Protein AF-A0A016VTT9-F1 (afdb_monomer_lite)

Radius of gyration: 101.7 Å; chains: 1; bounding box: 247×121×369 Å

pLDDT: mean 75.6, std 20.81, range [26.64, 97.19]

Foldseek 3Di:
DVVVVVVVVVVVVVVVVVVVVVPPPDDDVVVVVVVVVVVVVVVVVVVVVVVVVVVVVVVVVVVVVVVVVVVVVVVVVVVVVVVVVVVVVVVVVVVVVVVVVVVVVPPDDDDDDDPPVVVVVVVVVVVVVVVVVVVVVVVCPPDHVVNVVVVVVVVVVVVVVVVVVVVVVVVVVVVVVVVVVVVVVCVVCVVVVCVVVVVVVVVVVVVVVVVVVVVVVVVVVVVVVVVVDDDDDDDDDDDDDDDDDDDDDDDDDDPPCVVVVVVVVVVVVVVVVVVVVVVVVVVVVVVVVVVVVVVVVVVVVVVVVVVVVVVVVVCCCVPPPVVVVVVVVVVVVVVVVVVVVVVVVVVVVVVVVVVVVVVVVVVVVVVVVVVVVVVVVVVVVVVVVVVVVVVVVVVVVVVVVVVVVVVVVVVVVVVVVVVVVVVVVVVVVVVVVVVVVVVVVVVVVVVVVVVVVVVVVVVVVVDDDDDDDDDDDPVVVVVVVVVVVVVVVVVVVVVVVVVVVVVVVVVVVVVVVVVVVVVVVVVVVVVVVVVVVVVVVVVVVVVVVVVVVVVVVVVVVVVVPDDDDDVPVVVVVVVVVVVVVVVVVVVVVVVVVVVVVVVVVVVVVVVVVVVVVVVVVVVVVVVVVVVVVVVVVVVVVVVVVVVVVVVVVVVVVVVVVPDDDDDDDDDDDDDDDDDDDDDDDDDDDDDDDDDDDDDDDDDDDDDDDDDDDDDDDDDDDDDDDDDDDDDPPPVVVVVVVVVVVVVVVVVVVVVVVVVVVVVVVVVVVVVVVVVVVVVVVVVVVVVVVVVVVVVVVVVVVVVVVVVVVVVVVVVVVVVVVVVVVVVVVVVVVVVVVVVVVVVVVVVVVVVVVVVVVVVVVVVVVVVVVVVVVVVVVVVVVVVVVVVVVVVVVVVVVVVVVVVVVVVVVVVVVVVVVVVVVVVVVVVVVVVVVVVVVVVVVVVVVVVVVVVVVVVVVVVVVVVVVVVVVVVVVVVVVVVVVVVVVVVVVVVVVDDDDDDDDDDDPVVVVVLVVCLVPPDPVCVLVSQLVNCVVVVPDPVVSVVSCVVSVDDDDDDDDDDDDDDPVVVVVVVVVVVPPPPPDDDDDDDDDDDDDDDDDDDDDDDDDDDDDDDDDDDDDD

Structure (mmCIF, N/CA/C/O backbone):
data_AF-A0A016VTT9-F1
#
_entry.id   AF-A0A016VTT9-F1
#
loop_
_atom_site.group_PDB
_atom_site.id
_atom_site.type_symbol
_atom_site.label_atom_id
_atom_site.label_alt_id
_atom_site.label_comp_id
_atom_site.label_asym_id
_atom_site.label_entity_id
_atom_site.label_seq_id
_atom_site.pdbx_PDB_ins_code
_atom_site.Cartn_x
_atom_site.Cartn_y
_atom_site.Cartn_z
_atom_site.occupancy
_atom_site.B_iso_or_equiv
_atom_site.auth_seq_id
_atom_site.auth_comp_id
_atom_site.auth_asym_id
_atom_site.auth_atom_id
_atom_site.pdbx_PDB_model_num
ATOM 1 N N . MET A 1 1 ? 33.826 8.700 24.418 1.00 52.19 1 MET A N 1
ATOM 2 C CA . MET A 1 1 ? 33.205 9.802 25.191 1.00 52.19 1 MET A CA 1
ATOM 3 C C . MET A 1 1 ? 31.836 10.207 24.657 1.00 52.19 1 MET A C 1
ATOM 5 O O . MET A 1 1 ? 30.882 9.966 25.376 1.00 52.19 1 MET A O 1
ATOM 9 N N . SER A 1 2 ? 31.697 10.748 23.434 1.00 50.22 2 SER A N 1
ATOM 10 C CA . SER A 1 2 ? 30.377 11.165 22.898 1.00 50.22 2 SER A CA 1
ATOM 11 C C . SER A 1 2 ? 29.318 10.044 22.927 1.00 50.22 2 SER A C 1
ATOM 13 O O . SER A 1 2 ? 28.259 10.218 23.519 1.00 50.22 2 SER A O 1
ATOM 15 N N . TRP A 1 3 ? 29.655 8.851 22.418 1.00 58.84 3 TRP A N 1
ATOM 16 C CA . TRP A 1 3 ? 28.749 7.692 22.393 1.00 58.84 3 TRP A CA 1
ATOM 17 C C . TRP A 1 3 ? 28.215 7.279 23.778 1.00 58.84 3 TRP A C 1
ATOM 19 O O . TRP A 1 3 ? 27.025 7.032 23.919 1.00 58.84 3 TRP A O 1
ATOM 29 N N . LEU A 1 4 ? 29.061 7.297 24.817 1.00 65.69 4 LEU A N 1
ATOM 30 C CA . LEU A 1 4 ? 28.646 6.986 26.193 1.00 65.69 4 LEU A CA 1
ATOM 31 C C . LEU A 1 4 ? 27.699 8.041 26.780 1.00 65.69 4 LEU A C 1
ATOM 33 O O . LEU A 1 4 ? 26.787 7.674 27.508 1.00 65.69 4 LEU A O 1
ATOM 37 N N . ARG A 1 5 ? 27.865 9.330 26.442 1.00 72.00 5 ARG A N 1
ATOM 38 C CA . ARG A 1 5 ? 26.885 10.362 26.827 1.00 72.00 5 ARG A CA 1
ATOM 39 C C . ARG A 1 5 ? 25.552 10.191 26.108 1.00 72.00 5 ARG A C 1
ATOM 41 O O . ARG A 1 5 ? 24.528 10.447 26.722 1.00 72.00 5 ARG A O 1
ATOM 48 N N . ASN A 1 6 ? 25.566 9.758 24.847 1.00 69.38 6 ASN A N 1
ATOM 49 C CA . ASN A 1 6 ? 24.335 9.493 24.105 1.00 69.38 6 ASN A CA 1
ATOM 50 C C . ASN A 1 6 ? 23.563 8.321 24.730 1.00 69.38 6 ASN A C 1
ATOM 52 O O . ASN A 1 6 ? 22.396 8.463 25.068 1.00 69.38 6 ASN A O 1
ATOM 56 N N . LEU A 1 7 ? 24.253 7.207 25.002 1.00 74.44 7 LEU A N 1
ATOM 57 C CA . LEU A 1 7 ? 23.666 6.041 25.669 1.00 74.44 7 LEU A CA 1
ATOM 58 C C . LEU A 1 7 ? 23.179 6.360 27.091 1.00 74.44 7 LEU A C 1
ATOM 60 O O . LEU A 1 7 ? 22.128 5.882 27.497 1.00 74.44 7 LEU A O 1
ATOM 64 N N . GLN A 1 8 ? 23.909 7.195 27.837 1.00 79.62 8 GLN A N 1
ATOM 65 C CA . GLN A 1 8 ? 23.474 7.669 29.152 1.00 79.62 8 GLN A CA 1
ATOM 66 C C . GLN A 1 8 ? 22.239 8.580 29.060 1.00 79.62 8 GLN A C 1
ATOM 68 O O . GLN A 1 8 ? 21.357 8.462 29.899 1.00 79.62 8 GLN A O 1
ATOM 73 N N . GLY A 1 9 ? 22.153 9.446 28.043 1.00 86.44 9 GLY A N 1
ATOM 74 C CA . GLY A 1 9 ? 20.964 10.260 27.771 1.00 86.44 9 GLY A CA 1
ATOM 75 C C . GLY A 1 9 ? 19.742 9.396 27.470 1.00 86.44 9 GLY A C 1
ATOM 76 O O . GLY A 1 9 ? 18.743 9.507 28.168 1.00 86.44 9 GLY A O 1
ATOM 77 N N . GLN A 1 10 ? 19.873 8.456 26.531 1.00 80.56 10 GLN A N 1
ATOM 78 C CA . GLN A 1 10 ? 18.806 7.521 26.151 1.00 80.56 10 GLN A CA 1
ATOM 79 C C . GLN A 1 10 ? 18.351 6.630 27.319 1.00 80.56 10 GLN A C 1
ATOM 81 O O . GLN A 1 10 ? 17.160 6.392 27.485 1.00 80.56 10 GLN A O 1
ATOM 86 N N . LEU A 1 11 ? 19.279 6.166 28.166 1.00 78.25 11 LEU A N 1
ATOM 87 C CA . LEU A 1 11 ? 18.938 5.414 29.379 1.00 78.25 11 LEU A CA 1
ATOM 88 C C . LEU A 1 11 ? 18.275 6.290 30.453 1.00 78.25 11 LEU A C 1
ATOM 90 O O . LEU A 1 11 ? 17.446 5.785 31.201 1.00 78.25 11 LEU A O 1
ATOM 94 N N . SER A 1 12 ? 18.616 7.580 30.546 1.00 83.00 12 SER A N 1
ATOM 95 C CA . SER A 1 12 ? 17.939 8.518 31.451 1.00 83.00 12 SER A CA 1
ATOM 96 C C . SER A 1 12 ? 16.550 8.922 30.957 1.00 83.00 12 SER A C 1
ATOM 98 O O . SER A 1 12 ? 15.652 9.021 31.786 1.00 83.00 12 SER A O 1
ATOM 100 N N . GLU A 1 13 ? 16.351 9.101 29.648 1.00 81.81 13 GLU A N 1
ATOM 101 C CA . GLU A 1 13 ? 15.023 9.309 29.052 1.00 81.81 13 GLU A CA 1
ATOM 102 C C . GLU A 1 13 ? 14.137 8.082 29.301 1.00 81.81 13 GLU A C 1
ATOM 104 O O . GLU A 1 13 ? 13.111 8.216 29.964 1.00 81.81 13 GLU A O 1
ATOM 109 N N . LEU A 1 14 ? 14.598 6.881 28.929 1.00 77.69 14 LEU A N 1
ATOM 110 C CA . LEU A 1 14 ? 13.867 5.626 29.153 1.00 77.69 14 LEU A CA 1
ATOM 111 C C . LEU A 1 14 ? 13.549 5.381 30.639 1.00 77.69 14 LEU A C 1
ATOM 113 O O . LEU A 1 14 ? 12.446 4.965 30.980 1.00 77.69 14 LEU A O 1
ATOM 117 N N . ALA A 1 15 ? 14.495 5.655 31.544 1.00 76.94 15 ALA A N 1
ATOM 118 C CA . ALA A 1 15 ? 14.248 5.530 32.979 1.00 76.94 15 ALA A CA 1
ATOM 119 C C . ALA A 1 15 ? 13.241 6.571 33.494 1.00 76.94 15 ALA A C 1
ATOM 121 O O . ALA A 1 15 ? 12.483 6.261 34.408 1.00 76.94 15 ALA A O 1
ATOM 122 N N . SER A 1 16 ? 13.214 7.784 32.931 1.00 77.06 16 SER A N 1
ATOM 123 C CA . SER A 1 16 ? 12.208 8.790 33.291 1.00 77.06 16 SER A CA 1
ATOM 124 C C . SER A 1 16 ? 10.815 8.427 32.774 1.00 77.06 16 SER A C 1
ATOM 126 O O . SER A 1 16 ? 9.855 8.576 33.520 1.00 77.06 16 SER A O 1
ATOM 128 N N . GLU A 1 17 ? 10.728 7.875 31.562 1.00 78.38 17 GLU A N 1
ATOM 129 C CA . GLU A 1 17 ? 9.490 7.453 30.902 1.00 78.38 17 GLU A CA 1
ATOM 130 C C . GLU A 1 17 ? 8.827 6.293 31.666 1.00 78.38 17 GLU A C 1
ATOM 132 O O . GLU A 1 17 ? 7.680 6.413 32.101 1.00 78.38 17 GLU A O 1
ATOM 137 N N . VAL A 1 18 ? 9.597 5.242 31.978 1.00 74.75 18 VAL A N 1
ATOM 138 C CA . VAL A 1 18 ? 9.137 4.096 32.788 1.00 74.75 18 VAL A CA 1
ATOM 139 C C . VAL A 1 18 ? 8.775 4.504 34.221 1.00 74.75 18 VAL A C 1
ATOM 141 O O . VAL A 1 18 ? 7.844 3.948 34.799 1.00 74.75 18 VAL A O 1
ATOM 144 N N . LEU A 1 19 ? 9.479 5.475 34.818 1.00 64.00 19 LEU A N 1
ATOM 145 C CA . LEU A 1 19 ? 9.123 5.974 36.150 1.00 64.00 19 LEU A CA 1
ATOM 146 C C . LEU A 1 19 ? 7.852 6.827 36.132 1.00 64.00 19 LEU A C 1
ATOM 148 O O . LEU A 1 19 ? 7.080 6.711 37.076 1.00 64.00 19 LEU A O 1
ATOM 152 N N . SER A 1 20 ? 7.599 7.625 35.087 1.00 64.06 20 SER A N 1
ATOM 153 C CA . SER A 1 20 ? 6.312 8.318 34.942 1.00 64.06 20 SER A CA 1
ATOM 154 C C . SER A 1 20 ? 5.159 7.333 34.743 1.00 64.06 20 SER A C 1
ATOM 156 O O . SER A 1 20 ? 4.171 7.421 35.467 1.00 64.06 20 SER A O 1
ATOM 158 N N . GLU A 1 21 ? 5.320 6.343 33.859 1.00 65.12 21 GLU A N 1
ATOM 159 C CA . GLU A 1 21 ? 4.295 5.334 33.554 1.00 65.12 21 GLU A CA 1
ATOM 160 C C . GLU A 1 21 ? 3.957 4.444 34.767 1.00 65.12 21 GLU A C 1
ATOM 162 O O . GLU A 1 21 ? 2.817 4.021 34.932 1.00 65.12 21 GLU A O 1
ATOM 167 N N . ALA A 1 22 ? 4.917 4.215 35.669 1.00 51.69 22 ALA A N 1
ATOM 168 C CA . ALA A 1 22 ? 4.714 3.468 36.912 1.00 51.69 22 ALA A CA 1
ATOM 169 C C . ALA A 1 22 ? 4.197 4.313 38.101 1.00 51.69 22 ALA A C 1
ATOM 171 O O . ALA A 1 22 ? 3.998 3.756 39.182 1.00 51.69 22 ALA A O 1
ATOM 172 N N . THR A 1 23 ? 4.012 5.633 37.941 1.00 49.00 23 THR A N 1
ATOM 173 C CA . THR A 1 23 ? 3.507 6.535 39.006 1.00 49.00 23 THR A CA 1
ATOM 174 C C . THR A 1 23 ? 2.147 7.170 38.730 1.00 49.00 23 THR A C 1
ATOM 176 O O . THR A 1 23 ? 1.629 7.853 39.613 1.00 49.00 23 THR A O 1
ATOM 179 N N . ASP A 1 24 ? 1.528 6.898 37.578 1.00 47.53 24 ASP A N 1
ATOM 180 C CA . ASP A 1 24 ? 0.091 7.130 37.393 1.00 47.53 24 ASP A CA 1
ATOM 181 C C . ASP A 1 24 ? -0.692 6.083 38.212 1.00 47.53 24 ASP A C 1
ATOM 183 O O . ASP A 1 24 ? -1.092 5.021 37.732 1.00 47.53 24 ASP A O 1
ATOM 187 N N . GLU A 1 25 ? -0.846 6.376 39.507 1.00 50.72 25 GLU A N 1
ATOM 188 C CA . GLU A 1 25 ? -1.664 5.601 40.439 1.00 50.72 25 GLU A CA 1
ATOM 189 C C . GLU A 1 25 ? -3.124 5.535 39.959 1.00 50.72 25 GLU A C 1
ATOM 191 O O . GLU A 1 25 ? -3.662 6.504 39.423 1.00 50.72 25 GLU A O 1
ATOM 196 N N . VAL A 1 26 ? -3.755 4.375 40.187 1.00 47.62 26 VAL A N 1
ATOM 197 C CA . VAL A 1 26 ? -5.139 4.045 39.803 1.00 47.62 26 VAL A CA 1
ATOM 198 C C . VAL A 1 26 ? -6.077 5.226 40.047 1.00 47.62 26 VAL A C 1
ATOM 200 O O . VAL A 1 26 ? -6.325 5.615 41.193 1.00 47.62 26 VAL A O 1
ATOM 203 N N . ALA A 1 27 ? -6.613 5.782 38.960 1.00 52.69 27 ALA A N 1
ATOM 204 C CA . ALA A 1 27 ? -7.611 6.830 39.050 1.00 52.69 27 ALA A CA 1
ATOM 205 C C . ALA A 1 27 ? -8.879 6.274 39.713 1.00 52.69 27 ALA A C 1
ATOM 207 O O . ALA A 1 27 ? -9.217 5.102 39.554 1.00 52.69 27 ALA A O 1
ATOM 208 N N . ASP A 1 28 ? -9.598 7.136 40.435 1.00 61.41 28 ASP A N 1
ATOM 209 C CA . ASP A 1 28 ? -10.930 6.847 40.975 1.00 61.41 28 ASP A CA 1
ATOM 210 C C . ASP A 1 28 ? -11.769 6.037 39.956 1.00 61.41 28 ASP A C 1
ATOM 212 O O . ASP A 1 28 ? -11.897 6.482 38.810 1.00 61.41 28 ASP A O 1
ATOM 216 N N . PRO A 1 29 ? -12.332 4.864 40.314 1.00 65.44 29 PRO A N 1
ATOM 217 C CA . PRO A 1 29 ? -13.075 4.028 39.372 1.00 65.44 29 PRO A CA 1
ATOM 218 C C . PRO A 1 29 ? -14.268 4.747 38.719 1.00 65.44 29 PRO A C 1
ATOM 220 O O . PRO A 1 29 ? -14.667 4.373 37.615 1.00 65.44 29 PRO A O 1
ATOM 223 N N . GLU A 1 30 ? -14.814 5.806 39.330 1.00 66.00 30 GLU A N 1
ATOM 224 C CA . GLU A 1 30 ? -15.817 6.673 38.690 1.00 66.00 30 GLU A CA 1
ATOM 225 C C . GLU A 1 30 ? -15.200 7.502 37.539 1.00 66.00 30 GLU A C 1
ATOM 227 O O . GLU A 1 30 ? -15.805 7.649 36.473 1.00 66.00 30 GLU A O 1
ATOM 232 N N . SER A 1 31 ? -13.956 7.969 37.705 1.00 73.19 31 SER A N 1
ATOM 233 C CA . SER A 1 31 ? -13.154 8.650 36.677 1.00 73.19 31 SER A CA 1
ATOM 234 C C . SER A 1 31 ? -12.737 7.697 35.553 1.00 73.19 31 SER A C 1
ATOM 236 O O . SER A 1 31 ? -12.919 8.022 34.377 1.00 73.19 31 SER A O 1
ATOM 238 N N . GLU A 1 32 ? -12.272 6.482 35.872 1.00 75.31 32 GLU A N 1
ATOM 239 C CA . GLU A 1 32 ? -11.992 5.455 34.855 1.00 75.31 32 GLU A CA 1
ATOM 240 C C . GLU A 1 32 ? -13.254 5.100 34.059 1.00 75.31 32 GLU A C 1
ATOM 242 O O . GLU A 1 32 ? -13.220 5.041 32.827 1.00 75.31 32 GLU A O 1
ATOM 247 N N . LEU A 1 33 ? -14.400 4.959 34.734 1.00 77.44 33 LEU A N 1
ATOM 248 C CA . LEU A 1 33 ? -15.696 4.742 34.096 1.00 77.44 33 LEU A CA 1
ATOM 249 C C . LEU A 1 33 ? -16.123 5.942 33.231 1.00 77.44 33 LEU A C 1
ATOM 251 O O . LEU A 1 33 ? -16.706 5.747 32.161 1.00 77.44 33 LEU A O 1
ATOM 255 N N . GLN A 1 34 ? -15.833 7.179 33.642 1.00 78.69 34 GLN A N 1
ATOM 256 C CA . GLN A 1 34 ? -16.104 8.382 32.850 1.00 78.69 34 GLN A CA 1
ATOM 257 C C . GLN A 1 34 ? -15.206 8.458 31.604 1.00 78.69 34 GLN A C 1
ATOM 259 O O . GLN A 1 34 ? -15.699 8.755 30.511 1.00 78.69 34 GLN A O 1
ATOM 264 N N . VAL A 1 35 ? -13.919 8.125 31.729 1.00 79.81 35 VAL A N 1
ATOM 265 C CA . VAL A 1 35 ? -12.976 8.013 30.606 1.00 79.81 35 VAL A CA 1
ATOM 266 C C . VAL A 1 35 ? -13.390 6.883 29.663 1.00 79.81 35 VAL A C 1
ATOM 268 O O . VAL A 1 35 ? -13.390 7.085 28.449 1.00 79.81 35 VAL A O 1
ATOM 271 N N . ALA A 1 36 ? -13.819 5.730 30.183 1.00 79.12 36 ALA A N 1
ATOM 272 C CA . ALA A 1 36 ? -14.334 4.617 29.387 1.00 79.12 36 ALA A CA 1
ATOM 273 C C . ALA A 1 36 ? -15.619 4.998 28.632 1.00 79.12 36 ALA A C 1
ATOM 275 O O . ALA A 1 36 ? -15.701 4.772 27.426 1.00 79.12 36 ALA A O 1
ATOM 276 N N . LYS A 1 37 ? -16.584 5.660 29.289 1.00 83.69 37 LYS A N 1
ATOM 277 C CA . LYS A 1 37 ? -17.798 6.205 28.645 1.00 83.69 37 LYS A CA 1
ATOM 278 C C . LYS A 1 37 ? -17.458 7.228 27.554 1.00 83.69 37 LYS A C 1
ATOM 280 O O . LYS A 1 37 ? -18.068 7.201 26.488 1.00 83.69 37 LYS A O 1
ATOM 285 N N . LYS A 1 38 ? -16.470 8.102 27.783 1.00 89.38 38 LYS A N 1
ATOM 286 C CA . LYS A 1 38 ? -16.003 9.082 26.788 1.00 89.38 38 LYS A CA 1
ATOM 287 C C . LYS A 1 38 ? -15.330 8.400 25.590 1.00 89.38 38 LYS A C 1
ATOM 289 O O . LYS A 1 38 ? -15.684 8.713 24.458 1.00 89.38 38 LYS A O 1
ATOM 294 N N . LYS A 1 39 ? -14.425 7.444 25.832 1.00 87.50 39 LYS A N 1
ATOM 295 C CA . LYS A 1 39 ? -13.775 6.628 24.788 1.00 87.50 39 LYS A CA 1
ATOM 296 C C . LYS A 1 39 ? -14.797 5.813 23.989 1.00 87.50 39 LYS A C 1
ATOM 298 O O . LYS A 1 39 ? -14.660 5.712 22.777 1.00 87.50 39 LYS A O 1
ATOM 303 N N . LEU A 1 40 ? -15.839 5.289 24.638 1.00 87.56 40 LEU A N 1
ATOM 304 C CA . LEU A 1 40 ? -16.939 4.584 23.977 1.00 87.56 40 LEU A CA 1
ATOM 305 C C . LEU A 1 40 ? -17.749 5.524 23.072 1.00 87.56 40 LEU A C 1
ATOM 307 O O . LEU A 1 40 ? -17.915 5.216 21.899 1.00 87.56 40 LEU A O 1
ATOM 311 N N . ALA A 1 41 ? -18.155 6.702 23.556 1.00 88.81 41 ALA A N 1
ATOM 312 C CA . ALA A 1 41 ? -18.860 7.694 22.735 1.00 88.81 41 ALA A CA 1
ATOM 313 C C . ALA A 1 41 ? -18.004 8.228 21.561 1.00 88.81 41 ALA A C 1
ATOM 315 O O . ALA A 1 41 ? -18.520 8.535 20.484 1.00 88.81 41 ALA A O 1
ATOM 316 N N . GLU A 1 42 ? -16.686 8.330 21.745 1.00 89.06 42 GLU A N 1
ATOM 317 C CA . GLU A 1 42 ? -15.740 8.689 20.685 1.00 89.06 42 GLU A CA 1
ATOM 318 C C . GLU A 1 42 ? -15.580 7.560 19.653 1.00 89.06 42 GLU A C 1
ATOM 320 O O . GLU A 1 42 ? -15.632 7.822 18.450 1.00 89.06 42 GLU A O 1
ATOM 325 N N . ALA A 1 43 ? -15.494 6.304 20.099 1.00 88.25 43 ALA A N 1
ATOM 326 C CA . ALA A 1 43 ? -15.483 5.130 19.229 1.00 88.25 43 ALA A CA 1
ATOM 327 C C . ALA A 1 43 ? -16.801 4.968 18.449 1.00 88.25 43 ALA A C 1
ATOM 329 O O . ALA A 1 43 ? -16.761 4.691 17.254 1.00 88.25 43 ALA A O 1
ATOM 330 N N . GLU A 1 44 ? -17.959 5.209 19.071 1.00 90.94 44 GLU A N 1
ATOM 331 C CA . GLU A 1 44 ? -19.268 5.244 18.401 1.00 90.94 44 GLU A CA 1
ATOM 332 C C . GLU A 1 44 ? -19.324 6.344 17.332 1.00 90.94 44 GLU A C 1
ATOM 334 O O . GLU A 1 44 ? -19.765 6.104 16.206 1.00 90.94 44 GLU A O 1
ATOM 339 N N . ARG A 1 45 ? -18.817 7.546 17.636 1.00 93.19 45 ARG A N 1
ATOM 340 C CA . ARG A 1 45 ? -18.724 8.645 16.663 1.00 93.19 45 ARG A CA 1
ATOM 341 C C . ARG A 1 45 ? -17.815 8.286 15.483 1.00 93.19 45 ARG A C 1
ATOM 343 O O . ARG A 1 45 ? -18.179 8.569 14.342 1.00 93.19 45 ARG A O 1
ATOM 350 N N . LEU A 1 46 ? -16.651 7.687 15.736 1.00 91.31 46 LEU A N 1
ATOM 351 C CA . LEU A 1 46 ? -15.734 7.235 14.684 1.00 91.31 46 LEU A CA 1
ATOM 352 C C . LEU A 1 46 ? -16.344 6.100 13.853 1.00 91.31 46 LEU A C 1
ATOM 354 O O . LEU A 1 46 ? -16.231 6.124 12.629 1.00 91.31 46 LEU A O 1
ATOM 358 N N . LEU A 1 47 ? -17.061 5.168 14.487 1.00 89.94 47 LEU A N 1
ATOM 359 C CA . LEU A 1 47 ? -17.793 4.099 13.810 1.00 89.94 47 LEU A CA 1
ATOM 360 C C . LEU A 1 47 ? -18.866 4.660 12.868 1.00 89.94 47 LEU A C 1
ATOM 362 O O . LEU A 1 47 ? -18.954 4.202 11.736 1.00 89.94 47 LEU A O 1
ATOM 366 N N . ILE A 1 48 ? -19.630 5.676 13.283 1.00 94.06 48 ILE A N 1
ATOM 367 C CA . ILE A 1 48 ? -20.622 6.347 12.422 1.00 94.06 48 ILE A CA 1
ATOM 368 C C . ILE A 1 48 ? -19.944 7.037 11.224 1.00 94.06 48 ILE A C 1
ATOM 370 O O . ILE A 1 48 ? -20.447 6.968 10.102 1.00 94.06 48 ILE A O 1
ATOM 374 N N . ILE A 1 49 ? -18.790 7.681 11.437 1.00 91.94 49 ILE A N 1
ATOM 375 C CA . ILE A 1 49 ? -18.028 8.330 10.358 1.00 91.94 49 ILE A CA 1
ATOM 376 C C . ILE A 1 49 ? -17.510 7.286 9.361 1.00 91.94 49 ILE A C 1
ATOM 378 O O . ILE A 1 49 ? -17.748 7.430 8.161 1.00 91.94 49 ILE A O 1
ATOM 382 N N . GLU A 1 50 ? -16.869 6.213 9.828 1.00 88.75 50 GLU A N 1
ATOM 383 C CA . GLU A 1 50 ? -16.381 5.149 8.943 1.00 88.75 50 GLU A CA 1
ATOM 384 C C . GLU A 1 50 ? -17.529 4.378 8.274 1.00 88.75 50 GLU A C 1
ATOM 386 O O . GLU A 1 50 ? -17.423 4.083 7.090 1.00 88.75 50 GLU A O 1
ATOM 391 N N . GLN A 1 51 ? -18.671 4.157 8.937 1.00 93.31 51 GLN A N 1
ATOM 392 C CA . GLN A 1 51 ? -19.881 3.624 8.291 1.00 93.31 51 GLN A CA 1
ATOM 393 C C . GLN A 1 51 ? -20.344 4.521 7.136 1.00 93.31 51 GLN A C 1
ATOM 395 O O . GLN A 1 51 ? -20.569 4.017 6.039 1.00 93.31 51 GLN A O 1
ATOM 400 N N . SER A 1 52 ? -20.409 5.844 7.336 1.00 92.38 52 SER A N 1
ATOM 401 C CA . SER A 1 52 ? -20.800 6.788 6.273 1.00 92.38 52 SER A CA 1
ATOM 402 C C . SER A 1 52 ? -19.819 6.815 5.089 1.00 92.38 52 SER A C 1
ATOM 404 O O . SER A 1 52 ? -20.208 7.026 3.939 1.00 92.38 52 SER A O 1
ATOM 406 N N . LYS A 1 53 ? -18.537 6.555 5.362 1.00 94.75 53 LYS A N 1
ATOM 407 C CA . LYS A 1 53 ? -17.468 6.459 4.364 1.00 94.75 53 LYS A CA 1
ATOM 408 C C . LYS A 1 53 ? -17.493 5.122 3.624 1.00 94.75 53 LYS A C 1
ATOM 410 O O . LYS A 1 53 ? -17.285 5.116 2.415 1.00 94.75 53 LYS A O 1
ATOM 415 N N . VAL A 1 54 ? -17.801 4.018 4.309 1.00 91.44 54 VAL A N 1
ATOM 416 C CA . VAL A 1 54 ? -18.060 2.712 3.685 1.00 91.44 54 VAL A CA 1
ATOM 417 C C . VAL A 1 54 ? -19.258 2.815 2.747 1.00 91.44 54 VAL A C 1
ATOM 419 O O . VAL A 1 54 ? -19.100 2.482 1.579 1.00 91.44 54 VAL A O 1
ATOM 422 N N . THR A 1 55 ? -20.389 3.389 3.174 1.00 94.12 55 THR A N 1
ATOM 423 C CA . THR A 1 55 ? -21.556 3.554 2.285 1.00 94.12 55 THR A CA 1
ATOM 424 C C . THR A 1 55 ? -21.246 4.429 1.067 1.00 94.12 55 THR A C 1
ATOM 426 O O . THR A 1 55 ? -21.639 4.085 -0.042 1.00 94.12 55 THR A O 1
ATOM 429 N N . ALA A 1 56 ? -20.470 5.509 1.221 1.00 92.44 56 ALA A N 1
ATOM 430 C CA . ALA A 1 56 ? -20.055 6.343 0.087 1.00 92.44 56 ALA A CA 1
ATOM 431 C C . ALA A 1 56 ? -19.083 5.622 -0.876 1.00 92.44 56 ALA A C 1
ATOM 433 O O . ALA A 1 56 ? -19.065 5.898 -2.077 1.00 92.44 56 ALA A O 1
ATOM 434 N N . LEU A 1 57 ? -18.263 4.693 -0.370 1.00 91.75 57 LEU A N 1
ATOM 435 C CA . LEU A 1 57 ? -17.415 3.835 -1.200 1.00 91.75 57 LEU A CA 1
ATOM 436 C C . LEU A 1 57 ? -18.231 2.739 -1.898 1.00 91.75 57 LEU A C 1
ATOM 438 O O . LEU A 1 57 ? -17.986 2.482 -3.072 1.00 91.75 57 LEU A O 1
ATOM 442 N N . GLU A 1 58 ? -19.220 2.144 -1.228 1.00 93.75 58 GLU A N 1
ATOM 443 C CA . GLU A 1 58 ? -20.162 1.184 -1.819 1.00 93.75 58 GLU A CA 1
ATOM 444 C C . GLU A 1 58 ? -20.996 1.829 -2.936 1.00 93.75 58 GLU A C 1
ATOM 446 O O . GLU A 1 58 ? -21.123 1.254 -4.016 1.00 93.75 58 GLU A O 1
ATOM 451 N N . GLU A 1 59 ? -21.512 3.046 -2.734 1.00 94.81 59 GLU A N 1
ATOM 452 C CA . GLU A 1 59 ? -22.187 3.829 -3.781 1.00 94.81 59 GLU A CA 1
ATOM 453 C C . GLU A 1 59 ? -21.264 4.051 -4.987 1.00 94.81 59 GLU A C 1
ATOM 455 O O . GLU A 1 59 ? -21.643 3.752 -6.120 1.00 94.81 59 GLU A O 1
ATOM 460 N N . LYS A 1 60 ? -20.015 4.470 -4.754 1.00 94.69 60 LYS A N 1
ATOM 461 C CA . LYS A 1 60 ? -19.031 4.686 -5.824 1.00 94.69 60 LYS A CA 1
ATOM 462 C C . LYS A 1 60 ? -18.637 3.398 -6.561 1.00 94.69 60 LYS A C 1
ATOM 464 O O . LYS A 1 60 ? -18.425 3.440 -7.771 1.00 94.69 60 LYS A O 1
ATOM 469 N N . VAL A 1 61 ? -18.540 2.263 -5.866 1.00 91.31 61 VAL A N 1
ATOM 470 C CA . VAL A 1 61 ? -18.308 0.952 -6.496 1.00 91.31 61 VAL A CA 1
ATOM 471 C C . VAL A 1 61 ? -19.500 0.578 -7.378 1.00 91.31 61 VAL A C 1
ATOM 473 O O . VAL A 1 61 ? -19.296 0.252 -8.544 1.00 91.31 61 VAL A O 1
ATOM 476 N N . ASN A 1 62 ? -20.734 0.735 -6.888 1.00 94.06 62 ASN A N 1
ATOM 477 C CA . ASN A 1 62 ? -21.945 0.503 -7.685 1.00 94.06 62 ASN A CA 1
ATOM 478 C C . ASN A 1 62 ? -22.012 1.410 -8.932 1.00 94.06 62 ASN A C 1
ATOM 480 O O . ASN A 1 62 ? -22.384 0.945 -10.010 1.00 94.06 62 ASN A O 1
ATOM 484 N N . GLU A 1 63 ? -21.633 2.690 -8.826 1.00 95.00 63 GLU A N 1
ATOM 485 C CA . GLU A 1 63 ? -21.532 3.596 -9.982 1.00 95.00 63 GLU A CA 1
ATOM 486 C C . GLU A 1 63 ? -20.492 3.113 -11.007 1.00 95.00 63 GLU A C 1
ATOM 488 O O . GLU A 1 63 ? -20.748 3.141 -12.213 1.00 95.00 63 GLU A O 1
ATOM 493 N N . GLN A 1 64 ? -19.327 2.645 -10.547 1.00 93.31 64 GLN A N 1
ATOM 494 C CA . GLN A 1 64 ? -18.274 2.119 -11.420 1.00 93.31 64 GLN A CA 1
ATOM 495 C C . GLN A 1 64 ? -18.676 0.795 -12.085 1.00 93.31 64 GLN A C 1
ATOM 497 O O . GLN A 1 64 ? -18.422 0.617 -13.276 1.00 93.31 64 GLN A O 1
ATOM 502 N N . GLU A 1 65 ? -19.359 -0.104 -11.375 1.00 93.31 65 GLU A N 1
ATOM 503 C CA . GLU A 1 65 ? -19.911 -1.340 -11.943 1.00 93.31 65 GLU A CA 1
ATOM 504 C C . GLU A 1 65 ? -20.978 -1.053 -13.011 1.00 93.31 65 GLU A C 1
ATOM 506 O O . GLU A 1 65 ? -20.965 -1.668 -14.081 1.00 93.31 65 GLU A O 1
ATOM 511 N N . GLN A 1 66 ? -21.853 -0.067 -12.782 1.00 95.25 66 GLN A N 1
ATOM 512 C CA . GLN A 1 66 ? -22.829 0.381 -13.782 1.00 95.25 66 GLN A CA 1
ATOM 513 C C . GLN A 1 66 ? -22.152 0.980 -15.024 1.00 95.25 66 GLN A C 1
ATOM 515 O O . GLN A 1 66 ? -22.558 0.672 -16.146 1.00 95.25 66 GLN A O 1
ATOM 520 N N . GLN A 1 67 ? -21.094 1.782 -14.852 1.00 95.25 67 GLN A N 1
ATOM 521 C CA . GLN A 1 67 ? -20.312 2.317 -15.974 1.00 95.25 67 GLN A CA 1
ATOM 522 C C . GLN A 1 67 ? -19.615 1.204 -16.768 1.00 95.25 67 GLN A C 1
ATOM 524 O O . GLN A 1 67 ? -19.694 1.193 -17.995 1.00 95.25 67 GLN A O 1
ATOM 529 N N . LEU A 1 68 ? -18.986 0.234 -16.096 1.00 91.12 68 LEU A N 1
ATOM 530 C CA . LEU A 1 68 ? -18.367 -0.923 -16.752 1.00 91.12 68 LEU A CA 1
ATOM 531 C C . LEU A 1 68 ? -19.400 -1.776 -17.503 1.00 91.12 68 LEU A C 1
ATOM 533 O O . LEU A 1 68 ? -19.138 -2.201 -18.627 1.00 91.12 68 LEU A O 1
ATOM 537 N N . SER A 1 69 ? -20.591 -1.975 -16.930 1.00 95.88 69 SER A N 1
ATOM 538 C CA . SER A 1 69 ? -21.692 -2.670 -17.603 1.00 95.88 69 SER A CA 1
ATOM 539 C C . SER A 1 69 ? -22.172 -1.923 -18.852 1.00 95.88 69 SER A C 1
ATOM 541 O O . SER A 1 69 ? -22.382 -2.557 -19.886 1.00 95.88 69 SER A O 1
ATOM 543 N N . ALA A 1 70 ? -22.281 -0.590 -18.801 1.00 94.00 70 ALA A N 1
ATOM 544 C CA . ALA A 1 70 ? -22.630 0.227 -19.963 1.00 94.00 70 ALA A CA 1
ATOM 545 C C . ALA A 1 70 ? -21.564 0.137 -21.072 1.00 94.00 70 ALA A C 1
ATOM 547 O O . ALA A 1 70 ? -21.902 -0.148 -22.221 1.00 94.00 70 ALA A O 1
ATOM 548 N N . TYR A 1 71 ? -20.278 0.276 -20.727 1.00 95.19 71 TYR A N 1
ATOM 549 C CA . TYR A 1 71 ? -19.185 0.131 -21.694 1.00 95.19 71 TYR A CA 1
ATOM 550 C C . TYR A 1 71 ? -19.119 -1.269 -22.318 1.00 95.19 71 TYR A C 1
ATOM 552 O O . TYR A 1 71 ? -18.828 -1.386 -23.507 1.00 95.19 71 TYR A O 1
ATOM 560 N N . GLN A 1 72 ? -19.427 -2.330 -21.563 1.00 95.00 72 GLN A N 1
ATOM 561 C CA . GLN A 1 72 ? -19.499 -3.685 -22.117 1.00 95.00 72 GLN A CA 1
ATOM 562 C C . GLN A 1 72 ? -20.613 -3.809 -23.169 1.00 95.00 72 GLN A C 1
ATOM 564 O O . GLN A 1 72 ? -20.379 -4.371 -24.237 1.00 95.00 72 GLN A O 1
ATOM 569 N N . VAL A 1 73 ? -21.793 -3.230 -22.915 1.00 95.81 73 VAL A N 1
ATOM 570 C CA . VAL A 1 73 ? -22.904 -3.207 -23.885 1.00 95.81 73 VAL A CA 1
ATOM 571 C C . VAL A 1 73 ? -22.528 -2.432 -25.154 1.00 95.81 73 VAL A C 1
ATOM 573 O O . VAL A 1 73 ? -22.844 -2.883 -26.257 1.00 95.81 73 VAL A O 1
ATOM 576 N N . ASP A 1 74 ? -21.810 -1.312 -25.028 1.00 93.19 74 ASP A N 1
ATOM 577 C CA . ASP A 1 74 ? -21.312 -0.553 -26.183 1.00 93.19 74 ASP A CA 1
ATOM 578 C C . ASP A 1 74 ? -20.274 -1.349 -26.997 1.00 93.19 74 ASP A C 1
ATOM 580 O O . ASP A 1 74 ? -20.335 -1.367 -28.231 1.00 93.19 74 ASP A O 1
ATOM 584 N N . ILE A 1 75 ? -19.355 -2.061 -26.333 1.00 94.38 75 ILE A N 1
ATOM 585 C CA . ILE A 1 75 ? -18.374 -2.951 -26.981 1.00 94.38 75 ILE A CA 1
ATOM 586 C C . ILE A 1 75 ? -19.080 -4.088 -27.733 1.00 94.38 75 ILE A C 1
ATOM 588 O O . ILE A 1 75 ? -18.735 -4.367 -28.887 1.00 94.38 75 ILE A O 1
ATOM 592 N N . ASP A 1 76 ? -20.088 -4.715 -27.127 1.00 95.62 76 ASP A N 1
ATOM 593 C CA . ASP A 1 76 ? -20.861 -5.793 -27.752 1.00 95.62 76 ASP A CA 1
ATOM 594 C C . ASP A 1 76 ? -21.662 -5.274 -28.963 1.00 95.62 76 ASP A C 1
ATOM 596 O O . ASP A 1 76 ? -21.667 -5.902 -30.028 1.00 95.62 76 ASP A O 1
ATOM 600 N N . MET A 1 77 ? -22.259 -4.080 -28.856 1.00 95.69 77 MET A N 1
ATOM 601 C CA . MET A 1 77 ? -22.943 -3.409 -29.968 1.00 95.69 77 MET A CA 1
ATOM 602 C C . MET A 1 77 ? -21.986 -3.114 -31.133 1.00 95.69 77 MET A C 1
ATOM 604 O O . MET A 1 77 ? -22.301 -3.434 -32.282 1.00 95.69 77 MET A O 1
ATOM 608 N N . VAL A 1 78 ? -20.816 -2.527 -30.862 1.00 93.44 78 VAL A N 1
ATOM 609 C CA . VAL A 1 78 ? -19.793 -2.240 -31.883 1.00 93.44 78 VAL A CA 1
ATOM 610 C C . VAL A 1 78 ? -19.269 -3.536 -32.513 1.00 93.44 78 VAL A C 1
ATOM 612 O O . VAL A 1 78 ? -19.039 -3.593 -33.723 1.00 93.44 78 VAL A O 1
ATOM 615 N N . THR A 1 79 ? -19.141 -4.609 -31.732 1.00 95.25 79 THR A N 1
ATOM 616 C CA . THR A 1 79 ? -18.719 -5.929 -32.223 1.00 95.25 79 THR A CA 1
ATOM 617 C C . THR A 1 79 ? -19.749 -6.538 -33.180 1.00 95.25 79 THR A C 1
ATOM 619 O O . THR A 1 79 ? -19.379 -6.973 -34.275 1.00 95.25 79 THR A O 1
ATOM 622 N N . GLU A 1 80 ? -21.044 -6.512 -32.847 1.00 96.62 80 GLU A N 1
ATOM 623 C CA . GLU A 1 80 ? -22.100 -6.991 -33.753 1.00 96.62 80 GLU A CA 1
ATOM 624 C C . GLU A 1 80 ? -22.274 -6.092 -34.992 1.00 96.62 80 GLU A C 1
ATOM 626 O O . GLU A 1 80 ? -22.541 -6.605 -36.084 1.00 96.62 80 GLU A O 1
ATOM 631 N N . GLN A 1 81 ? -22.044 -4.776 -34.888 1.00 95.12 81 GLN A N 1
ATOM 632 C CA . GLN A 1 81 ? -21.994 -3.881 -36.056 1.00 95.12 81 GLN A CA 1
ATOM 633 C C . GLN A 1 81 ? -20.843 -4.248 -37.006 1.00 95.12 81 GLN A C 1
ATOM 635 O O . GLN A 1 81 ? -21.076 -4.435 -38.204 1.00 95.12 81 GLN A O 1
ATOM 640 N N . HIS A 1 82 ? -19.619 -4.428 -36.493 1.00 94.19 82 HIS A N 1
ATOM 641 C CA . HIS A 1 82 ? -18.473 -4.855 -37.303 1.00 94.19 82 HIS A CA 1
ATOM 642 C C . HIS A 1 82 ? -18.705 -6.223 -37.955 1.00 94.19 82 HIS A C 1
ATOM 644 O O . HIS A 1 82 ? -18.471 -6.384 -39.152 1.00 94.19 82 HIS A O 1
ATOM 650 N N . LYS A 1 83 ? -19.230 -7.193 -37.204 1.00 96.31 83 LYS A N 1
ATOM 651 C CA . LYS A 1 83 ? -19.594 -8.527 -37.702 1.00 96.31 83 LYS A CA 1
ATOM 652 C C . LYS A 1 83 ? -20.655 -8.463 -38.805 1.00 96.31 83 LYS A C 1
ATOM 654 O O . LYS A 1 83 ? -20.504 -9.123 -39.831 1.00 96.31 83 LYS A O 1
ATOM 659 N N . THR A 1 84 ? -21.677 -7.622 -38.647 1.00 95.00 84 THR A N 1
ATOM 660 C CA . THR A 1 84 ? -22.700 -7.376 -39.680 1.00 95.00 84 THR A CA 1
ATOM 661 C C . THR A 1 84 ? -22.088 -6.752 -40.936 1.00 95.00 84 THR A C 1
ATOM 663 O O . THR A 1 84 ? -22.394 -7.181 -42.049 1.00 95.00 84 THR A O 1
ATOM 666 N N . MET A 1 85 ? -21.174 -5.789 -40.781 1.00 92.69 85 MET A N 1
ATOM 667 C CA . MET A 1 85 ? -20.457 -5.182 -41.903 1.00 92.69 85 MET A CA 1
ATOM 668 C C . MET A 1 85 ? -19.562 -6.196 -42.631 1.00 92.69 85 MET A C 1
ATOM 670 O O . MET A 1 85 ? -19.579 -6.230 -43.859 1.00 92.69 85 MET A O 1
ATOM 674 N N . ILE A 1 86 ? -18.829 -7.050 -41.909 1.00 95.12 86 ILE A N 1
ATOM 675 C CA . ILE A 1 86 ? -18.012 -8.123 -42.499 1.00 95.12 86 ILE A CA 1
ATOM 676 C C . ILE A 1 86 ? -18.898 -9.084 -43.299 1.00 95.12 86 ILE A C 1
ATOM 678 O O . ILE A 1 86 ? -18.614 -9.332 -44.468 1.00 95.12 86 ILE A O 1
ATOM 682 N N . LEU A 1 87 ? -20.020 -9.544 -42.732 1.00 94.56 87 LEU A N 1
ATOM 683 C CA . LEU A 1 87 ? -20.971 -10.414 -43.436 1.00 94.56 87 LEU A CA 1
ATOM 684 C C . LEU A 1 87 ? -21.535 -9.758 -44.708 1.00 94.56 87 LEU A C 1
ATOM 686 O O . LEU A 1 87 ? -21.615 -10.410 -45.750 1.00 94.56 87 LEU A O 1
ATOM 690 N N . ALA A 1 88 ? -21.869 -8.465 -44.659 1.00 94.56 88 ALA A N 1
ATOM 691 C CA . ALA A 1 88 ? -22.332 -7.718 -45.827 1.00 94.56 88 ALA A CA 1
ATOM 692 C C . ALA A 1 88 ? -21.251 -7.605 -46.921 1.00 94.56 88 ALA A C 1
ATOM 694 O O . ALA A 1 88 ? -21.564 -7.736 -48.107 1.00 94.56 88 ALA A O 1
ATOM 695 N N . ARG A 1 89 ? -19.977 -7.419 -46.544 1.00 93.62 89 ARG A N 1
ATOM 696 C CA . ARG A 1 89 ? -18.843 -7.408 -47.486 1.00 93.62 89 ARG A CA 1
ATOM 697 C C . ARG A 1 89 ? -18.542 -8.793 -48.049 1.00 93.62 89 ARG A C 1
ATOM 699 O O . ARG A 1 89 ? -18.307 -8.905 -49.247 1.00 93.62 89 ARG A O 1
ATOM 706 N N . ASP A 1 90 ? -18.641 -9.852 -47.252 1.00 95.44 90 ASP A N 1
ATOM 707 C CA . ASP A 1 90 ? -18.524 -11.233 -47.734 1.00 95.44 90 ASP A CA 1
ATOM 708 C C . ASP A 1 90 ? -19.644 -11.590 -48.723 1.00 95.44 90 ASP A C 1
ATOM 710 O O . ASP A 1 90 ? -19.415 -12.309 -49.699 1.00 95.44 90 ASP A O 1
ATOM 714 N N . GLU A 1 91 ? -20.865 -11.092 -48.510 1.00 96.06 91 GLU A N 1
ATOM 715 C CA . GLU A 1 91 ? -21.948 -11.204 -49.489 1.00 96.06 91 GLU A CA 1
ATOM 716 C C . GLU A 1 91 ? -21.685 -10.403 -50.767 1.00 96.06 91 GLU A C 1
ATOM 718 O O . GLU A 1 91 ? -21.973 -10.899 -51.856 1.00 96.06 91 GLU A O 1
ATOM 723 N N . GLU A 1 92 ? -21.158 -9.183 -50.660 1.00 95.19 92 GLU A N 1
ATOM 724 C CA . GLU A 1 92 ? -20.765 -8.354 -51.806 1.00 95.19 92 GLU A CA 1
ATOM 725 C C . GLU A 1 92 ? -19.663 -9.044 -52.627 1.00 95.19 92 GLU A C 1
ATOM 727 O O . GLU A 1 92 ? -19.810 -9.210 -53.837 1.00 95.19 92 GLU A O 1
ATOM 732 N N . ILE A 1 93 ? -18.627 -9.572 -51.968 1.00 94.25 93 ILE A N 1
ATOM 733 C CA . ILE A 1 93 ? -17.555 -10.362 -52.589 1.00 94.25 93 ILE A CA 1
ATOM 734 C C . ILE A 1 93 ? -18.121 -11.619 -53.262 1.00 94.25 93 ILE A C 1
ATOM 736 O O . ILE A 1 93 ? -17.747 -11.920 -54.396 1.00 94.25 93 ILE A O 1
ATOM 740 N N . LYS A 1 94 ? -19.059 -12.339 -52.628 1.00 95.19 94 LYS A N 1
ATOM 741 C CA . LYS A 1 94 ? -19.751 -13.481 -53.259 1.00 95.19 94 LYS A CA 1
ATOM 742 C C . LYS A 1 94 ? -20.547 -13.051 -54.493 1.00 95.19 94 LYS A C 1
ATOM 744 O O . LYS A 1 94 ? -20.422 -13.698 -55.529 1.00 95.19 94 LYS A O 1
ATOM 749 N N . LYS A 1 95 ? -21.320 -11.960 -54.419 1.00 93.94 95 LYS A N 1
ATOM 750 C CA . LYS A 1 95 ? -22.090 -11.412 -55.554 1.00 93.94 95 LYS A CA 1
ATOM 751 C C . LYS A 1 95 ? -21.155 -11.059 -56.713 1.00 93.94 95 LYS A C 1
ATOM 753 O O . LYS A 1 95 ? -21.333 -11.601 -57.803 1.00 93.94 95 LYS A O 1
ATOM 758 N N . LEU A 1 96 ? -20.110 -10.269 -56.462 1.00 92.12 96 LEU A N 1
ATOM 759 C CA . LEU A 1 96 ? -19.092 -9.903 -57.454 1.00 92.12 96 LEU A CA 1
ATOM 760 C C . LEU A 1 96 ? -18.394 -11.133 -58.046 1.00 92.12 96 LEU A C 1
ATOM 762 O O . LEU A 1 96 ? -18.237 -11.220 -59.260 1.00 92.12 96 LEU A O 1
ATOM 766 N N . LYS A 1 97 ? -18.049 -12.132 -57.226 1.00 91.19 97 LYS A N 1
ATOM 767 C CA . LYS A 1 97 ? -17.462 -13.387 -57.710 1.00 91.19 97 LYS A CA 1
ATOM 768 C C . LYS A 1 97 ? -18.417 -14.143 -58.640 1.00 91.19 97 LYS A C 1
ATOM 770 O O . LYS A 1 97 ? -17.995 -14.546 -59.719 1.00 91.19 97 LYS A O 1
ATOM 775 N N . THR A 1 98 ? -19.703 -14.259 -58.293 1.00 89.81 98 THR A N 1
ATOM 776 C CA . THR A 1 98 ? -20.700 -14.870 -59.194 1.00 89.81 98 THR A CA 1
ATOM 777 C C . THR A 1 98 ? -20.959 -14.044 -60.456 1.00 89.81 98 THR A C 1
ATOM 779 O O . THR A 1 98 ? -21.303 -14.615 -61.485 1.00 89.81 98 THR A O 1
ATOM 782 N N . GLU A 1 99 ? -20.794 -12.719 -60.416 1.00 86.62 99 GLU A N 1
ATOM 783 C CA . GLU A 1 99 ? -20.894 -11.840 -61.590 1.00 86.62 99 GLU A CA 1
ATOM 784 C C . GLU A 1 99 ? -19.710 -12.045 -62.542 1.00 86.62 99 GLU A C 1
ATOM 786 O O . GLU A 1 99 ? -19.895 -12.192 -63.751 1.00 86.62 99 GLU A O 1
ATOM 791 N N . VAL A 1 100 ? -18.497 -12.145 -61.992 1.00 82.06 100 VAL A N 1
ATOM 792 C CA . VAL A 1 100 ? -17.271 -12.456 -62.736 1.00 82.06 100 VAL A CA 1
ATOM 793 C C . VAL A 1 100 ? -17.341 -13.862 -63.336 1.00 82.06 100 VAL A C 1
ATOM 795 O O . VAL A 1 100 ? -17.096 -14.019 -64.529 1.00 82.06 100 VAL A O 1
ATOM 798 N N . GLU A 1 101 ? -17.748 -14.873 -62.566 1.00 84.19 101 GLU A N 1
ATOM 799 C CA . GLU A 1 101 ? -17.937 -16.246 -63.060 1.00 84.19 101 GLU A CA 1
ATOM 800 C C . GLU A 1 101 ? -19.012 -16.311 -64.162 1.00 84.19 101 GLU A C 1
ATOM 802 O O . GLU A 1 101 ? -18.811 -16.962 -65.189 1.00 84.19 101 GLU A O 1
ATOM 807 N N . ARG A 1 102 ? -20.123 -15.572 -64.020 1.00 78.19 102 ARG A N 1
ATOM 808 C CA . ARG A 1 102 ? -21.171 -15.477 -65.053 1.00 78.19 102 ARG A CA 1
ATOM 809 C C . ARG A 1 102 ? -20.691 -14.745 -66.305 1.00 78.19 102 ARG A C 1
ATOM 811 O O . ARG A 1 102 ? -21.022 -15.174 -67.404 1.00 78.19 102 ARG A O 1
ATOM 818 N N . SER A 1 103 ? -19.882 -13.698 -66.155 1.00 73.00 103 SER A N 1
ATOM 819 C CA . SER A 1 103 ? -19.271 -12.961 -67.271 1.00 73.00 103 SER A CA 1
ATOM 820 C C . SER A 1 103 ? -18.221 -13.799 -68.010 1.00 73.00 103 SER A C 1
ATOM 822 O O . SER A 1 103 ? -18.109 -13.710 -69.228 1.00 73.00 103 SER A O 1
ATOM 824 N N . GLN A 1 104 ? -17.495 -14.667 -67.299 1.00 64.19 104 GLN A N 1
ATOM 825 C CA . GLN A 1 104 ? -16.554 -15.626 -67.891 1.00 64.19 104 GLN A CA 1
ATOM 826 C C . GLN A 1 104 ? -17.265 -16.797 -68.594 1.00 64.19 104 GLN A C 1
ATOM 828 O O . GLN A 1 104 ? -16.770 -17.294 -69.605 1.00 64.19 104 GLN A O 1
ATOM 833 N N . LEU A 1 105 ? -18.439 -17.216 -68.108 1.00 56.22 105 LEU A N 1
ATOM 834 C CA . LEU A 1 105 ? -19.299 -18.212 -68.769 1.00 56.22 105 LEU A CA 1
ATOM 835 C C . LEU A 1 105 ? -20.131 -17.616 -69.924 1.00 56.22 105 LEU A C 1
ATOM 837 O O . LEU A 1 105 ? -20.496 -18.332 -70.858 1.00 56.22 105 LEU A O 1
ATOM 841 N N . GLY A 1 106 ? -20.404 -16.310 -69.893 1.00 49.19 106 GLY A N 1
ATOM 842 C CA . GLY A 1 106 ? -21.124 -15.533 -70.905 1.00 49.19 106 GLY A CA 1
ATOM 843 C C . GLY A 1 106 ? -20.286 -15.206 -72.144 1.00 49.19 106 GLY A C 1
ATOM 844 O O . GLY A 1 106 ? -20.134 -14.044 -72.512 1.00 49.19 106 GLY A O 1
ATOM 845 N N . GLY A 1 107 ? -19.733 -16.226 -72.800 1.00 42.16 107 GLY A N 1
ATOM 846 C CA . GLY A 1 107 ? -18.883 -16.049 -73.976 1.00 42.16 107 GLY A CA 1
ATOM 847 C C . GLY A 1 107 ? -19.591 -15.369 -75.158 1.00 42.16 107 GLY A C 1
ATOM 848 O O . GLY A 1 107 ? -20.434 -15.978 -75.810 1.00 42.16 107 GLY A O 1
ATOM 849 N N . TRP A 1 108 ? -19.170 -14.138 -75.472 1.00 51.06 108 TRP A N 1
ATOM 850 C CA . TRP A 1 108 ? -19.224 -13.487 -76.792 1.00 51.06 108 TRP A CA 1
ATOM 851 C C . TRP A 1 108 ? -20.439 -13.820 -77.687 1.00 51.06 108 TRP A C 1
ATOM 853 O O . TRP A 1 108 ? -20.296 -14.524 -78.691 1.00 51.06 108 TRP A O 1
ATOM 863 N N . ARG A 1 109 ? -21.611 -13.220 -77.419 1.00 37.44 109 ARG A N 1
ATOM 864 C CA . ARG A 1 109 ? -22.624 -12.956 -78.466 1.00 37.44 109 ARG A CA 1
ATOM 865 C C . ARG A 1 109 ? -23.621 -11.848 -78.095 1.00 37.44 109 ARG A C 1
ATOM 867 O O . ARG A 1 109 ? -24.463 -12.026 -77.230 1.00 37.44 109 ARG A O 1
ATOM 874 N N . SER A 1 110 ? -23.501 -10.745 -78.836 1.00 40.81 110 SER A N 1
ATOM 875 C CA . SER A 1 110 ? -24.535 -9.795 -79.288 1.00 40.81 110 SER A CA 1
ATOM 876 C C . SER A 1 110 ? -25.983 -9.957 -78.784 1.00 40.81 110 SER A C 1
ATOM 878 O O . SER A 1 110 ? -26.615 -10.979 -79.052 1.00 40.81 110 SER A O 1
ATOM 880 N N . SER A 1 111 ? -26.550 -8.863 -78.258 1.00 37.62 111 SER A N 1
ATOM 881 C CA . SER A 1 111 ? -27.778 -8.263 -78.816 1.00 37.62 111 SER A CA 1
ATOM 882 C C . SER A 1 111 ? -27.945 -6.814 -78.344 1.00 37.62 111 SER A C 1
ATOM 884 O O . SER A 1 111 ? -27.722 -6.522 -77.172 1.00 37.62 111 SER A O 1
ATOM 886 N N . ASP A 1 112 ? -28.399 -5.937 -79.241 1.00 50.88 112 ASP A N 1
ATOM 887 C CA . ASP A 1 112 ? -28.885 -4.591 -78.922 1.00 50.88 112 ASP A CA 1
ATOM 888 C C . ASP A 1 112 ? -30.026 -4.616 -77.893 1.00 50.88 112 ASP A C 1
ATOM 890 O O . ASP A 1 112 ? -30.969 -5.395 -78.060 1.00 50.88 112 ASP A O 1
ATOM 894 N N . VAL A 1 113 ? -29.992 -3.702 -76.910 1.00 45.19 113 VAL A N 1
ATOM 895 C CA . VAL A 1 113 ? -31.185 -3.160 -76.229 1.00 45.19 113 VAL A CA 1
ATOM 896 C C . VAL A 1 113 ? -30.956 -1.681 -75.861 1.00 45.19 113 VAL A C 1
ATOM 898 O O . VAL A 1 113 ? -30.279 -1.366 -74.891 1.00 45.19 113 VAL A O 1
ATOM 901 N N . ASP A 1 114 ? -31.564 -0.800 -76.657 1.00 52.28 114 ASP A N 1
ATOM 902 C CA . ASP A 1 114 ? -32.138 0.508 -76.287 1.00 52.28 114 ASP A CA 1
ATOM 903 C C . ASP A 1 114 ? -31.292 1.508 -75.450 1.00 52.28 114 ASP A C 1
ATOM 905 O O . ASP A 1 114 ? -31.502 1.709 -74.252 1.00 52.28 114 ASP A O 1
ATOM 909 N N . THR A 1 115 ? -30.367 2.223 -76.104 1.00 54.66 115 THR A N 1
ATOM 910 C CA . THR A 1 115 ? -29.541 3.279 -75.476 1.00 54.66 115 THR A CA 1
ATOM 911 C C . THR A 1 115 ? -30.293 4.581 -75.163 1.00 54.66 115 THR A C 1
ATOM 913 O O . THR A 1 115 ? -29.861 5.336 -74.290 1.00 54.66 115 THR A O 1
ATOM 916 N N . GLY A 1 116 ? -31.426 4.850 -75.823 1.00 55.84 116 GLY A N 1
ATOM 917 C CA . GLY A 1 116 ? -32.067 6.173 -75.809 1.00 55.84 116 GLY A CA 1
ATOM 918 C C . GLY A 1 116 ? -32.640 6.603 -74.453 1.00 55.84 116 GLY A C 1
ATOM 919 O O . GLY A 1 116 ? -32.615 7.787 -74.121 1.00 55.84 116 GLY A O 1
ATOM 920 N N . SER A 1 117 ? -33.120 5.659 -73.634 1.00 55.47 117 SER A N 1
ATOM 921 C CA . SER A 1 117 ? -33.615 5.986 -72.286 1.00 55.47 117 SER A CA 1
ATOM 922 C C . SER A 1 117 ? -32.486 6.208 -71.279 1.00 55.47 117 SER A C 1
ATOM 924 O O . SER A 1 117 ? -32.676 6.959 -70.323 1.00 55.47 117 SER A O 1
ATOM 926 N N . LEU A 1 118 ? -31.337 5.551 -71.467 1.00 57.62 118 LEU A N 1
ATOM 927 C CA . LEU A 1 118 ? -30.211 5.648 -70.541 1.00 57.62 118 LEU A CA 1
ATOM 928 C C . LEU A 1 118 ? -29.449 6.960 -70.753 1.00 57.62 118 LEU A C 1
ATOM 930 O O . LEU A 1 118 ? -29.131 7.632 -69.774 1.00 57.62 118 LEU A O 1
ATOM 934 N N . GLU A 1 119 ? -29.235 7.369 -72.009 1.00 61.72 119 GLU A N 1
ATOM 935 C CA . GLU A 1 119 ? -28.597 8.650 -72.344 1.00 61.72 119 GLU A CA 1
ATOM 936 C C . GLU A 1 119 ? -29.350 9.846 -71.747 1.00 61.72 119 GLU A C 1
ATOM 938 O O . GLU A 1 119 ? -28.709 10.722 -71.169 1.00 61.72 119 GLU A O 1
ATOM 943 N N . GLN A 1 120 ? -30.690 9.856 -71.773 1.00 71.25 120 GLN A N 1
ATOM 944 C CA . GLN A 1 120 ? -31.466 10.937 -71.152 1.00 71.25 120 GLN A CA 1
ATOM 945 C C . GLN A 1 120 ? -31.270 10.981 -69.628 1.00 71.25 120 GLN A C 1
ATOM 947 O O . GLN A 1 120 ? -30.945 12.035 -69.089 1.00 71.25 120 GLN A O 1
ATOM 952 N N . THR A 1 121 ? -31.365 9.840 -68.933 1.00 72.69 121 THR A N 1
ATOM 953 C CA . THR A 1 121 ? -31.104 9.796 -67.480 1.00 72.69 121 THR A CA 1
ATOM 954 C C . THR A 1 121 ? -29.659 10.141 -67.120 1.00 72.69 121 THR A C 1
ATOM 956 O O . THR A 1 121 ? -29.416 10.736 -66.074 1.00 72.69 121 THR A O 1
ATOM 959 N N . VAL A 1 122 ? -28.692 9.812 -67.983 1.00 73.81 122 VAL A N 1
ATOM 960 C CA . VAL A 1 122 ? -27.284 10.191 -67.804 1.00 73.81 122 VAL A CA 1
ATOM 961 C C . VAL A 1 122 ? -27.095 11.692 -68.021 1.00 73.81 122 VAL A C 1
ATOM 963 O O . VAL A 1 122 ? -26.368 12.303 -67.245 1.00 73.81 122 VAL A O 1
ATOM 966 N N . MET A 1 123 ? -27.767 12.311 -68.997 1.00 76.38 123 MET A N 1
ATOM 967 C CA . MET A 1 123 ? -27.745 13.767 -69.179 1.00 76.38 123 MET A CA 1
ATOM 968 C C . MET A 1 123 ? -28.388 14.507 -68.002 1.00 76.38 123 MET A C 1
ATOM 970 O O . MET A 1 123 ? -27.806 15.474 -67.512 1.00 76.38 123 MET A O 1
ATOM 974 N N . ASP A 1 124 ? -29.536 14.038 -67.511 1.00 76.81 124 ASP A N 1
ATOM 975 C CA . ASP A 1 124 ? -30.230 14.658 -66.377 1.00 76.81 124 ASP A CA 1
ATOM 976 C C . ASP A 1 124 ? -29.375 14.555 -65.095 1.00 76.81 124 ASP A C 1
ATOM 978 O O . ASP A 1 124 ? -29.131 15.564 -64.427 1.00 76.81 124 ASP A O 1
ATOM 982 N N . LEU A 1 125 ? -28.793 13.378 -64.816 1.00 78.94 125 LEU A N 1
ATOM 983 C CA . LEU A 1 125 ? -27.847 13.181 -63.708 1.00 78.94 125 LEU A CA 1
ATOM 984 C C . LEU A 1 125 ? -26.545 13.979 -63.886 1.00 78.94 125 LEU A C 1
ATOM 986 O O . LEU A 1 125 ? -26.020 14.504 -62.909 1.00 78.94 125 LEU A O 1
ATOM 990 N N . GLN A 1 126 ? -26.016 14.122 -65.105 1.00 76.06 126 GLN A N 1
ATOM 991 C CA . GLN A 1 126 ? -24.853 14.981 -65.371 1.00 76.06 126 GLN A CA 1
ATOM 992 C C . GLN A 1 126 ? -25.169 16.457 -65.119 1.00 76.06 126 GLN A C 1
ATOM 994 O O . GLN A 1 126 ? -24.313 17.183 -64.605 1.00 76.06 126 GLN A O 1
ATOM 999 N N . HIS A 1 127 ? -26.381 16.909 -65.443 1.00 82.56 127 HIS A N 1
ATOM 1000 C CA . HIS A 1 127 ? -26.811 18.283 -65.203 1.00 82.56 127 HIS A CA 1
ATOM 1001 C C . HIS A 1 127 ? -27.028 18.555 -63.706 1.00 82.56 127 HIS A C 1
ATOM 1003 O O . HIS A 1 127 ? -26.673 19.630 -63.216 1.00 82.56 127 HIS A O 1
ATOM 1009 N N . GLU A 1 128 ? -27.541 17.573 -62.964 1.00 78.19 128 GLU A N 1
ATOM 1010 C CA . GLU A 1 128 ? -27.713 17.641 -61.512 1.00 78.19 128 GLU A CA 1
ATOM 1011 C C . GLU A 1 128 ? -26.364 17.565 -60.771 1.00 78.19 128 GLU A C 1
ATOM 1013 O O . GLU A 1 128 ? -26.081 18.413 -59.925 1.00 78.19 128 GLU A O 1
ATOM 1018 N N . VAL A 1 129 ? -25.461 16.656 -61.158 1.00 78.88 129 VAL A N 1
ATOM 1019 C CA . VAL A 1 129 ? -24.074 16.609 -60.652 1.00 78.88 129 VAL A CA 1
ATOM 1020 C C . VAL A 1 129 ? -23.328 17.910 -60.958 1.00 78.88 129 VAL A C 1
ATOM 1022 O O . VAL A 1 129 ? -22.612 18.413 -60.095 1.00 78.88 129 VAL A O 1
ATOM 1025 N N . SER A 1 130 ? -23.520 18.501 -62.141 1.00 78.50 130 SER A N 1
ATOM 1026 C CA . SER A 1 130 ? -22.914 19.795 -62.492 1.00 78.50 130 SER A CA 1
ATOM 1027 C C . SER A 1 130 ? -23.476 20.948 -61.653 1.00 78.50 130 SER A C 1
ATOM 1029 O O . SER A 1 130 ? -22.724 21.839 -61.259 1.00 78.50 130 SER A O 1
ATOM 1031 N N . HIS A 1 131 ? -24.770 20.915 -61.319 1.00 76.38 131 HIS A N 1
ATOM 1032 C CA . HIS A 1 131 ? -25.399 21.875 -60.411 1.00 76.38 131 HIS A CA 1
ATOM 1033 C C . HIS A 1 131 ? -24.848 21.750 -58.979 1.00 76.38 131 HIS A C 1
ATOM 1035 O O . HIS A 1 131 ? -24.394 22.743 -58.412 1.00 76.38 131 HIS A O 1
ATOM 1041 N N . TRP A 1 132 ? -24.796 20.537 -58.417 1.00 73.56 132 TRP A N 1
ATOM 1042 C CA . TRP A 1 132 ? -24.220 20.298 -57.087 1.00 73.56 132 TRP A CA 1
ATOM 1043 C C . TRP A 1 132 ? -22.728 20.638 -57.025 1.00 73.56 132 TRP A C 1
ATOM 1045 O O . TRP A 1 132 ? -22.282 21.270 -56.067 1.00 73.56 132 TRP A O 1
ATOM 1055 N N . LYS A 1 133 ? -21.964 20.311 -58.072 1.00 75.00 133 LYS A N 1
ATOM 1056 C CA . LYS A 1 133 ? -20.550 20.684 -58.190 1.00 75.00 133 LYS A CA 1
ATOM 1057 C C . LYS A 1 133 ? -20.365 22.204 -58.235 1.00 75.00 133 LYS A C 1
ATOM 1059 O O . LYS A 1 133 ? -19.539 22.728 -57.495 1.00 75.00 133 LYS A O 1
ATOM 1064 N N . SER A 1 134 ? -21.187 22.920 -59.006 1.00 71.50 134 SER A N 1
ATOM 1065 C CA . SER A 1 134 ? -21.177 24.389 -59.026 1.00 71.50 134 SER A CA 1
ATOM 1066 C C . SER A 1 134 ? -21.572 25.013 -57.684 1.00 71.50 134 SER A C 1
ATOM 1068 O O . SER A 1 134 ? -21.131 26.125 -57.400 1.00 71.50 134 SER A O 1
ATOM 1070 N N . LEU A 1 135 ? -22.402 24.347 -56.875 1.00 61.94 135 LEU A N 1
ATOM 1071 C CA . LEU A 1 135 ? -22.802 24.830 -55.551 1.00 61.94 135 LEU A CA 1
ATOM 1072 C C . LEU A 1 135 ? -21.652 24.673 -54.538 1.00 61.94 135 LEU A C 1
ATOM 1074 O O . LEU A 1 135 ? -21.316 25.620 -53.831 1.00 61.94 135 LEU A O 1
ATOM 1078 N N . VAL A 1 136 ? -20.969 23.523 -54.554 1.00 60.81 136 VAL A N 1
ATOM 1079 C CA . VAL A 1 136 ? -19.763 23.263 -53.743 1.00 60.81 136 VAL A CA 1
ATOM 1080 C C . VAL A 1 136 ? -18.595 24.181 -54.147 1.00 60.81 136 VAL A C 1
ATOM 1082 O O . VAL A 1 136 ? -17.889 24.705 -53.286 1.00 60.81 136 VAL A O 1
ATOM 1085 N N . GLU A 1 137 ? -18.410 24.447 -55.444 1.00 57.84 137 GLU A N 1
ATOM 1086 C CA . GLU A 1 137 ? -17.408 25.400 -55.957 1.00 57.84 137 GLU A CA 1
ATOM 1087 C C . GLU A 1 137 ? -17.772 26.882 -55.708 1.00 57.84 137 GLU A C 1
ATOM 1089 O O . GLU A 1 137 ? -16.909 27.762 -55.801 1.00 57.84 137 GLU A O 1
ATOM 1094 N N . ALA A 1 138 ? -19.035 27.189 -55.393 1.00 54.84 138 ALA A N 1
ATOM 1095 C CA . ALA A 1 138 ? -19.467 28.538 -55.027 1.00 54.84 138 ALA A CA 1
ATOM 1096 C C . ALA A 1 138 ? -19.202 28.845 -53.543 1.00 54.84 138 ALA A C 1
ATOM 1098 O O . ALA A 1 138 ? -18.678 29.920 -53.239 1.00 54.84 138 ALA A O 1
ATOM 1099 N N . ASP A 1 139 ? -19.497 27.903 -52.640 1.00 46.91 139 ASP A N 1
ATOM 1100 C CA . ASP A 1 139 ? -19.297 28.087 -51.193 1.00 46.91 139 ASP A CA 1
ATOM 1101 C C . ASP A 1 139 ? -17.825 27.974 -50.750 1.00 46.91 139 ASP A C 1
ATOM 1103 O O . ASP A 1 139 ? -17.451 28.524 -49.712 1.00 46.91 139 ASP A O 1
ATOM 1107 N N . SER A 1 140 ? -16.942 27.377 -51.560 1.00 47.91 140 SER A N 1
ATOM 1108 C CA . SER A 1 140 ? -15.493 27.322 -51.287 1.00 47.91 140 SER A CA 1
ATOM 1109 C C . SER A 1 140 ? -14.748 28.659 -51.472 1.00 47.91 140 SER A C 1
ATOM 1111 O O . SER A 1 140 ? -13.546 28.748 -51.218 1.00 47.91 140 SER A O 1
ATOM 1113 N N . LYS A 1 141 ? -15.434 29.748 -51.851 1.00 50.53 141 LYS A N 1
ATOM 1114 C CA . LYS A 1 141 ? -14.836 31.082 -52.090 1.00 50.53 141 LYS A CA 1
ATOM 1115 C C . LYS A 1 141 ? -14.662 31.944 -50.831 1.00 50.53 141 LYS A C 1
ATOM 1117 O O . LYS A 1 141 ? -14.810 33.167 -50.875 1.00 50.53 141 LYS A O 1
ATOM 1122 N N . LYS A 1 142 ? -14.279 31.326 -49.712 1.00 56.66 142 LYS A N 1
ATOM 1123 C CA . LYS A 1 142 ? -13.747 32.015 -48.525 1.00 56.66 142 LYS A CA 1
ATOM 1124 C C . LYS A 1 142 ? -12.395 31.418 -48.149 1.00 56.66 142 LYS A C 1
ATOM 1126 O O . LYS A 1 142 ? -12.322 30.555 -47.287 1.00 56.66 142 LYS A O 1
ATOM 1131 N N . ILE A 1 143 ? -11.352 31.963 -48.784 1.00 58.69 143 ILE A N 1
ATOM 1132 C CA . ILE A 1 143 ? -9.947 31.533 -48.703 1.00 58.69 143 ILE A CA 1
ATOM 1133 C C . ILE A 1 143 ? -9.782 30.119 -49.273 1.00 58.69 143 ILE A C 1
ATOM 1135 O O . ILE A 1 143 ? -10.064 29.124 -48.614 1.00 58.69 143 ILE A O 1
ATOM 1139 N N . SER A 1 144 ? -9.331 30.039 -50.527 1.00 60.41 144 SER A N 1
ATOM 1140 C CA . SER A 1 144 ? -9.096 28.753 -51.188 1.00 60.41 144 SER A CA 1
ATOM 1141 C C . SER A 1 144 ? -8.054 27.944 -50.413 1.00 60.41 144 SER A C 1
ATOM 1143 O O . SER A 1 144 ? -6.999 28.488 -50.076 1.00 60.41 144 SER A O 1
ATOM 1145 N N . CYS A 1 145 ? -8.296 26.645 -50.190 1.00 57.44 145 CYS A N 1
ATOM 1146 C CA . CYS A 1 145 ? -7.285 25.745 -49.621 1.00 57.44 145 CYS A CA 1
ATOM 1147 C C . CYS A 1 145 ? -5.957 25.850 -50.378 1.00 57.44 145 CYS A C 1
ATOM 1149 O O . CYS A 1 145 ? -4.922 25.921 -49.733 1.00 57.44 145 CYS A O 1
ATOM 1151 N N . ALA A 1 146 ? -5.985 26.027 -51.703 1.00 68.88 146 ALA A N 1
ATOM 1152 C CA . ALA A 1 146 ? -4.781 26.204 -52.512 1.00 68.88 146 ALA A CA 1
ATOM 1153 C C . ALA A 1 146 ? -3.974 27.481 -52.179 1.00 68.88 146 ALA A C 1
ATOM 1155 O O . ALA A 1 146 ? -2.764 27.500 -52.374 1.00 68.88 146 ALA A O 1
ATOM 1156 N N . GLU A 1 147 ? -4.593 28.556 -51.671 1.00 70.12 147 GLU A N 1
ATOM 1157 C CA . GLU A 1 147 ? -3.859 29.751 -51.209 1.00 70.12 147 GLU A CA 1
ATOM 1158 C C . GLU A 1 147 ? -3.262 29.561 -49.808 1.00 70.12 147 GLU A C 1
ATOM 1160 O O . GLU A 1 147 ? -2.202 30.115 -49.512 1.00 70.12 147 GLU A O 1
ATOM 1165 N N . LEU A 1 148 ? -3.916 28.766 -48.953 1.00 67.88 148 LEU A N 1
ATOM 1166 C CA . LEU A 1 148 ? -3.374 28.374 -47.650 1.00 67.88 148 LEU A CA 1
ATOM 1167 C C . LEU A 1 148 ? -2.243 27.354 -47.802 1.00 67.88 148 LEU A C 1
ATOM 1169 O O . LEU A 1 148 ? -1.180 27.570 -47.235 1.00 67.88 148 LEU A O 1
ATOM 1173 N N . GLU A 1 149 ? -2.427 26.317 -48.619 1.00 72.56 149 GLU A N 1
ATOM 1174 C CA . GLU A 1 149 ? -1.394 25.347 -49.000 1.00 72.56 149 GLU A CA 1
ATOM 1175 C C . GLU A 1 149 ? -0.205 26.049 -49.651 1.00 72.56 149 GLU A C 1
ATOM 1177 O O . GLU A 1 149 ? 0.923 25.811 -49.242 1.00 72.56 149 GLU A O 1
ATOM 1182 N N . LYS A 1 150 ? -0.430 26.991 -50.580 1.00 83.50 150 LYS A N 1
ATOM 1183 C CA . LYS A 1 150 ? 0.663 27.768 -51.182 1.00 83.50 150 LYS A CA 1
ATOM 1184 C C . LYS A 1 150 ? 1.433 28.596 -50.152 1.00 83.50 150 LYS A C 1
ATOM 1186 O O . LYS A 1 150 ? 2.652 28.638 -50.230 1.00 83.50 150 LYS A O 1
ATOM 1191 N N . ARG A 1 151 ? 0.767 29.223 -49.174 1.00 77.94 151 ARG A N 1
ATOM 1192 C CA . ARG A 1 151 ? 1.458 29.938 -48.081 1.00 77.94 151 ARG A CA 1
ATOM 1193 C C . ARG A 1 151 ? 2.189 29.006 -47.121 1.00 77.94 151 ARG A C 1
ATOM 1195 O O . ARG A 1 151 ? 3.248 29.370 -46.620 1.00 77.94 151 ARG A O 1
ATOM 1202 N N . LEU A 1 152 ? 1.615 27.839 -46.842 1.00 75.94 152 LEU A N 1
ATOM 1203 C CA . LEU A 1 152 ? 2.216 26.837 -45.969 1.00 75.94 152 LEU A CA 1
ATOM 1204 C C . LEU A 1 152 ? 3.453 26.237 -46.647 1.00 75.94 152 LEU A C 1
ATOM 1206 O O . LEU A 1 152 ? 4.485 26.125 -46.001 1.00 75.94 152 LEU A O 1
ATOM 1210 N N . GLU A 1 153 ? 3.396 25.986 -47.956 1.00 84.56 153 GLU A N 1
ATOM 1211 C CA . GLU A 1 153 ? 4.531 25.556 -48.776 1.00 84.56 153 GLU A CA 1
ATOM 1212 C C . GLU A 1 153 ? 5.580 26.667 -48.960 1.00 84.56 153 GLU A C 1
ATOM 1214 O O . GLU A 1 153 ? 6.770 26.386 -48.913 1.00 84.56 153 GLU A O 1
ATOM 1219 N N . GLU A 1 154 ? 5.181 27.939 -49.090 1.00 85.94 154 GLU A N 1
ATOM 1220 C CA . GLU A 1 154 ? 6.110 29.083 -49.108 1.00 85.94 154 GLU A CA 1
ATOM 1221 C C . GLU A 1 154 ? 6.874 29.230 -47.777 1.00 85.94 154 GLU A C 1
ATOM 1223 O O . GLU A 1 154 ? 8.090 29.423 -47.795 1.00 85.94 154 GLU A O 1
ATOM 1228 N N . GLU A 1 155 ? 6.217 29.091 -46.618 1.00 81.38 155 GLU A N 1
ATOM 1229 C CA . GLU A 1 155 ? 6.920 29.059 -45.322 1.00 81.38 155 GLU A CA 1
ATOM 1230 C C . GLU A 1 155 ? 7.692 27.745 -45.104 1.00 81.38 155 GLU A C 1
ATOM 1232 O O . GLU A 1 155 ? 8.775 27.784 -44.519 1.00 81.38 155 GLU A O 1
ATOM 1237 N N . ARG A 1 156 ? 7.215 26.600 -45.620 1.00 86.88 156 ARG A N 1
ATOM 1238 C CA . ARG A 1 156 ? 7.942 25.318 -45.589 1.00 86.88 156 ARG A CA 1
ATOM 1239 C C . ARG A 1 156 ? 9.257 25.432 -46.358 1.00 86.88 156 ARG A C 1
ATOM 1241 O O . ARG A 1 156 ? 10.301 25.165 -45.778 1.00 86.88 156 ARG A O 1
ATOM 1248 N N . LEU A 1 157 ? 9.218 25.907 -47.604 1.00 86.69 157 LEU A N 1
ATOM 1249 C CA . LEU A 1 157 ? 10.393 26.141 -48.450 1.00 86.69 157 LEU A CA 1
ATOM 1250 C C . LEU A 1 157 ? 11.356 27.151 -47.827 1.00 86.69 157 LEU A C 1
ATOM 1252 O O . LEU A 1 157 ? 12.560 26.934 -47.839 1.00 86.69 157 LEU A O 1
ATOM 1256 N N . LYS A 1 158 ? 10.846 28.227 -47.228 1.00 88.06 158 LYS A N 1
ATOM 1257 C CA . LYS A 1 158 ? 11.669 29.231 -46.538 1.00 88.06 158 LYS A CA 1
ATOM 1258 C C . LYS A 1 158 ? 12.345 28.677 -45.278 1.00 88.06 158 LYS A C 1
ATOM 1260 O O . LYS A 1 158 ? 13.483 29.034 -44.990 1.00 88.06 158 LYS A O 1
ATOM 1265 N N . LYS A 1 159 ? 11.676 27.788 -44.534 1.00 84.81 159 LYS A N 1
ATOM 1266 C CA . LYS A 1 159 ? 12.277 27.057 -43.406 1.00 84.81 159 LYS A CA 1
ATOM 1267 C C . LYS A 1 159 ? 13.269 25.997 -43.874 1.00 84.81 159 LYS A C 1
ATOM 1269 O O . LYS A 1 159 ? 14.298 25.813 -43.238 1.00 84.81 159 LYS A O 1
ATOM 1274 N N . GLU A 1 160 ? 12.994 25.347 -44.997 1.00 85.56 160 GLU A N 1
ATOM 1275 C CA . GLU A 1 160 ? 13.886 24.393 -45.655 1.00 85.56 160 GLU A CA 1
ATOM 1276 C C . GLU A 1 160 ? 15.151 25.092 -46.190 1.00 85.56 160 GLU A C 1
ATOM 1278 O O . GLU A 1 160 ? 16.246 24.572 -46.009 1.00 85.56 160 GLU A O 1
ATOM 1283 N N . GLU A 1 161 ? 15.037 26.315 -46.719 1.00 88.06 161 GLU A N 1
ATOM 1284 C CA . GLU A 1 161 ? 16.149 27.189 -47.128 1.00 88.06 161 GLU A CA 1
ATOM 1285 C C . GLU A 1 161 ? 16.943 27.738 -45.926 1.00 88.06 161 GLU A C 1
ATOM 1287 O O . GLU A 1 161 ? 18.172 27.798 -45.973 1.00 88.06 161 GLU A O 1
ATOM 1292 N N . GLU A 1 162 ? 16.277 28.083 -44.817 1.00 86.75 162 GLU A N 1
ATOM 1293 C CA . GLU A 1 162 ? 16.930 28.481 -43.558 1.00 86.75 162 GLU A CA 1
ATOM 1294 C C . GLU A 1 162 ? 17.718 27.310 -42.942 1.00 86.75 162 GLU A C 1
ATOM 1296 O O . GLU A 1 162 ? 18.880 27.478 -42.569 1.00 86.75 162 GLU A O 1
ATOM 1301 N N . ILE A 1 163 ? 17.132 26.107 -42.906 1.00 84.88 163 ILE A N 1
ATOM 1302 C CA . ILE A 1 163 ? 17.804 24.876 -42.464 1.00 84.88 163 ILE A CA 1
ATOM 1303 C C . ILE A 1 163 ? 18.942 24.514 -43.420 1.00 84.88 163 ILE A C 1
ATOM 1305 O O . ILE A 1 163 ? 20.037 24.221 -42.950 1.00 84.88 163 ILE A O 1
ATOM 1309 N N . ALA A 1 164 ? 18.737 24.579 -44.738 1.00 85.75 164 ALA A N 1
ATOM 1310 C CA . ALA A 1 164 ? 19.787 24.326 -45.723 1.00 85.75 164 ALA A CA 1
ATOM 1311 C C . ALA A 1 164 ? 20.948 25.316 -45.567 1.00 85.75 164 ALA A C 1
ATOM 1313 O O . ALA A 1 164 ? 22.097 24.892 -45.557 1.00 85.75 164 ALA A O 1
ATOM 1314 N N . SER A 1 165 ? 20.667 26.602 -45.341 1.00 88.94 165 SER A N 1
ATOM 1315 C CA . SER A 1 165 ? 21.687 27.625 -45.071 1.00 88.94 165 SER A CA 1
ATOM 1316 C C . SER A 1 165 ? 22.446 27.358 -43.767 1.00 88.94 165 SER A C 1
ATOM 1318 O O . SER A 1 165 ? 23.664 27.544 -43.711 1.00 88.94 165 SER A O 1
ATOM 1320 N N . LEU A 1 166 ? 21.752 26.903 -42.716 1.00 87.31 166 LEU A N 1
ATOM 1321 C CA . LEU A 1 166 ? 22.360 26.549 -41.430 1.00 87.31 166 LEU A CA 1
ATOM 1322 C C . LEU A 1 166 ? 23.224 25.283 -41.540 1.00 87.31 166 LEU A C 1
ATOM 1324 O O . LEU A 1 166 ? 24.325 25.242 -40.994 1.00 87.31 166 LEU A O 1
ATOM 1328 N N . VAL A 1 167 ? 22.750 24.278 -42.280 1.00 86.06 167 VAL A N 1
ATOM 1329 C CA . VAL A 1 167 ? 23.485 23.048 -42.592 1.00 86.06 167 VAL A CA 1
ATOM 1330 C C . VAL A 1 167 ? 24.688 23.364 -43.470 1.00 86.06 167 VAL A C 1
ATOM 1332 O O . VAL A 1 167 ? 25.774 22.920 -43.141 1.00 86.06 167 VAL A O 1
ATOM 1335 N N . GLU A 1 168 ? 24.565 24.188 -44.510 1.00 87.94 168 GLU A N 1
ATOM 1336 C CA . GLU A 1 168 ? 25.693 24.568 -45.368 1.00 87.94 168 GLU A CA 1
ATOM 1337 C C . GLU A 1 168 ? 26.727 25.415 -44.606 1.00 87.94 168 GLU A C 1
ATOM 1339 O O . GLU A 1 168 ? 27.928 25.258 -44.817 1.00 87.94 168 GLU A O 1
ATOM 1344 N N . LEU A 1 169 ? 26.296 26.269 -43.668 1.00 90.38 169 LEU A N 1
ATOM 1345 C CA . LEU A 1 169 ? 27.191 26.980 -42.750 1.00 90.38 169 LEU A CA 1
ATOM 1346 C C . LEU A 1 169 ? 27.894 26.024 -41.777 1.00 90.38 169 LEU A C 1
ATOM 1348 O O . LEU A 1 169 ? 29.096 26.159 -41.557 1.00 90.38 169 LEU A O 1
ATOM 1352 N N . HIS A 1 170 ? 27.175 25.049 -41.219 1.00 85.44 170 HIS A N 1
ATOM 1353 C CA . HIS A 1 170 ? 27.756 24.032 -40.344 1.00 85.44 170 HIS A CA 1
ATOM 1354 C C . HIS A 1 170 ? 28.709 23.103 -41.107 1.00 85.44 170 HIS A C 1
ATOM 1356 O O . HIS A 1 170 ? 29.783 22.794 -40.605 1.00 85.44 170 HIS A O 1
ATOM 1362 N N . THR A 1 171 ? 28.368 22.720 -42.338 1.00 89.69 171 THR A N 1
ATOM 1363 C CA . THR A 1 171 ? 29.212 21.943 -43.248 1.00 89.69 171 THR A CA 1
ATOM 1364 C C . THR A 1 171 ? 30.432 22.743 -43.683 1.00 89.69 171 THR A C 1
ATOM 1366 O O . THR A 1 171 ? 31.514 22.174 -43.696 1.00 89.69 171 THR A O 1
ATOM 1369 N N . ARG A 1 172 ? 30.321 24.052 -43.961 1.00 88.69 172 ARG A N 1
ATOM 1370 C CA . ARG A 1 172 ? 31.495 24.912 -44.193 1.00 88.69 172 ARG A CA 1
ATOM 1371 C C . ARG A 1 172 ? 32.390 24.986 -42.963 1.00 88.69 172 ARG A C 1
ATOM 1373 O O . ARG A 1 172 ? 33.565 24.707 -43.099 1.00 88.69 172 ARG A O 1
ATOM 1380 N N . ASN A 1 173 ? 31.851 25.223 -41.769 1.00 88.94 173 ASN A N 1
ATOM 1381 C CA . ASN A 1 173 ? 32.638 25.251 -40.529 1.00 88.94 173 ASN A CA 1
ATOM 1382 C C . ASN A 1 173 ? 33.302 23.887 -40.225 1.00 88.94 173 ASN A C 1
ATOM 1384 O O . ASN A 1 173 ? 34.485 23.820 -39.903 1.00 88.94 173 ASN A O 1
ATOM 1388 N N . MET A 1 174 ? 32.578 22.779 -40.409 1.00 84.38 174 MET A N 1
ATOM 1389 C CA . MET A 1 174 ? 33.134 21.427 -40.281 1.00 84.38 174 MET A CA 1
ATOM 1390 C C . MET A 1 174 ? 34.183 21.126 -41.350 1.00 84.38 174 MET A C 1
ATOM 1392 O O . MET A 1 174 ? 35.178 20.488 -41.029 1.00 84.38 174 MET A O 1
ATOM 1396 N N . ASN A 1 175 ? 34.006 21.604 -42.583 1.00 84.25 175 ASN A N 1
ATOM 1397 C CA . ASN A 1 175 ? 34.998 21.473 -43.647 1.00 84.25 175 ASN A CA 1
ATOM 1398 C C . ASN A 1 175 ? 36.214 22.373 -43.404 1.00 84.25 175 ASN A C 1
ATOM 1400 O O . ASN A 1 175 ? 37.312 21.905 -43.624 1.00 84.25 175 ASN 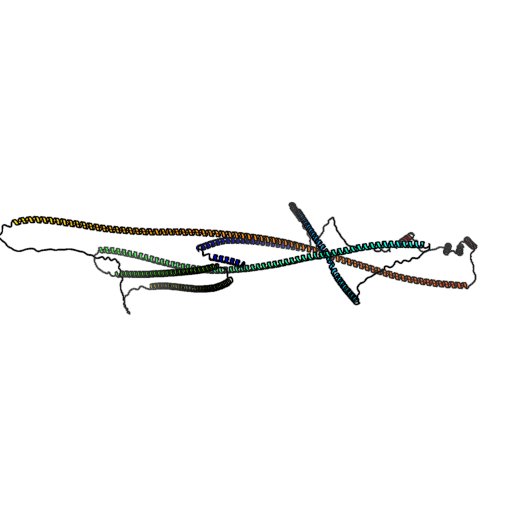A O 1
ATOM 1404 N N . GLU A 1 176 ? 36.060 23.593 -42.887 1.00 87.75 176 GLU A N 1
ATOM 1405 C CA . GLU A 1 176 ? 37.157 24.493 -42.497 1.00 87.75 176 GLU A CA 1
ATOM 1406 C C . GLU A 1 176 ? 37.954 23.914 -41.319 1.00 87.75 176 GLU A C 1
ATOM 1408 O O . GLU A 1 176 ? 39.184 23.917 -41.332 1.00 87.75 176 GLU A O 1
ATOM 1413 N N . MET A 1 177 ? 37.278 23.344 -40.313 1.00 79.06 177 MET A N 1
ATOM 1414 C CA . MET A 1 177 ? 37.949 22.584 -39.256 1.00 79.06 177 MET A CA 1
ATOM 1415 C C . MET A 1 177 ? 38.626 21.335 -39.816 1.00 79.06 177 MET A C 1
ATOM 1417 O O . MET A 1 177 ? 39.765 21.059 -39.454 1.00 79.06 177 MET A O 1
ATOM 1421 N N . LYS A 1 178 ? 37.957 20.585 -40.698 1.00 83.06 178 LYS A N 1
ATOM 1422 C CA . LYS A 1 178 ? 38.521 19.391 -41.330 1.00 83.06 178 LYS A CA 1
ATOM 1423 C C . LYS A 1 178 ? 39.727 19.736 -42.196 1.00 83.06 178 LYS A C 1
ATOM 1425 O O . LYS A 1 178 ? 40.706 19.021 -42.106 1.00 83.06 178 LYS A O 1
ATOM 1430 N N . GLU A 1 179 ? 39.692 20.824 -42.953 1.00 82.06 179 GLU A N 1
ATOM 1431 C CA . GLU A 1 179 ? 40.775 21.316 -43.804 1.00 82.06 179 GLU A CA 1
ATOM 1432 C C . GLU A 1 179 ? 41.923 21.861 -42.947 1.00 82.06 179 GLU A C 1
ATOM 1434 O O . GLU A 1 179 ? 43.065 21.526 -43.219 1.00 82.06 179 GLU A O 1
ATOM 1439 N N . MET A 1 180 ? 41.661 22.536 -41.818 1.00 81.31 180 MET A N 1
ATOM 1440 C CA . MET A 1 180 ? 42.704 22.815 -40.815 1.00 81.31 180 MET A CA 1
ATOM 1441 C C . MET A 1 180 ? 43.302 21.539 -40.208 1.00 81.31 180 MET A C 1
ATOM 1443 O O . MET A 1 180 ? 44.504 21.488 -39.946 1.00 81.31 180 MET A O 1
ATOM 1447 N N . TYR A 1 181 ? 42.493 20.512 -39.930 1.00 80.00 181 TYR A N 1
ATOM 1448 C CA . TYR A 1 181 ? 42.995 19.234 -39.424 1.00 80.00 181 TYR A CA 1
ATOM 1449 C C . TYR A 1 181 ? 43.735 18.447 -40.511 1.00 80.00 181 TYR A C 1
ATOM 1451 O O . TYR A 1 181 ? 44.742 17.835 -40.189 1.00 80.00 181 TYR A O 1
ATOM 1459 N N . GLU A 1 182 ? 43.312 18.500 -41.774 1.00 78.62 182 GLU A N 1
ATOM 1460 C CA . GLU A 1 182 ? 43.958 17.868 -42.930 1.00 78.62 182 GLU A CA 1
ATOM 1461 C C . GLU A 1 182 ? 45.228 18.624 -43.341 1.00 78.62 182 GLU A C 1
ATOM 1463 O O . GLU A 1 182 ? 46.215 17.966 -43.629 1.00 78.62 182 GLU A O 1
ATOM 1468 N N . GLU A 1 183 ? 45.296 19.957 -43.255 1.00 76.06 183 GLU A N 1
ATOM 1469 C CA . GLU A 1 183 ? 46.545 20.730 -43.366 1.00 76.06 183 GLU A CA 1
ATOM 1470 C C . GLU A 1 183 ? 47.493 20.397 -42.215 1.00 76.06 183 GLU A C 1
ATOM 1472 O O . GLU A 1 183 ? 48.686 20.193 -42.430 1.00 76.06 183 GLU A O 1
ATOM 1477 N N . ARG A 1 184 ? 46.985 20.301 -40.980 1.00 72.69 184 ARG A N 1
ATOM 1478 C CA . ARG A 1 184 ? 47.802 19.960 -39.808 1.00 72.69 184 ARG A CA 1
ATOM 1479 C C . ARG A 1 184 ? 48.269 18.505 -39.836 1.00 72.69 184 ARG A C 1
ATOM 1481 O O . ARG A 1 184 ? 49.386 18.236 -39.405 1.00 72.69 184 ARG A O 1
ATOM 1488 N N . ILE A 1 185 ? 47.462 17.590 -40.370 1.00 69.56 185 ILE A N 1
ATOM 1489 C CA . ILE A 1 185 ? 47.841 16.200 -40.639 1.00 69.56 185 ILE A CA 1
ATOM 1490 C C . ILE A 1 185 ? 48.826 16.154 -41.805 1.00 69.56 185 ILE A C 1
ATOM 1492 O O . ILE A 1 185 ? 49.878 15.574 -41.618 1.00 69.56 185 ILE A O 1
ATOM 1496 N N . CYS A 1 186 ? 48.611 16.846 -42.927 1.00 66.75 186 CYS A N 1
ATOM 1497 C CA . CYS A 1 186 ? 49.577 16.930 -44.031 1.00 66.75 186 CYS A CA 1
ATOM 1498 C C . CYS A 1 186 ? 50.908 17.567 -43.598 1.00 66.75 186 CYS A C 1
ATOM 1500 O O . CYS A 1 186 ? 51.965 17.154 -44.065 1.00 66.75 186 CYS A O 1
ATOM 1502 N N . ALA A 1 187 ? 50.896 18.530 -42.674 1.00 62.88 187 ALA A N 1
ATOM 1503 C CA . ALA A 1 187 ? 52.105 19.099 -42.082 1.00 62.88 187 ALA A CA 1
ATOM 1504 C C . ALA A 1 187 ? 52.822 18.109 -41.142 1.00 62.88 187 ALA A C 1
ATOM 1506 O O . ALA A 1 187 ? 54.047 18.133 -41.049 1.00 62.88 187 ALA A O 1
ATOM 1507 N N . LEU A 1 188 ? 52.085 17.216 -40.471 1.00 55.91 188 LEU A N 1
ATOM 1508 C CA . LEU A 1 188 ? 52.645 16.136 -39.648 1.00 55.91 188 LEU A CA 1
ATOM 1509 C C . LEU A 1 188 ? 53.084 14.923 -40.493 1.00 55.91 188 LEU A C 1
ATOM 1511 O O . LEU A 1 188 ? 54.097 14.300 -40.188 1.00 55.91 188 LEU A O 1
ATOM 1515 N N . GLU A 1 189 ? 52.380 14.612 -41.578 1.00 49.88 189 GLU A N 1
ATOM 1516 C CA . GLU A 1 189 ? 52.664 13.532 -42.528 1.00 49.88 189 GLU A CA 1
ATOM 1517 C C . GLU A 1 189 ? 53.780 13.918 -43.499 1.00 49.88 189 GLU A C 1
ATOM 1519 O O . GLU A 1 189 ? 54.626 13.088 -43.796 1.00 49.88 189 GLU A O 1
ATOM 1524 N N . GLY A 1 190 ? 53.918 15.192 -43.874 1.00 50.09 190 GLY A N 1
ATOM 1525 C CA . GLY A 1 190 ? 55.111 15.701 -44.559 1.00 50.09 190 GLY A CA 1
ATOM 1526 C C . GLY A 1 190 ? 56.398 15.503 -43.745 1.00 50.09 190 GLY A C 1
ATOM 1527 O O . GLY A 1 190 ? 57.477 15.369 -44.320 1.00 50.09 190 GLY A O 1
ATOM 1528 N N . VAL A 1 191 ? 56.288 15.409 -42.414 1.00 51.81 191 VAL A N 1
ATOM 1529 C CA . VAL A 1 191 ? 57.389 15.023 -41.516 1.00 51.81 191 VAL A CA 1
ATOM 1530 C C . VAL A 1 191 ? 57.455 13.493 -41.349 1.00 51.81 191 VAL A C 1
ATOM 1532 O O . VAL A 1 191 ? 58.540 12.908 -41.425 1.00 51.81 191 VAL A O 1
ATOM 1535 N N . ALA A 1 192 ? 56.315 12.814 -41.178 1.00 46.38 192 ALA A N 1
ATOM 1536 C CA . ALA A 1 192 ? 56.250 11.377 -40.893 1.00 46.38 192 ALA A CA 1
ATOM 1537 C C . ALA A 1 192 ? 56.452 10.451 -42.113 1.00 46.38 192 ALA A C 1
ATOM 1539 O O . ALA A 1 192 ? 56.926 9.328 -41.936 1.00 46.38 192 ALA A O 1
ATOM 1540 N N . SER A 1 193 ? 56.188 10.890 -43.347 1.00 43.41 193 SER A N 1
ATOM 1541 C CA . SER A 1 193 ? 56.400 10.110 -44.582 1.00 43.41 193 SER A CA 1
ATOM 1542 C C . SER A 1 193 ? 57.879 9.882 -44.923 1.00 43.41 193 SER A C 1
ATOM 1544 O O . SER A 1 193 ? 58.187 9.144 -45.855 1.00 43.41 193 SER A O 1
ATOM 1546 N N . SER A 1 194 ? 58.806 10.432 -44.133 1.00 46.03 194 SER A N 1
ATOM 1547 C CA . SER A 1 194 ? 60.222 10.042 -44.134 1.00 46.03 194 SER A CA 1
ATOM 1548 C C . SER A 1 194 ? 60.505 8.725 -43.382 1.00 46.03 194 SER A C 1
ATOM 1550 O O . SER A 1 194 ? 61.624 8.216 -43.431 1.00 46.03 194 SER A O 1
ATOM 1552 N N . SER A 1 195 ? 59.517 8.130 -42.700 1.00 44.34 195 SER A N 1
ATOM 1553 C CA . SER A 1 195 ? 59.745 7.020 -41.755 1.00 44.34 195 SER A CA 1
ATOM 1554 C C . SER A 1 195 ? 60.137 5.673 -42.381 1.00 44.34 195 SER A C 1
ATOM 1556 O O . SER A 1 195 ? 60.602 4.801 -41.653 1.00 44.34 195 SER A O 1
ATOM 1558 N N . THR A 1 196 ? 60.026 5.498 -43.702 1.00 44.62 196 THR A N 1
ATOM 1559 C CA . THR A 1 196 ? 60.667 4.374 -44.420 1.00 44.62 196 THR A CA 1
ATOM 1560 C C . THR A 1 196 ? 62.134 4.658 -44.754 1.00 44.62 196 THR A C 1
ATOM 1562 O O . THR A 1 196 ? 62.955 3.750 -44.712 1.00 44.62 196 THR A O 1
ATOM 1565 N N . SER A 1 197 ? 62.506 5.924 -44.981 1.00 46.44 197 SER A N 1
ATOM 1566 C CA . SER A 1 197 ? 63.908 6.327 -45.173 1.00 46.44 197 SER A CA 1
ATOM 1567 C C . SER A 1 197 ? 64.733 6.134 -43.899 1.00 46.44 197 SER A C 1
ATOM 1569 O O . SER A 1 197 ? 65.896 5.763 -43.966 1.00 46.44 197 SER A O 1
ATOM 1571 N N . ASN A 1 198 ? 64.138 6.314 -42.714 1.00 50.91 198 ASN A N 1
ATOM 1572 C CA . ASN A 1 198 ? 64.862 6.167 -41.446 1.00 50.91 198 ASN A CA 1
ATOM 1573 C C . ASN A 1 198 ? 65.297 4.724 -41.133 1.00 50.91 198 ASN A C 1
ATOM 1575 O O . ASN A 1 198 ? 66.201 4.544 -40.322 1.00 50.91 198 ASN A O 1
ATOM 1579 N N . THR A 1 199 ? 64.689 3.703 -41.749 1.00 56.44 199 THR A N 1
ATOM 1580 C CA . THR A 1 199 ? 65.141 2.306 -41.606 1.00 56.44 199 THR A CA 1
ATOM 1581 C C . THR A 1 199 ? 66.308 2.016 -42.548 1.00 56.44 199 THR A C 1
ATOM 1583 O O . THR A 1 199 ? 67.356 1.574 -42.082 1.00 56.44 199 THR A O 1
ATOM 1586 N N . ASP A 1 200 ? 66.188 2.383 -43.826 1.00 54.03 200 ASP A N 1
ATOM 1587 C CA . ASP A 1 200 ? 67.271 2.241 -44.810 1.00 54.03 200 ASP A CA 1
ATOM 1588 C C . ASP A 1 200 ? 68.494 3.116 -44.466 1.00 54.03 200 ASP A C 1
ATOM 1590 O O . ASP A 1 200 ? 69.635 2.692 -44.641 1.00 54.03 200 ASP A O 1
ATOM 1594 N N . LEU A 1 201 ? 68.281 4.318 -43.917 1.00 60.22 201 LEU A N 1
ATOM 1595 C CA . LEU A 1 201 ? 69.348 5.199 -43.433 1.00 60.22 201 LEU A CA 1
ATOM 1596 C C . LEU A 1 201 ? 70.009 4.642 -42.167 1.00 60.22 201 LEU A C 1
ATOM 1598 O O . LEU A 1 201 ? 71.213 4.808 -41.998 1.00 60.22 201 LEU A O 1
ATOM 1602 N N . LEU A 1 202 ? 69.262 3.969 -41.283 1.00 67.00 202 LEU A N 1
ATOM 1603 C CA . LEU A 1 202 ? 69.845 3.328 -40.104 1.00 67.00 202 LEU A CA 1
ATOM 1604 C C . LEU A 1 202 ? 70.701 2.119 -40.503 1.00 67.00 202 LEU A C 1
ATOM 1606 O O . LEU A 1 202 ? 71.812 1.997 -39.996 1.00 67.00 202 LEU A O 1
ATOM 1610 N N . ASP A 1 203 ? 70.248 1.288 -41.445 1.00 67.31 203 ASP A N 1
ATOM 1611 C CA . ASP A 1 203 ? 71.052 0.184 -41.989 1.00 67.31 203 ASP A CA 1
ATOM 1612 C C . ASP A 1 203 ? 72.270 0.698 -42.779 1.00 67.31 203 ASP A C 1
ATOM 1614 O O . ASP A 1 203 ? 73.372 0.173 -42.612 1.00 67.31 203 ASP A O 1
ATOM 1618 N N . ALA A 1 204 ? 72.130 1.779 -43.556 1.00 71.19 204 ALA A N 1
ATOM 1619 C CA . ALA A 1 204 ? 73.254 2.428 -44.235 1.00 71.19 204 ALA A CA 1
ATOM 1620 C C . ALA A 1 204 ? 74.279 3.011 -43.244 1.00 71.19 204 ALA A C 1
ATOM 1622 O O . ALA A 1 204 ? 75.476 2.797 -43.411 1.00 71.19 204 ALA A O 1
ATOM 1623 N N . VAL A 1 205 ? 73.832 3.684 -42.177 1.00 71.00 205 VAL A N 1
ATOM 1624 C CA . VAL A 1 205 ? 74.707 4.217 -41.116 1.00 71.00 205 VAL A CA 1
ATOM 1625 C C . VAL A 1 205 ? 75.328 3.095 -40.279 1.00 71.00 205 VAL A C 1
ATOM 1627 O O . VAL A 1 205 ? 76.456 3.242 -39.809 1.00 71.00 205 VAL A O 1
ATOM 1630 N N . LEU A 1 206 ? 74.649 1.961 -40.092 1.00 74.38 206 LEU A N 1
ATOM 1631 C CA . LEU A 1 206 ? 75.225 0.785 -39.434 1.00 74.38 206 LEU A CA 1
ATOM 1632 C C . LEU A 1 206 ? 76.300 0.122 -40.308 1.00 74.38 206 LEU A C 1
ATOM 1634 O O . LEU A 1 206 ? 77.370 -0.187 -39.783 1.00 74.38 206 LEU A O 1
ATOM 1638 N N . LEU A 1 207 ? 76.073 -0.005 -41.619 1.00 78.06 207 LEU A N 1
ATOM 1639 C CA . LEU A 1 207 ? 77.076 -0.470 -42.584 1.00 78.06 207 LEU A CA 1
ATOM 1640 C C . LEU A 1 207 ? 78.274 0.485 -42.673 1.00 78.06 207 LEU A C 1
ATOM 1642 O O . LEU A 1 207 ? 79.412 0.042 -42.549 1.00 78.06 207 LEU A O 1
ATOM 1646 N N . GLU A 1 208 ? 78.046 1.793 -42.799 1.00 73.81 208 GLU A N 1
ATOM 1647 C CA . GLU A 1 208 ? 79.112 2.803 -42.854 1.00 73.81 208 GLU A CA 1
ATOM 1648 C C . GLU A 1 208 ? 79.897 2.863 -41.532 1.00 73.81 208 GLU A C 1
ATOM 1650 O O . GLU A 1 208 ? 81.120 2.999 -41.529 1.00 73.81 208 GLU A O 1
ATOM 1655 N N . LYS A 1 209 ? 79.234 2.656 -40.387 1.00 76.06 209 LYS A N 1
ATOM 1656 C CA . LYS A 1 209 ? 79.887 2.486 -39.080 1.00 76.06 209 LYS A CA 1
ATOM 1657 C C . LYS A 1 209 ? 80.711 1.200 -39.001 1.00 76.06 209 LYS A C 1
ATOM 1659 O O . LYS A 1 209 ? 81.759 1.206 -38.354 1.00 76.06 209 LYS A O 1
ATOM 1664 N N . GLU A 1 210 ? 80.271 0.109 -39.618 1.00 77.19 210 GLU A N 1
ATOM 1665 C CA . GLU A 1 210 ? 81.017 -1.152 -39.654 1.00 77.19 210 GLU A CA 1
ATOM 1666 C C . GLU A 1 210 ? 82.230 -1.056 -40.600 1.00 77.19 210 GLU A C 1
ATOM 1668 O O . GLU A 1 210 ? 83.333 -1.443 -40.209 1.00 77.19 210 GLU A O 1
ATOM 1673 N N . GLU A 1 211 ? 82.101 -0.392 -41.754 1.00 78.88 211 GLU A N 1
ATOM 1674 C CA . GLU A 1 211 ? 83.230 -0.017 -42.621 1.00 78.88 211 GLU A CA 1
ATOM 1675 C C . GLU A 1 211 ? 84.190 0.979 -41.946 1.00 78.88 211 GLU A C 1
ATOM 1677 O O . GLU A 1 211 ? 85.412 0.849 -42.070 1.00 78.88 211 GLU A O 1
ATOM 1682 N N . LEU A 1 212 ? 83.687 1.940 -41.164 1.00 75.31 212 LEU A N 1
ATOM 1683 C CA . LEU A 1 212 ? 84.513 2.844 -40.354 1.00 75.31 212 LEU A CA 1
ATOM 1684 C C . LEU A 1 212 ? 85.227 2.112 -39.213 1.00 75.31 212 LEU A C 1
ATOM 1686 O O . LEU A 1 212 ? 86.363 2.451 -38.886 1.00 75.31 212 LEU A O 1
ATOM 1690 N N . LEU A 1 213 ? 84.622 1.077 -38.626 1.00 79.19 213 LEU A N 1
ATOM 1691 C CA . LEU A 1 213 ? 85.290 0.214 -37.649 1.00 79.19 213 LEU A CA 1
ATOM 1692 C C . LEU A 1 213 ? 86.324 -0.709 -38.308 1.00 79.19 213 LEU A C 1
ATOM 1694 O O . LEU A 1 213 ? 87.369 -0.952 -37.706 1.00 79.19 213 LEU A O 1
ATOM 1698 N N . GLU A 1 214 ? 86.094 -1.176 -39.535 1.00 79.81 214 GLU A N 1
ATOM 1699 C CA . GLU A 1 214 ? 87.054 -1.976 -40.307 1.00 79.81 214 GLU A CA 1
ATOM 1700 C C . GLU A 1 214 ? 88.244 -1.130 -40.793 1.00 79.81 214 GLU A C 1
ATOM 1702 O O . GLU A 1 214 ? 89.401 -1.534 -40.666 1.00 79.81 214 GLU A O 1
ATOM 1707 N N . THR A 1 215 ? 87.992 0.086 -41.284 1.00 75.81 215 THR A N 1
ATOM 1708 C CA . THR A 1 215 ? 89.043 1.043 -41.670 1.00 75.81 215 THR A CA 1
ATOM 1709 C C . THR A 1 215 ? 89.784 1.594 -40.458 1.00 75.81 215 THR A C 1
ATOM 1711 O O . THR A 1 215 ? 91.006 1.711 -40.520 1.00 75.81 215 THR A O 1
ATOM 1714 N N . LYS A 1 216 ? 89.108 1.825 -39.322 1.00 76.38 216 LYS A N 1
ATOM 1715 C CA . LYS A 1 216 ? 89.765 2.092 -38.036 1.00 76.38 216 LYS A CA 1
ATOM 1716 C C . LYS A 1 216 ? 90.639 0.917 -37.608 1.00 76.38 216 LYS A C 1
ATOM 1718 O O . LYS A 1 216 ? 91.776 1.153 -37.225 1.00 76.38 216 LYS A O 1
ATOM 1723 N N . ARG A 1 217 ? 90.172 -0.332 -37.720 1.00 80.75 217 ARG A N 1
ATOM 1724 C CA . ARG A 1 217 ? 90.975 -1.523 -37.389 1.00 80.75 217 ARG A CA 1
ATOM 1725 C C . ARG A 1 217 ? 92.200 -1.641 -38.297 1.00 80.75 217 ARG A C 1
ATOM 1727 O O . ARG A 1 217 ? 93.292 -1.870 -37.792 1.00 80.75 217 ARG A O 1
ATOM 1734 N N . LYS A 1 218 ? 92.055 -1.381 -39.603 1.00 76.38 218 LYS A N 1
ATOM 1735 C CA . LYS A 1 218 ? 93.177 -1.268 -40.556 1.00 76.38 218 LYS A CA 1
ATOM 1736 C C . LYS A 1 218 ? 94.127 -0.118 -40.232 1.00 76.38 218 LYS A C 1
ATOM 1738 O O . LYS A 1 218 ? 95.331 -0.294 -40.368 1.00 76.38 218 LYS A O 1
ATOM 1743 N N . LEU A 1 219 ? 93.628 1.043 -39.812 1.00 72.69 219 LEU A N 1
ATOM 1744 C CA . LEU A 1 219 ? 94.460 2.180 -39.410 1.00 72.69 219 LEU A CA 1
ATOM 1745 C C . LEU A 1 219 ? 95.192 1.901 -38.098 1.00 72.69 219 LEU A C 1
ATOM 1747 O O . LEU A 1 219 ? 96.382 2.172 -38.020 1.00 72.69 219 LEU A O 1
ATOM 1751 N N . GLU A 1 220 ? 94.536 1.301 -37.106 1.00 73.94 220 GLU A N 1
ATOM 1752 C CA . GLU A 1 220 ? 95.170 0.821 -35.876 1.00 73.94 220 GLU A CA 1
ATOM 1753 C C . GLU A 1 220 ? 96.203 -0.271 -36.185 1.00 73.94 220 GLU A C 1
ATOM 1755 O O . GLU A 1 220 ? 97.286 -0.253 -35.614 1.00 73.94 220 GLU A O 1
ATOM 1760 N N . GLU A 1 221 ? 95.945 -1.167 -37.138 1.00 73.12 221 GLU A N 1
ATOM 1761 C CA . GLU A 1 221 ? 96.900 -2.187 -37.582 1.00 73.12 221 GLU A CA 1
ATOM 1762 C C . GLU A 1 221 ? 98.077 -1.587 -38.378 1.00 73.12 221 GLU A C 1
ATOM 1764 O O . GLU A 1 221 ? 99.220 -1.982 -38.160 1.00 73.12 221 GLU A O 1
ATOM 1769 N N . MET A 1 222 ? 97.852 -0.565 -39.211 1.00 67.69 222 MET A N 1
ATOM 1770 C CA . MET A 1 222 ? 98.904 0.197 -39.902 1.00 67.69 222 MET A CA 1
ATOM 1771 C C . MET A 1 222 ? 99.723 1.084 -38.953 1.00 67.69 222 MET A C 1
ATOM 1773 O O . MET A 1 222 ? 100.933 1.225 -39.140 1.00 67.69 222 MET A O 1
ATOM 1777 N N . VAL A 1 223 ? 99.098 1.668 -37.927 1.00 66.94 223 VAL A N 1
ATOM 1778 C CA . VAL A 1 223 ? 99.777 2.406 -36.851 1.00 66.94 223 VAL A CA 1
ATOM 1779 C C . VAL A 1 223 ? 100.612 1.436 -36.022 1.00 66.94 223 VAL A C 1
ATOM 1781 O O . VAL A 1 223 ? 101.799 1.674 -35.850 1.00 66.94 223 VAL A O 1
ATOM 1784 N N . LYS A 1 224 ? 100.067 0.279 -35.644 1.00 64.00 224 LYS A N 1
ATOM 1785 C CA . LYS A 1 224 ? 100.779 -0.779 -34.909 1.00 64.00 224 LYS A CA 1
ATOM 1786 C C . LYS A 1 224 ? 101.915 -1.410 -35.728 1.00 64.00 224 LYS A C 1
ATOM 1788 O O . LYS A 1 224 ? 102.948 -1.769 -35.167 1.00 64.00 224 LYS A O 1
ATOM 1793 N N . GLN A 1 225 ? 101.781 -1.477 -37.056 1.00 57.19 225 GLN A N 1
ATOM 1794 C CA . GLN A 1 225 ? 102.882 -1.813 -37.968 1.00 57.19 225 GLN A CA 1
ATOM 1795 C C . GLN A 1 225 ? 103.943 -0.697 -38.018 1.00 57.19 225 GLN A C 1
ATOM 1797 O O . GLN A 1 225 ? 105.131 -1.007 -37.936 1.00 57.19 225 GLN A O 1
ATOM 1802 N N . ARG A 1 226 ? 103.558 0.589 -38.064 1.00 56.12 226 ARG A N 1
ATOM 1803 C CA . ARG A 1 226 ? 104.501 1.727 -37.982 1.00 56.12 226 ARG A CA 1
ATOM 1804 C C . ARG A 1 226 ? 105.211 1.840 -36.628 1.00 56.12 226 ARG A C 1
ATOM 1806 O O . ARG A 1 226 ? 106.393 2.161 -36.601 1.00 56.12 226 ARG A O 1
ATOM 1813 N N . GLU A 1 227 ? 104.536 1.538 -35.526 1.00 49.97 227 GLU A N 1
ATOM 1814 C CA . GLU A 1 227 ? 105.094 1.561 -34.167 1.00 49.97 227 GLU A CA 1
ATOM 1815 C C . GLU A 1 227 ? 106.035 0.374 -33.895 1.00 49.97 227 GLU A C 1
ATOM 1817 O O . GLU A 1 227 ? 106.874 0.442 -33.000 1.00 49.97 227 GLU A O 1
ATOM 1822 N N . SER A 1 228 ? 105.964 -0.692 -34.704 1.00 48.38 228 SER A N 1
ATOM 1823 C CA . SER A 1 228 ? 106.881 -1.840 -34.620 1.00 48.38 228 SER A CA 1
ATOM 1824 C C . SER A 1 228 ? 108.266 -1.607 -35.255 1.00 48.38 228 SER A C 1
ATOM 1826 O O . SER A 1 228 ? 109.151 -2.454 -35.122 1.00 48.38 228 SER A O 1
ATOM 1828 N N . ALA A 1 229 ? 108.486 -0.450 -35.896 1.00 40.97 229 ALA A N 1
ATOM 1829 C CA . ALA A 1 229 ? 109.759 -0.037 -36.488 1.00 40.97 229 ALA A CA 1
ATOM 1830 C C . ALA A 1 229 ? 110.303 1.248 -35.820 1.00 40.97 229 ALA A C 1
ATOM 1832 O O . ALA A 1 229 ? 110.146 2.360 -36.319 1.00 40.97 229 ALA A O 1
ATOM 1833 N N . CYS A 1 230 ? 110.955 1.068 -34.669 1.00 32.19 230 CYS A N 1
ATOM 1834 C CA . CYS A 1 230 ? 111.697 2.078 -33.895 1.00 32.19 230 CYS A CA 1
ATOM 1835 C C . CYS A 1 230 ? 112.735 2.906 -34.707 1.00 32.19 230 CYS A C 1
ATOM 1837 O O . CYS A 1 230 ? 113.203 2.407 -35.732 1.00 32.19 230 CYS A O 1
ATOM 1839 N N . PRO A 1 231 ? 113.280 4.037 -34.177 1.00 43.91 231 PRO A N 1
ATOM 1840 C CA . PRO A 1 231 ? 112.882 4.806 -32.977 1.00 43.91 231 PRO A CA 1
ATOM 1841 C C . PRO A 1 231 ? 112.863 6.360 -33.116 1.00 43.91 231 PRO A C 1
ATOM 1843 O O . PRO A 1 231 ? 113.548 6.949 -33.940 1.00 43.91 231 PRO A O 1
ATOM 1846 N N . SER A 1 232 ? 112.157 7.011 -32.180 1.00 40.31 232 SER A N 1
ATOM 1847 C CA . SER A 1 232 ? 112.444 8.318 -31.533 1.00 40.31 232 SER A CA 1
ATOM 1848 C C . SER A 1 232 ? 113.464 9.306 -32.154 1.00 40.31 232 SER A C 1
ATOM 1850 O O . SER A 1 232 ? 114.665 9.100 -31.989 1.00 40.31 232 SER A O 1
ATOM 1852 N N . THR A 1 233 ? 112.996 10.509 -32.526 1.00 34.59 233 THR A N 1
ATOM 1853 C CA . THR A 1 233 ? 113.583 11.811 -32.099 1.00 34.59 233 THR A CA 1
ATOM 1854 C C . THR A 1 233 ? 112.551 12.946 -32.170 1.00 34.59 233 THR A C 1
ATOM 1856 O O . THR A 1 233 ? 111.644 12.906 -32.996 1.00 34.59 233 THR A O 1
ATOM 1859 N N . ALA A 1 234 ? 112.707 13.950 -31.301 1.00 31.72 234 ALA A N 1
ATOM 1860 C CA . ALA A 1 234 ? 111.921 15.187 -31.274 1.00 31.72 234 ALA A CA 1
ATOM 1861 C C . ALA A 1 234 ? 112.355 16.202 -32.356 1.00 31.72 234 ALA A C 1
ATOM 1863 O O . ALA A 1 234 ? 113.329 15.961 -33.063 1.00 31.72 234 ALA A O 1
ATOM 1864 N N . ASP A 1 235 ? 111.622 17.322 -32.428 1.00 34.72 235 ASP A N 1
ATOM 1865 C CA . ASP A 1 235 ? 111.997 18.658 -32.928 1.00 34.72 235 ASP A CA 1
ATOM 1866 C C . ASP A 1 235 ? 113.172 18.782 -33.918 1.00 34.72 235 ASP A C 1
ATOM 1868 O O . ASP A 1 235 ? 114.324 18.585 -33.536 1.00 34.72 235 ASP A O 1
ATOM 1872 N N . ALA A 1 236 ? 112.899 19.306 -35.128 1.00 32.84 236 ALA A N 1
ATOM 1873 C CA . ALA A 1 236 ? 113.448 20.601 -35.586 1.00 32.84 236 ALA A CA 1
ATOM 1874 C C . ALA A 1 236 ? 113.296 20.871 -37.110 1.00 32.84 236 ALA A C 1
ATOM 1876 O O . ALA A 1 236 ? 113.926 20.215 -37.930 1.00 32.84 236 ALA A O 1
ATOM 1877 N N . SER A 1 237 ? 112.669 22.014 -37.436 1.00 32.56 237 SER A N 1
ATOM 1878 C CA . SER A 1 237 ? 113.259 23.092 -38.272 1.00 32.56 237 SER A CA 1
ATOM 1879 C C . SER A 1 237 ? 113.435 22.988 -39.812 1.00 32.56 237 SER A C 1
ATOM 1881 O O . SER A 1 237 ? 113.777 21.941 -40.339 1.00 32.56 237 SER A O 1
ATOM 1883 N N . VAL A 1 238 ? 113.420 24.184 -40.451 1.00 34.66 238 VAL A N 1
ATOM 1884 C CA . VAL A 1 238 ? 114.374 24.653 -41.509 1.00 34.66 238 VAL A CA 1
ATOM 1885 C C . VAL A 1 238 ? 114.228 24.051 -42.937 1.00 34.66 238 VAL A C 1
ATOM 1887 O O . VAL A 1 238 ? 113.942 22.875 -43.083 1.00 34.66 238 VAL A O 1
ATOM 1890 N N . SER A 1 239 ? 114.440 24.765 -44.062 1.00 32.06 239 SER A N 1
ATOM 1891 C CA . SER A 1 239 ? 114.571 26.214 -44.371 1.00 32.06 239 SER A CA 1
ATOM 1892 C C . SER A 1 239 ? 114.723 26.467 -45.902 1.00 32.06 239 SER A C 1
ATOM 1894 O O . SER A 1 239 ? 114.806 25.522 -46.679 1.00 32.06 239 SER A O 1
ATOM 1896 N N . ALA A 1 240 ? 114.893 27.751 -46.270 1.00 30.77 240 ALA A N 1
ATOM 1897 C CA . ALA A 1 240 ? 115.946 28.283 -47.171 1.00 30.77 240 ALA A CA 1
ATOM 1898 C C . ALA A 1 240 ? 115.742 28.510 -48.688 1.00 30.77 240 ALA A C 1
ATOM 1900 O O . ALA A 1 240 ? 114.995 27.828 -49.379 1.00 30.77 240 ALA A O 1
ATOM 1901 N N . ALA A 1 241 ? 116.586 29.464 -49.129 1.00 33.44 241 ALA A N 1
ATOM 1902 C CA . ALA A 1 241 ? 117.013 29.887 -50.467 1.00 33.44 241 ALA A CA 1
ATOM 1903 C C . ALA A 1 241 ? 116.010 30.734 -51.281 1.00 33.44 241 ALA A C 1
ATOM 1905 O O . ALA A 1 241 ? 114.927 30.267 -51.608 1.00 33.44 241 ALA A O 1
ATOM 1906 N N . ASP A 1 242 ? 116.263 31.993 -51.669 1.00 34.47 242 ASP A N 1
ATOM 1907 C CA . ASP A 1 242 ? 117.463 32.867 -51.646 1.00 34.47 242 ASP A CA 1
ATOM 1908 C C . ASP A 1 242 ? 118.739 32.312 -52.308 1.00 34.47 242 ASP A C 1
ATOM 1910 O O . ASP A 1 242 ? 119.424 31.475 -51.726 1.00 34.47 242 ASP A O 1
ATOM 1914 N N . ASP A 1 243 ? 119.101 32.839 -53.487 1.00 33.00 243 ASP A N 1
ATOM 1915 C CA . ASP A 1 243 ? 120.517 32.949 -53.864 1.00 33.00 243 ASP A CA 1
ATOM 1916 C C . ASP A 1 243 ? 120.792 34.016 -54.959 1.00 33.00 243 ASP A C 1
ATOM 1918 O O . ASP A 1 243 ? 120.430 33.885 -56.127 1.00 33.00 243 ASP A O 1
ATOM 1922 N N . ARG A 1 244 ? 121.548 35.040 -54.543 1.00 33.12 244 ARG A N 1
ATOM 1923 C CA . ARG A 1 244 ? 122.690 35.673 -55.247 1.00 33.12 244 ARG A CA 1
ATOM 1924 C C . ARG A 1 244 ? 122.516 36.477 -56.543 1.00 33.12 244 ARG A C 1
ATOM 1926 O O . ARG A 1 244 ? 122.726 36.024 -57.665 1.00 33.12 244 ARG A O 1
ATOM 1933 N N . LEU A 1 245 ? 122.497 37.785 -56.299 1.00 38.12 245 LEU A N 1
ATOM 1934 C CA . LEU A 1 245 ? 123.213 38.813 -57.061 1.00 38.12 245 LEU A CA 1
ATOM 1935 C C . LEU A 1 245 ? 124.712 38.454 -57.274 1.00 38.12 245 LEU A C 1
ATOM 1937 O O . LEU A 1 245 ? 125.415 38.168 -56.303 1.00 38.12 245 LEU A O 1
ATOM 1941 N N . VAL A 1 246 ? 125.231 38.548 -58.507 1.00 35.34 246 VAL A N 1
ATOM 1942 C CA . VAL A 1 246 ? 126.678 38.467 -58.822 1.00 35.34 246 VAL A CA 1
ATOM 1943 C C . VAL A 1 246 ? 127.077 39.611 -59.760 1.00 35.34 246 VAL A C 1
ATOM 1945 O O . VAL A 1 246 ? 126.429 39.846 -60.776 1.00 35.34 246 VAL A O 1
ATOM 1948 N N . VAL A 1 247 ? 128.153 40.320 -59.408 1.00 40.22 247 VAL A N 1
ATOM 1949 C CA . VAL A 1 247 ? 128.709 41.475 -60.138 1.00 40.22 247 VAL A CA 1
ATOM 1950 C C . VAL A 1 247 ? 129.904 41.039 -60.988 1.00 40.22 247 VAL A C 1
ATOM 1952 O O . VAL A 1 247 ? 130.788 40.357 -60.471 1.00 40.22 247 VAL A O 1
ATOM 1955 N N . VAL A 1 248 ? 129.976 41.488 -62.248 1.00 34.78 248 VAL A N 1
ATOM 1956 C CA . VAL A 1 248 ? 131.192 41.431 -63.083 1.00 34.78 248 VAL A CA 1
ATOM 1957 C C . VAL A 1 248 ? 131.301 42.703 -63.940 1.00 34.78 248 VAL A C 1
ATOM 1959 O O . VAL A 1 248 ? 130.497 42.913 -64.843 1.00 34.78 248 VAL A O 1
ATOM 1962 N N . ASP A 1 249 ? 132.312 43.531 -63.668 1.00 38.38 249 ASP A N 1
ATOM 1963 C CA . ASP A 1 249 ? 132.818 44.568 -64.586 1.00 38.38 249 ASP A CA 1
ATOM 1964 C C . ASP A 1 249 ? 133.636 43.931 -65.724 1.00 38.38 249 ASP A C 1
ATOM 1966 O O . ASP A 1 249 ? 134.342 42.966 -65.451 1.00 38.38 249 ASP A O 1
ATOM 1970 N N . PHE A 1 250 ? 133.649 44.516 -66.937 1.00 33.19 250 PHE A N 1
ATOM 1971 C CA . PHE A 1 250 ? 134.879 44.720 -67.744 1.00 33.19 250 PHE A CA 1
ATOM 1972 C C . PHE A 1 250 ? 134.645 45.561 -69.035 1.00 33.19 250 PHE A C 1
ATOM 1974 O O . PHE A 1 250 ? 134.161 45.061 -70.041 1.00 33.19 250 PHE A O 1
ATOM 1981 N N . VAL A 1 251 ? 135.076 46.832 -68.990 1.00 37.91 251 VAL A N 1
ATOM 1982 C CA . VAL A 1 251 ? 135.893 47.577 -69.993 1.00 37.91 251 VAL A CA 1
ATOM 1983 C C . VAL A 1 251 ? 135.506 47.623 -71.500 1.00 37.91 251 VAL A C 1
ATOM 1985 O O . VAL A 1 251 ? 135.629 46.651 -72.230 1.00 37.91 251 VAL A O 1
ATOM 1988 N N . GLU A 1 252 ? 135.236 48.857 -71.964 1.00 48.66 252 GLU A N 1
ATOM 1989 C CA . GLU A 1 252 ? 135.437 49.477 -73.305 1.00 48.66 252 GLU A CA 1
ATOM 1990 C C . GLU A 1 252 ? 135.470 48.631 -74.616 1.00 48.66 252 GLU A C 1
ATOM 1992 O O . GLU A 1 252 ? 136.470 47.961 -74.885 1.00 48.66 252 GLU A O 1
ATOM 1997 N N . ARG A 1 253 ? 134.549 48.907 -75.575 1.00 41.44 253 ARG A N 1
ATOM 1998 C CA . ARG A 1 253 ? 134.815 49.569 -76.900 1.00 41.44 253 ARG A CA 1
ATOM 1999 C C . ARG A 1 253 ? 133.688 49.424 -77.950 1.00 41.44 253 ARG A C 1
ATOM 2001 O O . ARG A 1 253 ? 133.162 48.343 -78.132 1.00 41.44 253 ARG A O 1
ATOM 2008 N N . SER A 1 254 ? 133.574 50.457 -78.807 1.00 47.03 254 SER A N 1
ATOM 2009 C CA . SER A 1 254 ? 133.000 50.471 -80.182 1.00 47.03 254 SER A CA 1
ATOM 2010 C C . SER A 1 254 ? 131.520 50.900 -80.356 1.00 47.03 254 SER A C 1
ATOM 2012 O O . SER A 1 254 ? 130.650 50.419 -79.644 1.00 47.03 254 SER A O 1
ATOM 2014 N N . PRO A 1 255 ? 131.186 51.776 -81.335 1.00 52.72 255 PRO A N 1
ATOM 2015 C CA . PRO A 1 255 ? 129.826 52.301 -81.539 1.00 52.72 255 PRO A CA 1
ATOM 2016 C C . PRO A 1 255 ? 128.885 51.373 -82.337 1.00 52.72 255 PRO A C 1
ATOM 2018 O O . PRO A 1 255 ? 127.882 51.842 -82.867 1.00 52.72 255 PRO A O 1
ATOM 2021 N N . ALA A 1 256 ? 129.203 50.080 -82.458 1.00 55.81 256 ALA A N 1
ATOM 2022 C CA . ALA A 1 256 ? 128.346 49.095 -83.131 1.00 55.81 256 ALA A CA 1
ATOM 2023 C C . ALA A 1 256 ? 127.283 48.479 -82.197 1.00 55.81 256 ALA A C 1
ATOM 2025 O O . ALA A 1 256 ? 126.275 47.971 -82.676 1.00 55.81 256 ALA A O 1
ATOM 2026 N N . ASP A 1 257 ? 127.471 48.575 -80.877 1.00 53.53 257 ASP A N 1
ATOM 2027 C CA . ASP A 1 257 ? 126.609 47.902 -79.894 1.00 53.53 257 ASP A CA 1
ATOM 2028 C C . ASP A 1 257 ? 125.326 48.685 -79.555 1.00 53.53 257 ASP A C 1
ATOM 2030 O O . ASP A 1 257 ? 124.437 48.166 -78.882 1.00 53.53 257 ASP A O 1
ATOM 2034 N N . VAL A 1 258 ? 125.192 49.936 -80.016 1.00 60.78 258 VAL A N 1
ATOM 2035 C CA . VAL A 1 258 ? 124.048 50.804 -79.669 1.00 60.78 258 VAL A CA 1
ATOM 2036 C C . VAL A 1 258 ? 122.738 50.292 -80.275 1.00 60.78 258 VAL A C 1
ATOM 2038 O O . VAL A 1 258 ? 121.723 50.287 -79.588 1.00 60.78 258 VAL A O 1
ATOM 2041 N N . THR A 1 259 ? 122.746 49.802 -81.518 1.00 66.56 259 THR A N 1
ATOM 2042 C CA . THR A 1 259 ? 121.537 49.264 -82.170 1.00 66.56 259 THR A CA 1
ATOM 2043 C C . THR A 1 259 ? 121.075 47.949 -81.545 1.00 66.56 259 THR A C 1
ATOM 2045 O O . THR A 1 259 ? 119.881 47.754 -81.335 1.00 66.56 259 THR A O 1
ATOM 2048 N N . ASP A 1 260 ? 122.020 47.086 -81.171 1.00 70.88 260 ASP A N 1
ATOM 2049 C CA . ASP A 1 260 ? 121.756 45.836 -80.451 1.00 70.88 260 ASP A CA 1
ATOM 2050 C C . ASP A 1 260 ? 121.192 46.100 -79.044 1.00 70.88 260 ASP A C 1
ATOM 2052 O O . ASP A 1 260 ? 120.309 45.383 -78.570 1.00 70.88 260 ASP A O 1
ATOM 2056 N N . LEU A 1 261 ? 121.683 47.146 -78.370 1.00 71.94 261 LEU A N 1
ATOM 2057 C CA . LEU A 1 261 ? 121.166 47.595 -77.077 1.00 71.94 261 LEU A CA 1
ATOM 2058 C C . LEU A 1 261 ? 119.784 48.251 -77.198 1.00 71.94 261 LEU A C 1
ATOM 2060 O O . LEU A 1 261 ? 118.956 48.047 -76.316 1.00 71.94 261 LEU A O 1
ATOM 2064 N N . GLU A 1 262 ? 119.494 48.990 -78.272 1.00 74.12 262 GLU A N 1
ATOM 2065 C CA . GLU A 1 262 ? 118.158 49.545 -78.539 1.00 74.12 262 GLU A CA 1
ATOM 2066 C C . GLU A 1 262 ? 117.118 48.456 -78.844 1.00 74.12 262 GLU A C 1
ATOM 2068 O O . GLU A 1 262 ? 115.974 48.557 -78.390 1.00 74.12 262 GLU A O 1
ATOM 2073 N N . GLU A 1 263 ? 117.496 47.399 -79.567 1.00 77.38 263 GLU A N 1
ATOM 2074 C CA . GLU A 1 263 ? 116.623 46.248 -79.820 1.00 77.38 263 GLU A CA 1
ATOM 2075 C C . GLU A 1 263 ? 116.378 45.441 -78.538 1.00 77.38 263 GLU A C 1
ATOM 2077 O O . GLU A 1 263 ? 115.222 45.242 -78.162 1.00 77.38 263 GLU A O 1
ATOM 2082 N N . LYS A 1 264 ? 117.433 45.118 -77.775 1.00 81.12 264 LYS A N 1
ATOM 2083 C CA . LYS A 1 264 ? 117.314 44.473 -76.452 1.00 81.12 264 LYS A CA 1
ATOM 2084 C C . LYS A 1 264 ? 116.531 45.324 -75.449 1.00 81.12 264 LYS A C 1
ATOM 2086 O O . LYS A 1 264 ? 115.795 44.778 -74.631 1.00 81.12 264 LYS A O 1
ATOM 2091 N N . LEU A 1 265 ? 116.624 46.655 -75.515 1.00 79.44 265 LEU A N 1
ATOM 2092 C CA . LEU A 1 265 ? 115.808 47.562 -74.701 1.00 79.44 265 LEU A CA 1
ATOM 2093 C C . LEU A 1 265 ? 114.331 47.519 -75.117 1.00 79.44 265 LEU A C 1
ATOM 2095 O O . LEU A 1 265 ? 113.459 47.565 -74.250 1.00 79.44 265 LEU A O 1
ATOM 2099 N N . ARG A 1 266 ? 114.033 47.398 -76.416 1.00 82.19 266 ARG A N 1
ATOM 2100 C CA . ARG A 1 266 ? 112.662 47.260 -76.934 1.00 82.19 266 ARG A CA 1
ATOM 2101 C C . ARG A 1 266 ? 112.055 45.901 -76.578 1.00 82.19 266 ARG A C 1
ATOM 2103 O O . ARG A 1 266 ? 110.901 45.857 -76.156 1.00 82.19 266 ARG A O 1
ATOM 2110 N N . GLU A 1 267 ? 112.825 44.819 -76.673 1.00 83.69 267 GLU A N 1
ATOM 2111 C CA . GLU A 1 267 ? 112.427 43.496 -76.176 1.00 83.69 267 GLU A CA 1
ATOM 2112 C C . GLU A 1 267 ? 112.197 43.527 -74.662 1.00 83.69 267 GLU A C 1
ATOM 2114 O O . GLU A 1 267 ? 111.133 43.119 -74.203 1.00 83.69 267 GLU A O 1
ATOM 2119 N N . ALA A 1 268 ? 113.113 44.109 -73.880 1.00 81.44 268 ALA A N 1
ATOM 2120 C CA . ALA A 1 268 ? 112.935 44.274 -72.439 1.00 81.44 268 ALA A CA 1
ATOM 2121 C C . ALA A 1 268 ? 111.691 45.115 -72.097 1.00 81.44 268 ALA A C 1
ATOM 2123 O O . ALA A 1 268 ? 110.956 44.772 -71.177 1.00 81.44 268 ALA A O 1
ATOM 2124 N N . GLN A 1 269 ? 111.394 46.180 -72.850 1.00 83.88 269 GLN A N 1
ATOM 2125 C CA . GLN A 1 269 ? 110.162 46.965 -72.692 1.00 83.88 269 GLN A CA 1
ATOM 2126 C C . GLN A 1 269 ? 108.902 46.168 -73.062 1.00 83.88 269 GLN A C 1
ATOM 2128 O O . GLN A 1 269 ? 107.877 46.314 -72.390 1.00 83.88 269 GLN A O 1
ATOM 2133 N N . SER A 1 270 ? 108.968 45.311 -74.084 1.00 86.69 270 SER A N 1
ATOM 2134 C CA . SER A 1 270 ? 107.882 44.398 -74.455 1.00 86.69 270 SER A CA 1
ATOM 2135 C C . SER A 1 270 ? 107.633 43.363 -73.354 1.00 86.69 270 SER A C 1
ATOM 2137 O O . SER A 1 270 ? 106.508 43.257 -72.868 1.00 86.69 270 SER A O 1
ATOM 2139 N N . VAL A 1 271 ? 108.689 42.712 -72.856 1.00 87.88 271 VAL A N 1
ATOM 2140 C CA . VAL A 1 271 ? 108.636 41.762 -71.735 1.00 87.88 271 VAL A CA 1
ATOM 2141 C C . VAL A 1 271 ? 108.140 42.440 -70.456 1.00 87.88 271 VAL A C 1
ATOM 2143 O O . VAL A 1 271 ? 107.270 41.894 -69.791 1.00 87.88 271 VAL A O 1
ATOM 2146 N N . ILE A 1 272 ? 108.589 43.655 -70.127 1.00 84.38 272 ILE A N 1
ATOM 2147 C CA . ILE A 1 272 ? 108.069 44.426 -68.981 1.00 84.38 272 ILE A CA 1
ATOM 2148 C C . ILE A 1 272 ? 106.582 44.759 -69.163 1.00 84.38 272 ILE A C 1
ATOM 2150 O O . ILE A 1 272 ? 105.828 44.731 -68.192 1.00 84.38 272 ILE A O 1
ATOM 2154 N N . SER A 1 273 ? 106.135 45.066 -70.382 1.00 86.12 273 SER A N 1
ATOM 2155 C CA . SER A 1 273 ? 104.720 45.350 -70.661 1.00 86.12 273 SER A CA 1
ATOM 2156 C C . SER A 1 273 ? 103.859 44.090 -70.560 1.00 86.12 273 SER A C 1
ATOM 2158 O O . SER A 1 273 ? 102.779 44.137 -69.977 1.00 86.12 273 SER A O 1
ATOM 2160 N N . GLN A 1 274 ? 104.363 42.954 -71.047 1.00 87.94 274 GLN A N 1
ATOM 2161 C CA . GLN A 1 274 ? 103.715 41.652 -70.922 1.00 87.94 274 GLN A CA 1
ATOM 2162 C C . GLN A 1 274 ? 103.672 41.185 -69.462 1.00 87.94 274 GLN A C 1
ATOM 2164 O O . GLN A 1 274 ? 102.614 40.784 -68.995 1.00 87.94 274 GLN A O 1
ATOM 2169 N N . LEU A 1 275 ? 104.768 41.331 -68.710 1.00 87.25 275 LEU A N 1
ATOM 2170 C CA . LEU A 1 275 ? 104.810 41.054 -67.274 1.00 87.25 275 LEU A CA 1
ATOM 2171 C C . LEU A 1 275 ? 103.833 41.945 -66.504 1.00 87.25 275 LEU A C 1
ATOM 2173 O O . LEU A 1 275 ? 103.102 41.428 -65.676 1.00 87.25 275 LEU A O 1
ATOM 2177 N N . ARG A 1 276 ? 103.740 43.248 -66.808 1.00 89.44 276 ARG A N 1
ATOM 2178 C CA . ARG A 1 276 ? 102.733 44.140 -66.199 1.00 89.44 276 ARG A CA 1
ATOM 2179 C C . ARG A 1 276 ? 101.301 43.707 -66.512 1.00 89.44 276 ARG A C 1
ATOM 2181 O O . ARG A 1 276 ? 100.461 43.754 -65.619 1.00 89.44 276 ARG A O 1
ATOM 2188 N N . ALA A 1 277 ? 101.025 43.274 -67.743 1.00 87.69 277 ALA A N 1
ATOM 2189 C CA . ALA A 1 277 ? 99.719 42.733 -68.111 1.00 87.69 277 ALA A CA 1
ATOM 2190 C C . ALA A 1 277 ? 99.416 41.436 -67.340 1.00 87.69 277 ALA A C 1
ATOM 2192 O O . ALA A 1 277 ? 98.354 41.328 -66.737 1.00 87.69 277 ALA A O 1
ATOM 2193 N N . SER A 1 278 ? 100.370 40.503 -67.270 1.00 89.06 278 SER A N 1
ATOM 2194 C CA . SER A 1 278 ? 100.240 39.268 -66.487 1.00 89.06 278 SER A CA 1
ATOM 2195 C C . SER A 1 278 ? 100.116 39.524 -64.984 1.00 89.06 278 SER A C 1
ATOM 2197 O O . SER A 1 278 ? 99.337 38.842 -64.332 1.00 89.06 278 SER A O 1
ATOM 2199 N N . THR A 1 279 ? 100.823 40.510 -64.420 1.00 87.38 279 THR A N 1
ATOM 2200 C CA . THR A 1 279 ? 100.663 40.929 -63.019 1.00 87.38 279 THR A CA 1
ATOM 2201 C C . THR A 1 279 ? 99.268 41.497 -62.783 1.00 87.38 279 THR A C 1
ATOM 2203 O O . THR A 1 279 ? 98.622 41.079 -61.834 1.00 87.38 279 THR A O 1
ATOM 2206 N N . SER A 1 280 ? 98.762 42.362 -63.668 1.00 90.50 280 SER A N 1
ATOM 2207 C CA . SER A 1 280 ? 97.404 42.911 -63.554 1.00 90.50 280 SER A CA 1
ATOM 2208 C C . SER A 1 280 ? 96.317 41.834 -63.699 1.00 90.50 280 SER A C 1
ATOM 2210 O O . SER A 1 280 ? 95.324 41.858 -62.974 1.00 90.50 280 SER A O 1
ATOM 2212 N N . GLU A 1 281 ? 96.516 40.841 -64.572 1.00 91.75 281 GLU A N 1
ATOM 2213 C CA . GLU A 1 281 ? 95.635 39.669 -64.679 1.00 91.75 281 GLU A CA 1
ATOM 2214 C C . GLU A 1 281 ? 95.702 38.788 -63.417 1.00 91.75 281 GLU A C 1
ATOM 2216 O O . GLU A 1 281 ? 94.678 38.283 -62.954 1.00 91.75 281 GLU A O 1
ATOM 2221 N N . LEU A 1 282 ? 96.891 38.623 -62.826 1.00 88.19 282 LEU A N 1
ATOM 2222 C CA . LEU A 1 282 ? 97.072 37.882 -61.578 1.00 88.19 282 LEU A CA 1
ATOM 2223 C C . LEU A 1 282 ? 96.424 38.614 -60.394 1.00 88.19 282 LEU A C 1
ATOM 2225 O O . LEU A 1 282 ? 95.750 37.979 -59.592 1.00 88.19 282 LEU A O 1
ATOM 2229 N N . GLU A 1 283 ? 96.567 39.938 -60.310 1.00 90.06 283 GLU A N 1
ATOM 2230 C CA . GLU A 1 283 ? 95.903 40.796 -59.321 1.00 90.06 283 GLU A CA 1
ATOM 2231 C C . GLU A 1 283 ? 94.375 40.709 -59.442 1.00 90.06 283 GLU A C 1
ATOM 2233 O O . GLU A 1 283 ? 93.692 40.560 -58.428 1.00 90.06 283 GLU A O 1
ATOM 2238 N N . ALA A 1 284 ? 93.834 40.705 -60.666 1.00 89.12 284 ALA A N 1
ATOM 2239 C CA . ALA A 1 284 ? 92.406 40.500 -60.906 1.00 89.12 284 ALA A CA 1
ATOM 2240 C C . ALA A 1 284 ? 91.930 39.113 -60.430 1.00 89.12 284 ALA A C 1
ATOM 2242 O O . ALA A 1 284 ? 90.922 39.022 -59.730 1.00 89.12 284 ALA A O 1
ATOM 2243 N N . LYS A 1 285 ? 92.683 38.042 -60.724 1.00 91.38 285 LYS A N 1
ATOM 2244 C CA . LYS A 1 285 ? 92.374 36.676 -60.252 1.00 91.38 285 LYS A CA 1
ATOM 2245 C C . LYS A 1 285 ? 92.537 36.510 -58.739 1.00 91.38 285 LYS A C 1
ATOM 2247 O O . LYS A 1 285 ? 91.806 35.735 -58.129 1.00 91.38 285 LYS A O 1
ATOM 2252 N N . VAL A 1 286 ? 93.462 37.236 -58.111 1.00 89.62 286 VAL A N 1
ATOM 2253 C CA . VAL A 1 286 ? 93.590 37.284 -56.646 1.00 89.62 286 VAL A CA 1
ATOM 2254 C C . VAL A 1 286 ? 92.391 38.008 -56.033 1.00 89.62 286 VAL A C 1
ATOM 2256 O O . VAL A 1 286 ? 91.817 37.496 -55.077 1.00 89.62 286 VAL A O 1
ATOM 2259 N N . ALA A 1 287 ? 91.946 39.131 -56.605 1.00 89.62 287 ALA A N 1
ATOM 2260 C CA . ALA A 1 287 ? 90.735 39.821 -56.157 1.00 89.62 287 ALA A CA 1
ATOM 2261 C C . ALA A 1 287 ? 89.469 38.954 -56.323 1.00 89.62 287 ALA A C 1
ATOM 2263 O O . ALA A 1 287 ? 88.629 38.912 -55.425 1.00 89.62 287 ALA A O 1
ATOM 2264 N N . GLU A 1 288 ? 89.357 38.210 -57.426 1.00 92.06 288 GLU A N 1
ATOM 2265 C CA . GLU A 1 288 ? 88.294 37.220 -57.646 1.00 92.06 288 GLU A CA 1
ATOM 2266 C C . GLU A 1 288 ? 88.361 36.074 -56.619 1.00 92.06 288 GLU A C 1
ATOM 2268 O O . GLU A 1 288 ? 87.342 35.705 -56.037 1.00 92.06 288 GLU A O 1
ATOM 2273 N N . SER A 1 289 ? 89.562 35.565 -56.321 1.00 88.19 289 SER A N 1
ATOM 2274 C CA . SER A 1 289 ? 89.787 34.533 -55.300 1.00 88.19 289 SER A CA 1
ATOM 2275 C C . SER A 1 289 ? 89.416 35.003 -53.888 1.00 88.19 289 SER A C 1
ATOM 2277 O O . SER A 1 289 ? 88.791 34.247 -53.146 1.00 88.19 289 SER A O 1
ATOM 2279 N N . GLU A 1 290 ? 89.739 36.243 -53.510 1.00 91.94 290 GLU A N 1
ATOM 2280 C CA . GLU A 1 290 ? 89.304 36.815 -52.228 1.00 91.94 290 GLU A CA 1
ATOM 2281 C C . GLU A 1 290 ? 87.782 37.016 -52.178 1.00 91.94 290 GLU A C 1
ATOM 2283 O O . GLU A 1 290 ? 87.160 36.706 -51.162 1.00 91.94 290 GLU A O 1
ATOM 2288 N N . ASN A 1 291 ? 87.150 37.437 -53.278 1.00 90.69 291 ASN A N 1
ATOM 2289 C CA . ASN A 1 291 ? 85.690 37.545 -53.355 1.00 90.69 291 ASN A CA 1
ATOM 2290 C C . ASN A 1 291 ? 85.007 36.169 -53.193 1.00 90.69 291 ASN A C 1
ATOM 2292 O O . ASN A 1 291 ? 84.070 36.023 -52.411 1.00 90.69 291 ASN A O 1
ATOM 2296 N N . LEU A 1 292 ? 85.540 35.127 -53.843 1.00 92.75 292 LEU A N 1
ATOM 2297 C CA . LEU A 1 292 ? 85.097 33.736 -53.675 1.00 92.75 292 LEU A CA 1
ATOM 2298 C C . LEU A 1 292 ? 85.280 33.223 -52.236 1.00 92.75 292 LEU A C 1
ATOM 2300 O O . LEU A 1 292 ? 84.414 32.511 -51.730 1.00 92.75 292 LEU A O 1
ATOM 2304 N N . LYS A 1 293 ? 86.363 33.599 -51.539 1.00 91.88 293 LYS A N 1
ATOM 2305 C CA . LYS A 1 293 ? 86.549 33.267 -50.111 1.00 91.88 293 LYS A CA 1
ATOM 2306 C C . LYS A 1 293 ? 85.517 33.953 -49.219 1.00 91.88 293 LYS A C 1
ATOM 2308 O O . LYS A 1 293 ? 85.041 33.325 -48.274 1.00 91.88 293 LYS A O 1
ATOM 2313 N N . ILE A 1 294 ? 85.173 35.211 -49.501 1.00 92.88 294 ILE A N 1
ATOM 2314 C CA . ILE A 1 294 ? 84.124 35.942 -48.774 1.00 92.88 294 ILE A CA 1
ATOM 2315 C C . ILE A 1 294 ? 82.780 35.237 -48.976 1.00 92.88 294 ILE A C 1
ATOM 2317 O O . ILE A 1 294 ? 82.166 34.841 -47.989 1.00 92.88 294 ILE A O 1
ATOM 2321 N N . GLN A 1 295 ? 82.399 34.947 -50.223 1.00 92.44 295 GLN A N 1
ATOM 2322 C CA . GLN A 1 295 ? 81.169 34.211 -50.545 1.00 92.44 295 GLN A CA 1
ATOM 2323 C C . GLN A 1 295 ? 81.121 32.821 -49.891 1.00 92.44 295 GLN A C 1
ATOM 2325 O O . GLN A 1 295 ? 80.095 32.433 -49.339 1.00 92.44 295 GLN A O 1
ATOM 2330 N N . HIS A 1 296 ? 82.229 32.073 -49.883 1.00 90.62 296 HIS A N 1
ATOM 2331 C CA . HIS A 1 296 ? 82.290 30.774 -49.206 1.00 90.62 296 HIS A CA 1
ATOM 2332 C C . HIS A 1 296 ? 82.166 30.911 -47.679 1.00 90.62 296 HIS A C 1
ATOM 2334 O O . HIS A 1 296 ? 81.594 30.040 -47.020 1.00 90.62 296 HIS A O 1
ATOM 2340 N N . LYS A 1 297 ? 82.689 31.990 -47.086 1.00 93.06 297 LYS A N 1
ATOM 2341 C CA . LYS A 1 297 ? 82.540 32.264 -45.652 1.00 93.06 297 LYS A CA 1
ATOM 2342 C C . LYS A 1 297 ? 81.102 32.656 -45.302 1.00 93.06 297 LYS A C 1
ATOM 2344 O O . LYS A 1 297 ? 80.589 32.185 -44.293 1.00 93.06 297 LYS A O 1
ATOM 2349 N N . GLU A 1 298 ? 80.458 33.468 -46.134 1.00 92.81 298 GLU A N 1
ATOM 2350 C CA . GLU A 1 298 ? 79.042 33.834 -46.004 1.00 92.81 298 GLU A CA 1
ATOM 2351 C C . GLU A 1 298 ? 78.134 32.608 -46.160 1.00 92.81 298 GLU A C 1
ATOM 2353 O O . GLU A 1 298 ? 77.244 32.405 -45.341 1.00 92.81 298 GLU A O 1
ATOM 2358 N N . LEU A 1 299 ? 78.412 31.731 -47.131 1.00 92.94 299 LEU A N 1
ATOM 2359 C CA . LEU A 1 299 ? 77.680 30.475 -47.317 1.00 92.94 299 LEU A CA 1
ATOM 2360 C C . LEU A 1 299 ? 77.866 29.512 -46.135 1.00 92.94 299 LEU A C 1
ATOM 2362 O O . LEU A 1 299 ? 76.900 28.901 -45.687 1.00 92.94 299 LEU A O 1
ATOM 2366 N N . ALA A 1 300 ? 79.085 29.395 -45.599 1.00 90.75 300 ALA A N 1
ATOM 2367 C CA . ALA A 1 300 ? 79.346 28.590 -44.406 1.00 90.75 300 ALA A CA 1
ATOM 2368 C C . ALA A 1 300 ? 78.650 29.163 -43.158 1.00 90.75 300 ALA A C 1
ATOM 2370 O O . ALA A 1 300 ? 78.155 28.396 -42.336 1.00 90.75 300 ALA A O 1
ATOM 2371 N N . GLN A 1 301 ? 78.574 30.492 -43.027 1.00 92.12 301 GLN A N 1
ATOM 2372 C CA . GLN A 1 301 ? 77.812 31.137 -41.958 1.00 92.12 301 GLN A CA 1
ATOM 2373 C C . GLN A 1 301 ? 76.314 30.856 -42.113 1.00 92.12 301 GLN A C 1
ATOM 2375 O O . GLN A 1 301 ? 75.714 30.334 -41.184 1.00 92.12 301 GLN A O 1
ATOM 2380 N N . ALA A 1 302 ? 75.741 31.081 -43.299 1.00 91.88 302 ALA A N 1
ATOM 2381 C CA . ALA A 1 302 ? 74.331 30.810 -43.576 1.00 91.88 302 ALA A CA 1
ATOM 2382 C C . ALA A 1 302 ? 73.957 29.330 -43.370 1.00 91.88 302 ALA A C 1
ATOM 2384 O O . ALA A 1 302 ? 72.867 29.035 -42.887 1.00 91.88 302 ALA A O 1
ATOM 2385 N N . TYR A 1 303 ? 74.860 28.396 -43.689 1.00 92.75 303 TYR A N 1
ATOM 2386 C CA . TYR A 1 303 ? 74.671 26.973 -43.399 1.00 92.75 303 TYR A CA 1
ATOM 2387 C C . TYR A 1 303 ? 74.651 26.690 -41.889 1.00 92.75 303 TYR A C 1
ATOM 2389 O O . TYR A 1 303 ? 73.794 25.946 -41.418 1.00 92.75 303 TYR A O 1
ATOM 2397 N N . ASN A 1 304 ? 75.565 27.292 -41.121 1.00 93.31 304 ASN A N 1
ATOM 2398 C CA . ASN A 1 304 ? 75.595 27.147 -39.665 1.00 93.31 304 ASN A CA 1
ATOM 2399 C C . ASN A 1 304 ? 74.357 27.772 -39.007 1.00 93.31 304 ASN A C 1
ATOM 2401 O O . ASN A 1 304 ? 73.758 27.136 -38.145 1.00 93.31 304 ASN A O 1
ATOM 2405 N N . ASP A 1 305 ? 73.955 28.968 -39.445 1.00 91.75 305 ASP A N 1
ATOM 2406 C CA . ASP A 1 305 ? 72.766 29.670 -38.955 1.00 91.75 305 ASP A CA 1
ATOM 2407 C C . ASP A 1 305 ? 71.505 28.828 -39.220 1.00 91.75 305 ASP A C 1
ATOM 2409 O O . ASP A 1 305 ? 70.733 28.564 -38.299 1.00 91.75 305 ASP A O 1
ATOM 2413 N N . LEU A 1 306 ? 71.347 28.304 -40.444 1.00 93.62 306 LEU A N 1
ATOM 2414 C CA . LEU A 1 306 ? 70.239 27.416 -40.816 1.00 93.62 306 LEU A CA 1
ATOM 2415 C C . LEU A 1 306 ? 70.250 26.098 -40.024 1.00 93.62 306 LEU A C 1
ATOM 2417 O O . LEU A 1 306 ? 69.194 25.597 -39.642 1.00 93.62 306 LEU A O 1
ATOM 2421 N N . ASN A 1 307 ? 71.427 25.530 -39.750 1.00 92.62 307 ASN A N 1
ATOM 2422 C CA . ASN A 1 307 ? 71.556 24.322 -38.935 1.00 92.62 307 ASN A CA 1
ATOM 2423 C C . ASN A 1 307 ? 71.218 24.591 -37.455 1.00 92.62 307 ASN A C 1
ATOM 2425 O O . ASN A 1 307 ? 70.621 23.741 -36.794 1.00 92.62 307 ASN A O 1
ATOM 2429 N N . GLU A 1 308 ? 71.566 25.767 -36.925 1.00 93.19 308 GLU A N 1
ATOM 2430 C CA . GLU A 1 308 ? 71.188 26.188 -35.572 1.00 93.19 308 GLU A CA 1
ATOM 2431 C C . GLU A 1 308 ? 69.676 26.462 -35.472 1.00 93.19 308 GLU A C 1
ATOM 2433 O O . GLU A 1 308 ? 69.044 26.074 -34.489 1.00 93.19 308 GLU A O 1
ATOM 2438 N N . GLU A 1 309 ? 69.067 27.068 -36.497 1.00 90.56 309 GLU A N 1
ATOM 2439 C CA . GLU A 1 309 ? 67.608 27.203 -36.608 1.00 90.56 309 GLU A CA 1
ATOM 2440 C C . GLU A 1 309 ? 66.906 25.842 -36.718 1.00 90.56 309 GLU A C 1
ATOM 2442 O O . GLU A 1 309 ? 65.883 25.637 -36.064 1.00 90.56 309 GLU A O 1
ATOM 2447 N N . PHE A 1 310 ? 67.468 24.889 -37.468 1.00 90.69 310 PHE A N 1
ATOM 2448 C CA . PHE A 1 310 ? 66.923 23.537 -37.594 1.00 90.69 310 PHE A CA 1
ATOM 2449 C C . PHE A 1 310 ? 66.945 22.769 -36.266 1.00 90.69 310 PHE A C 1
ATOM 2451 O O . PHE A 1 310 ? 65.921 22.209 -35.870 1.00 90.69 310 PHE A O 1
ATOM 2458 N N . GLU A 1 311 ? 68.066 22.767 -35.535 1.00 88.38 311 GLU A N 1
ATOM 2459 C CA . GLU A 1 311 ? 68.128 22.097 -34.228 1.00 88.38 311 GLU A CA 1
ATOM 2460 C C . GLU A 1 311 ? 67.233 22.793 -33.185 1.00 88.38 311 GLU A C 1
ATOM 2462 O O . GLU A 1 311 ? 66.546 22.100 -32.435 1.00 88.38 311 GLU A O 1
ATOM 2467 N N . LYS A 1 312 ? 67.107 24.131 -33.201 1.00 86.56 312 LYS A N 1
ATOM 2468 C CA . LYS A 1 312 ? 66.105 24.846 -32.381 1.00 86.56 312 LYS A CA 1
ATOM 2469 C C . LYS A 1 312 ? 64.673 24.454 -32.748 1.00 86.56 312 LYS A C 1
ATOM 2471 O O . LYS A 1 312 ? 63.859 24.202 -31.862 1.00 86.56 312 LYS A O 1
ATOM 2476 N N . TYR A 1 313 ? 64.345 24.383 -34.039 1.00 83.94 313 TYR A N 1
ATOM 2477 C CA . TYR A 1 313 ? 63.018 23.978 -34.507 1.00 83.94 313 TYR A CA 1
ATOM 2478 C C . TYR A 1 313 ? 62.685 22.542 -34.086 1.00 83.94 313 TYR A C 1
ATOM 2480 O O . TYR A 1 313 ? 61.571 22.262 -33.639 1.00 83.94 313 TYR A O 1
ATOM 2488 N N . LYS A 1 314 ? 63.663 21.640 -34.174 1.00 83.12 314 LYS A N 1
ATOM 2489 C CA . LYS A 1 314 ? 63.576 20.244 -33.737 1.00 83.12 314 LYS A CA 1
ATOM 2490 C C . LYS A 1 314 ? 63.391 20.131 -32.222 1.00 83.12 314 LYS A C 1
ATOM 2492 O O . LYS A 1 314 ? 62.474 19.436 -31.792 1.00 83.12 314 LYS A O 1
ATOM 2497 N N . GLU A 1 315 ? 64.169 20.859 -31.420 1.00 79.75 315 GLU A N 1
ATOM 2498 C CA . GLU A 1 315 ? 64.026 20.904 -29.956 1.00 79.75 315 GLU A CA 1
ATOM 2499 C C . GLU A 1 315 ? 62.643 21.434 -29.536 1.00 79.75 315 GLU A C 1
ATOM 2501 O O . GLU A 1 315 ? 61.977 20.824 -28.696 1.00 79.75 315 GLU A O 1
ATOM 2506 N N . ILE A 1 316 ? 62.158 22.501 -30.182 1.00 76.69 316 ILE A N 1
ATOM 2507 C CA . ILE A 1 316 ? 60.807 23.047 -29.971 1.00 76.69 316 ILE A CA 1
ATOM 2508 C C . ILE A 1 316 ? 59.729 22.035 -30.385 1.00 76.69 316 ILE A C 1
ATOM 2510 O O . ILE A 1 316 ? 58.763 21.836 -29.651 1.00 76.69 316 ILE A O 1
ATOM 2514 N N . THR A 1 317 ? 59.867 21.382 -31.539 1.00 69.81 317 THR A N 1
ATOM 2515 C CA . THR A 1 317 ? 58.835 20.478 -32.074 1.00 69.81 317 THR A CA 1
ATOM 2516 C C . THR A 1 317 ? 58.713 19.197 -31.250 1.00 69.81 317 THR A C 1
ATOM 2518 O O . THR A 1 317 ? 57.594 18.777 -30.946 1.00 69.81 317 THR A O 1
ATOM 2521 N N . VAL A 1 318 ? 59.843 18.619 -30.829 1.00 69.62 318 VAL A N 1
ATOM 2522 C CA . VAL A 1 318 ? 59.876 17.455 -29.930 1.00 69.62 318 VAL A CA 1
ATOM 2523 C C . VAL A 1 318 ? 59.293 17.830 -28.561 1.00 69.62 318 VAL A C 1
ATOM 2525 O O . VAL A 1 318 ? 58.328 17.205 -28.121 1.00 69.62 318 VAL A O 1
ATOM 2528 N N . SER A 1 319 ? 59.791 18.904 -27.936 1.00 66.00 319 SER A N 1
ATOM 2529 C CA . SER A 1 319 ? 59.455 19.234 -26.540 1.00 66.00 319 SER A CA 1
ATOM 2530 C C . SER A 1 319 ? 58.071 19.872 -26.347 1.00 66.00 319 SER A C 1
ATOM 2532 O O . SER A 1 319 ? 57.453 19.672 -25.306 1.00 66.00 319 SER A O 1
ATOM 2534 N N . ASN A 1 320 ? 57.556 20.655 -27.308 1.00 66.69 320 ASN A N 1
ATOM 2535 C CA . ASN A 1 320 ? 56.284 21.378 -27.130 1.00 66.69 320 ASN A CA 1
ATOM 2536 C C . ASN A 1 320 ? 55.067 20.730 -27.796 1.00 66.69 320 ASN A C 1
ATOM 2538 O O . ASN A 1 320 ? 53.958 21.007 -27.344 1.00 66.69 320 ASN A O 1
ATOM 2542 N N . ASN A 1 321 ? 55.209 19.913 -28.845 1.00 65.81 321 ASN A N 1
ATOM 2543 C CA . ASN A 1 321 ? 54.037 19.349 -29.531 1.00 65.81 321 ASN A CA 1
ATOM 2544 C C . ASN A 1 321 ? 53.783 17.887 -29.159 1.00 65.81 321 ASN A C 1
ATOM 2546 O O . ASN A 1 321 ? 52.649 17.547 -28.826 1.00 65.81 321 ASN A O 1
ATOM 2550 N N . GLN A 1 322 ? 54.801 17.020 -29.173 1.00 68.06 322 GLN A N 1
ATOM 2551 C CA . GLN A 1 322 ? 54.595 15.616 -28.801 1.00 68.06 322 GLN A CA 1
ATOM 2552 C C . GLN A 1 322 ? 54.374 15.454 -27.296 1.00 68.06 322 GLN A C 1
ATOM 2554 O O . GLN A 1 322 ? 53.377 14.849 -26.907 1.00 68.06 322 GLN A O 1
ATOM 2559 N N . ASP A 1 323 ? 55.210 16.055 -26.446 1.00 71.88 323 ASP A N 1
ATOM 2560 C CA . ASP A 1 323 ? 55.070 15.887 -24.995 1.00 71.88 323 ASP A CA 1
ATOM 2561 C C . ASP A 1 323 ? 53.794 16.524 -24.430 1.00 71.88 323 ASP A C 1
ATOM 2563 O O . ASP A 1 323 ? 53.137 15.910 -23.591 1.00 71.88 323 ASP A O 1
ATOM 2567 N N . ASN A 1 324 ? 53.369 17.697 -24.915 1.00 76.06 324 ASN A N 1
ATOM 2568 C CA . ASN A 1 324 ? 52.111 18.303 -24.459 1.00 76.06 324 ASN A CA 1
ATOM 2569 C C . ASN A 1 324 ? 50.879 17.506 -24.916 1.00 76.06 324 ASN A C 1
ATOM 2571 O O . ASN A 1 324 ? 49.973 17.293 -24.110 1.00 76.06 324 ASN A O 1
ATOM 2575 N N . ASN A 1 325 ? 50.853 17.007 -26.159 1.00 79.94 325 ASN A N 1
ATOM 2576 C CA . ASN A 1 325 ? 49.749 16.169 -26.639 1.00 79.94 325 ASN A CA 1
ATOM 2577 C C . ASN A 1 325 ? 49.721 14.810 -25.924 1.00 79.94 325 ASN A C 1
ATOM 2579 O O . ASN A 1 325 ? 48.654 14.354 -25.520 1.00 79.94 325 ASN A O 1
ATOM 2583 N N . ASN A 1 326 ? 50.879 14.181 -25.700 1.00 80.00 326 ASN A N 1
ATOM 2584 C CA . ASN A 1 326 ? 50.976 12.933 -24.941 1.00 80.00 326 ASN A CA 1
ATOM 2585 C C . ASN A 1 326 ? 50.565 13.132 -23.474 1.00 80.00 326 ASN A C 1
ATOM 2587 O O . ASN A 1 326 ? 49.878 12.277 -22.914 1.00 80.00 326 ASN A O 1
ATOM 2591 N N . GLN A 1 327 ? 50.917 14.262 -22.852 1.00 85.06 327 GLN A N 1
ATOM 2592 C CA . GLN A 1 327 ? 50.448 14.610 -21.509 1.00 85.06 327 GLN A CA 1
ATOM 2593 C C . GLN A 1 327 ? 48.936 14.860 -21.464 1.00 85.06 327 GLN A C 1
ATOM 2595 O O . GLN A 1 327 ? 48.294 14.396 -20.526 1.00 85.06 327 GLN A O 1
ATOM 2600 N N . ASP A 1 328 ? 48.352 15.552 -22.446 1.00 87.56 328 ASP A N 1
ATOM 2601 C CA . ASP A 1 328 ? 46.901 15.779 -22.496 1.00 87.56 328 ASP A CA 1
ATOM 2602 C C . ASP A 1 328 ? 46.127 14.473 -22.719 1.00 87.56 328 ASP A C 1
ATOM 2604 O O . ASP A 1 328 ? 45.203 14.163 -21.967 1.00 87.56 328 ASP A O 1
ATOM 2608 N N . LEU A 1 329 ? 46.580 13.633 -23.657 1.00 89.12 329 LEU A N 1
ATOM 2609 C CA . LEU A 1 329 ? 46.045 12.286 -23.862 1.00 89.12 329 LEU A CA 1
ATOM 2610 C C . LEU A 1 329 ? 46.166 11.432 -22.595 1.00 89.12 329 LEU A C 1
ATOM 2612 O O . LEU A 1 329 ? 45.201 10.769 -22.226 1.00 89.12 329 LEU A O 1
ATOM 2616 N N . THR A 1 330 ? 47.298 11.487 -21.886 1.00 91.19 330 THR A N 1
ATOM 2617 C CA . THR A 1 330 ? 47.486 10.765 -20.614 1.00 91.19 330 THR A CA 1
ATOM 2618 C C . THR A 1 330 ? 46.506 11.261 -19.549 1.00 91.19 330 THR A C 1
ATOM 2620 O O . THR A 1 330 ? 45.781 10.455 -18.970 1.00 91.19 330 THR A O 1
ATOM 2623 N N . ARG A 1 331 ? 46.384 12.583 -19.352 1.00 93.94 331 ARG A N 1
ATOM 2624 C CA . ARG A 1 331 ? 45.407 13.182 -18.421 1.00 93.94 331 ARG A CA 1
ATOM 2625 C C . ARG A 1 331 ? 43.971 12.804 -18.780 1.00 93.94 331 ARG A C 1
ATOM 2627 O O . ARG A 1 331 ? 43.177 12.526 -17.887 1.00 93.94 331 ARG A O 1
ATOM 2634 N N . ARG A 1 332 ? 43.630 12.767 -20.070 1.00 95.69 332 ARG A N 1
ATOM 2635 C CA . ARG A 1 332 ? 42.293 12.393 -20.549 1.00 95.69 332 ARG A CA 1
ATOM 2636 C C . ARG A 1 332 ? 42.015 10.901 -20.378 1.00 95.69 332 ARG A C 1
ATOM 2638 O O . ARG A 1 332 ? 40.901 10.546 -20.008 1.00 95.69 332 ARG A O 1
ATOM 2645 N N . ILE A 1 333 ? 43.011 10.042 -20.584 1.00 92.81 333 ILE A N 1
ATOM 2646 C CA . ILE A 1 333 ? 42.942 8.608 -20.276 1.00 92.81 333 ILE A CA 1
ATOM 2647 C C . ILE A 1 333 ? 42.735 8.400 -18.771 1.00 92.81 333 ILE A C 1
ATOM 2649 O O . ILE A 1 333 ? 41.874 7.615 -18.385 1.00 92.81 333 ILE A O 1
ATOM 2653 N N . ASP A 1 334 ? 43.467 9.113 -17.918 1.00 94.38 334 ASP A N 1
ATOM 2654 C CA . ASP A 1 334 ? 43.337 8.978 -16.464 1.00 94.38 334 ASP A CA 1
ATOM 2655 C C . ASP A 1 334 ? 42.011 9.553 -15.940 1.00 94.38 334 ASP A C 1
ATOM 2657 O O . ASP A 1 334 ? 41.389 8.944 -15.070 1.00 94.38 334 ASP A O 1
ATOM 2661 N N . LEU A 1 335 ? 41.499 10.637 -16.535 1.00 95.12 335 LEU A N 1
ATOM 2662 C CA . LEU A 1 335 ? 40.149 11.145 -16.268 1.00 95.12 335 LEU A CA 1
ATOM 2663 C C . LEU A 1 335 ? 39.064 10.144 -16.701 1.00 95.12 335 LEU A C 1
ATOM 2665 O O . LEU A 1 335 ? 38.096 9.935 -15.976 1.00 95.12 335 LEU A O 1
ATOM 2669 N N . LEU A 1 336 ? 39.224 9.486 -17.855 1.00 96.06 336 LEU A N 1
ATOM 2670 C CA . LEU A 1 336 ? 38.300 8.441 -18.308 1.00 96.06 336 LEU A CA 1
ATOM 2671 C C . LEU A 1 336 ? 38.334 7.203 -17.399 1.00 96.06 336 LEU A C 1
ATOM 2673 O O . LEU A 1 336 ? 37.276 6.648 -17.117 1.00 96.06 336 LEU A O 1
ATOM 2677 N N . LYS A 1 337 ? 39.509 6.802 -16.893 1.00 94.00 337 LYS A N 1
ATOM 2678 C CA . LYS A 1 337 ? 39.627 5.741 -15.874 1.00 94.00 337 LYS A CA 1
ATOM 2679 C C . LYS A 1 337 ? 38.940 6.138 -14.568 1.00 94.00 337 LYS A C 1
ATOM 2681 O O . LYS A 1 337 ? 38.213 5.324 -14.012 1.00 94.00 337 LYS A O 1
ATOM 2686 N N . ALA A 1 338 ? 39.142 7.369 -14.093 1.00 93.19 338 ALA A N 1
ATOM 2687 C CA . ALA A 1 338 ? 38.496 7.870 -12.880 1.00 93.19 338 ALA A CA 1
ATOM 2688 C C . ALA A 1 338 ? 36.965 7.878 -13.022 1.00 93.19 338 ALA A C 1
ATOM 2690 O O . ALA A 1 338 ? 36.272 7.347 -12.159 1.00 93.19 338 ALA A O 1
ATOM 2691 N N . ASN A 1 339 ? 36.448 8.378 -14.149 1.00 94.75 339 ASN A N 1
ATOM 2692 C CA . ASN A 1 339 ? 35.018 8.342 -14.453 1.00 94.75 339 ASN A CA 1
ATOM 2693 C C . ASN A 1 339 ? 34.485 6.900 -14.528 1.00 94.75 339 ASN A C 1
ATOM 2695 O O . ASN A 1 339 ? 33.394 6.636 -14.036 1.00 94.75 339 ASN A O 1
ATOM 2699 N N . LEU A 1 340 ? 35.229 5.963 -15.132 1.00 96.50 340 LEU A N 1
ATOM 2700 C CA . LEU A 1 340 ? 34.824 4.554 -15.209 1.00 96.50 340 LEU A CA 1
ATOM 2701 C C . LEU A 1 340 ? 34.711 3.922 -13.814 1.00 96.50 340 LEU A C 1
ATOM 2703 O O . LEU A 1 340 ? 33.691 3.305 -13.524 1.00 96.50 340 LEU A O 1
ATOM 2707 N N . ILE A 1 341 ? 35.703 4.144 -12.945 1.00 91.31 341 ILE A N 1
ATOM 2708 C CA . ILE A 1 341 ? 35.672 3.694 -11.544 1.00 91.31 341 ILE A CA 1
ATOM 2709 C C . ILE A 1 341 ? 34.472 4.312 -10.813 1.00 91.31 341 ILE A C 1
ATOM 2711 O O . ILE A 1 341 ? 33.742 3.601 -10.132 1.00 91.31 341 ILE A O 1
ATOM 2715 N N . GLU A 1 342 ? 34.202 5.607 -11.003 1.00 93.69 342 GLU A N 1
ATOM 2716 C CA . GLU A 1 342 ? 33.037 6.262 -10.399 1.00 93.69 342 GLU A CA 1
ATOM 2717 C C . GLU A 1 342 ? 31.707 5.656 -10.894 1.00 93.69 342 GLU A C 1
ATOM 2719 O O . GLU A 1 342 ? 30.780 5.467 -10.105 1.00 93.69 342 GLU A O 1
ATOM 2724 N N . TYR A 1 343 ? 31.594 5.308 -12.181 1.00 96.00 343 TYR A N 1
ATOM 2725 C CA . TYR A 1 343 ? 30.421 4.604 -12.709 1.00 96.00 343 TYR A CA 1
ATOM 2726 C C . TYR A 1 343 ? 30.280 3.186 -12.137 1.00 96.00 343 TYR A C 1
ATOM 2728 O O . TYR A 1 343 ? 29.160 2.785 -11.816 1.00 96.00 343 TYR A O 1
ATOM 2736 N N . GLU A 1 344 ? 31.377 2.446 -11.967 1.00 93.75 344 GLU A N 1
ATOM 2737 C CA . GLU A 1 344 ? 31.382 1.119 -11.333 1.00 93.75 344 GLU A CA 1
ATOM 2738 C C . GLU A 1 344 ? 30.979 1.200 -9.849 1.00 93.75 344 GLU A C 1
ATOM 2740 O O . GLU A 1 344 ? 30.118 0.439 -9.401 1.00 93.75 344 GLU A O 1
ATOM 2745 N N . GLU A 1 345 ? 31.505 2.172 -9.097 1.00 94.31 345 GLU A N 1
ATOM 2746 C CA . GLU A 1 345 ? 31.128 2.423 -7.700 1.00 94.31 345 GLU A CA 1
ATOM 2747 C C . GLU A 1 345 ? 29.655 2.835 -7.567 1.00 94.31 345 GLU A C 1
ATOM 2749 O O . GLU A 1 345 ? 28.943 2.302 -6.713 1.00 94.31 345 GLU A O 1
ATOM 2754 N N . ARG A 1 346 ? 29.160 3.730 -8.435 1.00 92.50 346 ARG A N 1
ATOM 2755 C CA . ARG A 1 346 ? 27.738 4.121 -8.490 1.00 92.50 346 ARG A CA 1
ATOM 2756 C C . ARG A 1 346 ? 26.832 2.943 -8.860 1.00 92.50 346 ARG A C 1
ATOM 2758 O O . ARG A 1 346 ? 25.741 2.821 -8.302 1.00 92.50 346 ARG A O 1
ATOM 2765 N N . TYR A 1 347 ? 27.271 2.063 -9.758 1.00 96.88 347 TYR A N 1
ATOM 2766 C CA . TYR A 1 347 ? 26.535 0.851 -10.116 1.00 96.88 347 TYR A CA 1
ATOM 2767 C C . TYR A 1 347 ? 26.468 -0.137 -8.943 1.00 96.88 347 TYR A C 1
ATOM 2769 O O . TYR A 1 347 ? 25.384 -0.613 -8.609 1.00 96.88 347 TYR A O 1
ATOM 2777 N N . GLU A 1 348 ? 27.583 -0.396 -8.253 1.00 95.94 348 GLU A N 1
ATOM 2778 C CA . GLU A 1 348 ? 27.598 -1.257 -7.062 1.00 95.94 348 GLU A CA 1
ATOM 2779 C C . GLU A 1 348 ? 26.878 -0.624 -5.854 1.00 95.94 348 GLU A C 1
ATOM 2781 O O . GLU A 1 348 ? 26.320 -1.349 -5.029 1.00 95.94 348 GLU A O 1
ATOM 2786 N N . MET A 1 349 ? 26.808 0.710 -5.753 1.00 88.81 349 MET A N 1
ATOM 2787 C CA . MET A 1 349 ? 25.912 1.410 -4.819 1.00 88.81 349 MET A CA 1
ATOM 2788 C C . MET A 1 349 ? 24.444 1.114 -5.138 1.00 88.81 349 MET A C 1
ATOM 2790 O O . MET A 1 349 ? 23.755 0.538 -4.300 1.00 88.81 349 MET A O 1
ATOM 2794 N N . CYS A 1 350 ? 23.996 1.407 -6.362 1.00 94.88 350 CYS A N 1
ATOM 2795 C CA . CYS A 1 350 ? 22.617 1.176 -6.803 1.00 94.88 350 CYS A CA 1
ATOM 2796 C C . CYS A 1 350 ? 22.208 -0.305 -6.676 1.00 94.88 350 CYS A C 1
ATOM 2798 O O . CYS A 1 350 ? 21.102 -0.631 -6.248 1.00 94.88 350 CYS A O 1
ATOM 2800 N N . LYS A 1 351 ? 23.128 -1.228 -6.969 1.00 96.00 351 LYS A N 1
ATOM 2801 C CA . LYS A 1 351 ? 22.944 -2.674 -6.799 1.00 96.00 351 LYS A CA 1
ATOM 2802 C C . LYS A 1 351 ? 22.812 -3.088 -5.329 1.00 96.00 351 LYS A C 1
ATOM 2804 O O . LYS A 1 351 ? 21.998 -3.961 -5.036 1.00 96.00 351 LYS A O 1
ATOM 2809 N N . ARG A 1 352 ? 23.555 -2.470 -4.400 1.00 93.50 352 ARG A N 1
ATOM 2810 C CA . ARG A 1 352 ? 23.368 -2.678 -2.950 1.00 93.50 352 ARG A CA 1
ATOM 2811 C C . ARG A 1 352 ? 22.051 -2.094 -2.449 1.00 93.50 352 ARG A C 1
ATOM 2813 O O . ARG A 1 352 ? 21.356 -2.778 -1.711 1.00 93.50 352 ARG A O 1
ATOM 2820 N N . GLU A 1 353 ? 21.696 -0.886 -2.876 1.00 93.50 353 GLU A N 1
ATOM 2821 C CA . GLU A 1 353 ? 20.415 -0.248 -2.541 1.00 93.50 353 GLU A CA 1
ATOM 2822 C C . GLU A 1 353 ? 19.236 -1.105 -3.025 1.00 93.50 353 GLU A C 1
ATOM 2824 O O . GLU A 1 353 ? 18.314 -1.367 -2.261 1.00 93.50 353 GLU A O 1
ATOM 2829 N N . ASN A 1 354 ? 19.307 -1.645 -4.246 1.00 94.12 354 ASN A N 1
ATOM 2830 C CA . ASN A 1 354 ? 18.284 -2.541 -4.788 1.00 94.12 354 ASN A CA 1
ATOM 2831 C C . ASN A 1 354 ? 18.221 -3.903 -4.060 1.00 94.12 354 ASN A C 1
ATOM 2833 O O . ASN A 1 354 ? 17.149 -4.481 -3.908 1.00 94.12 354 ASN A O 1
ATOM 2837 N N . LEU A 1 355 ? 19.351 -4.428 -3.571 1.00 94.88 355 LEU A N 1
ATOM 2838 C CA . LEU A 1 355 ? 19.344 -5.608 -2.693 1.00 94.88 355 LEU A CA 1
ATOM 2839 C C . LEU A 1 355 ? 18.713 -5.295 -1.328 1.00 94.88 355 LEU A C 1
ATOM 2841 O O . LEU A 1 355 ? 18.016 -6.139 -0.767 1.00 94.88 355 LEU A O 1
ATOM 2845 N N . GLU A 1 356 ? 18.923 -4.088 -0.799 1.00 95.56 356 GLU A N 1
ATOM 2846 C CA . GLU A 1 356 ? 18.317 -3.659 0.458 1.00 95.56 356 GLU A CA 1
ATOM 2847 C C . GLU A 1 356 ? 16.804 -3.438 0.324 1.00 95.56 356 GLU A C 1
ATOM 2849 O O . GLU A 1 356 ? 16.057 -3.906 1.184 1.00 95.56 356 GLU A O 1
ATOM 2854 N N . THR A 1 357 ? 16.325 -2.810 -0.756 1.00 95.12 357 THR A N 1
ATOM 2855 C CA . THR A 1 357 ? 14.881 -2.657 -1.006 1.00 95.12 357 THR A CA 1
ATOM 2856 C C . THR A 1 357 ? 14.199 -4.009 -1.208 1.00 95.12 357 THR A C 1
ATOM 2858 O O . THR A 1 357 ? 13.129 -4.228 -0.643 1.00 95.12 357 THR A O 1
ATOM 2861 N N . VAL A 1 358 ? 14.829 -4.963 -1.906 1.00 95.62 358 VAL A N 1
ATOM 2862 C CA . VAL A 1 358 ? 14.335 -6.351 -1.987 1.00 95.62 358 VAL A CA 1
ATOM 2863 C C . VAL A 1 358 ? 14.258 -6.988 -0.594 1.00 95.62 358 VAL A C 1
ATOM 2865 O O . VAL A 1 358 ? 13.207 -7.505 -0.226 1.00 95.62 358 VAL A O 1
ATOM 2868 N N . ALA A 1 359 ? 15.297 -6.867 0.238 1.00 94.06 359 ALA A N 1
ATOM 2869 C CA . ALA A 1 359 ? 15.287 -7.390 1.610 1.00 94.06 359 ALA A CA 1
ATOM 2870 C C . ALA A 1 359 ? 14.302 -6.659 2.556 1.00 94.06 359 ALA A C 1
ATOM 2872 O O . ALA A 1 359 ? 13.925 -7.189 3.606 1.00 94.06 359 ALA A O 1
ATOM 2873 N N . GLN A 1 360 ? 13.891 -5.428 2.237 1.00 96.12 360 GLN A N 1
ATOM 2874 C CA . GLN A 1 360 ? 12.790 -4.727 2.911 1.00 96.12 360 GLN A CA 1
ATOM 2875 C C . GLN A 1 360 ? 11.428 -5.269 2.444 1.00 96.12 360 GLN A C 1
ATOM 2877 O O . GLN A 1 360 ? 10.580 -5.569 3.282 1.00 96.12 360 GLN A O 1
ATOM 2882 N N . LEU A 1 361 ? 11.237 -5.480 1.137 1.00 93.75 361 LEU A N 1
ATOM 2883 C CA . LEU A 1 361 ? 10.018 -6.068 0.569 1.00 93.75 361 LEU A CA 1
ATOM 2884 C C . LEU A 1 361 ? 9.788 -7.512 1.039 1.00 93.75 361 LEU A C 1
ATOM 2886 O O . LEU A 1 361 ? 8.656 -7.871 1.354 1.00 93.75 361 LEU A O 1
ATOM 2890 N N . GLU A 1 362 ? 10.837 -8.328 1.155 1.00 95.31 362 GLU A N 1
ATOM 2891 C CA . GLU A 1 362 ? 10.751 -9.685 1.717 1.00 95.31 362 GLU A CA 1
ATOM 2892 C C . GLU A 1 362 ? 10.320 -9.670 3.193 1.00 95.31 362 GLU A C 1
ATOM 2894 O O . GLU A 1 362 ? 9.472 -10.470 3.596 1.00 95.31 362 GLU A O 1
ATOM 2899 N N . ARG A 1 363 ? 10.840 -8.727 3.994 1.00 95.56 363 ARG A N 1
ATOM 2900 C CA . ARG A 1 363 ? 10.416 -8.540 5.393 1.00 95.56 363 ARG A CA 1
ATOM 2901 C C . ARG A 1 363 ? 8.954 -8.120 5.494 1.00 95.56 363 ARG A C 1
ATOM 2903 O O . ARG A 1 363 ? 8.207 -8.770 6.222 1.00 95.56 363 ARG A O 1
ATOM 2910 N N . LEU A 1 364 ? 8.540 -7.113 4.721 1.00 95.69 364 LEU A N 1
ATOM 2911 C CA . LEU A 1 364 ? 7.147 -6.664 4.659 1.00 95.69 364 LEU A CA 1
ATOM 2912 C C . LEU A 1 364 ? 6.218 -7.794 4.197 1.00 95.69 364 LEU A C 1
ATOM 2914 O O . LEU A 1 364 ? 5.181 -8.016 4.808 1.00 95.69 364 LEU A O 1
ATOM 2918 N N . SER A 1 365 ? 6.603 -8.571 3.182 1.00 93.56 365 SER A N 1
ATOM 2919 C CA . SER A 1 365 ? 5.845 -9.747 2.728 1.00 93.56 365 SER A CA 1
ATOM 2920 C C . SER A 1 365 ? 5.689 -10.799 3.839 1.00 93.56 365 SER A C 1
ATOM 2922 O O . SER A 1 365 ? 4.595 -11.314 4.071 1.00 93.56 365 SER A O 1
ATOM 2924 N N . GLY A 1 366 ? 6.752 -11.057 4.611 1.00 95.25 366 GLY A N 1
ATOM 2925 C CA . GLY A 1 366 ? 6.701 -11.927 5.789 1.00 95.25 366 GLY A CA 1
ATOM 2926 C C . GLY A 1 366 ? 5.895 -11.355 6.965 1.00 95.25 366 GLY A C 1
ATOM 2927 O O . GLY A 1 366 ? 5.369 -12.111 7.781 1.00 95.25 366 GLY A O 1
ATOM 2928 N N . GLU A 1 367 ? 5.780 -10.034 7.089 1.00 96.38 367 GLU A N 1
ATOM 2929 C CA . GLU A 1 367 ? 4.871 -9.367 8.033 1.00 96.38 367 GLU A CA 1
ATOM 2930 C C . GLU A 1 367 ? 3.414 -9.455 7.565 1.00 96.38 367 GLU A C 1
ATOM 2932 O O . GLU A 1 367 ? 2.554 -9.799 8.373 1.00 96.38 367 GLU A O 1
ATOM 2937 N N . PHE A 1 368 ? 3.136 -9.279 6.269 1.00 94.94 368 PHE A N 1
ATOM 2938 C CA . PHE A 1 368 ? 1.805 -9.472 5.687 1.00 94.94 368 PHE A CA 1
ATOM 2939 C C . PHE A 1 368 ? 1.299 -10.908 5.842 1.00 94.94 368 PHE A C 1
ATOM 2941 O O . PHE A 1 368 ? 0.159 -11.096 6.262 1.00 94.94 368 PHE A O 1
ATOM 2948 N N . GLU A 1 369 ? 2.117 -11.930 5.571 1.00 94.00 369 GLU A N 1
ATOM 2949 C CA . GLU A 1 369 ? 1.700 -13.326 5.775 1.00 94.00 369 GLU A CA 1
ATOM 2950 C C . GLU A 1 369 ? 1.524 -13.671 7.267 1.00 94.00 369 GLU A C 1
ATOM 2952 O O . GLU A 1 369 ? 0.589 -14.392 7.619 1.00 94.00 369 GLU A O 1
ATOM 2957 N N . ARG A 1 370 ? 2.329 -13.094 8.175 1.00 93.19 370 ARG A N 1
ATOM 2958 C CA . ARG A 1 370 ? 2.099 -13.223 9.630 1.00 93.19 370 ARG A CA 1
ATOM 2959 C C . ARG A 1 370 ? 0.808 -12.540 10.075 1.00 93.19 370 ARG A C 1
ATOM 2961 O O . ARG A 1 370 ? 0.043 -13.144 10.817 1.00 93.19 370 ARG A O 1
ATOM 2968 N N . LEU A 1 371 ? 0.528 -11.332 9.590 1.00 94.69 371 LEU A N 1
ATOM 2969 C CA . LEU A 1 371 ? -0.705 -10.600 9.888 1.00 94.69 371 LEU A CA 1
ATOM 2970 C C . LEU A 1 371 ? -1.940 -11.336 9.348 1.00 94.69 371 LEU A C 1
ATOM 2972 O O . LEU A 1 371 ? -2.941 -11.466 10.042 1.00 94.69 371 LEU A O 1
ATOM 2976 N N . LYS A 1 372 ? -1.851 -11.873 8.131 1.00 91.50 372 LYS A N 1
ATOM 2977 C CA . LYS A 1 372 ? -2.879 -12.704 7.491 1.00 91.50 372 LYS A CA 1
ATOM 2978 C C . LYS A 1 372 ? -3.123 -14.015 8.242 1.00 91.50 372 LYS A C 1
ATOM 2980 O O . LYS A 1 372 ? -4.276 -14.418 8.362 1.00 91.50 372 LYS A O 1
ATOM 2985 N N . THR A 1 373 ? -2.070 -14.634 8.780 1.00 89.81 373 THR A N 1
ATOM 2986 C CA . THR A 1 373 ? -2.183 -15.805 9.667 1.00 89.81 373 THR A CA 1
ATOM 2987 C C . THR A 1 373 ? -2.862 -15.414 10.980 1.00 89.81 373 THR A C 1
ATOM 2989 O O . THR A 1 373 ? -3.873 -16.006 11.327 1.00 89.81 373 THR A O 1
ATOM 2992 N N . GLY A 1 374 ? -2.431 -14.327 11.629 1.00 90.94 374 GLY A N 1
ATOM 2993 C CA . GLY A 1 374 ? -3.079 -13.816 12.842 1.00 90.94 374 GLY A CA 1
ATOM 2994 C C . GLY A 1 374 ? -4.551 -13.427 12.642 1.00 90.94 374 GLY A C 1
ATOM 2995 O O . GLY A 1 374 ? -5.372 -13.648 13.525 1.00 90.94 374 GLY A O 1
ATOM 2996 N N . PHE A 1 375 ? -4.932 -12.915 11.466 1.00 86.44 375 PHE A N 1
ATOM 2997 C CA . PHE A 1 375 ? -6.339 -12.689 11.110 1.00 86.44 375 PHE A CA 1
ATOM 2998 C C . PHE A 1 375 ? -7.135 -13.983 10.887 1.00 86.44 375 PHE A C 1
ATOM 3000 O O . PHE A 1 375 ? -8.357 -13.960 11.054 1.00 86.44 375 PHE A O 1
ATOM 3007 N N . ALA A 1 376 ? -6.486 -15.082 10.492 1.00 85.94 376 ALA A N 1
ATOM 3008 C CA . ALA A 1 376 ? -7.108 -16.401 10.460 1.00 85.94 376 ALA A CA 1
ATOM 3009 C C . ALA A 1 376 ? -7.274 -16.939 11.890 1.00 85.94 376 ALA A C 1
ATOM 3011 O O . ALA A 1 376 ? -8.392 -17.259 12.271 1.00 85.94 376 ALA A O 1
ATOM 3012 N N . ASP A 1 377 ? -6.227 -16.891 12.717 1.00 86.38 377 ASP A N 1
ATOM 3013 C CA . ASP A 1 377 ? -6.268 -17.343 14.115 1.00 86.38 377 ASP A CA 1
ATOM 3014 C C . ASP A 1 377 ? -7.336 -16.589 14.936 1.00 86.38 377 ASP A C 1
ATOM 3016 O O . ASP A 1 377 ? -8.129 -17.198 15.651 1.00 86.38 377 ASP A O 1
ATOM 3020 N N . VAL A 1 378 ? -7.431 -15.260 14.788 1.00 87.06 378 VAL A N 1
ATOM 3021 C CA . VAL A 1 378 ? -8.465 -14.433 15.446 1.00 87.06 378 VAL A CA 1
ATOM 3022 C C . VAL A 1 378 ? -9.871 -14.739 14.918 1.00 87.06 378 VAL A C 1
ATOM 3024 O O . VAL A 1 378 ? -10.843 -14.633 15.669 1.00 87.06 378 VAL A O 1
ATOM 3027 N N . ARG A 1 379 ? -10.010 -15.124 13.643 1.00 87.56 379 ARG A N 1
ATOM 3028 C CA . ARG A 1 379 ? -11.296 -15.554 13.078 1.00 87.56 379 ARG A CA 1
ATOM 3029 C C . ARG A 1 379 ? -11.708 -16.907 13.643 1.00 87.56 379 ARG A C 1
ATOM 3031 O O . ARG A 1 379 ? -12.821 -17.013 14.140 1.00 87.56 379 ARG A O 1
ATOM 3038 N N . ASP A 1 380 ? -10.810 -17.884 13.623 1.00 86.19 380 ASP A N 1
ATOM 3039 C CA . ASP A 1 380 ? -11.064 -19.236 14.116 1.00 86.19 380 ASP A CA 1
ATOM 3040 C C . ASP A 1 380 ? -11.360 -19.221 15.627 1.00 86.19 380 ASP A C 1
ATOM 3042 O O . ASP A 1 380 ? -12.292 -19.887 16.082 1.00 86.19 380 ASP A O 1
ATOM 3046 N N . GLN A 1 381 ? -10.660 -18.378 16.399 1.00 86.19 381 GLN A N 1
ATOM 3047 C CA . GLN A 1 381 ? -10.968 -18.130 17.811 1.00 86.19 381 GLN A CA 1
ATOM 3048 C C . GLN A 1 381 ? -12.360 -17.506 17.989 1.00 86.19 381 GLN A C 1
ATOM 3050 O O . GLN A 1 381 ? -13.152 -17.994 18.792 1.00 86.19 381 GLN A O 1
ATOM 3055 N N . LYS A 1 382 ? -12.702 -16.469 17.214 1.00 87.69 382 LYS A N 1
ATOM 3056 C CA . LYS A 1 382 ? -14.021 -15.822 17.284 1.00 87.69 382 LYS A CA 1
ATOM 3057 C C . LYS A 1 382 ? -15.158 -16.768 16.885 1.00 87.69 382 LYS A C 1
ATOM 3059 O O . LYS A 1 382 ? -16.220 -16.725 17.503 1.00 87.69 382 LYS A O 1
ATOM 3064 N N . ASP A 1 383 ? -14.949 -17.608 15.876 1.00 86.31 383 ASP A N 1
ATOM 3065 C CA . ASP A 1 383 ? -15.925 -18.606 15.440 1.00 86.31 383 ASP A CA 1
ATOM 3066 C C . ASP A 1 383 ? -16.075 -19.722 16.492 1.00 86.31 383 ASP A C 1
ATOM 3068 O O . ASP A 1 383 ? -17.197 -20.148 16.768 1.00 86.31 383 ASP A O 1
ATOM 3072 N N . SER A 1 384 ? -14.988 -20.114 17.171 1.00 84.62 384 SER A N 1
ATOM 3073 C CA . SER A 1 384 ? -15.020 -21.005 18.342 1.00 84.62 384 SER A CA 1
ATOM 3074 C C . SER A 1 384 ? -15.802 -20.398 19.515 1.00 84.62 384 SER A C 1
ATOM 3076 O O . SER A 1 384 ? -16.725 -21.030 20.032 1.00 84.62 384 SER A O 1
ATOM 3078 N N . ASP A 1 385 ? -15.496 -19.160 19.911 1.00 86.19 385 ASP A N 1
ATOM 3079 C CA . ASP A 1 385 ? -16.175 -18.466 21.015 1.00 86.19 385 ASP A CA 1
ATOM 3080 C C . ASP A 1 385 ? -17.666 -18.246 20.710 1.00 86.19 385 ASP A C 1
ATOM 3082 O O . ASP A 1 385 ? -18.529 -18.448 21.568 1.00 86.19 385 ASP A O 1
ATOM 3086 N N . MET A 1 386 ? -17.994 -17.922 19.455 1.00 88.06 386 MET A N 1
ATOM 3087 C CA . MET A 1 386 ? -19.373 -17.840 18.974 1.00 88.06 386 MET A CA 1
ATOM 3088 C C . MET A 1 386 ? -20.077 -19.204 19.009 1.00 88.06 386 MET A C 1
ATOM 3090 O O . MET A 1 386 ? -21.247 -19.260 19.385 1.00 88.06 386 MET A O 1
ATOM 3094 N N . CYS A 1 387 ? -19.405 -20.307 18.665 1.00 86.31 387 CYS A N 1
ATOM 3095 C CA . CYS A 1 387 ? -19.965 -21.652 18.817 1.00 86.31 387 CYS A CA 1
ATOM 3096 C C . CYS A 1 387 ? -20.255 -21.992 20.287 1.00 86.31 387 CYS A C 1
ATOM 3098 O O . CYS A 1 387 ? -21.347 -22.483 20.583 1.00 86.31 387 CYS A O 1
ATOM 3100 N N . ILE A 1 388 ? -19.333 -21.678 21.204 1.00 89.06 388 ILE A N 1
ATOM 3101 C CA . ILE A 1 388 ? -19.505 -21.896 22.649 1.00 89.06 388 ILE A CA 1
ATOM 3102 C C . ILE A 1 388 ? -20.709 -21.101 23.177 1.00 89.06 388 ILE A C 1
ATOM 3104 O O . ILE A 1 388 ? -21.552 -21.663 23.880 1.00 89.06 388 ILE A O 1
ATOM 3108 N N . GLU A 1 389 ? -20.843 -19.825 22.808 1.00 90.94 389 GLU A N 1
ATOM 3109 C CA . GLU A 1 389 ? -21.978 -19.002 23.245 1.00 90.94 389 GLU A CA 1
ATOM 3110 C C . GLU A 1 389 ? -23.302 -19.449 22.600 1.00 90.94 389 GLU A C 1
ATOM 3112 O O . GLU A 1 389 ? -24.331 -19.501 23.271 1.00 90.94 389 GLU A O 1
ATOM 3117 N N . VAL A 1 390 ? -23.299 -19.873 21.331 1.00 89.19 390 VAL A N 1
ATOM 3118 C CA . VAL A 1 390 ? -24.487 -20.462 20.685 1.00 89.19 390 VAL A CA 1
ATOM 3119 C C . VAL A 1 390 ? -24.939 -21.738 21.400 1.00 89.19 390 VAL A C 1
ATOM 3121 O O . VAL A 1 390 ? -26.142 -21.921 21.603 1.00 89.19 390 VAL A O 1
ATOM 3124 N N . ASP A 1 391 ? -24.019 -22.607 21.820 1.00 91.75 391 ASP A N 1
ATOM 3125 C CA . ASP A 1 391 ? -24.365 -23.811 22.583 1.00 91.75 391 ASP A CA 1
ATOM 3126 C C . ASP A 1 391 ? -24.813 -23.486 24.018 1.00 91.75 391 ASP A C 1
ATOM 3128 O O . ASP A 1 391 ? -25.798 -24.063 24.492 1.00 91.75 391 ASP A O 1
ATOM 3132 N N . ARG A 1 392 ? -24.215 -22.483 24.674 1.00 93.88 392 ARG A N 1
ATOM 3133 C CA . ARG A 1 392 ? -24.702 -21.944 25.956 1.00 93.88 392 ARG A CA 1
ATOM 3134 C C . ARG A 1 392 ? -26.145 -21.439 25.844 1.00 93.88 392 ARG A C 1
ATOM 3136 O O . ARG A 1 392 ? -26.994 -21.801 26.663 1.00 93.88 392 ARG A O 1
ATOM 3143 N N . LEU A 1 393 ? -26.443 -20.649 24.812 1.00 93.88 393 LEU A N 1
ATOM 3144 C CA . LEU A 1 393 ? -27.781 -20.118 24.541 1.00 93.88 393 LEU A CA 1
ATOM 3145 C C . LEU A 1 393 ? -28.782 -21.225 24.179 1.00 93.88 393 LEU A C 1
ATOM 3147 O O . LEU A 1 393 ? -29.937 -21.153 24.599 1.00 93.88 393 LEU A O 1
ATOM 3151 N N . ARG A 1 394 ? -28.360 -22.281 23.468 1.00 94.19 394 ARG A N 1
ATOM 3152 C CA . ARG A 1 394 ? -29.192 -23.476 23.222 1.00 94.19 394 ARG A CA 1
ATOM 3153 C C . ARG A 1 394 ? -29.557 -24.192 24.521 1.00 94.19 394 ARG A C 1
ATOM 3155 O O . ARG A 1 394 ? -30.729 -24.510 24.707 1.00 94.19 394 ARG A O 1
ATOM 3162 N N . VAL A 1 395 ? -28.597 -24.410 25.424 1.00 94.75 395 VAL A N 1
ATOM 3163 C CA . VAL A 1 395 ? -28.854 -25.041 26.732 1.00 94.75 395 VAL A CA 1
ATOM 3164 C C . VAL A 1 395 ? -29.804 -24.183 27.572 1.00 94.75 395 VAL A C 1
ATOM 3166 O O . VAL A 1 395 ? -30.788 -24.704 28.095 1.00 94.75 395 VAL A O 1
ATOM 3169 N N . ALA A 1 396 ? -29.582 -22.867 27.637 1.00 93.38 396 ALA A N 1
ATOM 3170 C CA . ALA A 1 396 ? -30.469 -21.944 28.350 1.00 93.38 396 ALA A CA 1
ATOM 3171 C C . ALA A 1 396 ? -31.895 -21.918 27.762 1.00 93.38 396 ALA A C 1
ATOM 3173 O O . ALA A 1 396 ? -32.877 -21.918 28.507 1.00 93.38 396 ALA A O 1
ATOM 3174 N N . LEU A 1 397 ? -32.026 -21.954 26.431 1.00 95.12 397 LEU A N 1
ATOM 3175 C CA . LEU A 1 397 ? -33.317 -22.031 25.746 1.00 95.12 397 LEU A CA 1
ATOM 3176 C C . LEU A 1 397 ? -34.047 -23.350 26.039 1.00 95.12 397 LEU A C 1
ATOM 3178 O O . LEU A 1 397 ? -35.265 -23.344 26.218 1.00 95.12 397 LEU A O 1
ATOM 3182 N N . GLU A 1 398 ? -33.333 -24.476 26.089 1.00 95.44 398 GLU A N 1
ATOM 3183 C CA . GLU A 1 398 ? -33.940 -25.775 26.391 1.00 95.44 398 GLU A CA 1
ATOM 3184 C C . GLU A 1 398 ? -34.361 -25.877 27.863 1.00 95.44 398 GLU A C 1
ATOM 3186 O O . GLU A 1 398 ? -35.458 -26.358 28.148 1.00 95.44 398 GLU A O 1
ATOM 3191 N N . GLN A 1 399 ? -33.567 -25.322 28.784 1.00 94.44 399 GLN A N 1
ATOM 3192 C CA . GLN A 1 399 ? -33.944 -25.182 30.192 1.00 94.44 399 GLN A CA 1
ATOM 3193 C C . GLN A 1 399 ? -35.220 -24.336 30.345 1.00 94.44 399 GLN A C 1
ATOM 3195 O O . GLN A 1 399 ? -36.183 -24.772 30.975 1.00 94.44 399 GLN A O 1
ATOM 3200 N N . ALA A 1 400 ? -35.296 -23.183 29.671 1.00 93.31 400 ALA A N 1
ATOM 3201 C CA . ALA A 1 400 ? -36.480 -22.324 29.693 1.00 93.31 400 ALA A CA 1
ATOM 3202 C C . ALA A 1 400 ? -37.740 -23.001 29.111 1.00 93.31 400 ALA A C 1
ATOM 3204 O O . ALA A 1 400 ? -38.852 -22.740 29.577 1.00 93.31 400 ALA A O 1
ATOM 3205 N N . LYS A 1 401 ? -37.600 -23.896 28.118 1.00 95.69 401 LYS A N 1
ATOM 3206 C CA . LYS A 1 401 ? -38.719 -24.734 27.645 1.00 95.69 401 LYS A CA 1
ATOM 3207 C C . LYS A 1 401 ? -39.164 -25.728 28.715 1.00 95.69 401 LYS A C 1
ATOM 3209 O O . LYS A 1 401 ? -40.364 -25.816 28.962 1.00 95.69 401 LYS A O 1
ATOM 3214 N N . GLN A 1 402 ? -38.226 -26.435 29.353 1.00 96.12 402 GLN A N 1
ATOM 3215 C CA . GLN A 1 402 ? -38.541 -27.388 30.422 1.00 96.12 402 GLN A CA 1
ATOM 3216 C C . GLN A 1 402 ? -39.259 -26.704 31.588 1.00 96.12 402 GLN A C 1
ATOM 3218 O O . GLN A 1 402 ? -40.269 -27.216 32.059 1.00 96.12 402 GLN A O 1
ATOM 3223 N N . ASP A 1 403 ? -38.806 -25.523 32.009 1.00 94.31 403 ASP A N 1
ATOM 3224 C CA . ASP A 1 403 ? -39.440 -24.781 33.105 1.00 94.31 403 ASP A CA 1
ATOM 3225 C C . ASP A 1 403 ? -40.823 -24.236 32.723 1.00 94.31 403 ASP A C 1
ATOM 3227 O O . ASP A 1 403 ? -41.756 -24.301 33.525 1.00 94.31 403 ASP A O 1
ATOM 3231 N N . ARG A 1 404 ? -41.015 -23.798 31.472 1.00 95.12 404 ARG A N 1
ATOM 3232 C CA . ARG A 1 404 ? -42.348 -23.458 30.943 1.00 95.12 404 ARG A CA 1
ATOM 3233 C C . ARG A 1 404 ? -43.287 -24.667 30.931 1.00 95.12 404 ARG A C 1
ATOM 3235 O O . ARG A 1 404 ? -44.477 -24.511 31.197 1.00 95.12 404 ARG A O 1
ATOM 3242 N N . ASP A 1 405 ? -42.787 -25.847 30.586 1.00 95.69 405 ASP A N 1
ATOM 3243 C CA . ASP A 1 405 ? -43.614 -27.050 30.503 1.00 95.69 405 ASP A CA 1
ATOM 3244 C C . ASP A 1 405 ? -43.916 -27.620 31.909 1.00 95.69 405 ASP A C 1
ATOM 3246 O O . ASP A 1 405 ? -45.067 -27.956 32.173 1.00 95.69 405 ASP A O 1
ATOM 3250 N N . ARG A 1 406 ? -42.985 -27.525 32.875 1.00 95.56 406 ARG A N 1
ATOM 3251 C CA . ARG A 1 406 ? -43.263 -27.723 34.318 1.00 95.56 406 ARG A CA 1
ATOM 3252 C C . ARG A 1 406 ? -44.350 -26.773 34.838 1.00 95.56 406 ARG A C 1
ATOM 3254 O O . ARG A 1 406 ? -45.283 -27.208 35.505 1.00 95.56 406 ARG A O 1
ATOM 3261 N N . LEU A 1 407 ? -44.266 -25.484 34.492 1.00 96.62 407 LEU A N 1
ATOM 3262 C CA . LEU A 1 407 ? -45.279 -24.484 34.854 1.00 96.62 407 LEU A CA 1
ATOM 3263 C C . LEU A 1 407 ? -46.660 -24.806 34.263 1.00 96.62 407 LEU A C 1
ATOM 3265 O O . LEU A 1 407 ? -47.671 -24.509 34.895 1.00 96.62 407 LEU A O 1
ATOM 3269 N N . ARG A 1 408 ? -46.727 -25.420 33.074 1.00 96.19 408 ARG A N 1
ATOM 3270 C CA . ARG A 1 408 ? -47.993 -25.907 32.499 1.00 96.19 408 ARG A CA 1
ATOM 3271 C C . ARG A 1 408 ? -48.553 -27.079 33.295 1.00 96.19 408 ARG A C 1
ATOM 3273 O O . ARG A 1 408 ? -49.722 -27.020 33.668 1.00 96.19 408 ARG A O 1
ATOM 3280 N N . ASP A 1 409 ? -47.724 -28.070 33.620 1.00 95.94 409 ASP A N 1
ATOM 3281 C CA . ASP A 1 409 ? -48.132 -29.207 34.453 1.00 95.94 409 ASP A CA 1
ATOM 3282 C C . ASP A 1 409 ? -48.659 -28.743 35.821 1.00 95.94 409 ASP A C 1
ATOM 3284 O O . ASP A 1 409 ? -49.652 -29.271 36.318 1.00 95.94 409 ASP A O 1
ATOM 3288 N N . ASP A 1 410 ? -48.028 -27.737 36.434 1.00 96.69 410 ASP A N 1
ATOM 3289 C CA . ASP A 1 410 ? -48.484 -27.163 37.704 1.00 96.69 410 ASP A CA 1
ATOM 3290 C C . ASP A 1 410 ? -49.782 -26.354 37.556 1.00 96.69 410 ASP A C 1
ATOM 3292 O O . ASP A 1 410 ? -50.676 -26.482 38.394 1.00 96.69 410 ASP A O 1
ATOM 3296 N N . VAL A 1 411 ? -49.956 -25.589 36.472 1.00 96.38 411 VAL A N 1
ATOM 3297 C CA . VAL A 1 411 ? -51.231 -24.914 36.159 1.00 96.38 411 VAL A CA 1
ATOM 3298 C C . VAL A 1 411 ? -52.370 -25.920 35.959 1.00 96.38 411 VAL A C 1
ATOM 3300 O O . VAL A 1 411 ? -53.481 -25.674 36.433 1.00 96.38 411 VAL A O 1
ATOM 3303 N N . ASP A 1 412 ? -52.116 -27.062 35.320 1.00 95.19 412 ASP A N 1
ATOM 3304 C CA . ASP A 1 412 ? -53.133 -28.100 35.128 1.00 95.19 412 ASP A CA 1
ATOM 3305 C C . ASP A 1 412 ? -53.416 -28.896 36.417 1.00 95.19 412 ASP A C 1
ATOM 3307 O O . ASP A 1 412 ? -54.575 -29.236 36.679 1.00 95.19 412 ASP A O 1
ATOM 3311 N N . LYS A 1 413 ? -52.425 -29.086 37.304 1.00 96.25 413 LYS A N 1
ATOM 3312 C CA . LYS A 1 413 ? -52.671 -29.550 38.687 1.00 96.25 413 LYS A CA 1
ATOM 3313 C C . LYS A 1 413 ? -53.557 -28.562 39.447 1.00 96.25 413 LYS A C 1
ATOM 3315 O O . LYS A 1 413 ? -54.553 -28.984 40.033 1.00 96.25 413 LYS A O 1
ATOM 3320 N N . PHE A 1 414 ? -53.250 -27.261 39.406 1.00 96.44 414 PHE A N 1
ATOM 3321 C CA . PHE A 1 414 ? -54.066 -26.235 40.064 1.00 96.44 414 PHE A CA 1
ATOM 3322 C C . PHE A 1 414 ? -55.498 -26.216 39.521 1.00 96.44 414 PHE A C 1
ATOM 3324 O O . PHE A 1 414 ? -56.443 -26.219 40.311 1.00 96.44 414 PHE A O 1
ATOM 3331 N N . ARG A 1 415 ? -55.676 -26.296 38.196 1.00 97.19 415 ARG A N 1
ATOM 3332 C CA . ARG A 1 415 ? -56.992 -26.457 37.558 1.00 97.19 415 ARG A CA 1
ATOM 3333 C C . ARG A 1 415 ? -57.745 -27.658 38.131 1.00 97.19 415 ARG A C 1
ATOM 3335 O O . ARG A 1 415 ? -58.868 -27.489 38.591 1.00 97.19 415 ARG A O 1
ATOM 3342 N N . SER A 1 416 ? -57.114 -28.831 38.174 1.00 95.62 416 SER A N 1
ATOM 3343 C CA . SER A 1 416 ? -57.742 -30.047 38.704 1.00 95.62 416 SER A CA 1
ATOM 3344 C C . SER A 1 416 ? -58.092 -29.934 40.197 1.00 95.62 416 SER A C 1
ATOM 3346 O O . SER A 1 416 ? -59.144 -30.415 40.614 1.00 95.62 416 SER A O 1
ATOM 3348 N N . THR A 1 417 ? -57.278 -29.242 41.007 1.00 95.88 417 THR A N 1
ATOM 3349 C CA . THR A 1 417 ? -57.632 -28.969 42.414 1.00 95.88 417 THR A CA 1
ATOM 3350 C C . THR A 1 417 ? -58.807 -28.001 42.559 1.00 95.88 417 THR A C 1
ATOM 3352 O O . THR A 1 417 ? -59.644 -28.212 43.430 1.00 95.88 417 THR A O 1
ATOM 3355 N N . ILE A 1 418 ? -58.919 -26.987 41.693 1.00 96.00 418 ILE A N 1
ATOM 3356 C CA . ILE A 1 418 ? -60.063 -26.061 41.676 1.00 96.00 418 ILE A CA 1
ATOM 3357 C C . ILE A 1 418 ? -61.339 -26.809 41.268 1.00 96.00 418 ILE A C 1
ATOM 3359 O O . ILE A 1 418 ? -62.347 -26.696 41.957 1.00 96.00 418 ILE A O 1
ATOM 3363 N N . GLU A 1 419 ? -61.276 -27.643 40.227 1.00 95.38 419 GLU A N 1
ATOM 3364 C CA . GLU A 1 419 ? -62.388 -28.512 39.812 1.00 95.38 419 GLU A CA 1
ATOM 3365 C C . GLU A 1 419 ? -62.827 -29.461 40.946 1.00 95.38 419 GLU A C 1
ATOM 3367 O O . GLU A 1 419 ? -64.023 -29.666 41.152 1.00 95.38 419 GLU A O 1
ATOM 3372 N N . GLY A 1 420 ? -61.882 -29.991 41.732 1.00 94.56 420 GLY A N 1
ATOM 3373 C CA . GLY A 1 420 ? -62.178 -30.773 42.938 1.00 94.56 420 GLY A CA 1
ATOM 3374 C C . GLY A 1 420 ? -62.902 -29.966 44.023 1.00 94.56 420 GLY A C 1
ATOM 3375 O O . GLY A 1 420 ? -63.914 -30.424 44.554 1.00 94.56 420 GLY A O 1
ATOM 3376 N N . ILE A 1 421 ? -62.434 -28.747 44.309 1.00 94.94 421 ILE A N 1
ATOM 3377 C CA . ILE A 1 421 ? -63.063 -27.832 45.277 1.00 94.94 421 ILE A CA 1
ATOM 3378 C C . ILE A 1 421 ? -64.480 -27.444 44.829 1.00 94.94 421 ILE A C 1
ATOM 3380 O O . ILE A 1 421 ? -65.389 -27.413 45.657 1.00 94.94 421 ILE A O 1
ATOM 3384 N N . ASP A 1 422 ? -64.706 -27.190 43.538 1.00 96.06 422 ASP A N 1
ATOM 3385 C CA . ASP A 1 422 ? -66.040 -26.880 43.011 1.00 96.06 422 ASP A CA 1
ATOM 3386 C C . ASP A 1 422 ? -67.017 -28.057 43.197 1.00 96.06 422 ASP A C 1
ATOM 3388 O O . ASP A 1 422 ? -68.161 -27.847 43.613 1.00 96.06 422 ASP A O 1
ATOM 3392 N N . VAL A 1 423 ? -66.560 -29.300 42.992 1.00 95.69 423 VAL A N 1
ATOM 3393 C CA . VAL A 1 423 ? -67.353 -30.512 43.276 1.00 95.69 423 VAL A CA 1
ATOM 3394 C C . VAL A 1 423 ? -67.671 -30.639 44.772 1.00 95.69 423 VAL A C 1
ATOM 3396 O O . VAL A 1 423 ? -68.815 -30.932 45.129 1.00 95.69 423 VAL A O 1
ATOM 3399 N N . GLU A 1 424 ? -66.710 -30.387 45.664 1.00 96.19 424 GLU A N 1
ATOM 3400 C CA . GLU A 1 424 ? -66.954 -30.380 47.115 1.00 96.19 424 GLU A CA 1
ATOM 3401 C C . GLU A 1 424 ? -67.938 -29.276 47.532 1.00 96.19 424 GLU A C 1
ATOM 3403 O O . GLU A 1 424 ? -68.846 -29.522 48.332 1.00 96.19 424 GLU A O 1
ATOM 3408 N N . LEU A 1 425 ? -67.831 -28.078 46.949 1.00 95.06 425 LEU A N 1
ATOM 3409 C CA . LEU A 1 425 ? -68.769 -26.978 47.178 1.00 95.06 425 LEU A CA 1
ATOM 3410 C C . LEU A 1 425 ? -70.185 -27.326 46.707 1.00 95.06 425 LEU A C 1
ATOM 3412 O O . LEU A 1 425 ? -71.146 -27.004 47.409 1.00 95.06 425 LEU A O 1
ATOM 3416 N N . ASP A 1 426 ? -70.347 -28.008 45.574 1.00 95.56 426 ASP A N 1
ATOM 3417 C CA . ASP A 1 426 ? -71.655 -28.482 45.108 1.00 95.56 426 ASP A CA 1
ATOM 3418 C C . ASP A 1 426 ? -72.233 -29.592 45.996 1.00 95.56 426 ASP A C 1
ATOM 3420 O O . ASP A 1 426 ? -73.428 -29.566 46.314 1.00 95.56 426 ASP A O 1
ATOM 3424 N N . LEU A 1 427 ? -71.400 -30.506 46.503 1.00 95.00 427 LEU A N 1
ATOM 3425 C CA . LEU A 1 427 ? -71.813 -31.490 47.509 1.00 95.00 427 LEU A CA 1
ATOM 3426 C C . LEU A 1 427 ? -72.249 -30.819 48.822 1.00 95.00 427 LEU A C 1
ATOM 3428 O O . LEU A 1 427 ? -73.277 -31.202 49.391 1.00 95.00 427 LEU A O 1
ATOM 3432 N N . LEU A 1 428 ? -71.536 -29.785 49.280 1.00 94.62 428 LEU A N 1
ATOM 3433 C CA . LEU A 1 428 ? -71.900 -28.991 50.459 1.00 94.62 428 LEU A CA 1
ATOM 3434 C C . LEU A 1 428 ? -73.193 -28.191 50.240 1.00 94.62 428 LEU A C 1
ATOM 3436 O O . LEU A 1 428 ? -74.054 -28.178 51.123 1.00 94.62 428 LEU A O 1
ATOM 3440 N N . ARG A 1 429 ? -73.391 -27.587 49.060 1.00 96.38 429 ARG A N 1
ATOM 3441 C CA . ARG A 1 429 ? -74.652 -26.923 48.670 1.00 96.38 429 ARG A CA 1
ATOM 3442 C C . ARG A 1 429 ? -75.820 -27.915 48.686 1.00 96.38 429 ARG A C 1
ATOM 3444 O O . ARG A 1 429 ? -76.853 -27.627 49.291 1.00 96.38 429 ARG A O 1
ATOM 3451 N N . ALA A 1 430 ? -75.648 -29.103 48.104 1.00 94.62 430 ALA A N 1
ATOM 3452 C CA . ALA A 1 430 ? -76.656 -30.166 48.103 1.00 94.62 430 ALA A CA 1
ATOM 3453 C C . ALA A 1 430 ? -76.903 -30.766 49.503 1.00 94.62 430 ALA A C 1
ATOM 3455 O O . ALA A 1 430 ? -78.015 -31.202 49.813 1.00 94.62 430 ALA A O 1
ATOM 3456 N N . SER A 1 431 ? -75.890 -30.797 50.373 1.00 95.81 431 SER A N 1
ATOM 3457 C CA . SER A 1 431 ? -76.035 -31.188 51.781 1.00 95.81 431 SER A CA 1
ATOM 3458 C C . SER A 1 431 ? -76.850 -30.155 52.565 1.00 95.81 431 SER A C 1
ATOM 3460 O O . SER A 1 431 ? -77.860 -30.506 53.172 1.00 95.81 431 SER A O 1
ATOM 3462 N N . ASN A 1 432 ? -76.504 -28.868 52.448 1.00 93.81 432 ASN A N 1
ATOM 3463 C CA . ASN A 1 432 ? -77.258 -27.775 53.064 1.00 93.81 432 ASN A CA 1
ATOM 3464 C C . ASN A 1 432 ? -78.716 -27.740 52.588 1.00 93.81 432 ASN A C 1
ATOM 3466 O O . ASN A 1 432 ? -79.611 -27.624 53.416 1.00 93.81 432 ASN A O 1
ATOM 3470 N N . GLN A 1 433 ? -78.991 -27.935 51.292 1.00 95.00 433 GLN A N 1
ATOM 3471 C CA . GLN A 1 433 ? -80.371 -28.043 50.796 1.00 95.00 433 GLN A CA 1
ATOM 3472 C C . GLN A 1 433 ? -81.142 -29.214 51.428 1.00 95.00 433 GLN A C 1
ATOM 3474 O O . GLN A 1 433 ? -82.320 -29.060 51.755 1.00 95.00 433 GLN A O 1
ATOM 3479 N N . ARG A 1 434 ? -80.502 -30.375 51.633 1.00 94.56 434 ARG A N 1
ATOM 3480 C CA . ARG A 1 434 ? -81.124 -31.516 52.329 1.00 94.56 434 ARG A CA 1
ATOM 3481 C C . ARG A 1 434 ? -81.416 -31.194 53.795 1.00 94.56 434 ARG A C 1
ATOM 3483 O O . ARG A 1 434 ? -82.534 -31.449 54.235 1.00 94.56 434 ARG A O 1
ATOM 3490 N N . LEU A 1 435 ? -80.470 -30.576 54.504 1.00 93.25 435 LEU A N 1
ATOM 3491 C CA . LEU A 1 435 ? -80.649 -30.132 55.891 1.00 93.25 435 LEU A CA 1
ATOM 3492 C C . LEU A 1 435 ? -81.738 -29.057 56.018 1.00 93.25 435 LEU A C 1
ATOM 3494 O O . LEU A 1 435 ? -82.548 -29.128 56.936 1.00 93.25 435 LEU A O 1
ATOM 3498 N N . SER A 1 436 ? -81.836 -28.105 55.084 1.00 93.31 436 SER A N 1
ATOM 3499 C CA . SER A 1 436 ? -82.939 -27.135 55.045 1.00 93.31 436 SER A CA 1
ATOM 3500 C C . SER A 1 436 ? -84.296 -27.825 54.887 1.00 93.31 436 SER A C 1
ATOM 3502 O O . SER A 1 436 ? -85.204 -27.547 55.665 1.00 93.31 436 SER A O 1
ATOM 3504 N N . GLN A 1 437 ? -84.425 -28.783 53.961 1.00 94.12 437 GLN A N 1
ATOM 3505 C CA . GLN A 1 437 ? -85.662 -29.562 53.809 1.00 94.12 437 GLN A CA 1
ATOM 3506 C C . GLN A 1 437 ? -85.978 -30.429 55.038 1.00 94.12 437 GLN A C 1
ATOM 3508 O O . GLN A 1 437 ? -87.144 -30.665 55.349 1.00 94.12 437 GLN A O 1
ATOM 3513 N N . GLU A 1 438 ? -84.968 -30.960 55.725 1.00 93.31 438 GLU A N 1
ATOM 3514 C CA . GLU A 1 438 ? -85.164 -31.721 56.960 1.00 93.31 438 GLU A CA 1
ATOM 3515 C C . GLU A 1 438 ? -85.594 -30.813 58.118 1.00 93.31 438 GLU A C 1
ATOM 3517 O O . GLU A 1 438 ? -86.548 -31.145 58.817 1.00 93.31 438 GLU A O 1
ATOM 3522 N N . ASN A 1 439 ? -85.000 -29.626 58.245 1.00 92.69 439 ASN A N 1
ATOM 3523 C CA . ASN A 1 439 ? -85.426 -28.594 59.189 1.00 92.69 439 ASN A CA 1
ATOM 3524 C C . ASN A 1 439 ? -86.867 -28.130 58.921 1.00 92.69 439 ASN A C 1
ATOM 3526 O O . ASN A 1 439 ? -87.639 -28.009 59.867 1.00 92.69 439 ASN A O 1
ATOM 3530 N N . GLU A 1 440 ? -87.277 -27.951 57.660 1.00 93.25 440 GLU A N 1
ATOM 3531 C CA . GLU A 1 440 ? -88.678 -27.677 57.293 1.00 93.25 440 GLU A CA 1
ATOM 3532 C C . GLU A 1 440 ? -89.616 -28.829 57.694 1.00 93.25 440 GLU A C 1
ATOM 3534 O O . GLU A 1 440 ? -90.682 -28.600 58.272 1.00 93.25 440 GLU A O 1
ATOM 3539 N N . ARG A 1 441 ? -89.218 -30.087 57.448 1.00 92.19 441 ARG A N 1
ATOM 3540 C CA . ARG A 1 441 ? -89.990 -31.269 57.880 1.00 92.19 441 ARG A CA 1
ATOM 3541 C C . ARG A 1 441 ? -90.093 -31.349 59.404 1.00 92.19 441 ARG A C 1
ATOM 3543 O O . ARG A 1 441 ? -91.173 -31.661 59.905 1.00 92.19 441 ARG A O 1
ATOM 3550 N N . MET A 1 442 ? -89.011 -31.065 60.131 1.00 89.81 442 MET A N 1
ATOM 3551 C CA . MET A 1 442 ? -88.988 -31.034 61.595 1.00 89.81 442 MET A CA 1
ATOM 3552 C C . MET A 1 442 ? -89.836 -29.893 62.151 1.00 89.81 442 MET A C 1
ATOM 3554 O O . MET A 1 442 ? -90.625 -30.143 63.056 1.00 89.81 442 MET A O 1
ATOM 3558 N N . ALA A 1 443 ? -89.770 -28.689 61.576 1.00 90.75 443 ALA A N 1
ATOM 3559 C CA . ALA A 1 443 ? -90.656 -27.579 61.926 1.00 90.75 443 ALA A CA 1
ATOM 3560 C C . ALA A 1 443 ? -92.128 -27.988 61.757 1.00 90.75 443 ALA A C 1
ATOM 3562 O O . ALA A 1 443 ? -92.899 -27.911 62.707 1.00 90.75 443 ALA A O 1
ATOM 3563 N N . ALA A 1 444 ? -92.491 -28.599 60.624 1.00 89.81 444 ALA A N 1
ATOM 3564 C CA . ALA A 1 444 ? -93.840 -29.123 60.409 1.00 89.81 444 ALA A CA 1
ATOM 3565 C C . ALA A 1 444 ? -94.221 -30.295 61.346 1.00 89.81 444 ALA A C 1
ATOM 3567 O O . ALA A 1 444 ? -95.406 -30.585 61.524 1.00 89.81 444 ALA A O 1
ATOM 3568 N N . VAL A 1 445 ? -93.265 -31.031 61.927 1.00 89.12 445 VAL A N 1
ATOM 3569 C CA . VAL A 1 445 ? -93.527 -32.003 63.011 1.00 89.12 445 VAL A CA 1
ATOM 3570 C C . VAL A 1 445 ? -93.736 -31.283 64.345 1.00 89.12 445 VAL A C 1
ATOM 3572 O O . VAL A 1 445 ? -94.670 -31.637 65.059 1.00 89.12 445 VAL A O 1
ATOM 3575 N N . ILE A 1 446 ? -92.936 -30.262 64.655 1.00 87.31 446 ILE A N 1
ATOM 3576 C CA . ILE A 1 446 ? -93.061 -29.434 65.862 1.00 87.31 446 ILE A CA 1
ATOM 3577 C C . ILE A 1 446 ? -94.394 -28.679 65.858 1.00 87.31 446 ILE A C 1
ATOM 3579 O O . ILE A 1 446 ? -95.098 -28.725 66.858 1.00 87.31 446 ILE A O 1
ATOM 3583 N N . ASP A 1 447 ? -94.818 -28.093 64.739 1.00 88.81 447 ASP A N 1
ATOM 3584 C CA . ASP A 1 447 ? -96.118 -27.417 64.616 1.00 88.81 447 ASP A CA 1
ATOM 3585 C C . ASP A 1 447 ? -97.291 -28.380 64.834 1.00 88.81 447 ASP A C 1
ATOM 3587 O O . ASP A 1 447 ? -98.272 -28.044 65.503 1.00 88.81 447 ASP A O 1
ATOM 3591 N N . ARG A 1 448 ? -97.180 -29.618 64.328 1.00 87.81 448 ARG A N 1
ATOM 3592 C CA . ARG A 1 448 ? -98.150 -30.686 64.614 1.00 87.81 448 ARG A CA 1
ATOM 3593 C C . ARG A 1 448 ? -98.116 -31.097 66.082 1.00 87.81 448 ARG A C 1
ATOM 3595 O O . ARG A 1 448 ? -99.182 -31.267 66.665 1.00 87.81 448 ARG A O 1
ATOM 3602 N N . TYR A 1 449 ? -96.932 -31.221 66.683 1.00 86.31 449 TYR A N 1
ATOM 3603 C CA . TYR A 1 449 ? -96.787 -31.547 68.100 1.00 86.31 449 TYR A CA 1
ATOM 3604 C C . TYR A 1 449 ? -97.384 -30.449 68.985 1.00 86.31 449 TYR A C 1
ATOM 3606 O O . TYR A 1 449 ? -98.185 -30.765 69.855 1.00 86.31 449 TYR A O 1
ATOM 3614 N N . ASN A 1 450 ? -97.088 -29.178 68.709 1.00 86.19 450 ASN A N 1
ATOM 3615 C CA . ASN A 1 450 ? -97.667 -28.014 69.379 1.00 86.19 450 ASN A CA 1
ATOM 3616 C C . ASN A 1 450 ? -99.192 -28.002 69.218 1.00 86.19 450 ASN A C 1
ATOM 3618 O O . ASN A 1 450 ? -99.898 -27.937 70.213 1.00 86.19 450 ASN A O 1
ATOM 3622 N N . SER A 1 451 ? -99.712 -28.231 68.007 1.00 82.12 451 SER A N 1
ATOM 3623 C CA . SER A 1 451 ? -101.161 -28.363 67.776 1.00 82.12 451 SER A CA 1
ATOM 3624 C C . SER A 1 451 ? -101.789 -29.500 68.599 1.00 82.12 451 SER A C 1
ATOM 3626 O O . SER A 1 451 ? -102.885 -29.348 69.138 1.00 82.12 451 SER A O 1
ATOM 3628 N N . THR A 1 452 ? -101.108 -30.647 68.735 1.00 79.31 452 THR A N 1
ATOM 3629 C CA . THR A 1 452 ? -101.570 -31.736 69.614 1.00 79.31 452 THR A CA 1
ATOM 3630 C C . THR A 1 452 ? -101.379 -31.430 71.097 1.00 79.31 452 THR A C 1
ATOM 3632 O O . THR A 1 452 ? -102.186 -31.878 71.900 1.00 79.31 452 THR A O 1
ATOM 3635 N N . PHE A 1 453 ? -100.361 -30.662 71.476 1.00 77.81 453 PHE A N 1
ATOM 3636 C CA . PHE A 1 453 ? -100.098 -30.243 72.849 1.00 77.81 453 PHE A CA 1
ATOM 3637 C C . PHE A 1 453 ? -101.125 -29.209 73.313 1.00 77.81 453 PHE A C 1
ATOM 3639 O O . PHE A 1 453 ? -101.603 -29.306 74.439 1.00 77.81 453 PHE A O 1
ATOM 3646 N N . ASP A 1 454 ? -101.533 -28.292 72.439 1.00 79.38 454 ASP A N 1
ATOM 3647 C CA . ASP A 1 454 ? -102.623 -27.347 72.670 1.00 79.38 454 ASP A CA 1
ATOM 3648 C C . ASP A 1 454 ? -103.962 -28.089 72.774 1.00 79.38 454 ASP A C 1
ATOM 3650 O O . ASP A 1 454 ? -104.735 -27.839 73.697 1.00 79.38 454 ASP A O 1
ATOM 3654 N N . ALA A 1 455 ? -104.210 -29.084 71.911 1.00 73.38 455 ALA A N 1
ATOM 3655 C CA . ALA A 1 455 ? -105.390 -29.948 72.009 1.00 73.38 455 ALA A CA 1
ATOM 3656 C C . ALA A 1 455 ? -105.406 -30.791 73.302 1.00 73.38 455 ALA A C 1
ATOM 3658 O O . ALA A 1 455 ? -106.437 -30.885 73.968 1.00 73.38 455 ALA A O 1
ATOM 3659 N N . VAL A 1 456 ? -104.263 -31.361 73.699 1.00 64.94 456 VAL A N 1
ATOM 3660 C CA . VAL A 1 456 ? -104.109 -32.115 74.953 1.00 64.94 456 VAL A CA 1
ATOM 3661 C C . VAL A 1 456 ? -104.206 -31.193 76.165 1.00 64.94 456 VAL A C 1
ATOM 3663 O O . VAL A 1 456 ? -104.803 -31.589 77.158 1.00 64.94 456 VAL A O 1
ATOM 3666 N N . SER A 1 457 ? -103.697 -29.962 76.098 1.00 63.50 457 SER A N 1
ATOM 3667 C CA . SER A 1 457 ? -103.827 -28.959 77.164 1.00 63.50 457 SER A CA 1
ATOM 3668 C C . SER A 1 457 ? -105.278 -28.502 77.315 1.00 63.50 457 SER A C 1
ATOM 3670 O O . SER A 1 457 ? -105.785 -28.483 78.434 1.00 63.50 457 SER A O 1
ATOM 3672 N N . ALA A 1 458 ? -105.993 -28.285 76.207 1.00 59.25 458 ALA A N 1
ATOM 3673 C CA . ALA A 1 458 ? -107.437 -28.051 76.205 1.00 59.25 458 ALA A CA 1
ATOM 3674 C C . ALA A 1 458 ? -108.234 -29.258 76.746 1.00 59.25 458 ALA A C 1
ATOM 3676 O O . ALA A 1 458 ? -109.236 -29.076 77.435 1.00 59.25 458 ALA A O 1
ATOM 3677 N N . GLN A 1 459 ? -107.779 -30.498 76.514 1.00 54.28 459 GLN A N 1
ATOM 3678 C CA . GLN A 1 459 ? -108.333 -31.688 77.179 1.00 54.28 459 GLN A CA 1
ATOM 3679 C C . GLN A 1 459 ? -107.938 -31.787 78.663 1.00 54.28 459 GLN A C 1
ATOM 3681 O O . GLN A 1 459 ? -108.704 -32.334 79.453 1.00 54.28 459 GLN A O 1
ATOM 3686 N N . ARG A 1 460 ? -106.789 -31.237 79.074 1.00 49.44 460 ARG A N 1
ATOM 3687 C CA . ARG A 1 460 ? -106.309 -31.228 80.468 1.00 49.44 460 ARG A CA 1
ATOM 3688 C C . ARG A 1 460 ? -107.036 -30.202 81.335 1.00 49.44 460 ARG A C 1
ATOM 3690 O O . ARG A 1 460 ? -107.257 -30.464 82.513 1.00 49.44 460 ARG A O 1
ATOM 3697 N N . GLU A 1 461 ? -107.476 -29.089 80.751 1.00 47.88 461 GLU A N 1
ATOM 3698 C CA . GLU A 1 461 ? -108.442 -28.174 81.379 1.00 47.88 461 GLU A CA 1
ATOM 3699 C C . GLU A 1 461 ? -109.856 -28.787 81.488 1.00 47.88 461 GLU A C 1
ATOM 3701 O O . GLU A 1 461 ? -110.706 -28.259 82.204 1.00 47.88 461 GLU A O 1
ATOM 3706 N N . ALA A 1 462 ? -110.098 -29.939 80.847 1.00 41.47 462 ALA A N 1
ATOM 3707 C CA . ALA A 1 462 ? -111.384 -30.632 80.799 1.00 41.47 462 ALA A CA 1
ATOM 3708 C C . ALA A 1 462 ? -111.329 -32.111 81.263 1.00 41.47 462 ALA A C 1
ATOM 3710 O O . ALA A 1 462 ? -112.081 -32.945 80.754 1.00 41.47 462 ALA A O 1
ATOM 3711 N N . GLY A 1 463 ? -110.490 -32.464 82.249 1.00 33.22 463 GLY A N 1
ATOM 3712 C CA . GLY A 1 463 ? -110.511 -33.819 82.825 1.00 33.22 463 GLY A CA 1
ATOM 3713 C C . GLY A 1 463 ? -109.500 -34.093 83.945 1.00 33.22 463 GLY A C 1
ATOM 3714 O O . GLY A 1 463 ? -108.297 -33.937 83.769 1.00 33.22 463 GLY A O 1
ATOM 3715 N N . VAL A 1 464 ? -109.988 -34.569 85.096 1.00 35.84 464 VAL A N 1
ATOM 3716 C CA . VAL A 1 464 ? -109.172 -34.984 86.254 1.00 35.84 464 VAL A CA 1
ATOM 3717 C C . VAL A 1 464 ? -108.894 -36.493 86.208 1.00 35.84 464 VAL A C 1
ATOM 3719 O O . VAL A 1 464 ? -109.847 -37.263 86.122 1.00 35.84 464 VAL A O 1
ATOM 3722 N N . GLY A 1 465 ? -107.634 -36.917 86.402 1.00 32.50 465 GLY A N 1
ATOM 3723 C CA . GLY A 1 465 ? -107.329 -38.238 86.990 1.00 32.50 465 GLY A CA 1
ATOM 3724 C C . GLY A 1 465 ? -106.222 -39.108 86.361 1.00 32.50 465 GLY A C 1
ATOM 3725 O O . GLY A 1 465 ? -106.491 -39.855 85.434 1.00 32.50 465 GLY A O 1
ATOM 3726 N N . GLN A 1 466 ? -105.059 -39.124 87.033 1.00 33.59 466 GLN A N 1
ATOM 3727 C CA . GLN A 1 466 ? -104.316 -40.331 87.473 1.00 33.59 466 GLN A CA 1
ATOM 3728 C C . GLN A 1 466 ? -103.371 -41.143 86.527 1.00 33.59 466 GLN A C 1
ATOM 3730 O O . GLN A 1 466 ? -103.689 -41.465 85.393 1.00 33.59 466 GLN A O 1
ATOM 3735 N N . GLU A 1 467 ? -102.226 -41.529 87.131 1.00 32.78 467 GLU A N 1
ATOM 3736 C CA . GLU A 1 467 ? -101.277 -42.646 86.856 1.00 32.78 467 GLU A CA 1
ATOM 3737 C C . GLU A 1 467 ? -100.112 -42.581 85.817 1.00 32.78 467 GLU A C 1
ATOM 3739 O O . GLU A 1 467 ? -100.257 -42.839 84.631 1.00 32.78 467 GLU A O 1
ATOM 3744 N N . VAL A 1 468 ? -98.910 -42.281 86.354 1.00 38.19 468 VAL A N 1
ATOM 3745 C CA . VAL A 1 468 ? -97.617 -43.036 86.334 1.00 38.19 468 VAL A CA 1
ATOM 3746 C C . VAL A 1 468 ? -97.208 -43.887 85.104 1.00 38.19 468 VAL A C 1
ATOM 3748 O O . VAL A 1 468 ? -97.824 -44.913 84.849 1.00 38.19 468 VAL A O 1
ATOM 3751 N N . SER A 1 469 ? -96.043 -43.581 84.490 1.00 39.50 469 SER A N 1
ATOM 3752 C CA . SER A 1 469 ? -94.817 -44.435 84.375 1.00 39.50 469 SER A CA 1
ATOM 3753 C C . SER A 1 469 ? -93.844 -43.952 83.263 1.00 39.50 469 SER A C 1
ATOM 3755 O O . SER A 1 469 ? -94.202 -43.122 82.434 1.00 39.50 469 SER A O 1
ATOM 3757 N N . ASP A 1 470 ? -92.625 -44.510 83.251 1.00 34.47 470 ASP A N 1
ATOM 3758 C CA . ASP A 1 470 ? -91.664 -44.612 82.127 1.00 34.47 470 ASP A CA 1
ATOM 3759 C C . ASP A 1 470 ? -90.821 -43.378 81.732 1.00 34.47 470 ASP A C 1
ATOM 3761 O O . ASP A 1 470 ? -90.893 -42.845 80.625 1.00 34.47 470 ASP A O 1
ATOM 3765 N N . ALA A 1 471 ? -89.871 -43.018 82.604 1.00 41.88 471 ALA A N 1
ATOM 3766 C CA . ALA A 1 471 ? -88.755 -42.122 82.284 1.00 41.88 471 ALA A CA 1
ATOM 3767 C C . ALA A 1 471 ? -87.403 -42.869 82.277 1.00 41.88 471 ALA A C 1
ATOM 3769 O O . ALA A 1 471 ? -86.643 -42.773 83.239 1.00 41.88 471 ALA A O 1
ATOM 3770 N N . GLN A 1 472 ? -87.080 -43.616 81.206 1.00 44.31 472 GLN A N 1
ATOM 3771 C CA . GLN A 1 472 ? -85.780 -44.318 81.121 1.00 44.31 472 GLN A CA 1
ATOM 3772 C C . GLN A 1 472 ? -85.050 -44.473 79.753 1.00 44.31 472 GLN A C 1
ATOM 3774 O O . GLN A 1 472 ? -84.008 -45.125 79.750 1.00 44.31 472 GLN A O 1
ATOM 3779 N N . PRO A 1 473 ? -85.450 -43.856 78.611 1.00 48.78 473 PRO A N 1
ATOM 3780 C CA . PRO A 1 473 ? -84.623 -43.886 77.389 1.00 48.78 473 PRO A CA 1
ATOM 3781 C C . PRO A 1 473 ? -83.877 -42.576 77.045 1.00 48.78 473 PRO A C 1
ATOM 3783 O O . PRO A 1 473 ? -83.058 -42.580 76.126 1.00 48.78 473 PRO A O 1
ATOM 3786 N N . LEU A 1 474 ? -84.119 -41.446 77.733 1.00 48.50 474 LEU A N 1
ATOM 3787 C CA . LEU A 1 474 ? -83.477 -40.162 77.372 1.00 48.50 474 LEU A CA 1
ATOM 3788 C C . LEU A 1 474 ? -81.989 -40.068 77.758 1.00 48.50 474 LEU A C 1
ATOM 3790 O O . LEU A 1 474 ? -81.216 -39.444 77.031 1.00 48.50 474 LEU A O 1
ATOM 3794 N N . ALA A 1 475 ? -81.575 -40.707 78.857 1.00 50.97 475 ALA A N 1
ATOM 3795 C CA . ALA A 1 475 ? -80.200 -40.623 79.357 1.00 50.97 475 ALA A CA 1
ATOM 3796 C C . ALA A 1 475 ? -79.170 -41.214 78.374 1.00 50.97 475 ALA A C 1
ATOM 3798 O O . ALA A 1 475 ? -78.107 -40.632 78.175 1.00 50.97 475 ALA A O 1
ATOM 3799 N N . GLY A 1 476 ? -79.503 -42.318 77.692 1.00 54.09 476 GLY A N 1
ATOM 3800 C CA . GLY A 1 476 ? -78.600 -42.955 76.724 1.00 54.09 476 GLY A CA 1
ATOM 3801 C C . GLY A 1 476 ? -78.314 -42.091 75.491 1.00 54.09 476 GLY A C 1
ATOM 3802 O O . GLY A 1 476 ? -77.182 -42.048 75.019 1.00 54.09 476 GLY A O 1
ATOM 3803 N N . LYS A 1 477 ? -79.310 -41.336 75.000 1.00 57.62 477 LYS A N 1
ATOM 3804 C CA . LYS A 1 477 ? -79.121 -40.424 73.856 1.00 57.62 477 LYS A CA 1
ATOM 3805 C C . LYS A 1 477 ? -78.303 -39.186 74.226 1.00 57.62 477 LYS A C 1
ATOM 3807 O O . LYS A 1 477 ? -77.514 -38.728 73.405 1.00 57.62 477 LYS A O 1
ATOM 3812 N N . GLN A 1 478 ? -78.447 -38.674 75.451 1.00 55.03 478 GLN A N 1
ATOM 3813 C CA . GLN A 1 478 ? -77.581 -37.602 75.952 1.00 55.03 478 GLN A CA 1
ATOM 3814 C C . GLN A 1 478 ? -76.146 -38.092 76.205 1.00 55.03 478 GLN A C 1
ATOM 3816 O O . GLN A 1 478 ? -75.220 -37.377 75.838 1.00 55.03 478 GLN A O 1
ATOM 3821 N N . SER A 1 479 ? -75.947 -39.310 76.731 1.00 58.50 479 SER A N 1
ATOM 3822 C CA . SER A 1 479 ? -74.601 -39.897 76.891 1.00 58.50 479 SER A CA 1
ATOM 3823 C C . SER A 1 479 ? -73.894 -40.054 75.545 1.00 58.50 479 SER A C 1
ATOM 3825 O O . SER A 1 479 ? -72.790 -39.554 75.385 1.00 58.50 479 SER A O 1
ATOM 3827 N N . ALA A 1 480 ? -74.559 -40.637 74.540 1.00 63.66 480 ALA A N 1
ATOM 3828 C CA . ALA A 1 480 ? -73.973 -40.825 73.210 1.00 63.66 480 ALA A CA 1
ATOM 3829 C C . ALA A 1 480 ? -73.638 -39.494 72.502 1.00 63.66 480 ALA A C 1
ATOM 3831 O O . ALA A 1 480 ? -72.597 -39.376 71.859 1.00 63.66 480 ALA A O 1
ATOM 3832 N N . ALA A 1 481 ? -74.483 -38.466 72.646 1.00 69.31 481 ALA A N 1
ATOM 3833 C CA . ALA A 1 481 ? -74.184 -37.131 72.125 1.00 69.31 481 ALA A CA 1
ATOM 3834 C C . ALA A 1 481 ? -72.988 -36.482 72.848 1.00 69.31 481 ALA A C 1
ATOM 3836 O O . ALA A 1 481 ? -72.144 -35.856 72.209 1.00 69.31 481 ALA A O 1
ATOM 3837 N N . PHE A 1 482 ? -72.885 -36.664 74.168 1.00 69.12 482 PHE A N 1
ATOM 3838 C CA . PHE A 1 482 ? -71.778 -36.149 74.972 1.00 69.12 482 PHE A CA 1
ATOM 3839 C C . PHE A 1 482 ? -70.463 -36.904 74.713 1.00 69.12 482 PHE A C 1
ATOM 3841 O O . PHE A 1 482 ? -69.398 -36.291 74.706 1.00 69.12 482 PHE A O 1
ATOM 3848 N N . GLU A 1 483 ? -70.519 -38.210 74.448 1.00 70.69 483 GLU A N 1
ATOM 3849 C CA . GLU A 1 483 ? -69.376 -39.034 74.037 1.00 70.69 483 GLU A CA 1
ATOM 3850 C C . GLU A 1 483 ? -68.870 -38.647 72.643 1.00 70.69 483 GLU A C 1
ATOM 3852 O O . GLU A 1 483 ? -67.666 -38.458 72.476 1.00 70.69 483 GLU A O 1
ATOM 3857 N N . ASN A 1 484 ? -69.767 -38.429 71.674 1.00 77.69 484 ASN A N 1
ATOM 3858 C CA . ASN A 1 484 ? -69.394 -37.933 70.345 1.00 77.69 484 ASN A CA 1
ATOM 3859 C C . ASN A 1 484 ? -68.753 -36.539 70.416 1.00 77.69 484 ASN A C 1
ATOM 3861 O O . ASN A 1 484 ? -67.683 -36.344 69.847 1.00 77.69 484 ASN A O 1
ATOM 3865 N N . LEU A 1 485 ? -69.330 -35.606 71.182 1.00 81.25 485 LEU A N 1
ATOM 3866 C CA . LEU A 1 485 ? -68.741 -34.276 71.373 1.00 81.25 485 LEU A CA 1
ATOM 3867 C C . LEU A 1 485 ? -67.372 -34.348 72.077 1.00 81.25 485 LEU A C 1
ATOM 3869 O O . LEU A 1 485 ? -66.454 -33.620 71.718 1.00 81.25 485 LEU A O 1
ATOM 3873 N N . ASN A 1 486 ? -67.194 -35.258 73.044 1.00 76.31 486 ASN A N 1
ATOM 3874 C CA . ASN A 1 486 ? -65.888 -35.502 73.669 1.00 76.31 486 ASN A CA 1
ATOM 3875 C C . ASN A 1 486 ? -64.875 -36.152 72.716 1.00 76.31 486 ASN A C 1
ATOM 3877 O O . ASN A 1 486 ? -63.674 -35.952 72.893 1.00 76.31 486 ASN A O 1
ATOM 3881 N N . LYS A 1 487 ? -65.325 -36.948 71.741 1.00 82.38 487 LYS A N 1
ATOM 3882 C CA . LYS A 1 487 ? -64.469 -37.527 70.698 1.00 82.38 487 LYS A CA 1
ATOM 3883 C C . LYS A 1 487 ? -63.999 -36.442 69.730 1.00 82.38 487 LYS A C 1
ATOM 3885 O O . LYS A 1 487 ? -62.800 -36.328 69.504 1.00 82.38 487 LYS A O 1
ATOM 3890 N N . GLU A 1 488 ? -64.916 -35.598 69.269 1.00 80.62 488 GLU A N 1
ATOM 3891 C CA . GLU A 1 488 ? -64.636 -34.456 68.392 1.00 80.62 488 GLU A CA 1
ATOM 3892 C C . GLU A 1 488 ? -63.695 -33.439 69.068 1.00 80.62 488 GLU A C 1
ATOM 3894 O O . GLU A 1 488 ? -62.676 -33.074 68.487 1.00 80.62 488 GLU A O 1
ATOM 3899 N N . LEU A 1 489 ? -63.918 -33.102 70.350 1.00 83.38 489 LEU A N 1
ATOM 3900 C CA . LEU A 1 489 ? -62.988 -32.259 71.121 1.00 83.38 489 LEU A CA 1
ATOM 3901 C C . LEU A 1 489 ? -61.588 -32.878 71.260 1.00 83.38 489 LEU A C 1
ATOM 3903 O O . LEU A 1 489 ? -60.592 -32.159 71.268 1.00 83.38 489 LEU A O 1
ATOM 3907 N N . ARG A 1 490 ? -61.483 -34.207 71.410 1.00 82.31 490 ARG A N 1
ATOM 3908 C CA . ARG A 1 490 ? -60.180 -34.894 71.481 1.00 82.31 490 ARG A CA 1
ATOM 3909 C C . ARG A 1 490 ? -59.462 -34.848 70.138 1.00 82.31 490 ARG A C 1
ATOM 3911 O O . ARG A 1 490 ? -58.260 -34.605 70.122 1.00 82.31 490 ARG A O 1
ATOM 3918 N N . GLU A 1 491 ? -60.188 -35.047 69.043 1.00 85.31 491 GLU A N 1
ATOM 3919 C CA . GLU A 1 491 ? -59.660 -34.949 67.681 1.00 85.31 491 GLU A CA 1
ATOM 3920 C C . GLU A 1 491 ? -59.176 -33.513 67.391 1.00 85.31 491 GLU A C 1
ATOM 3922 O O . GLU A 1 491 ? -58.034 -33.330 66.961 1.00 85.31 491 GLU A O 1
ATOM 3927 N N . GLU A 1 492 ? -59.949 -32.487 67.762 1.00 84.12 492 GLU A N 1
ATOM 3928 C CA . GLU A 1 492 ? -59.538 -31.077 67.669 1.00 84.12 492 GLU A CA 1
ATOM 3929 C C . GLU A 1 492 ? -58.298 -30.765 68.528 1.00 84.12 492 GLU A C 1
ATOM 3931 O O . GLU A 1 492 ? -57.344 -30.158 68.036 1.00 84.12 492 GLU A O 1
ATOM 3936 N N . ILE A 1 493 ? -58.243 -31.249 69.776 1.00 81.38 493 ILE A N 1
ATOM 3937 C CA . ILE A 1 493 ? -57.056 -31.117 70.638 1.00 81.38 493 ILE A CA 1
ATOM 3938 C C . ILE A 1 493 ? -55.830 -31.776 69.991 1.00 81.38 493 ILE A C 1
ATOM 3940 O O . ILE A 1 493 ? -54.754 -31.176 70.012 1.00 81.38 493 ILE A O 1
ATOM 3944 N N . THR A 1 494 ? -55.962 -32.957 69.375 1.00 84.44 494 THR A N 1
ATOM 3945 C CA . THR A 1 494 ? -54.829 -33.599 68.680 1.00 84.44 494 THR A CA 1
ATOM 3946 C C . THR A 1 494 ? -54.385 -32.832 67.432 1.00 84.44 494 THR A C 1
ATOM 3948 O O . THR A 1 494 ? -53.184 -32.693 67.209 1.00 84.44 494 THR A O 1
ATOM 3951 N N . MET A 1 495 ? -55.311 -32.247 66.663 1.00 84.88 495 MET A N 1
ATOM 3952 C CA . MET A 1 495 ? -54.961 -31.394 65.518 1.00 84.88 495 MET A CA 1
ATOM 3953 C C . MET A 1 495 ? -54.274 -30.092 65.953 1.00 84.88 495 MET A C 1
ATOM 3955 O O . MET A 1 495 ? -53.311 -29.660 65.320 1.00 84.88 495 MET A O 1
ATOM 3959 N N . LEU A 1 496 ? -54.709 -29.483 67.061 1.00 82.38 496 LEU A N 1
ATOM 3960 C CA . LEU A 1 496 ? -54.053 -28.308 67.644 1.00 82.38 496 LEU A CA 1
ATOM 3961 C C . LEU A 1 496 ? -52.668 -28.644 68.220 1.00 82.38 496 LEU A C 1
ATOM 3963 O O . LEU A 1 496 ? -51.742 -27.844 68.084 1.00 82.38 496 LEU A O 1
ATOM 3967 N N . GLN A 1 497 ? -52.497 -29.826 68.818 1.00 83.62 497 GLN A N 1
ATOM 3968 C CA . GLN A 1 497 ? -51.190 -30.322 69.262 1.00 83.62 497 GLN A CA 1
ATOM 3969 C C . GLN A 1 497 ? -50.233 -30.526 68.082 1.00 83.62 497 GLN A C 1
ATOM 3971 O O . GLN A 1 497 ? -49.102 -30.050 68.145 1.00 83.62 497 GLN A O 1
ATOM 3976 N N . GLU A 1 498 ? -50.686 -31.142 66.988 1.00 84.94 498 GLU A N 1
ATOM 3977 C CA . GLU A 1 498 ? -49.856 -31.347 65.794 1.00 84.94 498 GLU A CA 1
ATOM 3978 C C . GLU A 1 498 ? -49.536 -30.024 65.079 1.00 84.94 498 GLU A C 1
ATOM 3980 O O . GLU A 1 498 ? -48.395 -29.793 64.682 1.00 84.94 498 GLU A O 1
ATOM 3985 N N . ARG A 1 499 ? -50.488 -29.081 65.013 1.00 84.88 499 ARG A N 1
ATOM 3986 C CA . ARG A 1 499 ? -50.229 -27.721 64.512 1.00 84.88 499 ARG A CA 1
ATOM 3987 C C . ARG A 1 499 ? -49.180 -26.987 65.353 1.00 84.88 499 ARG A C 1
ATOM 3989 O O . ARG A 1 499 ? -48.299 -26.342 64.791 1.00 84.88 499 ARG A O 1
ATOM 3996 N N . ASN A 1 500 ? -49.243 -27.097 66.680 1.00 83.94 500 ASN A N 1
ATOM 3997 C CA . ASN A 1 500 ? -48.230 -26.522 67.569 1.00 83.94 500 ASN A CA 1
ATOM 3998 C C . ASN A 1 500 ? -46.871 -27.231 67.432 1.00 83.94 500 ASN A C 1
ATOM 4000 O O . ASN A 1 500 ? -45.836 -26.568 67.499 1.00 83.94 500 ASN A O 1
ATOM 4004 N N . ARG A 1 501 ? -46.854 -28.549 67.180 1.00 92.25 501 ARG A N 1
ATOM 4005 C CA . ARG A 1 501 ? -45.631 -29.306 66.869 1.00 92.25 501 ARG A CA 1
ATOM 4006 C C . ARG A 1 501 ? -44.970 -28.777 65.593 1.00 92.25 501 ARG A C 1
ATOM 4008 O O . ARG A 1 501 ? -43.777 -28.490 65.613 1.00 92.25 501 ARG A O 1
ATOM 4015 N N . LEU A 1 502 ? -45.749 -28.585 64.527 1.00 87.62 502 LEU A N 1
ATOM 4016 C CA . LEU A 1 502 ? -45.273 -28.047 63.249 1.00 87.62 502 LEU A CA 1
ATOM 4017 C C . LEU A 1 502 ? -44.787 -26.595 63.370 1.00 87.62 502 LEU A C 1
ATOM 4019 O O . LEU A 1 502 ? -43.701 -26.294 62.891 1.00 87.62 502 LEU A O 1
ATOM 4023 N N . LEU A 1 503 ? -45.508 -25.719 64.080 1.00 84.81 503 LEU A N 1
ATOM 4024 C CA . LEU A 1 503 ? -45.056 -24.342 64.344 1.00 84.81 503 LEU A CA 1
ATOM 4025 C C . LEU A 1 503 ? -43.759 -24.296 65.172 1.00 84.81 503 LEU A C 1
ATOM 4027 O O . LEU A 1 503 ? -42.899 -23.445 64.941 1.00 84.81 503 LEU A O 1
ATOM 4031 N N . SER A 1 504 ? -43.585 -25.221 66.121 1.00 83.69 504 SER A N 1
ATOM 4032 C CA . SER A 1 504 ? -42.330 -25.360 66.870 1.00 83.69 504 SER A CA 1
ATOM 4033 C C . SER A 1 504 ? -41.187 -25.890 66.000 1.00 83.69 504 SER A C 1
ATOM 4035 O O . SER A 1 504 ? -40.031 -25.550 66.247 1.00 83.69 504 SER A O 1
ATOM 4037 N N . GLU A 1 505 ? -41.484 -26.719 65.000 1.00 85.75 505 GLU A N 1
ATOM 4038 C CA . GLU A 1 505 ? -40.508 -27.250 64.049 1.00 85.75 505 GLU A CA 1
ATOM 4039 C C . GLU A 1 505 ? -40.101 -26.198 63.003 1.00 85.75 505 GLU A C 1
ATOM 4041 O O . GLU A 1 505 ? -38.912 -26.026 62.748 1.00 85.75 505 GLU A O 1
ATOM 4046 N N . GLU A 1 506 ? -41.049 -25.403 62.503 1.00 80.94 506 GLU A N 1
ATOM 4047 C CA . GLU A 1 506 ? -40.807 -24.219 61.669 1.00 80.94 506 GLU A CA 1
ATOM 4048 C C . GLU A 1 506 ? -39.960 -23.174 62.413 1.00 80.94 506 GLU A C 1
ATOM 4050 O O . GLU A 1 506 ? -38.944 -22.713 61.895 1.00 80.94 506 GLU A O 1
ATOM 4055 N N . SER A 1 507 ? -40.299 -22.878 63.674 1.00 84.81 507 SER A N 1
ATOM 4056 C CA . SER A 1 507 ? -39.511 -21.979 64.534 1.00 84.81 507 SER A CA 1
ATOM 4057 C C . SER A 1 507 ? -38.084 -22.495 64.768 1.00 84.81 507 SER A C 1
ATOM 4059 O O . SER A 1 507 ? -37.141 -21.704 64.833 1.00 84.81 507 SER A O 1
ATOM 4061 N N . ARG A 1 508 ? -37.903 -23.821 64.870 1.00 91.88 508 ARG A N 1
ATOM 4062 C CA . ARG A 1 508 ? -36.585 -24.465 64.991 1.00 91.88 508 ARG A CA 1
ATOM 4063 C C . ARG A 1 508 ? -35.774 -24.329 63.702 1.00 91.88 508 ARG A C 1
ATOM 4065 O O . ARG A 1 508 ? -34.604 -23.970 63.779 1.00 91.88 508 ARG A O 1
ATOM 4072 N N . LEU A 1 509 ? -36.388 -24.561 62.541 1.00 86.00 509 LEU A N 1
ATOM 4073 C CA . LEU A 1 509 ? -35.736 -24.404 61.237 1.00 86.00 509 LEU A CA 1
ATOM 4074 C C . LEU A 1 509 ? -35.365 -22.939 60.959 1.00 86.00 509 LEU A C 1
ATOM 4076 O O . LEU A 1 509 ? -34.261 -22.674 60.497 1.00 86.00 509 LEU A O 1
ATOM 4080 N N . LEU A 1 510 ? -36.219 -21.976 61.320 1.00 85.81 510 LEU A N 1
ATOM 4081 C CA . LEU A 1 510 ? -35.897 -20.543 61.265 1.00 85.81 510 LEU A CA 1
ATOM 4082 C C . LEU A 1 510 ? -34.710 -20.173 62.168 1.00 85.81 510 LEU A C 1
ATOM 4084 O O . LEU A 1 510 ? -33.841 -19.405 61.758 1.00 85.81 510 LEU A O 1
ATOM 4088 N N . ALA A 1 511 ? -34.633 -20.738 63.377 1.00 85.81 511 ALA A N 1
ATOM 4089 C CA . ALA A 1 511 ? -33.480 -20.550 64.257 1.00 85.81 511 ALA A CA 1
ATOM 4090 C C . ALA A 1 511 ? -32.194 -21.179 63.682 1.00 85.81 511 ALA A C 1
ATOM 4092 O O . ALA A 1 511 ? -31.120 -20.592 63.810 1.00 85.81 511 ALA A O 1
ATOM 4093 N N . GLU A 1 512 ? -32.298 -22.332 63.018 1.00 86.50 512 GLU A N 1
ATOM 4094 C CA . GLU A 1 512 ? -31.181 -23.032 62.372 1.00 86.50 512 GLU A CA 1
ATOM 4095 C C . GLU A 1 512 ? -30.675 -22.291 61.118 1.00 86.50 512 GLU A C 1
ATOM 4097 O O . GLU A 1 512 ? -29.467 -22.111 60.959 1.00 86.50 512 GLU A O 1
ATOM 4102 N N . VAL A 1 513 ? -31.579 -21.747 60.293 1.00 83.31 513 VAL A N 1
ATOM 4103 C CA . VAL A 1 513 ? -31.242 -20.875 59.151 1.00 83.31 513 VAL A CA 1
ATOM 4104 C C . VAL A 1 513 ? -30.597 -19.570 59.621 1.00 83.31 513 VAL A C 1
ATOM 4106 O O . VAL A 1 513 ? -29.549 -19.199 59.098 1.00 83.31 513 VAL A O 1
ATOM 4109 N N . ASN A 1 514 ? -31.139 -18.911 60.651 1.00 83.38 514 ASN A N 1
ATOM 4110 C CA . ASN A 1 514 ? -30.522 -17.709 61.225 1.00 83.38 514 ASN A CA 1
ATOM 4111 C C . ASN A 1 514 ? -29.141 -18.001 61.838 1.00 83.38 514 ASN A C 1
ATOM 4113 O O . ASN A 1 514 ? -28.228 -17.187 61.708 1.00 83.38 514 ASN A O 1
ATOM 4117 N N . ALA A 1 515 ? -28.951 -19.167 62.465 1.00 86.44 515 ALA A N 1
ATOM 4118 C CA . ALA A 1 515 ? -27.640 -19.597 62.949 1.00 86.44 515 ALA A CA 1
ATOM 4119 C C . ALA A 1 515 ? -26.656 -19.862 61.794 1.00 86.44 515 ALA A C 1
ATOM 4121 O O . ALA A 1 515 ? -25.478 -19.523 61.914 1.00 86.44 515 ALA A O 1
ATOM 4122 N N . HIS A 1 516 ? -27.124 -20.413 60.668 1.00 80.75 516 HIS A N 1
ATOM 4123 C CA . HIS A 1 516 ? -26.306 -20.599 59.470 1.00 80.75 516 HIS A CA 1
ATOM 4124 C C . HIS A 1 516 ? -25.921 -19.262 58.823 1.00 80.75 516 HIS A C 1
ATOM 4126 O O . HIS A 1 516 ? -24.746 -19.055 58.532 1.00 80.75 516 HIS A O 1
ATOM 4132 N N . MET A 1 517 ? -26.873 -18.337 58.651 1.00 83.25 517 MET A N 1
ATOM 4133 C CA . MET A 1 517 ? -26.601 -16.991 58.132 1.00 83.25 517 MET A CA 1
ATOM 4134 C C . MET A 1 517 ? -25.600 -16.247 59.013 1.00 83.25 517 MET A C 1
ATOM 4136 O O . MET A 1 517 ? -24.595 -15.764 58.506 1.00 83.25 517 MET A O 1
ATOM 4140 N N . LYS A 1 518 ? -25.793 -16.253 60.337 1.00 88.00 518 LYS A N 1
ATOM 4141 C CA . LYS A 1 518 ? -24.847 -15.628 61.267 1.00 88.00 518 LYS A CA 1
ATOM 4142 C C . LYS A 1 518 ? -23.453 -16.260 61.194 1.00 88.00 518 LYS A C 1
ATOM 4144 O O . LYS A 1 518 ? -22.452 -15.554 61.203 1.00 88.00 518 LYS A O 1
ATOM 4149 N N . LYS A 1 519 ? -23.366 -17.590 61.089 1.00 85.56 519 LYS A N 1
ATOM 4150 C CA . LYS A 1 519 ? -22.083 -18.285 60.906 1.00 85.56 519 LYS A CA 1
ATOM 4151 C C . LYS A 1 519 ? -21.417 -17.906 59.578 1.00 85.56 519 LYS A C 1
ATOM 4153 O O . LYS A 1 519 ? -20.193 -17.835 59.526 1.00 85.56 519 LYS A O 1
ATOM 4158 N N . GLN A 1 520 ? -22.206 -17.657 58.533 1.00 81.31 520 GLN A N 1
ATOM 4159 C CA . GLN A 1 520 ? -21.711 -17.204 57.238 1.00 81.31 520 GLN A CA 1
ATOM 4160 C C . GLN A 1 520 ? -21.201 -15.754 57.300 1.00 81.31 520 GLN A C 1
ATOM 4162 O O . GLN A 1 520 ? -20.072 -15.502 56.886 1.00 81.31 520 GLN A O 1
ATOM 4167 N N . GLU A 1 521 ? -21.944 -14.844 57.939 1.00 84.12 521 GLU A N 1
ATOM 4168 C CA . GLU A 1 521 ? -21.495 -13.477 58.253 1.00 84.12 521 GLU A CA 1
ATOM 4169 C C . GLU A 1 521 ? -20.196 -13.474 59.082 1.00 84.12 521 GLU A C 1
ATOM 4171 O O . GLU A 1 521 ? -19.275 -12.711 58.794 1.00 84.12 521 GLU A O 1
ATOM 4176 N N . GLU A 1 522 ? -20.073 -14.363 60.075 1.00 86.69 522 GLU A N 1
ATOM 4177 C CA . GLU A 1 522 ? -18.846 -14.544 60.863 1.00 86.69 522 GLU A CA 1
ATOM 4178 C C . GLU A 1 522 ? -17.673 -15.065 60.005 1.00 86.69 522 GLU A C 1
ATOM 4180 O O . GLU A 1 522 ? -16.537 -14.615 60.186 1.00 86.69 522 GLU A O 1
ATOM 4185 N N . THR A 1 523 ? -17.907 -15.972 59.044 1.00 81.62 523 THR A N 1
ATOM 4186 C CA . THR A 1 523 ? -16.852 -16.424 58.115 1.00 81.62 523 THR A CA 1
ATOM 4187 C C . THR A 1 523 ? -16.454 -15.363 57.095 1.00 81.62 523 THR A C 1
ATOM 4189 O O . THR A 1 523 ? -15.262 -15.222 56.821 1.00 81.62 523 THR A O 1
ATOM 4192 N N . ASP A 1 524 ? -17.409 -14.592 56.577 1.00 78.38 524 ASP A N 1
ATOM 4193 C CA . ASP A 1 524 ? -17.146 -13.527 55.610 1.00 78.38 524 ASP A CA 1
ATOM 4194 C C . ASP A 1 524 ? -16.433 -12.351 56.291 1.00 78.38 524 ASP A C 1
ATOM 4196 O O . ASP A 1 524 ? -15.404 -11.893 55.801 1.00 78.38 524 ASP A O 1
ATOM 4200 N N . SER A 1 525 ? -16.861 -11.952 57.495 1.00 86.62 525 SER A N 1
ATOM 4201 C CA . SER A 1 525 ? -16.155 -10.956 58.314 1.00 86.62 525 SER A CA 1
ATOM 4202 C C . SER A 1 525 ? -14.717 -11.384 58.635 1.00 86.62 525 SER A C 1
ATOM 4204 O O . SER A 1 525 ? -13.792 -10.577 58.531 1.00 86.62 525 SER A O 1
ATOM 4206 N N . ARG A 1 526 ? -14.490 -12.671 58.936 1.00 84.81 526 ARG A N 1
ATOM 4207 C CA . ARG A 1 526 ? -13.140 -13.215 59.150 1.00 84.81 526 ARG A CA 1
ATOM 4208 C C . ARG A 1 526 ? -12.303 -13.247 57.867 1.00 84.81 526 ARG A C 1
ATOM 4210 O O . ARG A 1 526 ? -11.093 -13.043 57.931 1.00 84.81 526 ARG A O 1
ATOM 4217 N N . ARG A 1 527 ? -12.920 -13.483 56.705 1.00 83.19 527 ARG A N 1
ATOM 4218 C CA . ARG A 1 527 ? -12.251 -13.399 55.398 1.00 83.19 527 ARG A CA 1
ATOM 4219 C C . ARG A 1 527 ? -11.821 -11.964 55.093 1.00 83.19 527 ARG A C 1
ATOM 4221 O O . ARG A 1 527 ? -10.695 -11.775 54.644 1.00 83.19 527 ARG A O 1
ATOM 4228 N N . THR A 1 528 ? -12.665 -10.975 55.385 1.00 82.62 528 THR A N 1
ATOM 4229 C CA . THR A 1 528 ? -12.328 -9.550 55.241 1.00 82.62 528 THR A CA 1
ATOM 4230 C C . THR A 1 528 ? -11.182 -9.151 56.171 1.00 82.62 528 THR A C 1
ATOM 4232 O O . THR A 1 528 ? -10.205 -8.581 55.699 1.00 82.62 528 THR A O 1
ATOM 4235 N N . GLN A 1 529 ? -11.221 -9.551 57.449 1.00 85.62 529 GLN A N 1
ATOM 4236 C CA . GLN A 1 529 ? -10.124 -9.302 58.401 1.00 85.62 529 GLN A CA 1
ATOM 4237 C C . GLN A 1 529 ? -8.780 -9.874 57.919 1.00 85.62 529 GLN A C 1
ATOM 4239 O O . GLN A 1 529 ? -7.769 -9.186 57.985 1.00 85.62 529 GLN A O 1
ATOM 4244 N N . LEU A 1 530 ? -8.765 -11.099 57.379 1.00 83.06 530 LEU A N 1
ATOM 4245 C CA . LEU A 1 530 ? -7.547 -11.713 56.828 1.00 83.06 530 LEU A CA 1
ATOM 4246 C C . LEU A 1 530 ? -7.034 -11.011 55.558 1.00 83.06 530 LEU A C 1
ATOM 4248 O O . LEU A 1 530 ? -5.832 -11.021 55.295 1.00 83.06 530 LEU A O 1
ATOM 4252 N N . LEU A 1 531 ? -7.921 -10.418 54.753 1.00 80.31 531 LEU A N 1
ATOM 4253 C CA . LEU A 1 531 ? -7.523 -9.603 53.602 1.00 80.31 531 LEU A CA 1
ATOM 4254 C C . LEU A 1 531 ? -6.919 -8.267 54.052 1.00 80.31 531 LEU A C 1
ATOM 4256 O O . LEU A 1 531 ? -5.903 -7.854 53.505 1.00 80.31 531 LEU A O 1
ATOM 4260 N N . GLU A 1 532 ? -7.493 -7.631 55.069 1.00 82.38 532 GLU A N 1
ATOM 4261 C CA . GLU A 1 532 ? -7.035 -6.346 55.608 1.00 82.38 532 GLU A CA 1
ATOM 4262 C C . GLU A 1 532 ? -5.717 -6.476 56.400 1.00 82.38 532 GLU A C 1
ATOM 4264 O O . GLU A 1 532 ? -4.815 -5.649 56.252 1.00 82.38 532 GLU A O 1
ATOM 4269 N N . GLU A 1 533 ? -5.530 -7.582 57.129 1.00 84.06 533 GLU A N 1
ATOM 4270 C CA . GLU A 1 533 ? -4.244 -7.978 57.725 1.00 84.06 533 GLU A CA 1
ATOM 4271 C C . GLU A 1 533 ? -3.179 -8.222 56.640 1.00 84.06 533 GLU A C 1
ATOM 4273 O O . GLU A 1 533 ? -2.052 -7.735 56.748 1.00 84.06 533 GLU A O 1
ATOM 4278 N N . LYS A 1 534 ? -3.539 -8.901 55.539 1.00 82.31 534 LYS A N 1
ATOM 4279 C CA . LYS A 1 534 ? -2.631 -9.112 54.399 1.00 82.31 534 LYS A CA 1
ATOM 4280 C C . LYS A 1 534 ? -2.258 -7.802 53.694 1.00 82.31 534 LYS A C 1
ATOM 4282 O O . LYS A 1 534 ? -1.110 -7.660 53.282 1.00 82.31 534 LYS A O 1
ATOM 4287 N N . ILE A 1 535 ? -3.194 -6.862 53.549 1.00 81.81 535 ILE A N 1
ATOM 4288 C CA . ILE A 1 535 ? -2.919 -5.526 52.996 1.00 81.81 535 ILE A CA 1
ATOM 4289 C C . ILE A 1 535 ? -1.955 -4.777 53.921 1.00 81.81 535 ILE A C 1
ATOM 4291 O O . ILE A 1 535 ? -0.916 -4.323 53.453 1.00 81.81 535 ILE A O 1
ATOM 4295 N N . SER A 1 536 ? -2.220 -4.760 55.230 1.00 84.12 536 SER A N 1
ATOM 4296 C CA . SER A 1 536 ? -1.348 -4.112 56.225 1.00 84.12 536 SER A CA 1
ATOM 4297 C C . SER A 1 536 ? 0.091 -4.650 56.189 1.00 84.12 536 SER A C 1
ATOM 4299 O O . SER A 1 536 ? 1.037 -3.867 56.180 1.00 84.12 536 SER A O 1
ATOM 4301 N N . LEU A 1 537 ? 0.276 -5.974 56.087 1.00 81.44 537 LEU A N 1
ATOM 4302 C CA . LEU A 1 537 ? 1.603 -6.602 55.964 1.00 81.44 537 LEU A CA 1
ATOM 4303 C C . LEU A 1 537 ? 2.325 -6.245 54.651 1.00 81.44 537 LEU A C 1
ATOM 4305 O O . LEU A 1 537 ? 3.547 -6.095 54.630 1.00 81.44 537 LEU A O 1
ATOM 4309 N N . LEU A 1 538 ? 1.587 -6.097 53.545 1.00 76.06 538 LEU A N 1
ATOM 4310 C CA . LEU A 1 538 ? 2.153 -5.647 52.269 1.00 76.06 538 LEU A CA 1
ATOM 4311 C C . LEU A 1 538 ? 2.548 -4.163 52.315 1.00 76.06 538 LEU A C 1
ATOM 4313 O O . LEU A 1 538 ? 3.563 -3.780 51.730 1.00 76.06 538 LEU A O 1
ATOM 4317 N N . GLU A 1 539 ? 1.787 -3.330 53.024 1.00 80.81 539 GLU A N 1
ATOM 4318 C CA . GLU A 1 539 ? 2.124 -1.923 53.244 1.00 80.81 539 GLU A CA 1
ATOM 4319 C C . GLU A 1 539 ? 3.321 -1.740 54.183 1.00 80.81 539 GLU A C 1
ATOM 4321 O O . GLU A 1 539 ? 4.171 -0.892 53.907 1.00 80.81 539 GLU A O 1
ATOM 4326 N N . GLU A 1 540 ? 3.440 -2.566 55.226 1.00 82.62 540 GLU A N 1
ATOM 4327 C CA . GLU A 1 540 ? 4.606 -2.606 56.116 1.00 82.62 540 GLU A CA 1
ATOM 4328 C C . GLU A 1 540 ? 5.877 -2.961 55.328 1.00 82.62 540 GLU A C 1
ATOM 4330 O O . GLU A 1 540 ? 6.822 -2.168 55.309 1.00 82.62 540 GLU A O 1
ATOM 4335 N N . HIS A 1 541 ? 5.868 -4.055 54.557 1.00 77.19 541 HIS A N 1
ATOM 4336 C CA . HIS A 1 541 ? 6.994 -4.418 53.686 1.00 77.19 541 HIS A CA 1
ATOM 4337 C C . HIS A 1 541 ? 7.303 -3.362 52.609 1.00 77.19 541 HIS A C 1
ATOM 4339 O O . HIS A 1 541 ? 8.474 -3.116 52.303 1.00 77.19 541 HIS A O 1
ATOM 4345 N N . ARG A 1 542 ? 6.289 -2.689 52.046 1.00 78.94 542 ARG A N 1
ATOM 4346 C CA . ARG A 1 542 ? 6.495 -1.549 51.131 1.00 78.94 542 ARG A CA 1
ATOM 4347 C C . ARG A 1 542 ? 7.206 -0.393 51.844 1.00 78.94 542 ARG A C 1
ATOM 4349 O O . ARG A 1 542 ? 8.114 0.207 51.268 1.00 78.94 542 ARG A O 1
ATOM 4356 N N . GLY A 1 543 ? 6.837 -0.111 53.094 1.00 78.31 543 GLY A N 1
ATOM 4357 C CA . GLY A 1 543 ? 7.488 0.880 53.951 1.00 78.31 543 GLY A CA 1
ATOM 4358 C C . GLY A 1 543 ? 8.947 0.536 54.264 1.00 78.31 543 GLY A C 1
ATOM 4359 O O . GLY A 1 543 ? 9.819 1.388 54.087 1.00 78.31 543 GLY A O 1
ATOM 4360 N N . GLU A 1 544 ? 9.229 -0.711 54.655 1.00 80.88 544 GLU A N 1
ATOM 4361 C CA . GLU A 1 544 ? 10.586 -1.228 54.913 1.00 80.88 544 GLU A CA 1
ATOM 4362 C C . GLU A 1 544 ? 11.492 -1.168 53.675 1.00 80.88 544 GLU A C 1
ATOM 4364 O O . GLU A 1 544 ? 12.676 -0.819 53.759 1.00 80.88 544 GLU A O 1
ATOM 4369 N N . LEU A 1 545 ? 10.941 -1.480 52.498 1.00 76.00 545 LEU A N 1
ATOM 4370 C CA . LEU A 1 545 ? 11.667 -1.382 51.236 1.00 76.00 545 LEU A CA 1
ATOM 4371 C C . LEU A 1 545 ? 11.979 0.084 50.895 1.00 76.00 545 LEU A C 1
ATOM 4373 O O . LEU A 1 545 ? 13.086 0.399 50.456 1.00 76.00 545 LEU A O 1
ATOM 4377 N N . GLN A 1 546 ? 11.037 0.997 51.151 1.00 74.38 546 GLN A N 1
ATOM 4378 C CA . GLN A 1 546 ? 11.201 2.427 50.886 1.00 74.38 546 GLN A CA 1
ATOM 4379 C C . GLN A 1 546 ? 12.189 3.104 51.856 1.00 74.38 546 GLN A C 1
ATOM 4381 O O . GLN A 1 546 ? 12.954 3.976 51.433 1.00 74.38 546 GLN A O 1
ATOM 4386 N N . THR A 1 547 ? 12.238 2.701 53.132 1.00 77.06 547 THR A N 1
ATOM 4387 C CA . THR A 1 547 ? 13.285 3.151 54.071 1.00 77.06 547 THR A CA 1
ATOM 4388 C C . THR A 1 547 ? 14.650 2.579 53.700 1.00 77.06 547 THR A C 1
ATOM 4390 O O . THR A 1 547 ? 15.616 3.341 53.648 1.00 77.06 547 THR A O 1
ATOM 4393 N N . SER A 1 548 ? 14.732 1.298 53.329 1.00 77.50 548 SER A N 1
ATOM 4394 C CA . SER A 1 548 ? 15.974 0.672 52.844 1.00 77.50 548 SER A CA 1
ATOM 4395 C C . SER A 1 548 ? 16.530 1.369 51.594 1.00 77.50 548 SER A C 1
ATOM 4397 O O . SER A 1 548 ? 17.734 1.622 51.497 1.00 77.50 548 SER A O 1
ATOM 4399 N N . LEU A 1 549 ? 15.656 1.748 50.654 1.00 72.81 549 LEU A N 1
ATOM 4400 C CA . LEU A 1 549 ? 16.023 2.506 49.455 1.00 72.81 549 LEU A CA 1
ATOM 4401 C C . LEU A 1 549 ? 16.522 3.921 49.801 1.00 72.81 549 LEU A C 1
ATOM 4403 O O . LEU A 1 549 ? 17.531 4.374 49.254 1.00 72.81 549 LEU A O 1
ATOM 4407 N N . ARG A 1 550 ? 15.859 4.602 50.746 1.00 75.12 550 ARG A N 1
ATOM 4408 C CA . ARG A 1 550 ? 16.255 5.936 51.224 1.00 75.12 550 ARG A CA 1
ATOM 4409 C C . ARG A 1 550 ? 17.615 5.906 51.922 1.00 75.12 550 ARG A C 1
ATOM 4411 O O . ARG A 1 550 ? 18.454 6.754 51.632 1.00 75.12 550 ARG A O 1
ATOM 4418 N N . GLU A 1 551 ? 17.875 4.906 52.764 1.00 74.75 551 GLU A N 1
ATOM 4419 C CA . GLU A 1 551 ? 19.192 4.708 53.381 1.00 74.75 551 GLU A CA 1
ATOM 4420 C C . GLU A 1 551 ? 20.296 4.466 52.343 1.00 74.75 551 GLU A C 1
ATOM 4422 O O . GLU A 1 551 ? 21.419 4.944 52.514 1.00 74.75 551 GLU A O 1
ATOM 4427 N N . LEU A 1 552 ? 20.008 3.728 51.266 1.00 69.44 552 LEU A N 1
ATOM 4428 C CA . LEU A 1 552 ? 20.954 3.522 50.165 1.00 69.44 552 LEU A CA 1
ATOM 4429 C C . LEU A 1 552 ? 21.221 4.821 49.388 1.00 69.44 552 LEU A C 1
ATOM 4431 O O . LEU A 1 552 ? 22.378 5.103 49.072 1.00 69.44 552 LEU A O 1
ATOM 4435 N N . GLN A 1 553 ? 20.201 5.650 49.141 1.00 66.19 553 GLN A N 1
ATOM 4436 C CA . GLN A 1 553 ? 20.373 6.984 48.545 1.00 66.19 553 GLN A CA 1
ATOM 4437 C C . GLN A 1 553 ? 21.168 7.941 49.446 1.00 66.19 553 GLN A C 1
ATOM 4439 O O . GLN A 1 553 ? 22.010 8.695 48.952 1.00 66.19 553 GLN A O 1
ATOM 4444 N N . GLU A 1 554 ? 20.951 7.904 50.760 1.00 66.06 554 GLU A N 1
ATOM 4445 C CA . GLU A 1 554 ? 21.684 8.735 51.720 1.00 66.06 554 GLU A CA 1
ATOM 4446 C C . GLU A 1 554 ? 23.162 8.303 51.798 1.00 66.06 554 GLU A C 1
ATOM 4448 O O . GLU A 1 554 ? 24.060 9.134 51.644 1.00 66.06 554 GLU A O 1
ATOM 4453 N N . LYS A 1 555 ? 23.433 6.989 51.856 1.00 67.00 555 LYS A N 1
ATOM 4454 C CA . LYS A 1 555 ? 24.793 6.413 51.764 1.00 67.00 555 LYS A CA 1
ATOM 4455 C C . LYS A 1 555 ? 25.485 6.742 50.429 1.00 67.00 555 LYS A C 1
ATOM 4457 O O . LYS A 1 555 ? 26.682 7.035 50.423 1.00 67.00 555 LYS A O 1
ATOM 4462 N N . ALA A 1 556 ? 24.756 6.757 49.310 1.00 56.88 556 ALA A N 1
ATOM 4463 C CA . ALA A 1 556 ? 25.285 7.189 48.012 1.00 56.88 556 ALA A CA 1
ATOM 4464 C C . ALA A 1 556 ? 25.617 8.695 47.981 1.00 56.88 556 ALA A C 1
ATOM 4466 O O . ALA A 1 556 ? 26.622 9.096 47.390 1.00 56.88 556 ALA A O 1
ATOM 4467 N N . SER A 1 557 ? 24.818 9.520 48.662 1.00 53.88 557 SER A N 1
ATOM 4468 C CA . SER A 1 557 ? 25.014 10.973 48.757 1.00 53.88 557 SER A CA 1
ATOM 4469 C C . SER A 1 557 ? 26.208 11.340 49.648 1.00 53.88 557 SER A C 1
ATOM 4471 O O . SER A 1 557 ? 26.989 12.231 49.306 1.00 53.88 557 SER A O 1
ATOM 4473 N N . GLN A 1 558 ? 26.417 10.616 50.755 1.00 49.88 558 GLN A N 1
ATOM 4474 C CA . GLN A 1 558 ? 27.536 10.847 51.680 1.00 49.88 558 GLN A CA 1
ATOM 4475 C C . GLN A 1 558 ? 28.914 10.667 51.008 1.00 49.88 558 GLN A C 1
ATOM 4477 O O . GLN A 1 558 ? 29.873 11.360 51.358 1.00 49.88 558 GLN A O 1
ATOM 4482 N N . ASN A 1 559 ? 29.016 9.768 50.022 1.00 49.72 559 ASN A N 1
ATOM 4483 C CA . ASN A 1 559 ? 30.274 9.425 49.350 1.00 49.72 559 ASN A CA 1
ATOM 4484 C C . ASN A 1 559 ? 30.779 10.476 48.340 1.00 49.72 559 ASN A C 1
ATOM 4486 O O . ASN A 1 559 ? 31.924 10.374 47.906 1.00 49.72 559 ASN A O 1
ATOM 4490 N N . GLN A 1 560 ? 29.997 11.505 47.988 1.00 47.97 560 GLN A N 1
ATOM 4491 C CA . GLN A 1 560 ? 30.455 12.571 47.074 1.00 47.97 560 GLN A CA 1
ATOM 4492 C C . GLN A 1 560 ? 31.209 13.727 47.766 1.00 47.97 560 GLN A C 1
ATOM 4494 O O . GLN A 1 560 ? 31.662 14.646 47.088 1.00 47.97 560 GLN A O 1
ATOM 4499 N N . SER A 1 561 ? 31.364 13.704 49.097 1.00 43.97 561 SER A N 1
ATOM 4500 C CA . SER A 1 561 ? 31.879 14.853 49.867 1.00 43.97 561 SER A CA 1
ATOM 4501 C C . SER A 1 561 ? 33.376 14.798 50.235 1.00 43.97 561 SER A C 1
ATOM 4503 O O . SER A 1 561 ? 33.936 15.808 50.659 1.00 43.97 561 SER A O 1
ATOM 4505 N N . ASN A 1 562 ? 34.059 13.653 50.080 1.00 37.41 562 ASN A N 1
ATOM 4506 C CA . ASN A 1 562 ? 35.446 13.500 50.547 1.00 37.41 562 ASN A CA 1
ATOM 4507 C C . ASN A 1 562 ? 36.503 13.573 49.434 1.00 37.41 562 ASN A C 1
ATOM 4509 O O . ASN A 1 562 ? 36.381 12.988 48.362 1.00 37.41 562 ASN A O 1
ATOM 4513 N N . GLN A 1 563 ? 37.554 14.335 49.739 1.00 37.91 563 GLN A N 1
ATOM 4514 C CA . GLN A 1 563 ? 38.582 14.824 48.825 1.00 37.91 563 GLN A CA 1
ATOM 4515 C C . GLN A 1 563 ? 39.438 13.746 48.144 1.00 37.91 563 GLN A C 1
ATOM 4517 O O . GLN A 1 563 ? 39.956 12.834 48.778 1.00 37.91 563 GLN A O 1
ATOM 4522 N N . SER A 1 564 ? 39.705 14.011 46.865 1.00 48.03 564 SER A N 1
ATOM 4523 C CA . SER A 1 564 ? 41.000 13.859 46.187 1.00 48.03 564 SER A CA 1
ATOM 4524 C C . SER A 1 564 ? 42.211 13.448 47.054 1.00 48.03 564 SER A C 1
ATOM 4526 O O . SER A 1 564 ? 42.603 14.239 47.912 1.00 48.03 564 SER A O 1
ATOM 4528 N N . THR A 1 565 ? 42.860 12.319 46.712 1.00 49.66 565 THR A N 1
ATOM 4529 C CA . THR A 1 565 ? 44.319 12.130 46.447 1.00 49.66 565 THR A CA 1
ATOM 4530 C C . THR A 1 565 ? 44.881 10.740 46.846 1.00 49.66 565 THR A C 1
ATOM 4532 O O . THR A 1 565 ? 45.756 10.666 47.707 1.00 49.66 565 THR A O 1
ATOM 4535 N N . SER A 1 566 ? 44.493 9.643 46.179 1.00 43.66 566 SER A N 1
ATOM 4536 C CA . SER A 1 566 ? 45.353 8.450 45.967 1.00 43.66 566 SER A CA 1
ATOM 4537 C C . SER A 1 566 ? 44.873 7.581 44.787 1.00 43.66 566 SER A C 1
ATOM 4539 O O . SER A 1 566 ? 44.177 6.578 44.955 1.00 43.66 566 SER A O 1
ATOM 4541 N N . SER A 1 567 ? 45.291 7.917 43.562 1.00 56.31 567 SER A N 1
ATOM 4542 C CA . SER A 1 567 ? 44.750 7.333 42.319 1.00 56.31 567 SER A CA 1
ATOM 4543 C C . SER A 1 567 ? 45.096 5.857 42.034 1.00 56.31 567 SER A C 1
ATOM 4545 O O . SER A 1 567 ? 44.704 5.338 40.989 1.00 56.31 567 SER A O 1
ATOM 4547 N N . THR A 1 568 ? 45.799 5.157 42.929 1.00 53.34 568 THR A N 1
ATOM 4548 C CA . THR A 1 568 ? 46.036 3.699 42.841 1.00 53.34 568 THR A CA 1
ATOM 4549 C C . THR A 1 568 ? 45.248 2.898 43.873 1.00 53.34 568 THR A C 1
ATOM 4551 O O . THR A 1 568 ? 44.707 1.845 43.530 1.00 53.34 568 THR A O 1
ATOM 4554 N N . ASP A 1 569 ? 45.114 3.399 45.103 1.00 54.53 569 ASP A N 1
ATOM 4555 C CA . ASP A 1 569 ? 44.299 2.735 46.127 1.00 54.53 569 ASP A CA 1
ATOM 4556 C C . ASP A 1 569 ? 42.806 2.921 45.836 1.00 54.53 569 ASP A C 1
ATOM 4558 O O . ASP A 1 569 ? 42.035 1.974 45.977 1.00 54.53 569 ASP A O 1
ATOM 4562 N N . GLU A 1 570 ? 42.414 4.093 45.319 1.00 60.25 570 GLU A N 1
ATOM 4563 C CA . GLU A 1 570 ? 41.061 4.374 44.819 1.00 60.25 570 GLU A CA 1
ATOM 4564 C C . GLU A 1 570 ? 40.645 3.375 43.723 1.00 60.25 570 GLU A C 1
ATOM 4566 O O . GLU A 1 570 ? 39.544 2.834 43.766 1.00 60.25 570 GLU A O 1
ATOM 4571 N N . VAL A 1 571 ? 41.533 3.047 42.774 1.00 64.62 571 VAL A N 1
ATOM 4572 C CA . VAL A 1 571 ? 41.242 2.065 41.709 1.00 64.62 571 VAL A CA 1
ATOM 4573 C C . VAL A 1 571 ? 41.119 0.648 42.273 1.00 64.62 571 VAL A C 1
ATOM 4575 O O . VAL A 1 571 ? 40.240 -0.108 41.852 1.00 64.62 571 VAL A O 1
ATOM 4578 N N . SER A 1 572 ? 41.948 0.280 43.254 1.00 69.88 572 SER A N 1
ATOM 4579 C CA . SER A 1 572 ? 41.836 -1.011 43.947 1.00 69.88 572 SER A CA 1
ATOM 4580 C C . SER A 1 572 ? 40.515 -1.124 44.721 1.00 69.88 572 SER A C 1
ATOM 4582 O O . SER A 1 572 ? 39.808 -2.126 44.588 1.00 69.88 572 SER A O 1
ATOM 4584 N N . ALA A 1 573 ? 40.131 -0.068 45.446 1.00 70.81 573 ALA A N 1
ATOM 4585 C CA . ALA A 1 573 ? 38.883 0.022 46.200 1.00 70.81 573 ALA A CA 1
ATOM 4586 C C . ALA A 1 573 ? 37.645 0.003 45.288 1.00 70.81 573 ALA A C 1
ATOM 4588 O O . ALA A 1 573 ? 36.721 -0.763 45.545 1.00 70.81 573 ALA A O 1
ATOM 4589 N N . LEU A 1 574 ? 37.653 0.745 44.175 1.00 72.94 574 LEU A N 1
ATOM 4590 C CA . LEU A 1 574 ? 36.592 0.699 43.162 1.00 72.94 574 LEU A CA 1
ATOM 4591 C C . LEU A 1 574 ? 36.489 -0.685 42.506 1.00 72.94 574 LEU A C 1
ATOM 4593 O O . LEU A 1 574 ? 35.390 -1.174 42.261 1.00 72.94 574 LEU A O 1
ATOM 4597 N N . THR A 1 575 ? 37.615 -1.367 42.272 1.00 74.50 575 THR A N 1
ATOM 4598 C CA . THR A 1 575 ? 37.604 -2.745 41.750 1.00 74.50 575 THR A CA 1
ATOM 4599 C C . THR A 1 575 ? 37.102 -3.745 42.804 1.00 74.50 575 THR A C 1
ATOM 4601 O O . THR A 1 575 ? 36.496 -4.757 42.453 1.00 74.50 575 THR A O 1
ATOM 4604 N N . ALA A 1 576 ? 37.331 -3.495 44.097 1.00 74.75 576 ALA A N 1
ATOM 4605 C CA . ALA A 1 576 ? 36.755 -4.285 45.185 1.00 74.75 576 ALA A CA 1
ATOM 4606 C C . ALA A 1 576 ? 35.236 -4.066 45.289 1.00 74.75 576 ALA A C 1
ATOM 4608 O O . ALA A 1 576 ? 34.498 -5.045 45.217 1.00 74.75 576 ALA A O 1
ATOM 4609 N N . GLN A 1 577 ? 34.778 -2.810 45.318 1.00 77.19 577 GLN A N 1
ATOM 4610 C CA . GLN A 1 577 ? 33.355 -2.451 45.305 1.00 77.19 577 GLN A CA 1
ATOM 4611 C C . GLN A 1 577 ? 32.626 -2.986 44.070 1.00 77.19 577 GLN A C 1
ATOM 4613 O O . GLN A 1 577 ? 31.503 -3.456 44.190 1.00 77.19 577 GLN A O 1
ATOM 4618 N N . LEU A 1 578 ? 33.256 -2.990 42.889 1.00 75.88 578 LEU A N 1
ATOM 4619 C CA . LEU A 1 578 ? 32.649 -3.575 41.693 1.00 75.88 578 LEU A CA 1
ATOM 4620 C C . LEU A 1 578 ? 32.485 -5.099 41.819 1.00 75.88 578 LEU A C 1
ATOM 4622 O O . LEU A 1 578 ? 31.466 -5.632 41.393 1.00 75.88 578 LEU A O 1
ATOM 4626 N N . ARG A 1 579 ? 33.445 -5.814 42.428 1.00 80.19 579 ARG A N 1
ATOM 4627 C CA . ARG A 1 579 ? 33.285 -7.255 42.711 1.00 80.19 579 ARG A CA 1
ATOM 4628 C C . ARG A 1 579 ? 32.220 -7.520 43.770 1.00 80.19 579 ARG A C 1
ATOM 4630 O O . ARG A 1 579 ? 31.476 -8.479 43.624 1.00 80.19 579 ARG A O 1
ATOM 4637 N N . GLU A 1 580 ? 32.147 -6.689 44.804 1.00 84.38 580 GLU A N 1
ATOM 4638 C CA . GLU A 1 580 ? 31.138 -6.784 45.863 1.00 84.38 580 GLU A CA 1
ATOM 4639 C C . GLU A 1 580 ? 29.732 -6.509 45.315 1.00 84.38 580 GLU A C 1
ATOM 4641 O O . GLU A 1 580 ? 28.825 -7.303 45.539 1.00 84.38 580 GLU A O 1
ATOM 4646 N N . ALA A 1 581 ? 29.570 -5.477 44.482 1.00 75.06 581 ALA A N 1
ATOM 4647 C CA . ALA A 1 581 ? 28.325 -5.191 43.774 1.00 75.06 581 ALA A CA 1
ATOM 4648 C C . ALA A 1 581 ? 27.925 -6.326 42.816 1.00 75.06 581 ALA A C 1
ATOM 4650 O O . ALA A 1 581 ? 26.755 -6.690 42.761 1.00 75.06 581 ALA A O 1
ATOM 4651 N N . LEU A 1 582 ? 28.877 -6.927 42.090 1.00 75.31 582 LEU A N 1
ATOM 4652 C CA . LEU A 1 582 ? 28.605 -8.091 41.236 1.00 75.31 582 LEU A CA 1
ATOM 4653 C C . LEU A 1 582 ? 28.235 -9.344 42.049 1.00 75.31 582 LEU A C 1
ATOM 4655 O O . LEU A 1 582 ? 27.372 -10.100 41.613 1.00 75.31 582 LEU A O 1
ATOM 4659 N N . ALA A 1 583 ? 28.838 -9.553 43.222 1.00 80.62 583 ALA A N 1
ATOM 4660 C CA . ALA A 1 583 ? 28.490 -10.652 44.123 1.00 80.62 583 ALA A CA 1
ATOM 4661 C C . ALA A 1 583 ? 27.098 -10.462 44.749 1.00 80.62 583 ALA A C 1
ATOM 4663 O O . ALA A 1 583 ? 26.293 -11.386 44.723 1.00 80.62 583 ALA A O 1
ATOM 4664 N N . ALA A 1 584 ? 26.781 -9.252 45.219 1.00 81.69 584 ALA A N 1
ATOM 4665 C CA . ALA A 1 584 ? 25.455 -8.904 45.725 1.00 81.69 584 ALA A CA 1
ATOM 4666 C C . ALA A 1 584 ? 24.376 -9.016 44.634 1.00 81.69 584 ALA A C 1
ATOM 4668 O O . ALA A 1 584 ? 23.270 -9.478 44.900 1.00 81.69 584 ALA A O 1
ATOM 4669 N N . ASN A 1 585 ? 24.697 -8.650 43.388 1.00 70.50 585 ASN A N 1
ATOM 4670 C CA . ASN A 1 585 ? 23.778 -8.821 42.264 1.00 70.50 585 ASN A CA 1
ATOM 4671 C C . ASN A 1 585 ? 23.575 -10.310 41.920 1.00 70.50 585 ASN A C 1
ATOM 4673 O O . ASN A 1 585 ? 22.457 -10.712 41.621 1.00 70.50 585 ASN A O 1
ATOM 4677 N N . ALA A 1 586 ? 24.618 -11.145 42.033 1.00 82.50 586 ALA A N 1
ATOM 4678 C CA . ALA A 1 586 ? 24.502 -12.596 41.872 1.00 82.50 586 ALA A CA 1
ATOM 4679 C C . ALA A 1 586 ? 23.619 -13.235 42.967 1.00 82.50 586 ALA A C 1
ATOM 4681 O O . ALA A 1 586 ? 22.726 -14.024 42.656 1.00 82.50 586 ALA A O 1
ATOM 4682 N N . GLU A 1 587 ? 23.804 -12.840 44.230 1.00 84.06 587 GLU A N 1
ATOM 4683 C CA . GLU A 1 587 ? 22.957 -13.269 45.353 1.00 84.06 587 GLU A CA 1
ATOM 4684 C C . GLU A 1 587 ? 21.497 -12.827 45.157 1.00 84.06 587 GLU A C 1
ATOM 4686 O O . GLU A 1 587 ? 20.581 -13.633 45.320 1.00 84.06 587 GLU A O 1
ATOM 4691 N N . LYS A 1 588 ? 21.268 -11.591 44.691 1.00 81.56 588 LYS A N 1
ATOM 4692 C CA . LYS A 1 588 ? 19.927 -11.095 44.346 1.00 81.56 588 LYS A CA 1
ATOM 4693 C C . LYS A 1 588 ? 19.308 -11.822 43.152 1.00 81.56 588 LYS A C 1
ATOM 4695 O O . LYS A 1 588 ? 18.102 -12.053 43.166 1.00 81.56 588 LYS A O 1
ATOM 4700 N N . THR A 1 589 ? 20.084 -12.248 42.152 1.00 78.56 589 THR A N 1
ATOM 4701 C CA . THR A 1 589 ? 19.548 -13.115 41.087 1.00 78.56 589 THR A CA 1
ATOM 4702 C C . THR A 1 589 ? 19.161 -14.502 41.602 1.00 78.56 589 THR A C 1
ATOM 4704 O O . THR A 1 589 ? 18.108 -14.998 41.212 1.00 78.56 589 THR A O 1
ATOM 4707 N N . GLU A 1 590 ? 19.929 -15.092 42.525 1.00 85.81 590 GLU A N 1
ATOM 4708 C CA . GLU A 1 590 ? 19.583 -16.379 43.152 1.00 85.81 590 GLU A CA 1
ATOM 4709 C C . GLU A 1 590 ? 18.335 -16.260 44.053 1.00 85.81 590 GLU A C 1
ATOM 4711 O O . GLU A 1 590 ? 17.499 -17.163 44.098 1.00 85.81 590 GLU A O 1
ATOM 4716 N N . GLU A 1 591 ? 18.165 -15.132 44.747 1.00 87.06 591 GLU A N 1
ATOM 4717 C CA . GLU A 1 591 ? 16.960 -14.819 45.527 1.00 87.06 591 GLU A CA 1
ATOM 4718 C C . GLU A 1 591 ? 15.727 -14.636 44.626 1.00 87.06 591 GLU A C 1
ATOM 4720 O O . GLU A 1 591 ? 14.685 -15.237 44.885 1.00 87.06 591 GLU A O 1
ATOM 4725 N N . CYS A 1 592 ? 15.850 -13.900 43.516 1.00 75.56 592 CYS A N 1
ATOM 4726 C CA . CYS A 1 592 ? 14.791 -13.777 42.510 1.00 75.56 592 CYS A CA 1
ATOM 4727 C C . CYS A 1 592 ? 14.417 -15.128 41.877 1.00 75.56 592 CYS A C 1
ATOM 4729 O O . CYS A 1 592 ? 13.242 -15.376 41.608 1.00 75.56 592 CYS A O 1
ATOM 4731 N N . GLU A 1 593 ? 15.386 -16.017 41.648 1.00 83.94 593 GLU A N 1
ATOM 4732 C CA . GLU A 1 593 ? 15.137 -17.358 41.111 1.00 83.94 593 GLU A CA 1
ATOM 4733 C C . GLU A 1 593 ? 14.433 -18.264 42.140 1.00 83.94 593 GLU A C 1
ATOM 4735 O O . GLU A 1 593 ? 13.488 -18.973 41.790 1.00 83.94 593 GLU A O 1
ATOM 4740 N N . LYS A 1 594 ? 14.774 -18.151 43.432 1.00 87.38 594 LYS A N 1
ATOM 4741 C CA . LYS A 1 594 ? 14.028 -18.799 44.531 1.00 87.38 594 LYS A CA 1
ATOM 4742 C C . LYS A 1 594 ? 12.599 -18.270 44.668 1.00 87.38 594 LYS A C 1
ATOM 4744 O O . LYS A 1 594 ? 11.689 -19.067 44.881 1.00 87.38 594 LYS A O 1
ATOM 4749 N N . LEU A 1 595 ? 12.383 -16.961 44.524 1.00 84.25 595 LEU A N 1
ATOM 4750 C CA . LEU A 1 595 ? 11.044 -16.356 44.563 1.00 84.25 595 LEU A CA 1
ATOM 4751 C C . LEU A 1 595 ? 10.187 -16.776 43.360 1.00 84.25 595 LEU A C 1
ATOM 4753 O O . LEU A 1 595 ? 8.998 -17.051 43.529 1.00 84.25 595 LEU A O 1
ATOM 4757 N N . ARG A 1 596 ? 10.780 -16.912 42.165 1.00 83.31 596 ARG A N 1
ATOM 4758 C CA . ARG A 1 596 ? 10.105 -17.521 41.005 1.00 83.31 596 ARG A CA 1
ATOM 4759 C C . ARG A 1 596 ? 9.713 -18.967 41.288 1.00 83.31 596 ARG A C 1
ATOM 4761 O O . ARG A 1 596 ? 8.540 -19.291 41.179 1.00 83.31 596 ARG A O 1
ATOM 4768 N N . GLN A 1 597 ? 10.643 -19.792 41.771 1.00 88.06 597 GLN A N 1
ATOM 4769 C CA . GLN A 1 597 ? 10.354 -21.184 42.128 1.00 88.06 597 GLN A CA 1
ATOM 4770 C C . GLN A 1 597 ? 9.225 -21.303 43.171 1.00 88.06 597 GLN A C 1
ATOM 4772 O O . GLN A 1 597 ? 8.341 -22.143 43.024 1.00 88.06 597 GLN A O 1
ATOM 4777 N N . GLN A 1 598 ? 9.204 -20.436 44.190 1.00 87.12 598 GLN A N 1
ATOM 4778 C CA . GLN A 1 598 ? 8.104 -20.371 45.163 1.00 87.12 598 GLN A CA 1
ATOM 4779 C C . GLN A 1 598 ? 6.774 -19.928 44.539 1.00 87.12 598 GLN A C 1
ATOM 4781 O O . GLN A 1 598 ? 5.726 -20.429 44.942 1.00 87.12 598 GLN A O 1
ATOM 4786 N N . THR A 1 599 ? 6.801 -19.022 43.560 1.00 86.00 599 THR A N 1
ATOM 4787 C CA . THR A 1 599 ? 5.602 -18.586 42.827 1.00 86.00 599 THR A CA 1
ATOM 4788 C C . THR A 1 599 ? 5.040 -19.732 41.982 1.00 86.00 599 THR A C 1
ATOM 4790 O O . THR A 1 599 ? 3.859 -20.048 42.111 1.00 86.00 599 THR A O 1
ATOM 4793 N N . ASP A 1 600 ? 5.890 -20.426 41.220 1.00 86.38 600 ASP A N 1
ATOM 4794 C CA . ASP A 1 600 ? 5.518 -21.606 40.428 1.00 86.38 600 ASP A CA 1
ATOM 4795 C C . ASP A 1 600 ? 4.947 -22.733 41.310 1.00 86.38 600 ASP A C 1
ATOM 4797 O O . ASP A 1 600 ? 4.030 -23.453 40.911 1.00 86.38 600 ASP A O 1
ATOM 4801 N N . ASP A 1 601 ? 5.497 -22.933 42.511 1.00 87.19 601 ASP A N 1
ATOM 4802 C CA . ASP A 1 601 ? 5.028 -23.963 43.444 1.00 87.19 601 ASP A CA 1
ATOM 4803 C C . ASP A 1 601 ? 3.705 -23.572 44.133 1.00 87.19 601 ASP A C 1
ATOM 4805 O O . ASP A 1 601 ? 2.851 -24.437 44.342 1.00 87.19 601 ASP A O 1
ATOM 4809 N N . LEU A 1 602 ? 3.471 -22.280 44.391 1.00 87.75 602 LEU A N 1
ATOM 4810 C CA . LEU A 1 602 ? 2.165 -21.766 44.827 1.00 87.75 602 LEU A CA 1
ATOM 4811 C C . LEU A 1 602 ? 1.106 -21.857 43.718 1.00 87.75 602 LEU A C 1
ATOM 4813 O O . LEU A 1 602 ? -0.041 -22.190 44.009 1.00 87.75 602 LEU A O 1
ATOM 4817 N N . GLU A 1 603 ? 1.460 -21.624 42.454 1.00 87.12 603 GLU A N 1
ATOM 4818 C CA . GLU A 1 603 ? 0.544 -21.789 41.315 1.00 87.12 603 GLU A CA 1
ATOM 4819 C C . GLU A 1 603 ? 0.145 -23.265 41.117 1.00 87.12 603 GLU A C 1
ATOM 4821 O O . GLU A 1 603 ? -1.034 -23.587 40.920 1.00 87.12 603 GLU A O 1
ATOM 4826 N N . LYS A 1 604 ? 1.095 -24.196 41.288 1.00 89.56 604 LYS A N 1
ATOM 4827 C CA . LYS A 1 604 ? 0.809 -25.643 41.368 1.00 89.56 604 LYS A CA 1
ATOM 4828 C C . LYS A 1 604 ? -0.109 -25.977 42.546 1.00 89.56 604 LYS A C 1
ATOM 4830 O O . LYS A 1 604 ? -1.008 -26.804 42.402 1.00 89.56 604 LYS A O 1
ATOM 4835 N N . GLU A 1 605 ? 0.061 -25.337 43.703 1.00 89.31 605 GLU A N 1
ATOM 4836 C CA . GLU A 1 605 ? -0.852 -25.547 44.832 1.00 89.31 605 GLU A CA 1
ATOM 4837 C C . GLU A 1 605 ? -2.262 -25.003 44.541 1.00 89.31 605 GLU A C 1
ATOM 4839 O O . GLU A 1 605 ? -3.251 -25.684 44.818 1.00 89.31 605 GLU A O 1
ATOM 4844 N N . VAL A 1 606 ? -2.380 -23.814 43.943 1.00 89.31 606 VAL A N 1
ATOM 4845 C CA . VAL A 1 606 ? -3.668 -23.215 43.555 1.00 89.31 606 VAL A CA 1
ATOM 4846 C C . VAL A 1 606 ? -4.395 -24.087 42.532 1.00 89.31 606 VAL A C 1
ATOM 4848 O O . VAL A 1 606 ? -5.581 -24.356 42.712 1.00 89.31 606 VAL A O 1
ATOM 4851 N N . THR A 1 607 ? -3.704 -24.603 41.514 1.00 87.44 607 THR A N 1
ATOM 4852 C CA . THR A 1 607 ? -4.306 -25.505 40.514 1.00 87.44 607 THR A CA 1
ATOM 4853 C C . THR A 1 607 ? -4.740 -26.849 41.112 1.00 87.44 607 THR A C 1
ATOM 4855 O O . THR A 1 607 ? -5.826 -27.336 40.793 1.00 87.44 607 THR A O 1
ATOM 4858 N N . VAL A 1 608 ? -3.977 -27.424 42.052 1.00 88.88 608 VAL A N 1
ATOM 4859 C CA . VAL A 1 608 ? -4.400 -28.625 42.804 1.00 88.88 608 VAL A CA 1
ATOM 4860 C C . VAL A 1 608 ? -5.609 -28.337 43.703 1.00 88.88 608 VAL A C 1
ATOM 4862 O O . VAL A 1 608 ? -6.540 -29.143 43.756 1.00 88.88 608 VAL A O 1
ATOM 4865 N N . ARG A 1 609 ? -5.645 -27.182 44.381 1.00 88.94 609 ARG A N 1
ATOM 4866 C CA . ARG A 1 609 ? -6.802 -26.755 45.188 1.00 88.94 609 ARG A CA 1
ATOM 4867 C C . ARG A 1 609 ? -8.042 -26.517 44.321 1.00 88.94 609 ARG A C 1
ATOM 4869 O O . ARG A 1 609 ? -9.124 -26.925 44.731 1.00 88.94 609 ARG A O 1
ATOM 4876 N N . GLN A 1 610 ? -7.891 -25.933 43.131 1.00 86.56 610 GLN A N 1
ATOM 4877 C CA . GLN A 1 610 ? -8.987 -25.752 42.176 1.00 86.56 610 GLN A CA 1
ATOM 4878 C C . GLN A 1 610 ? -9.544 -27.103 41.714 1.00 86.56 610 GLN A C 1
ATOM 4880 O O . GLN A 1 610 ? -10.740 -27.329 41.839 1.00 86.56 610 GLN A O 1
ATOM 4885 N N . SER A 1 611 ? -8.678 -28.044 41.321 1.00 87.31 611 SER A N 1
ATOM 4886 C CA . SER A 1 611 ? -9.083 -29.411 40.952 1.00 87.31 611 SER A CA 1
ATOM 4887 C C . SER A 1 611 ? -9.853 -30.129 42.075 1.00 87.31 611 SER A C 1
ATOM 4889 O O . SER A 1 611 ? -10.856 -30.794 41.825 1.00 87.31 611 SER A O 1
ATOM 4891 N N . CYS A 1 612 ? -9.450 -29.932 43.337 1.00 89.44 612 CYS A N 1
ATOM 4892 C CA . CYS A 1 612 ? -10.168 -30.457 44.504 1.00 89.44 612 CYS A CA 1
ATOM 4893 C C . CYS A 1 612 ? -11.559 -29.814 44.686 1.00 89.44 612 CYS A C 1
ATOM 4895 O O . CYS A 1 612 ? -12.532 -30.509 44.983 1.00 89.44 612 CYS A O 1
ATOM 4897 N N . ILE A 1 613 ? -11.679 -28.499 44.470 1.00 90.25 613 ILE A N 1
ATOM 4898 C CA . ILE A 1 613 ? -12.965 -27.783 44.493 1.00 90.25 613 ILE A CA 1
ATOM 4899 C C . ILE A 1 613 ? -13.874 -28.277 43.360 1.00 90.25 613 ILE A C 1
ATOM 4901 O O . ILE A 1 613 ? -15.047 -28.555 43.604 1.00 90.25 613 ILE A O 1
ATOM 4905 N N . ASP A 1 614 ? -13.338 -28.452 42.153 1.00 88.06 614 ASP A N 1
ATOM 4906 C CA . ASP A 1 614 ? -14.082 -28.951 40.993 1.00 88.06 614 ASP A CA 1
ATOM 4907 C C . ASP A 1 614 ? -14.570 -30.395 41.219 1.00 88.06 614 ASP A C 1
ATOM 4909 O O . ASP A 1 614 ? -15.719 -30.721 40.908 1.00 88.06 614 ASP A O 1
ATOM 4913 N N . GLU A 1 615 ? -13.753 -31.249 41.850 1.00 91.38 615 GLU A N 1
ATOM 4914 C CA . GLU A 1 615 ? -14.163 -32.595 42.264 1.00 91.38 615 GLU A CA 1
ATOM 4915 C C . GLU A 1 615 ? -15.256 -32.552 43.349 1.00 91.38 615 GLU A C 1
ATOM 4917 O O . GLU A 1 615 ? -16.242 -33.287 43.255 1.00 91.38 615 GLU A O 1
ATOM 4922 N N . MET A 1 616 ? -15.160 -31.656 44.338 1.00 86.62 616 MET A N 1
ATOM 4923 C CA . MET A 1 616 ? -16.220 -31.453 45.336 1.00 86.62 616 MET A CA 1
ATOM 4924 C C . MET A 1 616 ? -17.532 -30.949 44.714 1.00 86.62 616 MET A C 1
ATOM 4926 O O . MET A 1 616 ? -18.611 -31.392 45.121 1.00 86.62 616 MET A O 1
ATOM 4930 N N . ILE A 1 617 ? -17.468 -30.063 43.716 1.00 88.25 617 ILE A N 1
ATOM 4931 C CA . ILE A 1 617 ? -18.639 -29.605 42.951 1.00 88.25 617 ILE A CA 1
ATOM 4932 C C . ILE A 1 617 ? -19.243 -30.781 42.173 1.00 88.25 617 ILE A C 1
ATOM 4934 O O . ILE A 1 617 ? -20.453 -31.001 42.240 1.00 88.25 617 ILE A O 1
ATOM 4938 N N . ALA A 1 618 ? -18.421 -31.597 41.507 1.00 89.06 618 ALA A N 1
ATOM 4939 C CA . ALA A 1 618 ? -18.883 -32.794 40.807 1.00 89.06 618 ALA A CA 1
ATOM 4940 C C . ALA A 1 618 ? -19.556 -33.805 41.758 1.00 89.06 618 ALA A C 1
ATOM 4942 O O . ALA A 1 618 ? -20.649 -34.292 41.462 1.00 89.06 618 ALA A O 1
ATOM 4943 N N . GLN A 1 619 ? -18.965 -34.071 42.928 1.00 89.88 619 GLN A N 1
ATOM 4944 C CA . GLN A 1 619 ? -19.556 -34.935 43.959 1.00 89.88 619 GLN A CA 1
ATOM 4945 C C . GLN A 1 619 ? -20.879 -34.365 44.502 1.00 89.88 619 GLN A C 1
ATOM 4947 O O . GLN A 1 619 ? -21.843 -35.114 44.676 1.00 89.88 619 GLN A O 1
ATOM 4952 N N . THR A 1 620 ? -20.962 -33.047 44.705 1.00 91.62 620 THR A N 1
ATOM 4953 C CA . THR A 1 620 ? -22.189 -32.355 45.142 1.00 91.62 620 THR A CA 1
ATOM 4954 C C . THR A 1 620 ? -23.298 -32.475 44.095 1.00 91.62 620 THR A C 1
ATOM 4956 O O . THR A 1 620 ? -24.423 -32.840 44.434 1.00 91.62 620 THR A O 1
ATOM 4959 N N . ASN A 1 621 ? -22.976 -32.273 42.815 1.00 90.25 621 ASN A N 1
ATOM 4960 C CA . ASN A 1 621 ? -23.918 -32.437 41.706 1.00 90.25 621 ASN A CA 1
ATOM 4961 C C . ASN A 1 621 ? -24.426 -33.887 41.601 1.00 90.25 621 ASN A C 1
ATOM 4963 O O . ASN A 1 621 ? -25.622 -34.112 41.418 1.00 90.25 621 ASN A O 1
ATOM 4967 N N . VAL A 1 622 ? -23.551 -34.886 41.781 1.00 92.38 622 VAL A N 1
ATOM 4968 C CA . VAL A 1 622 ? -23.949 -36.307 41.820 1.00 92.38 622 VAL A CA 1
ATOM 4969 C C . VAL A 1 622 ? -24.882 -36.596 43.001 1.00 92.38 622 VAL A C 1
ATOM 4971 O O . VAL A 1 622 ? -25.897 -37.269 42.817 1.00 92.38 622 VAL A O 1
ATOM 4974 N N . LEU A 1 623 ? -24.593 -36.063 44.192 1.00 91.75 623 LEU A N 1
ATOM 4975 C CA . LEU A 1 623 ? -25.469 -36.171 45.367 1.00 91.75 623 LEU A CA 1
ATOM 4976 C C . LEU A 1 623 ? -26.835 -35.511 45.136 1.00 91.75 623 LEU A C 1
ATOM 4978 O O . LEU A 1 623 ? -27.859 -36.087 45.501 1.00 91.75 623 LEU A O 1
ATOM 4982 N N . GLN A 1 624 ? -26.872 -34.346 44.487 1.00 90.81 624 GLN A N 1
ATOM 4983 C CA . GLN A 1 624 ? -28.113 -33.645 44.158 1.00 90.81 624 GLN A CA 1
ATOM 4984 C C . GLN A 1 624 ? -28.964 -34.431 43.146 1.00 90.81 624 GLN A C 1
ATOM 4986 O O . GLN A 1 624 ? -30.170 -34.577 43.346 1.00 90.81 624 GLN A O 1
ATOM 4991 N N . VAL A 1 625 ? -28.345 -35.024 42.119 1.00 91.69 625 VAL A N 1
ATOM 4992 C CA . VAL A 1 625 ? -29.027 -35.920 41.165 1.00 91.69 625 VAL A CA 1
ATOM 4993 C C . VAL A 1 625 ? -29.543 -37.188 41.856 1.00 91.69 625 VAL A C 1
ATOM 4995 O O . VAL A 1 625 ? -30.676 -37.601 41.605 1.00 91.69 625 VAL A O 1
ATOM 4998 N N . GLN A 1 626 ? -28.772 -37.791 42.769 1.00 87.50 626 GLN A N 1
ATOM 4999 C CA . GLN A 1 626 ? -29.239 -38.936 43.565 1.00 87.50 626 GLN A CA 1
ATOM 5000 C C . GLN A 1 626 ? -30.425 -38.570 44.468 1.00 87.50 626 GLN A C 1
ATOM 5002 O O . GLN A 1 626 ? -31.388 -39.335 44.545 1.00 87.50 626 GLN A O 1
ATOM 5007 N N . LEU A 1 627 ? -30.393 -37.400 45.113 1.00 90.38 627 LEU A N 1
ATOM 5008 C CA . LEU A 1 627 ? -31.496 -36.903 45.935 1.00 90.38 627 LEU A CA 1
ATOM 5009 C C . LEU A 1 627 ? -32.754 -36.646 45.095 1.00 90.38 627 LEU A C 1
ATOM 5011 O O . LEU A 1 627 ? -33.855 -36.987 45.525 1.00 90.38 627 LEU A O 1
ATOM 5015 N N . GLN A 1 628 ? -32.602 -36.108 43.883 1.00 90.38 628 GLN A N 1
ATOM 5016 C CA . GLN A 1 628 ? -33.723 -35.884 42.974 1.00 90.38 628 GLN A CA 1
ATOM 5017 C C . GLN A 1 628 ? -34.332 -37.205 42.473 1.00 90.38 628 GLN A C 1
ATOM 5019 O O . GLN A 1 628 ? -35.548 -37.371 42.544 1.00 90.38 628 GLN A O 1
ATOM 5024 N N . LEU A 1 629 ? -33.516 -38.195 42.098 1.00 91.31 629 LEU A N 1
ATOM 5025 C CA . LEU A 1 629 ? -33.994 -39.549 41.773 1.00 91.31 629 LEU A CA 1
ATOM 5026 C C . LEU A 1 629 ? -34.688 -40.226 42.973 1.00 91.31 629 LEU A C 1
ATOM 5028 O O . LEU A 1 629 ? -35.697 -40.918 42.810 1.00 91.31 629 LEU A O 1
ATOM 5032 N N . ALA A 1 630 ? -34.198 -40.005 44.196 1.00 85.50 630 ALA A N 1
ATOM 5033 C CA . ALA A 1 630 ? -34.850 -40.474 45.420 1.00 85.50 630 ALA A CA 1
ATOM 5034 C C . ALA A 1 630 ? -36.193 -39.759 45.682 1.00 85.50 630 ALA A C 1
ATOM 5036 O O . ALA A 1 630 ? -37.136 -40.377 46.181 1.00 85.50 630 ALA A O 1
ATOM 5037 N N . ALA A 1 631 ? -36.322 -38.479 45.324 1.00 87.81 631 ALA A N 1
ATOM 5038 C CA . ALA A 1 631 ? -37.583 -37.745 45.401 1.00 87.81 631 ALA A CA 1
ATOM 5039 C C . ALA A 1 631 ? -38.592 -38.229 44.341 1.00 87.81 631 ALA A C 1
ATOM 5041 O O . ALA A 1 631 ? -39.750 -38.487 44.673 1.00 87.81 631 ALA A O 1
ATOM 5042 N N . GLU A 1 632 ? -38.151 -38.433 43.098 1.00 91.81 632 GLU A N 1
ATOM 5043 C CA . GLU A 1 632 ? -38.975 -38.940 41.992 1.00 91.81 632 GLU A CA 1
ATOM 5044 C C . GLU A 1 632 ? -39.487 -40.362 42.264 1.00 91.81 632 GLU A C 1
ATOM 5046 O O . GLU A 1 632 ? -40.679 -40.630 42.112 1.00 91.81 632 GLU A O 1
ATOM 5051 N N . THR A 1 633 ? -38.633 -41.264 42.756 1.00 90.81 633 THR A N 1
ATOM 5052 C CA . THR A 1 633 ? -39.049 -42.624 43.149 1.00 90.81 633 THR A CA 1
ATOM 5053 C C . THR A 1 633 ? -40.017 -42.621 44.337 1.00 90.81 633 THR A C 1
ATOM 5055 O O . THR A 1 633 ? -40.998 -43.366 44.324 1.00 90.81 633 THR A O 1
ATOM 5058 N N . ASN A 1 634 ? -39.833 -41.738 45.326 1.00 89.62 634 ASN A N 1
ATOM 5059 C CA . ASN A 1 634 ? -40.821 -41.540 46.394 1.00 89.62 634 ASN A CA 1
ATOM 5060 C C . ASN A 1 634 ? -42.150 -40.969 45.873 1.00 89.62 634 ASN A C 1
ATOM 5062 O O . ASN A 1 634 ? -43.212 -41.353 46.364 1.00 89.62 634 ASN A O 1
ATOM 5066 N N . MET A 1 635 ? -42.124 -40.080 44.876 1.00 92.38 635 MET A N 1
ATOM 5067 C CA . MET A 1 635 ? -43.336 -39.559 44.239 1.00 92.38 635 MET A CA 1
ATOM 5068 C C . MET A 1 635 ? -44.082 -40.667 43.481 1.00 92.38 635 MET A C 1
ATOM 5070 O O . MET A 1 635 ? -45.293 -40.805 43.650 1.00 92.38 635 MET A O 1
ATOM 5074 N N . GLN A 1 636 ? -43.365 -41.514 42.737 1.00 88.69 636 GLN A N 1
ATOM 5075 C CA . GLN A 1 636 ? -43.932 -42.693 42.071 1.00 88.69 636 GLN A CA 1
ATOM 5076 C C . GLN A 1 636 ? -44.531 -43.689 43.076 1.00 88.69 636 GLN A C 1
ATOM 5078 O O . GLN A 1 636 ? -45.636 -44.181 42.858 1.00 88.69 636 GLN A O 1
ATOM 5083 N N . LEU A 1 637 ? -43.859 -43.952 44.204 1.00 89.88 637 LEU A N 1
ATOM 5084 C CA . LEU A 1 637 ? -44.398 -44.801 45.274 1.00 89.88 637 LEU A CA 1
ATOM 5085 C C . LEU A 1 637 ? -45.661 -44.200 45.905 1.00 89.88 637 LEU A C 1
ATOM 5087 O O . LEU A 1 637 ? -46.646 -44.915 46.076 1.00 89.88 637 LEU A O 1
ATOM 5091 N N . LYS A 1 638 ? -45.687 -42.890 46.188 1.00 89.12 638 LYS A N 1
ATOM 5092 C CA . LYS A 1 638 ? -46.899 -42.192 46.659 1.00 89.12 638 LYS A CA 1
ATOM 5093 C C . LYS A 1 638 ? -48.043 -42.292 45.648 1.00 89.12 638 LYS A C 1
ATOM 5095 O O . LYS A 1 638 ? -49.178 -42.541 46.044 1.00 89.12 638 LYS A O 1
ATOM 5100 N N . GLN A 1 639 ? -47.755 -42.150 44.356 1.00 89.50 639 GLN A N 1
ATOM 5101 C CA . GLN A 1 639 ? -48.752 -42.288 43.295 1.00 89.50 639 GLN A CA 1
ATOM 5102 C C . GLN A 1 639 ? -49.296 -43.723 43.205 1.00 89.50 639 GLN A C 1
ATOM 5104 O O . GLN A 1 639 ? -50.511 -43.904 43.143 1.00 89.50 639 GLN A O 1
ATOM 5109 N N . GLN A 1 640 ? -48.434 -44.740 43.310 1.00 88.75 640 GLN A N 1
ATOM 5110 C CA . GLN A 1 640 ? -48.859 -46.142 43.388 1.00 88.75 640 GLN A CA 1
ATOM 5111 C C . GLN A 1 640 ? -49.701 -46.427 44.639 1.00 88.75 640 GLN A C 1
ATOM 5113 O O . GLN A 1 640 ? -50.690 -47.148 44.538 1.00 88.75 640 GLN A O 1
ATOM 5118 N N . ILE A 1 641 ? -49.361 -45.855 45.800 1.00 89.38 641 ILE A N 1
ATOM 5119 C CA . ILE A 1 641 ? -50.178 -45.973 47.020 1.00 89.38 641 ILE A CA 1
ATOM 5120 C C . ILE A 1 641 ? -51.566 -45.364 46.782 1.00 89.38 641 ILE A C 1
ATOM 5122 O O . ILE A 1 641 ? -52.559 -46.052 46.990 1.00 89.38 641 ILE A O 1
ATOM 5126 N N . LEU A 1 642 ? -51.658 -44.150 46.229 1.00 90.06 642 LEU A N 1
ATOM 5127 C CA . LEU A 1 642 ? -52.944 -43.512 45.908 1.00 90.06 642 LEU A CA 1
ATOM 5128 C C . LEU A 1 642 ? -53.775 -44.309 44.885 1.00 90.06 642 LEU A C 1
ATOM 5130 O O . LEU A 1 642 ? -54.999 -44.376 44.997 1.00 90.06 642 LEU A O 1
ATOM 5134 N N . GLU A 1 643 ? -53.145 -44.939 43.892 1.00 89.12 643 GLU A N 1
ATOM 5135 C CA . GLU A 1 643 ? -53.825 -45.848 42.959 1.00 89.12 643 GLU A CA 1
ATOM 5136 C C . GLU A 1 643 ? -54.306 -47.136 43.643 1.00 89.12 643 GLU A C 1
ATOM 5138 O O . GLU A 1 643 ? -55.404 -47.623 43.346 1.00 89.12 643 GLU A O 1
ATOM 5143 N N . LYS A 1 644 ? -53.530 -47.677 44.589 1.00 87.12 644 LYS A N 1
ATOM 5144 C CA . LYS A 1 644 ? -53.927 -48.833 45.405 1.00 87.12 644 LYS A CA 1
ATOM 5145 C C . LYS A 1 644 ? -55.051 -48.488 46.374 1.00 87.12 644 LYS A C 1
ATOM 5147 O O . LYS A 1 644 ? -55.976 -49.286 46.467 1.00 87.12 644 LYS A O 1
ATOM 5152 N N . ASP A 1 645 ? -55.045 -47.311 46.989 1.00 87.44 645 ASP A N 1
ATOM 5153 C CA . ASP A 1 645 ? -56.121 -46.828 47.862 1.00 87.44 645 ASP A CA 1
ATOM 5154 C C . ASP A 1 645 ? -57.409 -46.574 47.071 1.00 87.44 645 ASP A C 1
ATOM 5156 O O . ASP A 1 645 ? -58.485 -46.999 47.486 1.00 87.44 645 ASP A O 1
ATOM 5160 N N . ARG A 1 646 ? -57.321 -45.989 45.867 1.00 89.50 646 ARG A N 1
ATOM 5161 C CA . ARG A 1 646 ? -58.465 -45.896 44.937 1.00 89.50 646 ARG A CA 1
ATOM 5162 C C . ARG A 1 646 ? -58.998 -47.278 44.550 1.00 89.50 646 ARG A C 1
ATOM 5164 O O . ARG A 1 646 ? -60.210 -47.464 44.513 1.00 89.50 646 ARG A O 1
ATOM 5171 N N . SER A 1 647 ? -58.110 -48.243 44.306 1.00 87.56 647 SER A N 1
ATOM 5172 C CA . SER A 1 647 ? -58.477 -49.637 44.006 1.00 87.56 647 SER A CA 1
ATOM 5173 C C . SER A 1 647 ? -59.090 -50.360 45.214 1.00 87.56 647 SER A C 1
ATOM 5175 O O . SER A 1 647 ? -59.972 -51.198 45.050 1.00 87.56 647 SER A O 1
ATOM 5177 N N . LEU A 1 648 ? -58.638 -50.043 46.430 1.00 86.06 648 LEU A N 1
ATOM 5178 C CA . LEU A 1 648 ? -59.188 -50.552 47.686 1.00 86.06 648 LEU A CA 1
ATOM 5179 C C . LEU A 1 648 ? -60.562 -49.952 47.970 1.00 86.06 648 LEU A C 1
ATOM 5181 O O . LEU A 1 648 ? -61.464 -50.687 48.352 1.00 86.06 648 LEU A O 1
ATOM 5185 N N . ASN A 1 649 ? -60.746 -48.655 47.729 1.00 81.88 649 ASN A N 1
ATOM 5186 C CA . ASN A 1 649 ? -62.025 -47.974 47.897 1.00 81.88 649 ASN A CA 1
ATOM 5187 C C . ASN A 1 649 ? -63.075 -48.488 46.906 1.00 81.88 649 ASN A C 1
ATOM 5189 O O . ASN A 1 649 ? -64.200 -48.755 47.319 1.00 81.88 649 ASN A O 1
ATOM 5193 N N . THR A 1 650 ? -62.719 -48.730 45.639 1.00 83.62 650 THR A N 1
ATOM 5194 C CA . THR A 1 650 ? -63.644 -49.365 44.682 1.00 83.62 650 THR A CA 1
ATOM 5195 C C . THR A 1 650 ? -63.955 -50.817 45.056 1.00 83.62 650 THR A C 1
ATOM 5197 O O . THR A 1 650 ? -65.121 -51.207 45.017 1.00 83.62 650 THR A O 1
ATOM 5200 N N . LEU A 1 651 ? -62.975 -51.601 45.523 1.00 79.31 651 LEU A N 1
ATOM 5201 C CA . LEU A 1 651 ? -63.220 -52.936 46.093 1.00 79.31 651 LEU A CA 1
ATOM 5202 C C . LEU A 1 651 ? -64.103 -52.897 47.350 1.00 79.31 651 LEU A C 1
ATOM 5204 O O . LEU A 1 651 ? -64.946 -53.773 47.528 1.00 79.31 651 LEU A O 1
ATOM 5208 N N . ASN A 1 652 ? -63.941 -51.893 48.209 1.00 77.25 652 ASN A N 1
ATOM 5209 C CA . ASN A 1 652 ? -64.728 -51.713 49.425 1.00 77.25 652 ASN A CA 1
ATOM 5210 C C . ASN A 1 652 ? -66.160 -51.247 49.112 1.00 77.25 652 ASN A C 1
ATOM 5212 O O . ASN A 1 652 ? -67.105 -51.703 49.754 1.00 77.25 652 ASN A O 1
ATOM 5216 N N . GLU A 1 653 ? -66.354 -50.417 48.084 1.00 78.81 653 GLU A N 1
ATOM 5217 C CA . GLU A 1 653 ? -67.676 -50.122 47.526 1.00 78.81 653 GLU A CA 1
ATOM 5218 C C . GLU A 1 653 ? -68.328 -51.371 46.919 1.00 78.81 653 GLU A C 1
ATOM 5220 O O . GLU A 1 653 ? -69.511 -51.610 47.152 1.00 78.81 653 GLU A O 1
ATOM 5225 N N . GLU A 1 654 ? -67.587 -52.203 46.180 1.00 78.25 654 GLU A N 1
ATOM 5226 C CA . GLU A 1 654 ? -68.107 -53.475 45.663 1.00 78.25 654 GLU A CA 1
ATOM 5227 C C . GLU A 1 654 ? -68.451 -54.472 46.778 1.00 78.25 654 GLU A C 1
ATOM 5229 O O . GLU A 1 654 ? -69.438 -55.203 46.661 1.00 78.25 654 GLU A O 1
ATOM 5234 N N . LEU A 1 655 ? -67.675 -54.493 47.867 1.00 68.00 655 LEU A N 1
ATOM 5235 C CA . LEU A 1 655 ? -67.949 -55.296 49.059 1.00 68.00 655 LEU A CA 1
ATOM 5236 C C . LEU A 1 655 ? -69.198 -54.781 49.791 1.00 68.00 655 LEU A C 1
ATOM 5238 O O . LEU A 1 655 ? -70.069 -55.571 50.157 1.00 68.00 655 LEU A O 1
ATOM 5242 N N . SER A 1 656 ? -69.332 -53.459 49.919 1.00 62.88 656 SER A N 1
ATOM 5243 C CA . SER A 1 656 ? -70.492 -52.786 50.521 1.00 62.88 656 SER A CA 1
ATOM 5244 C C . SER A 1 656 ? -71.765 -52.983 49.689 1.00 62.88 656 SER A C 1
ATOM 5246 O O . SER A 1 656 ? -72.831 -53.227 50.244 1.00 62.88 656 SER A O 1
ATOM 5248 N N . ARG A 1 657 ? -71.662 -52.997 48.352 1.00 58.38 657 ARG A N 1
ATOM 5249 C CA . ARG A 1 657 ? -72.764 -53.364 47.437 1.00 58.38 657 ARG A CA 1
ATOM 5250 C C . ARG A 1 657 ? -73.107 -54.863 47.454 1.00 58.38 657 ARG A C 1
ATOM 5252 O O . ARG A 1 657 ? -74.081 -55.257 46.815 1.00 58.38 657 ARG A O 1
ATOM 5259 N N . LYS A 1 658 ? -72.328 -55.703 48.149 1.00 48.41 658 LYS A N 1
ATOM 5260 C CA . LYS A 1 658 ? -72.529 -57.162 48.255 1.00 48.41 658 LYS A CA 1
ATOM 5261 C C . LYS A 1 658 ? -72.954 -57.654 49.641 1.00 48.41 658 LYS A C 1
ATOM 5263 O O . LYS A 1 658 ? -73.173 -58.857 49.780 1.00 48.41 658 LYS A O 1
ATOM 5268 N N . GLN A 1 659 ? -73.126 -56.784 50.639 1.00 33.94 659 GLN A N 1
ATOM 5269 C CA . GLN A 1 659 ? -73.742 -57.175 51.913 1.00 33.94 659 GLN A CA 1
ATOM 5270 C C . GLN A 1 659 ? -75.268 -56.972 51.883 1.00 33.94 659 GLN A C 1
ATOM 5272 O O . GLN A 1 659 ? -75.722 -55.840 51.723 1.00 33.94 659 GLN A O 1
ATOM 5277 N N . PRO A 1 660 ? -76.079 -58.036 52.042 1.00 42.47 660 PRO A N 1
ATOM 5278 C CA . PRO A 1 6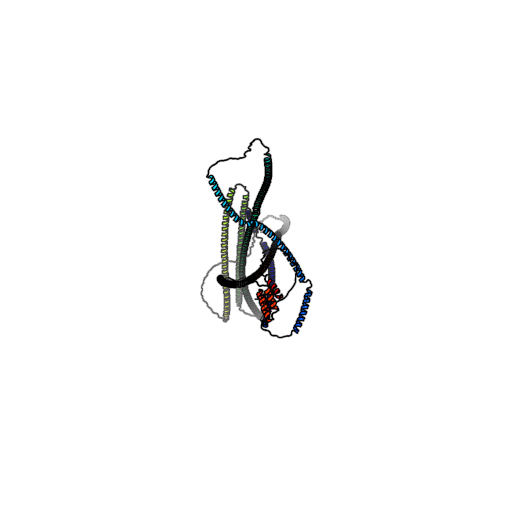60 ? -77.507 -57.905 52.298 1.00 42.47 660 PRO A CA 1
ATOM 5279 C C . PRO A 1 660 ? -77.778 -57.650 53.788 1.00 42.47 660 PRO A C 1
ATOM 5281 O O . PRO A 1 660 ? -77.090 -58.181 54.660 1.00 42.47 660 PRO A O 1
ATOM 5284 N N . GLU A 1 661 ? -78.835 -56.896 54.083 1.00 38.72 661 GLU A N 1
ATOM 5285 C CA . GLU A 1 661 ? -79.355 -56.750 55.444 1.00 38.72 661 GLU A CA 1
ATOM 5286 C C . GLU A 1 661 ? -79.884 -58.093 55.981 1.00 38.72 661 GLU A C 1
ATOM 5288 O O . GLU A 1 661 ? -80.813 -58.676 55.422 1.00 38.72 661 GLU A O 1
ATOM 5293 N N . THR A 1 662 ? -79.369 -58.543 57.127 1.00 32.44 662 THR A N 1
ATOM 5294 C CA . THR A 1 662 ? -80.068 -59.494 58.008 1.00 32.44 662 THR A CA 1
ATOM 5295 C C . THR A 1 662 ? -79.853 -59.103 59.463 1.00 32.44 662 THR A C 1
ATOM 5297 O O . THR A 1 662 ? -78.717 -58.906 59.890 1.00 32.44 662 THR A O 1
ATOM 5300 N N . ALA A 1 663 ? -80.942 -59.012 60.222 1.00 33.34 663 ALA A N 1
ATOM 5301 C CA . ALA A 1 663 ? -80.940 -58.593 61.618 1.00 33.34 663 ALA A CA 1
ATOM 5302 C C . ALA A 1 663 ? -81.203 -59.763 62.589 1.00 33.34 663 ALA A C 1
ATOM 5304 O O . ALA A 1 663 ? -81.807 -60.763 62.210 1.00 33.34 663 ALA A O 1
ATOM 5305 N N . VAL A 1 664 ? -80.853 -59.535 63.864 1.00 33.31 664 VAL A N 1
ATOM 5306 C CA . VAL A 1 664 ? -81.285 -60.265 65.082 1.00 33.31 664 VAL A CA 1
ATOM 5307 C C . VAL A 1 664 ? -80.724 -61.685 65.312 1.00 33.31 664 VAL A C 1
ATOM 5309 O O . VAL A 1 664 ? -81.130 -62.631 64.648 1.00 33.31 664 VAL A O 1
ATOM 5312 N N . SER A 1 665 ? -79.921 -61.856 66.376 1.00 30.41 665 SER A N 1
ATOM 5313 C CA . SER A 1 665 ? -80.170 -62.821 67.484 1.00 30.41 665 SER A CA 1
ATOM 5314 C C . SER A 1 665 ? -79.035 -62.817 68.528 1.00 30.41 665 SER A C 1
ATOM 5316 O O . SER A 1 665 ? -77.864 -62.740 68.169 1.00 30.41 665 SER A O 1
ATOM 5318 N N . ASP A 1 666 ? -79.391 -62.967 69.808 1.00 31.69 666 ASP A N 1
ATOM 5319 C CA . ASP A 1 666 ? -78.498 -63.188 70.962 1.00 31.69 666 ASP A CA 1
ATOM 5320 C C . ASP A 1 666 ? -77.687 -64.500 70.897 1.00 31.69 666 ASP A C 1
ATOM 5322 O O . ASP A 1 666 ? -78.121 -65.462 70.256 1.00 31.69 666 ASP A O 1
ATOM 5326 N N . GLY A 1 667 ? -76.611 -64.597 71.706 1.00 29.19 667 GLY A N 1
ATOM 5327 C CA . GLY A 1 667 ? -76.250 -65.878 72.345 1.00 29.19 667 GLY A CA 1
ATOM 5328 C C . GLY A 1 667 ? -74.771 -66.218 72.621 1.00 29.19 667 GLY A C 1
ATOM 5329 O O . GLY A 1 667 ? -74.219 -67.045 71.915 1.00 29.19 667 GLY A O 1
ATOM 5330 N N . LEU A 1 668 ? -74.231 -65.728 73.750 1.00 32.72 668 LEU A N 1
ATOM 5331 C CA . LEU A 1 668 ? -73.329 -66.425 74.709 1.00 32.72 668 LEU A CA 1
ATOM 5332 C C . LEU A 1 668 ? -71.938 -67.022 74.319 1.00 32.72 668 LEU A C 1
ATOM 5334 O O . LEU A 1 668 ? -71.749 -67.683 73.308 1.00 32.72 668 LEU A O 1
ATOM 5338 N N . ASN A 1 669 ? -71.055 -66.954 75.333 1.00 31.02 669 ASN A N 1
ATOM 5339 C CA . ASN A 1 669 ? -69.854 -67.761 75.654 1.00 31.02 669 ASN A CA 1
ATOM 5340 C C . ASN A 1 669 ? -68.438 -67.370 75.146 1.00 31.02 669 ASN A C 1
ATOM 5342 O O . ASN A 1 669 ? -68.088 -67.490 73.978 1.00 31.02 669 ASN A O 1
ATOM 5346 N N . GLU A 1 670 ? -67.611 -67.028 76.148 1.00 35.78 670 GLU A N 1
ATOM 5347 C CA . GLU A 1 670 ? -66.177 -67.328 76.380 1.00 35.78 670 GLU A CA 1
ATOM 5348 C C . GLU A 1 670 ? -65.579 -68.563 75.650 1.00 35.78 670 GLU A C 1
ATOM 5350 O O . GLU A 1 670 ? -66.333 -69.510 75.398 1.00 35.78 670 GLU A O 1
ATOM 5355 N N . PRO A 1 671 ? -64.232 -68.648 75.411 1.00 42.88 671 PRO A N 1
ATOM 5356 C CA . PRO A 1 671 ? -63.240 -68.596 76.514 1.00 42.88 671 PRO A CA 1
ATOM 5357 C C . PRO A 1 671 ? -61.767 -68.139 76.265 1.00 42.88 671 PRO A C 1
ATOM 5359 O O . PRO A 1 671 ? -61.187 -68.350 75.209 1.00 42.88 671 PRO A O 1
ATOM 5362 N N . SER A 1 672 ? -61.134 -67.715 77.375 1.00 29.20 672 SER A N 1
ATOM 5363 C CA . SER A 1 672 ? -59.773 -68.067 77.870 1.00 29.20 672 SER A CA 1
ATOM 5364 C C . SER A 1 672 ? -58.449 -67.654 77.169 1.00 29.20 672 SER A C 1
ATOM 5366 O O . SER A 1 672 ? -58.224 -67.907 75.992 1.00 29.20 672 SER A O 1
ATOM 5368 N N . ALA A 1 673 ? -57.510 -67.239 78.044 1.00 29.11 673 ALA A N 1
ATOM 5369 C CA . ALA A 1 673 ? -56.033 -67.232 77.965 1.00 29.11 673 ALA A CA 1
ATOM 5370 C C . ALA A 1 673 ? -55.316 -66.199 77.053 1.00 29.11 673 ALA A C 1
ATOM 5372 O O . ALA A 1 673 ? -55.640 -66.050 75.884 1.00 29.11 673 ALA A O 1
ATOM 5373 N N . GLY A 1 674 ? -54.268 -65.499 77.524 1.00 29.33 674 GLY A N 1
ATOM 5374 C CA . GLY A 1 674 ? -53.694 -65.464 78.882 1.00 29.33 674 GLY A CA 1
ATOM 5375 C C . GLY A 1 674 ? -52.467 -64.537 79.018 1.00 29.33 674 GLY A C 1
ATOM 5376 O O . GLY A 1 674 ? -51.919 -64.120 78.010 1.00 29.33 674 GLY A O 1
ATOM 5377 N N . GLU A 1 675 ? -52.099 -64.243 80.277 1.00 31.02 675 GLU A N 1
ATOM 5378 C CA . GLU A 1 675 ? -50.763 -63.906 80.844 1.00 31.02 675 GLU A CA 1
ATOM 5379 C C . GLU A 1 675 ? -49.797 -62.953 80.078 1.00 31.02 675 GLU A C 1
ATOM 5381 O O . GLU A 1 675 ? -49.458 -63.172 78.925 1.00 31.02 675 GLU A O 1
ATOM 5386 N N . GLY A 1 676 ? -49.195 -61.916 80.685 1.00 29.81 676 GLY A N 1
ATOM 5387 C CA . GLY A 1 676 ? -49.260 -61.417 82.069 1.00 29.81 676 GLY A CA 1
ATOM 5388 C C . GLY A 1 676 ? -48.187 -60.339 82.363 1.00 29.81 676 GLY A C 1
ATOM 5389 O O . GLY A 1 676 ? -47.370 -60.049 81.501 1.00 29.81 676 GLY A O 1
ATOM 5390 N N . THR A 1 677 ? -48.192 -59.791 83.593 1.00 30.06 677 THR A N 1
ATOM 5391 C CA . THR A 1 677 ? -47.069 -59.148 84.348 1.00 30.06 677 THR A CA 1
ATOM 5392 C C . THR A 1 677 ? -46.153 -58.095 83.669 1.00 30.06 677 THR A C 1
ATOM 5394 O O . THR A 1 677 ? -45.498 -58.394 82.683 1.00 30.06 677 THR A O 1
ATOM 5397 N N . GLY A 1 678 ? -45.894 -56.900 84.229 1.00 30.45 678 GLY A N 1
ATOM 5398 C CA . GLY A 1 678 ? -46.347 -56.267 85.485 1.00 30.45 678 GLY A CA 1
ATOM 5399 C C . GLY A 1 678 ? -45.419 -55.112 85.948 1.00 30.45 678 GLY A C 1
ATOM 5400 O O . GLY A 1 678 ? -44.376 -54.909 85.338 1.00 30.45 678 GLY A O 1
ATOM 5401 N N . ASN A 1 679 ? -45.775 -54.458 87.070 1.00 31.00 679 ASN A N 1
ATOM 5402 C CA . ASN A 1 679 ? -44.955 -53.581 87.953 1.00 31.00 679 ASN A CA 1
ATOM 5403 C C . ASN A 1 679 ? -44.500 -52.199 87.385 1.00 31.00 679 ASN A C 1
ATOM 5405 O O . ASN A 1 679 ? -43.939 -52.128 86.302 1.00 31.00 679 ASN A O 1
ATOM 5409 N N . ASN A 1 680 ? -44.901 -51.070 88.005 1.00 31.34 680 ASN A N 1
ATOM 5410 C CA . ASN A 1 680 ? -44.205 -50.267 89.059 1.00 31.34 680 ASN A CA 1
ATOM 5411 C C . ASN A 1 680 ? -43.014 -49.432 88.513 1.00 31.34 680 ASN A C 1
ATOM 5413 O O . ASN A 1 680 ? -42.258 -49.948 87.702 1.00 31.34 680 ASN A O 1
ATOM 5417 N N . ASP A 1 681 ? -42.747 -48.165 88.875 1.00 33.78 681 ASP A N 1
ATOM 5418 C CA . ASP A 1 681 ? -43.226 -47.237 89.933 1.00 33.78 681 ASP A CA 1
ATOM 5419 C C . ASP A 1 681 ? -43.558 -45.835 89.323 1.00 33.78 681 ASP A C 1
ATOM 5421 O O . ASP A 1 681 ? -43.201 -45.573 88.179 1.00 33.78 681 ASP A O 1
ATOM 5425 N N . GLY A 1 682 ? -44.377 -44.944 89.916 1.00 30.80 682 GLY A N 1
ATOM 5426 C CA . GLY A 1 682 ? -44.015 -43.948 90.958 1.00 30.80 682 GLY A CA 1
ATOM 5427 C C . GLY A 1 682 ? -43.149 -42.800 90.388 1.00 30.80 682 GLY A C 1
ATOM 5428 O O . GLY A 1 682 ? -42.051 -43.071 89.930 1.00 30.80 682 GLY A O 1
ATOM 5429 N N . GLN A 1 683 ? -43.521 -41.509 90.352 1.00 35.53 683 GLN A N 1
ATOM 5430 C CA . GLN A 1 683 ? -44.048 -40.569 91.373 1.00 35.53 683 GLN A CA 1
ATOM 5431 C C . GLN A 1 683 ? -44.768 -39.387 90.642 1.00 35.53 683 GLN A C 1
ATOM 5433 O O . GLN A 1 683 ? -44.470 -39.136 89.480 1.00 35.53 683 GLN A O 1
ATOM 5438 N N . LEU A 1 684 ? -45.838 -38.734 91.136 1.00 31.08 684 LEU A N 1
ATOM 5439 C CA . LEU A 1 684 ? -45.885 -37.632 92.136 1.00 31.08 684 LEU A CA 1
ATOM 5440 C C . LEU A 1 684 ? -44.837 -36.511 91.860 1.00 31.08 684 LEU A C 1
ATOM 5442 O O . LEU A 1 684 ? -43.676 -36.832 91.662 1.00 31.08 684 LEU A O 1
ATOM 5446 N N . LEU A 1 685 ? -45.120 -35.195 91.868 1.00 28.89 685 LEU A N 1
ATOM 5447 C CA . LEU A 1 685 ? -46.231 -34.418 92.453 1.00 28.89 685 LEU A CA 1
ATOM 5448 C C . LEU A 1 685 ? -46.297 -32.973 91.857 1.00 28.89 685 LEU A C 1
ATOM 5450 O O . LEU A 1 685 ? -45.279 -32.464 91.408 1.00 28.89 685 LEU A O 1
ATOM 5454 N N . PHE A 1 686 ? -47.454 -32.298 91.983 1.00 31.33 686 PHE A N 1
ATOM 5455 C CA . PHE A 1 686 ? -47.729 -30.848 91.780 1.00 31.33 686 PHE A CA 1
ATOM 5456 C C . PHE A 1 686 ? -47.635 -30.189 90.384 1.00 31.33 686 PHE A C 1
ATOM 5458 O O . PHE A 1 686 ? -46.576 -30.086 89.775 1.00 31.33 686 PHE A O 1
ATOM 5465 N N . PRO A 1 687 ? -48.721 -29.482 90.026 1.00 33.91 687 PRO A N 1
ATOM 5466 C CA . PRO A 1 687 ? -48.692 -28.063 89.677 1.00 33.91 687 PRO A CA 1
ATOM 5467 C C . PRO A 1 687 ? -49.384 -27.234 90.776 1.00 33.91 687 PRO A C 1
ATOM 5469 O O . PRO A 1 687 ? -50.411 -27.658 91.313 1.00 33.91 687 PRO A O 1
ATOM 5472 N N . LEU A 1 688 ? -48.873 -26.042 91.111 1.00 29.62 688 LEU A N 1
ATOM 5473 C CA . LEU A 1 688 ? -49.621 -25.111 91.964 1.00 29.62 688 LEU A CA 1
ATOM 5474 C C . LEU A 1 688 ? -49.386 -23.644 91.588 1.00 29.62 688 LEU A C 1
ATOM 5476 O O . LEU A 1 688 ? -48.264 -23.169 91.449 1.00 29.62 688 LEU A O 1
ATOM 5480 N N . GLN A 1 689 ? -50.510 -22.962 91.411 1.00 31.38 689 GLN A N 1
ATOM 5481 C CA . GLN A 1 689 ? -50.690 -21.599 90.932 1.00 31.38 689 GLN A CA 1
ATOM 5482 C C . GLN A 1 689 ? -50.874 -20.634 92.114 1.00 31.38 689 GLN A C 1
ATOM 5484 O O . GLN A 1 689 ? -51.695 -20.912 92.988 1.00 31.38 689 GLN A O 1
ATOM 5489 N N . LYS A 1 690 ? -50.160 -19.501 92.102 1.00 29.70 690 LYS A N 1
ATOM 5490 C CA . LYS A 1 690 ? -50.447 -18.207 92.773 1.00 29.70 690 LYS A CA 1
ATOM 5491 C C . LYS A 1 690 ? -49.367 -17.213 92.306 1.00 29.70 690 LYS A C 1
ATOM 5493 O O . LYS A 1 690 ? -48.228 -17.632 92.153 1.00 29.70 690 LYS A O 1
ATOM 5498 N N . CYS A 1 691 ? -49.637 -15.981 91.871 1.00 26.64 691 CYS A N 1
ATOM 5499 C CA . CYS A 1 691 ? -50.488 -14.899 92.394 1.00 26.64 691 CYS A CA 1
ATOM 5500 C C . CYS A 1 691 ? -49.936 -14.238 93.668 1.00 26.64 691 CYS A C 1
ATOM 5502 O O . CYS A 1 691 ? -49.975 -14.840 94.735 1.00 26.64 691 CYS A O 1
ATOM 5504 N N . GLU A 1 692 ? -49.554 -12.967 93.486 1.00 32.47 692 GLU A N 1
ATOM 5505 C CA . GLU A 1 692 ? -49.472 -11.873 94.468 1.00 32.47 692 GLU A CA 1
ATOM 5506 C C . GLU A 1 692 ? -48.376 -11.946 95.549 1.00 32.47 692 GLU A C 1
ATOM 5508 O O . GLU A 1 692 ? -48.536 -12.556 96.602 1.00 32.47 692 GLU A O 1
ATOM 5513 N N . GLU A 1 693 ? -47.300 -11.184 95.317 1.00 32.31 693 GLU A N 1
ATOM 5514 C CA . GLU A 1 693 ? -46.464 -10.601 96.372 1.00 32.31 693 GLU A CA 1
ATOM 5515 C C . GLU A 1 693 ? -46.916 -9.155 96.632 1.00 32.31 693 GLU A C 1
ATOM 5517 O O . GLU A 1 693 ? -46.998 -8.362 95.692 1.00 32.31 693 GLU A O 1
ATOM 5522 N N . ASN A 1 694 ? -47.202 -8.820 97.895 1.00 33.41 694 ASN A N 1
ATOM 5523 C CA . ASN A 1 694 ? -47.009 -7.493 98.501 1.00 33.41 694 ASN A CA 1
ATOM 5524 C C . ASN A 1 694 ? -47.371 -7.566 99.998 1.00 33.41 694 ASN A C 1
ATOM 5526 O O . ASN A 1 694 ? -48.534 -7.427 100.379 1.00 33.41 694 ASN A O 1
ATOM 5530 N N . ASP A 1 695 ? -46.362 -7.776 100.844 1.00 32.84 695 ASP A N 1
ATOM 5531 C CA . ASP A 1 695 ? -46.477 -7.629 102.300 1.00 32.84 695 ASP A CA 1
ATOM 5532 C C . ASP A 1 695 ? -46.584 -6.150 102.710 1.00 32.84 695 ASP A C 1
ATOM 5534 O O . ASP A 1 695 ? -45.887 -5.290 102.163 1.00 32.84 695 ASP A O 1
ATOM 5538 N N . PRO A 1 696 ? -47.348 -5.859 103.774 1.00 40.75 696 PRO A N 1
ATOM 5539 C CA . PRO A 1 696 ? -47.012 -4.765 104.673 1.00 40.75 696 PRO A CA 1
ATOM 5540 C C . PRO A 1 696 ? -46.940 -5.243 106.132 1.00 40.75 696 PRO A C 1
ATOM 5542 O O . PRO A 1 696 ? -47.937 -5.666 106.718 1.00 40.75 696 PRO A O 1
ATOM 5545 N N . SER A 1 697 ? -45.775 -5.087 106.766 1.00 33.09 697 SER A N 1
ATOM 5546 C CA . SER A 1 697 ? -45.599 -5.326 108.204 1.00 33.09 697 SER A CA 1
ATOM 5547 C C . SER A 1 697 ? -44.980 -4.115 108.905 1.00 33.09 697 SER A C 1
ATOM 5549 O O . SER A 1 697 ? -43.797 -3.828 108.725 1.00 33.09 697 SER A O 1
ATOM 5551 N N . VAL A 1 698 ? -45.758 -3.443 109.758 1.00 33.06 698 VAL A N 1
ATOM 5552 C CA . VAL A 1 698 ? -45.256 -2.514 110.784 1.00 33.06 698 VAL A CA 1
ATOM 5553 C C . VAL A 1 698 ? -45.993 -2.800 112.096 1.00 33.06 698 VAL A C 1
ATOM 5555 O O . VAL A 1 698 ? -47.186 -3.096 112.111 1.00 33.06 698 VAL A O 1
ATOM 5558 N N . SER A 1 699 ? -45.266 -2.778 113.209 1.00 34.91 699 SER A N 1
ATOM 5559 C CA . SER A 1 699 ? -45.740 -3.004 114.584 1.00 34.91 699 SER A CA 1
ATOM 5560 C C . SER A 1 699 ? -44.867 -2.184 115.549 1.00 34.91 699 SER A C 1
ATOM 5562 O O . SER A 1 699 ? -43.820 -1.713 115.113 1.00 34.91 699 SER A O 1
ATOM 5564 N N . THR A 1 700 ? -45.249 -2.085 116.837 1.00 30.75 700 THR A N 1
ATOM 5565 C CA . THR A 1 700 ? -44.609 -1.288 117.936 1.00 30.75 700 THR A CA 1
ATOM 5566 C C . THR A 1 700 ? -44.836 0.237 117.822 1.00 30.75 700 THR A C 1
ATOM 5568 O O . THR A 1 700 ? -44.874 0.747 116.708 1.00 30.75 700 THR A O 1
ATOM 5571 N N . ASP A 1 701 ? -45.103 1.047 118.865 1.00 29.70 701 ASP A N 1
ATOM 5572 C CA . ASP A 1 701 ? -45.123 0.944 120.354 1.00 29.70 701 ASP A CA 1
ATOM 5573 C C . ASP A 1 701 ? -46.305 1.804 120.915 1.00 29.70 701 ASP A C 1
ATOM 5575 O O . ASP A 1 701 ? -46.731 2.732 120.236 1.00 29.70 701 ASP A O 1
ATOM 5579 N N . SER A 1 702 ? -47.036 1.534 122.016 1.00 30.83 702 SER A N 1
ATOM 5580 C CA . SER A 1 702 ? -46.747 1.318 123.463 1.00 30.83 702 SER A CA 1
ATOM 5581 C C . SER A 1 702 ? -46.720 2.578 124.378 1.00 30.83 702 SER A C 1
ATOM 5583 O O . SER A 1 702 ? -45.678 3.212 124.515 1.00 30.83 702 SER A O 1
ATOM 5585 N N . CYS A 1 703 ? -47.847 2.863 125.070 1.00 27.88 703 CYS A N 1
ATOM 5586 C CA . CYS A 1 703 ? -48.047 3.462 126.431 1.00 27.88 703 CYS A CA 1
ATOM 5587 C C . CYS A 1 703 ? -49.564 3.771 126.601 1.00 27.88 703 CYS A C 1
ATOM 5589 O O . CYS A 1 703 ? -50.165 4.243 125.644 1.00 27.88 703 CYS A O 1
ATOM 5591 N N . GLY A 1 704 ? -50.312 3.420 127.663 1.00 28.75 704 GLY A N 1
ATOM 5592 C CA . GLY A 1 704 ? -50.219 3.833 129.083 1.00 28.75 704 GLY A CA 1
ATOM 5593 C C . GLY A 1 704 ? -51.197 5.011 129.354 1.00 28.75 704 GLY A C 1
ATOM 5594 O O . GLY A 1 704 ? -51.198 5.941 128.560 1.00 28.75 704 GLY A O 1
ATOM 5595 N N . ASP A 1 705 ? -52.044 5.099 130.397 1.00 29.33 705 ASP A N 1
ATOM 5596 C CA . ASP A 1 705 ? -52.259 4.292 131.621 1.00 29.33 705 ASP A CA 1
ATOM 5597 C C . ASP A 1 705 ? -53.528 4.814 132.413 1.00 29.33 705 ASP A C 1
ATOM 5599 O O . ASP A 1 705 ? -54.065 5.859 132.044 1.00 29.33 705 ASP A O 1
ATOM 5603 N N . VAL A 1 706 ? -53.927 4.182 133.545 1.00 30.81 706 VAL A N 1
ATOM 5604 C CA . VAL A 1 706 ? -54.771 4.709 134.686 1.00 30.81 706 VAL A CA 1
ATOM 5605 C C . VAL A 1 706 ? -56.322 4.897 134.487 1.00 30.81 706 VAL A C 1
ATOM 5607 O O . VAL A 1 706 ? -56.750 5.270 133.400 1.00 30.81 706 VAL A O 1
ATOM 5610 N N . PRO A 1 707 ? -57.216 4.828 135.524 1.00 42.75 707 PRO A N 1
ATOM 5611 C CA . PRO A 1 707 ? -57.440 3.842 136.611 1.00 42.75 707 PRO A CA 1
ATOM 5612 C C . PRO A 1 707 ? -58.915 3.331 136.728 1.00 42.75 707 PRO A C 1
ATOM 5614 O O . PRO A 1 707 ? -59.813 3.724 135.986 1.00 42.75 707 PRO A O 1
ATOM 5617 N N . SER A 1 708 ? -59.223 2.541 137.771 1.00 34.84 708 SER A N 1
ATOM 5618 C CA . SER A 1 708 ? -60.584 2.403 138.339 1.00 34.84 708 SER A CA 1
ATOM 5619 C C . SER A 1 708 ? -60.546 2.157 139.858 1.00 34.84 708 SER A C 1
ATOM 5621 O O . SER A 1 708 ? -59.773 1.322 140.317 1.00 34.84 708 SER A O 1
ATOM 5623 N N . GLU A 1 709 ? -61.399 2.840 140.633 1.00 31.73 709 GLU A N 1
ATOM 5624 C CA . GLU A 1 709 ? -61.588 2.633 142.084 1.00 31.73 709 GLU A CA 1
ATOM 5625 C C . GLU A 1 709 ? -63.053 2.297 142.424 1.00 31.73 709 GLU A C 1
ATOM 5627 O O . GLU A 1 709 ? -63.978 2.867 141.845 1.00 31.73 709 GLU A O 1
ATOM 5632 N N . GLN A 1 710 ? -63.272 1.433 143.428 1.00 31.41 710 GLN A N 1
ATOM 5633 C CA . GLN A 1 710 ? -64.591 1.181 144.029 1.00 31.41 710 GLN A CA 1
ATOM 5634 C C . GLN A 1 710 ? -64.531 0.985 145.563 1.00 31.41 710 GLN A C 1
ATOM 5636 O O . GLN A 1 710 ? -64.129 -0.054 146.067 1.00 31.41 710 GLN A O 1
ATOM 5641 N N . GLN A 1 711 ? -65.014 2.010 146.273 1.00 31.22 711 GLN A N 1
ATOM 5642 C CA . GLN A 1 711 ? -65.996 1.968 147.376 1.00 31.22 711 GLN A CA 1
ATOM 5643 C C . GLN A 1 711 ? -65.830 1.102 148.666 1.00 31.22 711 GLN A C 1
ATOM 5645 O O . GLN A 1 711 ? -65.989 -0.111 148.677 1.00 31.22 711 GLN A O 1
ATOM 5650 N N . HIS A 1 712 ? -65.848 1.844 149.793 1.00 29.64 712 HIS A N 1
ATOM 5651 C CA . HIS A 1 712 ? -66.781 1.741 150.950 1.00 29.64 712 HIS A CA 1
ATOM 5652 C C . HIS A 1 712 ? -66.470 0.985 152.280 1.00 29.64 712 HIS A C 1
ATOM 5654 O O . HIS A 1 712 ? -66.632 -0.222 152.414 1.00 29.64 712 HIS A O 1
ATOM 5660 N N . SER A 1 713 ? -66.415 1.814 153.345 1.00 31.11 713 SER A N 1
ATOM 5661 C CA . SER A 1 713 ? -67.220 1.759 154.603 1.00 31.11 713 SER A CA 1
ATOM 5662 C C . SER A 1 713 ? -66.730 1.006 155.863 1.00 31.11 713 SER A C 1
ATOM 5664 O O . SER A 1 713 ? -66.446 -0.185 155.821 1.00 31.11 713 SER A O 1
ATOM 5666 N N . ARG A 1 714 ? -66.766 1.692 157.032 1.00 28.12 714 ARG A N 1
ATOM 5667 C CA . ARG A 1 714 ? -67.689 1.457 158.186 1.00 28.12 714 ARG A CA 1
ATOM 5668 C C . ARG A 1 714 ? -67.413 2.435 159.364 1.00 28.12 714 ARG A C 1
ATOM 5670 O O . ARG A 1 714 ? -66.328 2.997 159.443 1.00 28.12 714 ARG A O 1
ATOM 5677 N N . VAL A 1 715 ? -68.406 2.671 160.239 1.00 31.27 715 VAL A N 1
ATOM 5678 C CA . VAL A 1 715 ? -68.500 3.774 161.234 1.00 31.27 715 VAL A CA 1
ATOM 5679 C C . VAL A 1 715 ? -69.117 3.290 162.585 1.00 31.27 715 VAL A C 1
ATOM 5681 O O . VAL A 1 715 ? -69.888 2.333 162.550 1.00 31.27 715 VAL A O 1
ATOM 5684 N N . GLU A 1 716 ? -68.802 3.972 163.716 1.00 33.22 716 GLU A N 1
ATOM 5685 C CA . GLU A 1 716 ? -69.530 4.050 165.035 1.00 33.22 716 GLU A CA 1
ATOM 5686 C C . GLU A 1 716 ? -69.697 2.792 165.951 1.00 33.22 716 GLU A C 1
ATOM 5688 O O . GLU A 1 716 ? -69.643 1.668 165.464 1.00 33.22 716 GLU A O 1
ATOM 5693 N N . CYS A 1 717 ? -69.957 2.849 167.285 1.00 32.72 717 CYS A N 1
ATOM 5694 C CA . CYS A 1 717 ? -69.729 3.818 168.406 1.00 32.72 717 CYS A CA 1
ATOM 5695 C C . CYS A 1 717 ? -70.000 3.128 169.802 1.00 32.72 717 CYS A C 1
ATOM 5697 O O . CYS A 1 717 ? -70.315 1.937 169.803 1.00 32.72 717 CYS A O 1
ATOM 5699 N N . PRO A 1 718 ? -69.869 3.798 170.985 1.00 47.81 718 PRO A N 1
ATOM 5700 C CA . PRO A 1 718 ? -69.951 3.191 172.340 1.00 47.81 718 PRO A CA 1
ATOM 5701 C C . PRO A 1 718 ? -71.270 3.450 173.130 1.00 47.81 718 PRO A C 1
ATOM 5703 O O . PRO A 1 718 ? -72.162 4.146 172.654 1.00 47.81 718 PRO A O 1
ATOM 5706 N N . GLU A 1 719 ? -71.381 2.947 174.377 1.00 28.69 719 GLU A N 1
ATOM 5707 C CA . GLU A 1 719 ? -72.580 3.050 175.249 1.00 28.69 719 GLU A CA 1
ATOM 5708 C C . GLU A 1 719 ? -72.411 3.866 176.565 1.00 28.69 719 GLU A C 1
ATOM 5710 O O . GLU A 1 719 ? -71.443 3.668 177.289 1.00 28.69 719 GLU A O 1
ATOM 5715 N N . MET A 1 720 ? -73.431 4.701 176.880 1.00 31.16 720 MET A N 1
ATOM 5716 C CA . MET A 1 720 ? -74.174 4.886 178.170 1.00 31.16 720 MET A CA 1
ATOM 5717 C C . MET A 1 720 ? -73.394 5.003 179.518 1.00 31.16 720 MET A C 1
ATOM 5719 O O . MET A 1 720 ? -72.550 4.174 179.807 1.00 31.16 720 MET A O 1
ATOM 5723 N N . LYS A 1 721 ? -73.669 5.851 180.534 1.00 40.12 721 LYS A N 1
ATOM 5724 C CA . LYS A 1 721 ? -74.670 6.882 180.964 1.00 40.12 721 LYS A CA 1
ATOM 5725 C C . LYS A 1 721 ? -74.040 7.614 182.199 1.00 40.12 721 LYS A C 1
ATOM 5727 O O . LYS A 1 721 ? -73.020 7.147 182.691 1.00 40.12 721 LYS A O 1
ATOM 5732 N N . GLY A 1 722 ? -74.536 8.687 182.839 1.00 36.84 722 GLY A N 1
ATOM 5733 C CA . GLY A 1 722 ? -75.713 9.567 182.690 1.00 36.84 722 GLY A CA 1
ATOM 5734 C C . GLY A 1 722 ? -76.070 10.238 184.049 1.00 36.84 722 GLY A C 1
ATOM 5735 O O . GLY A 1 722 ? -76.178 9.529 185.046 1.00 36.84 722 GLY A O 1
ATOM 5736 N N . SER A 1 723 ? -76.262 11.570 184.116 1.00 48.19 723 SER A N 1
ATOM 5737 C CA . SER A 1 723 ? -76.455 12.369 185.362 1.00 48.19 723 SER A CA 1
ATOM 5738 C C . SER A 1 723 ? -77.629 13.370 185.266 1.00 48.19 723 SER A C 1
ATOM 5740 O O . SER A 1 723 ? -78.001 13.768 184.166 1.00 48.19 723 SER A O 1
ATOM 5742 N N . ARG A 1 724 ? -78.211 13.779 186.415 1.00 48.62 724 ARG A N 1
ATOM 5743 C CA . ARG A 1 724 ? -79.379 14.699 186.552 1.00 48.62 724 ARG A CA 1
ATOM 5744 C C . ARG A 1 724 ? -79.378 15.862 185.534 1.00 48.62 724 ARG A C 1
ATOM 5746 O O . ARG A 1 724 ? -78.406 16.609 185.482 1.00 48.62 724 ARG A O 1
ATOM 5753 N N . SER A 1 725 ? -80.472 16.027 184.784 1.00 52.34 725 SER A N 1
ATOM 5754 C CA . SER A 1 725 ? -80.608 16.954 183.639 1.00 52.34 725 SER A CA 1
ATOM 5755 C C . SER A 1 725 ? -81.757 17.963 183.802 1.00 52.34 725 SER A C 1
ATOM 5757 O O . SER A 1 725 ? -82.628 17.730 184.636 1.00 52.34 725 SER A O 1
ATOM 5759 N N . ASP A 1 726 ? -81.689 19.068 183.031 1.00 51.62 726 ASP A N 1
ATOM 5760 C CA . ASP A 1 726 ? -82.811 19.743 182.309 1.00 51.62 726 ASP A CA 1
ATOM 5761 C C . ASP A 1 726 ? -82.580 21.241 181.952 1.00 51.62 726 ASP A C 1
ATOM 5763 O O . ASP A 1 726 ? -83.522 21.946 181.602 1.00 51.62 726 ASP A O 1
ATOM 5767 N N . GLN A 1 727 ? -81.339 21.761 181.974 1.00 53.84 727 GLN A N 1
ATOM 5768 C CA . GLN A 1 727 ? -81.066 23.182 181.634 1.00 53.84 727 GLN A CA 1
ATOM 5769 C C . GLN A 1 727 ? -80.032 23.464 180.523 1.00 53.84 727 GLN A C 1
ATOM 5771 O O . GLN A 1 727 ? -79.801 24.626 180.215 1.00 53.84 727 GLN A O 1
ATOM 5776 N N . VAL A 1 728 ? -79.431 22.445 179.890 1.00 60.75 728 VAL A N 1
ATOM 5777 C CA . VAL A 1 728 ? -78.305 22.628 178.934 1.00 60.75 728 VAL A CA 1
ATOM 5778 C C . VAL A 1 728 ? -78.697 22.456 177.453 1.00 60.75 728 VAL A C 1
ATOM 5780 O O . VAL A 1 728 ? -77.959 22.877 176.569 1.00 60.75 728 VAL A O 1
ATOM 5783 N N . LEU A 1 729 ? -79.857 21.862 177.147 1.00 61.91 729 LEU A N 1
ATOM 5784 C CA . LEU A 1 729 ? -80.204 21.467 175.770 1.00 61.91 729 LEU A CA 1
ATOM 5785 C C . LEU A 1 729 ? -80.484 22.641 174.811 1.00 61.91 729 LEU A C 1
ATOM 5787 O O . LEU A 1 729 ? -80.167 22.537 173.631 1.00 61.91 729 LEU A O 1
ATOM 5791 N N . VAL A 1 730 ? -81.036 23.755 175.301 1.00 66.50 730 VAL A N 1
ATOM 5792 C CA . VAL A 1 730 ? -81.577 24.826 174.438 1.00 66.50 730 VAL A CA 1
ATOM 5793 C C . VAL A 1 730 ? -80.485 25.637 173.717 1.00 66.50 730 VAL A C 1
ATOM 5795 O O . VAL A 1 730 ? -80.656 25.982 172.554 1.00 66.50 730 VAL A O 1
ATOM 5798 N N . GLU A 1 731 ? -79.334 25.901 174.349 1.00 61.47 731 GLU A N 1
ATOM 5799 C CA . GLU A 1 731 ? -78.248 26.687 173.721 1.00 61.47 731 GLU A CA 1
ATOM 5800 C C . GLU A 1 731 ? -77.505 25.944 172.594 1.00 61.47 731 GLU A C 1
ATOM 5802 O O . GLU A 1 731 ? -76.795 26.569 171.799 1.00 61.47 731 GLU A O 1
ATOM 5807 N N . LEU A 1 732 ? -77.622 24.613 172.522 1.00 67.62 732 LEU A N 1
ATOM 5808 C CA . LEU A 1 732 ? -76.934 23.811 171.507 1.00 67.62 732 LEU A CA 1
ATOM 5809 C C . LEU A 1 732 ? -77.682 23.783 170.167 1.00 67.62 732 LEU A C 1
ATOM 5811 O O . LEU A 1 732 ? -77.031 23.721 169.125 1.00 67.62 732 LEU A O 1
ATOM 5815 N N . GLU A 1 733 ? -79.015 23.878 170.172 1.00 72.06 733 GLU A N 1
ATOM 5816 C CA . GLU A 1 733 ? -79.829 23.805 168.949 1.00 72.06 733 GLU A CA 1
ATOM 5817 C C . GLU A 1 733 ? -79.685 25.052 168.055 1.00 72.06 733 GLU A C 1
ATOM 5819 O O . GLU A 1 733 ? -79.605 24.921 166.832 1.00 72.06 733 GLU A O 1
ATOM 5824 N N . GLU A 1 734 ? -79.584 26.261 168.626 1.00 72.00 734 GLU A N 1
ATOM 5825 C CA . GLU A 1 734 ? -79.424 27.497 167.832 1.00 72.00 734 GLU A CA 1
ATOM 5826 C C . GLU A 1 734 ? -78.102 27.533 167.053 1.00 72.00 734 GLU A C 1
ATOM 5828 O O . GLU A 1 734 ? -78.086 27.850 165.861 1.00 72.00 734 GLU A O 1
ATOM 5833 N N . LYS A 1 735 ? -76.990 27.149 167.694 1.00 73.25 735 LYS A N 1
ATOM 5834 C CA . LYS A 1 735 ? -75.670 27.108 167.039 1.00 73.25 735 LYS A CA 1
ATOM 5835 C C . LYS A 1 735 ? -75.584 26.053 165.941 1.00 73.25 735 LYS A C 1
ATOM 5837 O O . LYS A 1 735 ? -74.765 26.195 165.035 1.00 73.25 735 LYS A O 1
ATOM 5842 N N . LEU A 1 736 ? -76.403 25.006 166.014 1.00 74.06 736 LEU A N 1
ATOM 5843 C CA . LEU A 1 736 ? -76.438 23.945 165.012 1.00 74.06 736 LEU A CA 1
ATOM 5844 C C . LEU A 1 736 ? -77.062 24.471 163.707 1.00 74.06 736 LEU A C 1
ATOM 5846 O O . LEU A 1 736 ? -76.426 24.380 162.657 1.00 74.06 736 LEU A O 1
ATOM 5850 N N . LYS A 1 737 ? -78.202 25.174 163.795 1.00 76.94 737 LYS A N 1
ATOM 5851 C CA . LYS A 1 737 ? -78.857 25.830 162.645 1.00 76.94 737 LYS A CA 1
ATOM 5852 C C . LYS A 1 737 ? -77.989 26.859 161.925 1.00 76.94 737 LYS A C 1
ATOM 5854 O O . LYS A 1 737 ? -78.002 26.926 160.697 1.00 76.94 737 LYS A O 1
ATOM 5859 N N . GLU A 1 738 ? -77.228 27.669 162.662 1.00 79.06 738 GLU A N 1
ATOM 5860 C CA . GLU A 1 738 ? -76.322 28.646 162.040 1.00 79.06 738 GLU A CA 1
ATOM 5861 C C . GLU A 1 738 ? -75.232 27.944 161.207 1.00 79.06 738 GLU A C 1
ATOM 5863 O O . GLU A 1 738 ? -74.891 28.387 160.108 1.00 79.06 738 GLU A O 1
ATOM 5868 N N . LYS A 1 739 ? -74.713 26.807 161.692 1.00 76.38 739 LYS A N 1
ATOM 5869 C CA . LYS A 1 739 ? -73.717 26.006 160.965 1.00 76.38 739 LYS A CA 1
ATOM 5870 C C . LYS A 1 739 ? -74.306 25.294 159.751 1.00 76.38 739 LYS A C 1
ATOM 5872 O O . LYS A 1 739 ? -73.637 25.263 158.719 1.00 76.38 739 LYS A O 1
ATOM 5877 N N . GLU A 1 740 ? -75.536 24.794 159.834 1.00 77.06 740 GLU A N 1
ATOM 5878 C CA . GLU A 1 740 ? -76.254 24.200 158.696 1.00 77.06 740 GLU A CA 1
ATOM 5879 C C . GLU A 1 740 ? -76.385 25.195 157.530 1.00 77.06 740 GLU A C 1
ATOM 5881 O O . GLU A 1 740 ? -75.994 24.875 156.407 1.00 77.06 740 GLU A O 1
ATOM 5886 N N . GLY A 1 741 ? -76.805 26.439 157.794 1.00 80.44 741 GLY A N 1
ATOM 5887 C CA . GLY A 1 741 ? -76.938 27.468 156.752 1.00 80.44 741 GLY A CA 1
ATOM 5888 C C . GLY A 1 741 ? -75.619 27.828 156.048 1.00 80.44 741 GLY A C 1
ATOM 5889 O O . GLY A 1 741 ? -75.601 28.077 154.838 1.00 80.44 741 GLY A O 1
ATOM 5890 N N . VAL A 1 742 ? -74.493 27.806 156.773 1.00 83.00 742 VAL A N 1
ATOM 5891 C CA . VAL A 1 742 ? -73.152 27.994 156.184 1.00 83.00 742 VAL A CA 1
ATOM 5892 C C . VAL A 1 742 ? -72.755 26.793 155.319 1.00 83.00 742 VAL A C 1
ATOM 5894 O O . VAL A 1 742 ? -72.229 26.983 154.222 1.00 83.00 742 VAL A O 1
ATOM 5897 N N . ILE A 1 743 ? -73.040 25.568 155.770 1.00 79.88 743 ILE A N 1
ATOM 5898 C CA . ILE A 1 743 ? -72.760 24.335 155.017 1.00 79.88 743 ILE A CA 1
ATOM 5899 C C . ILE A 1 743 ? -73.560 24.305 153.707 1.00 79.88 743 ILE A C 1
ATOM 5901 O O . ILE A 1 743 ? -72.980 24.052 152.653 1.00 79.88 743 ILE A O 1
ATOM 5905 N N . GLU A 1 744 ? -74.852 24.642 153.725 1.00 83.00 744 GLU A N 1
ATOM 5906 C CA . GLU A 1 744 ? -75.666 24.727 152.503 1.00 83.00 744 GLU A CA 1
ATOM 5907 C C . GLU A 1 744 ? -75.154 25.781 151.511 1.00 83.00 744 GLU A C 1
ATOM 5909 O O . GLU A 1 744 ? -75.235 25.584 150.295 1.00 83.00 744 GLU A O 1
ATOM 5914 N N . SER A 1 745 ? -74.622 26.903 152.007 1.00 84.31 745 SER A N 1
ATOM 5915 C CA . SER A 1 745 ? -74.010 27.921 151.148 1.00 84.31 745 SER A CA 1
ATOM 5916 C C . SER A 1 745 ? -72.724 27.410 150.499 1.00 84.31 745 SER A C 1
ATOM 5918 O O . SER A 1 745 ? -72.557 27.562 149.290 1.00 84.31 745 SER A O 1
ATOM 5920 N N . LEU A 1 746 ? -71.860 26.744 151.273 1.00 82.94 746 LEU A N 1
ATOM 5921 C CA . LEU A 1 746 ? -70.624 26.138 150.771 1.00 82.94 746 LEU A CA 1
ATOM 5922 C C . LEU A 1 746 ? -70.892 25.008 149.771 1.00 82.94 746 LEU A C 1
ATOM 5924 O O . LEU A 1 746 ? -70.153 24.885 148.799 1.00 82.94 746 LEU A O 1
ATOM 5928 N N . ILE A 1 747 ? -71.949 24.209 149.961 1.00 83.81 747 ILE A N 1
ATOM 5929 C CA . ILE A 1 747 ? -72.367 23.176 148.997 1.00 83.81 747 ILE A CA 1
ATOM 5930 C C . ILE A 1 747 ? -72.781 23.819 147.668 1.00 83.81 747 ILE A C 1
ATOM 5932 O O . ILE A 1 747 ? -72.322 23.382 146.613 1.00 83.81 747 ILE A O 1
ATOM 5936 N N . ARG A 1 748 ? -73.597 24.884 147.703 1.00 85.75 748 ARG A N 1
ATOM 5937 C CA . ARG A 1 748 ? -74.010 25.615 146.491 1.00 85.75 748 ARG A CA 1
ATOM 5938 C C . ARG A 1 748 ? -72.822 26.234 145.750 1.00 85.75 748 ARG A C 1
ATOM 5940 O O . ARG A 1 748 ? -72.779 26.162 144.525 1.00 85.75 748 ARG A O 1
ATOM 5947 N N . GLU A 1 749 ? -71.854 26.791 146.472 1.00 86.94 749 GLU A N 1
ATOM 5948 C CA . GLU A 1 749 ? -70.625 27.344 145.890 1.00 86.94 749 GLU A CA 1
ATOM 5949 C C . GLU A 1 749 ? -69.720 26.249 145.293 1.00 86.94 749 GLU A C 1
ATOM 5951 O O . GLU A 1 749 ? -69.231 26.397 144.174 1.00 86.94 749 GLU A O 1
ATOM 5956 N N . ASN A 1 750 ? -69.560 25.106 145.975 1.00 84.12 750 ASN A N 1
ATOM 5957 C CA . ASN A 1 750 ? -68.803 23.960 145.450 1.00 84.12 750 ASN A CA 1
ATOM 5958 C C . ASN A 1 750 ? -69.404 23.425 144.144 1.00 84.12 750 ASN A C 1
ATOM 5960 O O . ASN A 1 750 ? -68.679 23.116 143.200 1.00 84.12 750 ASN A O 1
ATOM 5964 N N . GLU A 1 751 ? -70.732 23.339 144.075 1.00 87.81 751 GLU A N 1
ATOM 5965 C CA . GLU A 1 751 ? -71.429 22.839 142.892 1.00 87.81 751 GLU A CA 1
ATOM 5966 C C . GLU A 1 751 ? -71.331 23.823 141.712 1.00 87.81 751 GLU A C 1
ATOM 5968 O O . GLU A 1 751 ? -71.121 23.406 140.574 1.00 87.81 751 GLU A O 1
ATOM 5973 N N . GLN A 1 752 ? -71.357 25.136 141.975 1.00 88.25 752 GLN A N 1
ATOM 5974 C CA . GLN A 1 752 ? -71.057 26.157 140.961 1.00 88.25 752 GLN A CA 1
ATOM 5975 C C . GLN A 1 752 ? -69.608 26.064 140.456 1.00 88.25 752 GLN A C 1
ATOM 5977 O O . GLN A 1 752 ? -69.378 26.112 139.247 1.00 88.25 752 GLN A O 1
ATOM 5982 N N . LEU A 1 753 ? -68.631 25.871 141.349 1.00 89.62 753 LEU A N 1
ATOM 5983 C CA . LEU A 1 753 ? -67.227 25.680 140.964 1.00 89.62 753 LEU A CA 1
ATOM 5984 C C . LEU A 1 753 ? -67.027 24.412 140.124 1.00 89.62 753 LEU A C 1
ATOM 5986 O O . LEU A 1 753 ? -66.281 24.448 139.145 1.00 89.62 753 LEU A O 1
ATOM 5990 N N . ARG A 1 754 ? -67.733 23.318 140.440 1.00 87.19 754 ARG A N 1
ATOM 5991 C CA . ARG A 1 754 ? -67.747 22.098 139.615 1.00 87.19 754 ARG A CA 1
ATOM 5992 C C . ARG A 1 754 ? -68.317 22.349 138.227 1.00 87.19 754 ARG A C 1
ATOM 5994 O O . ARG A 1 754 ? -67.681 21.948 137.260 1.00 87.19 754 ARG A O 1
ATOM 6001 N N . GLN A 1 755 ? -69.444 23.054 138.117 1.00 89.00 755 GLN A N 1
ATOM 6002 C CA . GLN A 1 755 ? -70.040 23.400 136.821 1.00 89.00 755 GLN A CA 1
ATOM 6003 C C . GLN A 1 755 ? -69.099 24.264 135.968 1.00 89.00 755 GLN A C 1
ATOM 6005 O O . GLN A 1 755 ? -68.931 23.995 134.778 1.00 89.00 755 GLN A O 1
ATOM 6010 N N . VAL A 1 756 ? -68.420 25.248 136.570 1.00 91.31 756 VAL A N 1
ATOM 6011 C CA . VAL A 1 756 ? -67.403 26.057 135.877 1.00 91.31 756 VAL A CA 1
ATOM 6012 C C . VAL A 1 756 ? -66.197 25.205 135.469 1.00 91.31 756 VAL A C 1
ATOM 6014 O O . VAL A 1 756 ? -65.718 25.347 134.346 1.00 91.31 756 VAL A O 1
ATOM 6017 N N . ALA A 1 757 ? -65.726 24.292 136.323 1.00 87.38 757 ALA A N 1
ATOM 6018 C CA . ALA A 1 757 ? -64.616 23.396 136.000 1.00 87.38 757 ALA A CA 1
ATOM 6019 C C . ALA A 1 757 ? -64.959 22.431 134.850 1.00 87.38 757 ALA A C 1
ATOM 6021 O O . ALA A 1 757 ? -64.162 22.287 133.924 1.00 87.38 757 ALA A O 1
ATOM 6022 N N . THR A 1 758 ? -66.153 21.827 134.849 1.00 88.44 758 THR A N 1
ATOM 6023 C CA . THR A 1 758 ? -66.612 20.959 133.752 1.00 88.44 758 THR A CA 1
ATOM 6024 C C . THR A 1 758 ? -66.823 21.736 132.458 1.00 88.44 758 THR A C 1
ATOM 6026 O O . THR A 1 758 ? -66.402 21.268 131.404 1.00 88.44 758 THR A O 1
ATOM 6029 N N . GLN A 1 759 ? -67.388 22.946 132.527 1.00 91.56 759 GLN A N 1
ATOM 6030 C CA . GLN A 1 759 ? -67.545 23.826 131.365 1.00 91.56 759 GLN A CA 1
ATOM 6031 C C . GLN A 1 759 ? -66.180 24.220 130.778 1.00 91.56 759 GLN A C 1
ATOM 6033 O O . GLN A 1 759 ? -65.985 24.147 129.568 1.00 91.56 759 GLN A O 1
ATOM 6038 N N . LYS A 1 760 ? -65.205 24.582 131.623 1.00 91.69 760 LYS A N 1
ATOM 6039 C CA . LYS A 1 760 ? -63.845 24.926 131.178 1.00 91.69 760 LYS A CA 1
ATOM 6040 C C . LYS A 1 760 ? -63.079 23.725 130.633 1.00 91.69 760 LYS A C 1
ATOM 6042 O O . LYS A 1 760 ? -62.299 23.892 129.700 1.00 91.69 760 LYS A O 1
ATOM 6047 N N . HIS A 1 761 ? -63.319 22.528 131.163 1.00 88.69 761 HIS A N 1
ATOM 6048 C CA . HIS A 1 761 ? -62.758 21.304 130.601 1.00 88.69 761 HIS A CA 1
ATOM 6049 C C . HIS A 1 761 ? -63.347 20.998 129.216 1.00 88.69 761 HIS A C 1
ATOM 6051 O O . HIS A 1 761 ? -62.580 20.774 128.285 1.00 88.69 761 HIS A O 1
ATOM 6057 N N . ALA A 1 762 ? -64.672 21.088 129.048 1.00 90.94 762 ALA A N 1
ATOM 6058 C CA . ALA A 1 762 ?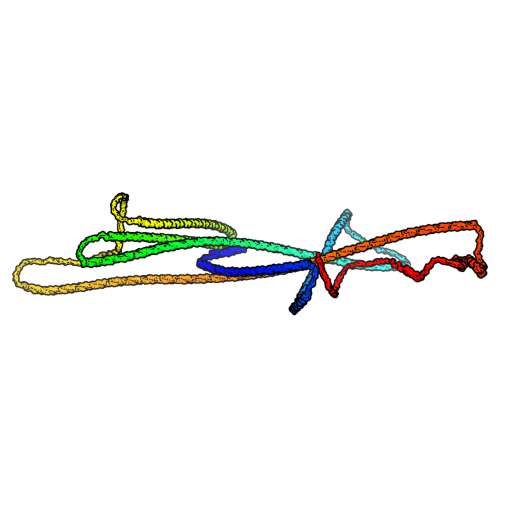 -65.335 20.911 127.754 1.00 90.94 762 ALA A CA 1
ATOM 6059 C C . ALA A 1 762 ? -64.844 21.928 126.707 1.00 90.94 762 ALA A C 1
ATOM 6061 O O . ALA A 1 762 ? -64.438 21.536 125.617 1.00 90.94 762 ALA A O 1
ATOM 6062 N N . GLU A 1 763 ? -64.773 23.215 127.067 1.00 92.50 763 GLU A N 1
ATOM 6063 C CA . GLU A 1 763 ? -64.182 24.252 126.210 1.00 92.50 763 GLU A CA 1
ATOM 6064 C C . GLU A 1 763 ? -62.730 23.918 125.833 1.00 92.50 763 GLU A C 1
ATOM 6066 O O . GLU A 1 763 ? -62.352 24.048 124.671 1.00 92.50 763 GLU A O 1
ATOM 6071 N N . SER A 1 764 ? -61.912 23.456 126.786 1.00 89.06 764 SER A N 1
ATOM 6072 C CA . SER A 1 764 ? -60.522 23.074 126.514 1.00 89.06 764 SER A CA 1
ATOM 6073 C C . SER A 1 764 ? -60.415 21.888 125.554 1.00 89.06 764 SER A C 1
ATOM 6075 O O . SER A 1 764 ? -59.538 21.908 124.694 1.00 89.06 764 SER A O 1
ATOM 6077 N N . VAL A 1 765 ? -61.281 20.878 125.678 1.00 92.12 765 VAL A N 1
ATOM 6078 C CA . VAL A 1 765 ? -61.326 19.725 124.763 1.00 92.12 765 VAL A CA 1
ATOM 6079 C C . VAL A 1 765 ? -61.726 20.179 123.357 1.00 92.12 765 VAL A C 1
ATOM 6081 O O . VAL A 1 765 ? -61.020 19.860 122.403 1.00 92.12 765 VAL A O 1
ATOM 6084 N N . ASP A 1 766 ? -62.758 21.019 123.226 1.00 92.50 766 ASP A N 1
ATOM 6085 C CA . ASP A 1 766 ? -63.157 21.613 121.942 1.00 92.50 766 ASP A CA 1
ATOM 6086 C C . ASP A 1 766 ? -62.019 22.422 121.291 1.00 92.50 766 ASP A C 1
ATOM 6088 O O . ASP A 1 766 ? -61.838 22.377 120.070 1.00 92.50 766 ASP A O 1
ATOM 6092 N N . TYR A 1 767 ? -61.231 23.162 122.082 1.00 93.88 767 TYR A N 1
ATOM 6093 C CA . TYR A 1 767 ? -60.044 23.864 121.585 1.00 93.88 767 TYR A CA 1
ATOM 6094 C C . TYR A 1 767 ? -58.951 22.896 121.110 1.00 93.88 767 TYR A C 1
ATOM 6096 O O . TYR A 1 767 ? -58.381 23.135 120.044 1.00 93.88 767 TYR A O 1
ATOM 6104 N N . PHE A 1 768 ? -58.681 21.804 121.835 1.00 90.31 768 PHE A N 1
ATOM 6105 C CA . PHE A 1 768 ? -57.700 20.797 121.414 1.00 90.31 768 PHE A CA 1
ATOM 6106 C C . PHE A 1 768 ? -58.133 20.057 120.144 1.00 90.31 768 PHE A C 1
ATOM 6108 O O . PHE A 1 768 ? -57.351 20.005 119.200 1.00 90.31 768 PHE A O 1
ATOM 6115 N N . SER A 1 769 ? -59.382 19.595 120.038 1.00 91.44 769 SER A N 1
ATOM 6116 C CA . SER A 1 769 ? -59.868 18.926 118.819 1.00 91.44 769 SER A CA 1
ATOM 6117 C C . SER A 1 769 ? -59.871 19.851 117.593 1.00 91.44 769 SER A C 1
ATOM 6119 O O . SER A 1 769 ? -59.605 19.411 116.473 1.00 91.44 769 SER A O 1
ATOM 6121 N N . ARG A 1 770 ? -60.112 21.159 117.779 1.00 93.94 770 ARG A N 1
ATOM 6122 C CA . ARG A 1 770 ? -59.918 22.155 116.709 1.00 93.94 770 ARG A CA 1
ATOM 6123 C C . ARG A 1 770 ? -58.444 22.310 116.340 1.00 93.94 770 ARG A C 1
ATOM 6125 O O . ARG A 1 770 ? -58.141 22.367 115.151 1.00 93.94 770 ARG A O 1
ATOM 6132 N N . LEU A 1 771 ? -57.543 22.348 117.325 1.00 91.62 771 LEU A N 1
ATOM 6133 C CA . LEU A 1 771 ? -56.100 22.433 117.093 1.00 91.62 771 LEU A CA 1
ATOM 6134 C C . LEU A 1 771 ? -55.597 21.216 116.301 1.00 91.62 771 LEU A C 1
ATOM 6136 O O . LEU A 1 771 ? -54.970 21.394 115.259 1.00 91.62 771 LEU A O 1
ATOM 6140 N N . GLU A 1 772 ? -55.947 20.001 116.724 1.00 92.44 772 GLU A N 1
ATOM 6141 C CA . GLU A 1 772 ? -55.625 18.747 116.029 1.00 92.44 772 GLU A CA 1
ATOM 6142 C C . GLU A 1 772 ? -56.150 18.746 114.588 1.00 92.44 772 GLU A C 1
ATOM 6144 O O . GLU A 1 772 ? -55.404 18.434 113.660 1.00 92.44 772 GLU A O 1
ATOM 6149 N N . SER A 1 773 ? -57.395 19.189 114.368 1.00 91.75 773 SER A N 1
ATOM 6150 C CA . SER A 1 773 ? -57.950 19.332 113.016 1.00 91.75 773 SER A CA 1
ATOM 6151 C C . SER A 1 773 ? -57.170 20.338 112.160 1.00 91.75 773 SER A C 1
ATOM 6153 O O . SER A 1 773 ? -56.938 20.077 110.979 1.00 91.75 773 SER A O 1
ATOM 6155 N N . THR A 1 774 ? -56.714 21.461 112.731 1.00 90.94 774 THR A N 1
ATOM 6156 C CA . THR A 1 774 ? -55.868 22.419 111.996 1.00 90.94 774 THR A CA 1
ATOM 6157 C C . THR A 1 774 ? -54.471 21.873 111.706 1.00 90.94 774 THR A C 1
ATOM 6159 O O . THR A 1 774 ? -53.979 22.070 110.600 1.00 90.94 774 THR A O 1
ATOM 6162 N N . VAL A 1 775 ? -53.858 21.127 112.631 1.00 90.88 775 VAL A N 1
ATOM 6163 C CA . VAL A 1 775 ? -52.552 20.476 112.419 1.00 90.88 775 VAL A CA 1
ATOM 6164 C C . VAL A 1 775 ? -52.648 19.412 111.321 1.00 90.88 775 VAL A C 1
ATOM 6166 O O . VAL A 1 775 ? -51.809 19.386 110.424 1.00 90.88 775 VAL A O 1
ATOM 6169 N N . ALA A 1 776 ? -53.711 18.603 111.312 1.00 91.44 776 ALA A N 1
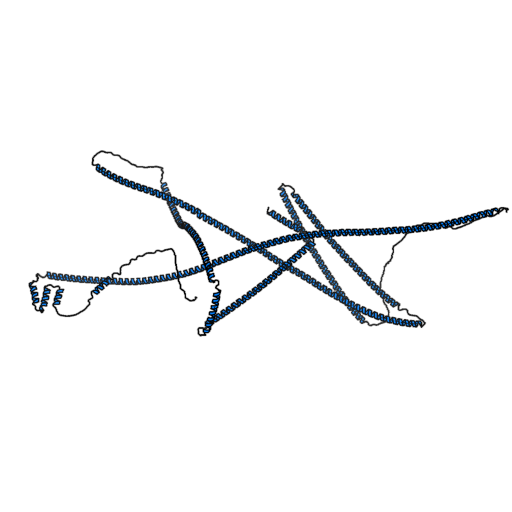ATOM 6170 C CA . ALA A 1 776 ? -53.962 17.634 110.246 1.00 91.44 776 ALA A CA 1
ATOM 6171 C C . ALA A 1 776 ? -54.169 18.308 108.873 1.00 91.44 776 ALA A C 1
ATOM 6173 O O . ALA A 1 776 ? -53.668 17.821 107.861 1.00 91.44 776 ALA A O 1
ATOM 6174 N N . GLN A 1 777 ? -54.866 19.450 108.823 1.00 93.06 777 GLN A N 1
ATOM 6175 C CA . GLN A 1 777 ? -55.020 20.228 107.586 1.00 93.06 777 GLN A CA 1
ATOM 6176 C C . GLN A 1 777 ? -53.695 20.839 107.107 1.00 93.06 777 GLN A C 1
ATOM 6178 O O . GLN A 1 777 ? -53.440 20.833 105.904 1.00 93.06 777 GLN A O 1
ATOM 6183 N N . ILE A 1 778 ? -52.847 21.321 108.022 1.00 91.19 778 ILE A N 1
ATOM 6184 C CA . ILE A 1 778 ? -51.505 21.826 107.701 1.00 91.19 778 ILE A CA 1
ATOM 6185 C C . ILE A 1 778 ? -50.653 20.706 107.094 1.00 91.19 778 ILE A C 1
ATOM 6187 O O . ILE A 1 778 ? -50.162 20.886 105.986 1.00 91.19 778 ILE A O 1
ATOM 6191 N N . ALA A 1 779 ? -50.587 19.527 107.721 1.00 91.44 779 ALA A N 1
ATOM 6192 C CA . ALA A 1 779 ? -49.820 18.391 107.198 1.00 91.44 779 ALA A CA 1
ATOM 6193 C C . ALA A 1 779 ? -50.271 17.956 105.784 1.00 91.44 779 ALA A C 1
ATOM 6195 O O . ALA A 1 779 ? -49.447 17.654 104.922 1.00 91.44 779 ALA A O 1
ATOM 6196 N N . VAL A 1 780 ? -51.581 17.981 105.501 1.00 93.69 780 VAL A N 1
ATOM 6197 C CA . VAL A 1 780 ? -52.118 17.696 104.154 1.00 93.69 780 VAL A CA 1
ATOM 6198 C C . VAL A 1 780 ? -51.754 18.788 103.138 1.00 93.69 780 VAL A C 1
ATOM 6200 O O . VAL A 1 780 ? -51.565 18.486 101.958 1.00 93.69 780 VAL A O 1
ATOM 6203 N N . LEU A 1 781 ? -51.667 20.054 103.554 1.00 91.94 781 LEU A N 1
ATOM 6204 C CA . LEU A 1 781 ? -51.224 21.149 102.686 1.00 91.94 781 LEU A CA 1
ATOM 6205 C C . LEU A 1 781 ? -49.712 21.106 102.441 1.00 91.94 781 LEU A C 1
ATOM 6207 O O . LEU A 1 781 ? -49.298 21.293 101.302 1.00 91.94 781 LEU A O 1
ATOM 6211 N N . GLU A 1 782 ? -48.908 20.799 103.458 1.00 93.06 782 GLU A N 1
ATOM 6212 C CA . GLU A 1 782 ? -47.458 20.600 103.342 1.00 93.06 782 GLU A CA 1
ATOM 6213 C C . GLU A 1 782 ? -47.135 19.455 102.375 1.00 93.06 782 GLU A C 1
ATOM 6215 O O . GLU A 1 782 ? -46.356 19.652 101.443 1.00 93.06 782 GLU A O 1
ATOM 6220 N N . GLN A 1 783 ? -47.814 18.307 102.496 1.00 92.38 783 GLN A N 1
ATOM 6221 C CA . GLN A 1 783 ? -47.654 17.201 101.546 1.00 92.38 783 GLN A CA 1
ATOM 6222 C C . GLN A 1 783 ? -48.021 17.617 100.113 1.00 92.38 783 GLN A C 1
ATOM 6224 O O . GLN A 1 783 ? -47.272 17.337 99.183 1.00 92.38 783 GLN A O 1
ATOM 6229 N N . LYS A 1 784 ? -49.125 18.353 99.919 1.00 93.94 784 LYS A N 1
ATOM 6230 C CA . LYS A 1 784 ? -49.511 18.866 98.590 1.00 93.94 784 LYS A CA 1
ATOM 6231 C C . LYS A 1 784 ? -48.519 19.876 98.018 1.00 93.94 784 LYS A C 1
ATOM 6233 O O . LYS A 1 784 ? -48.368 19.935 96.802 1.00 93.94 784 LYS A O 1
ATOM 6238 N N . ILE A 1 785 ? -47.874 20.685 98.858 1.00 91.62 785 ILE A N 1
ATOM 6239 C CA . ILE A 1 785 ? -46.814 21.603 98.423 1.00 91.62 785 ILE A CA 1
ATOM 6240 C C . ILE A 1 785 ? -45.606 20.790 97.948 1.00 91.62 785 ILE A C 1
ATOM 6242 O O . ILE A 1 785 ? -45.157 21.012 96.828 1.00 91.62 785 ILE A O 1
ATOM 6246 N N . LEU A 1 786 ? -45.162 19.794 98.721 1.00 94.06 786 LEU A N 1
ATOM 6247 C CA . LEU A 1 786 ? -44.058 18.905 98.340 1.00 94.06 786 LEU A CA 1
ATOM 6248 C C . LEU A 1 786 ? -44.349 18.115 97.054 1.00 94.06 786 LEU A C 1
ATOM 6250 O O . LEU A 1 786 ? -43.487 18.029 96.179 1.00 94.06 786 LEU A O 1
ATOM 6254 N N . ASP A 1 787 ? -45.562 17.581 96.898 1.00 91.88 787 ASP A N 1
ATOM 6255 C CA . ASP A 1 787 ? -45.967 16.854 95.689 1.00 91.88 787 ASP A CA 1
ATOM 6256 C C . ASP A 1 787 ? -46.010 17.784 94.460 1.00 91.88 787 ASP A C 1
ATOM 6258 O O . ASP A 1 787 ? -45.551 17.403 93.381 1.00 91.88 787 ASP A O 1
ATOM 6262 N N . ASN A 1 788 ? -46.489 19.025 94.617 1.00 92.25 788 ASN A N 1
ATOM 6263 C CA . ASN A 1 788 ? -46.478 20.036 93.553 1.00 92.25 788 ASN A CA 1
ATOM 6264 C C . ASN A 1 788 ? -45.052 20.488 93.192 1.00 92.25 788 ASN A C 1
ATOM 6266 O O . ASN A 1 788 ? -44.736 20.618 92.011 1.00 92.25 788 ASN A O 1
ATOM 6270 N N . GLU A 1 789 ? -44.180 20.716 94.180 1.00 92.38 789 GLU A N 1
ATOM 6271 C CA . GLU A 1 789 ? -42.766 21.052 93.958 1.00 92.38 789 GLU A CA 1
ATOM 6272 C C . GLU A 1 789 ? -42.038 19.914 93.237 1.00 92.38 789 GLU A C 1
ATOM 6274 O O . GLU A 1 789 ? -41.274 20.153 92.300 1.00 92.38 789 GLU A O 1
ATOM 6279 N N . ARG A 1 790 ? -42.319 18.663 93.613 1.00 92.50 790 ARG A N 1
ATOM 6280 C CA . ARG A 1 790 ? -41.793 17.480 92.932 1.00 92.50 790 ARG A CA 1
ATOM 6281 C C . ARG A 1 790 ? -42.254 17.410 91.476 1.00 92.50 790 ARG A C 1
ATOM 6283 O O . ARG A 1 790 ? -41.407 17.284 90.595 1.00 92.50 790 ARG A O 1
ATOM 6290 N N . GLN A 1 791 ? -43.552 17.560 91.212 1.00 92.69 791 GLN A N 1
ATOM 6291 C CA . GLN A 1 791 ? -44.093 17.572 89.846 1.00 92.69 791 GLN A CA 1
ATOM 6292 C C . GLN A 1 791 ? -43.517 18.718 89.000 1.00 92.69 791 GLN A C 1
ATOM 6294 O O . GLN A 1 791 ? -43.189 18.512 87.832 1.00 92.69 791 GLN A O 1
ATOM 6299 N N . ALA A 1 792 ? -43.335 19.908 89.581 1.00 90.69 792 ALA A N 1
ATOM 6300 C CA . ALA A 1 792 ? -42.717 21.044 88.900 1.00 90.69 792 ALA A CA 1
ATOM 6301 C C . ALA A 1 792 ? -41.238 20.787 88.556 1.00 90.69 792 ALA A C 1
ATOM 6303 O O . ALA A 1 792 ? -40.804 21.091 87.445 1.00 90.69 792 ALA A O 1
ATOM 6304 N N . ASN A 1 793 ? -40.474 20.180 89.470 1.00 91.25 793 ASN A N 1
ATOM 6305 C CA . ASN A 1 793 ? -39.077 19.808 89.234 1.00 91.25 793 ASN A CA 1
ATOM 6306 C C . ASN A 1 793 ? -38.940 18.690 88.185 1.00 91.25 793 ASN A C 1
ATOM 6308 O O . ASN A 1 793 ? -38.073 18.769 87.314 1.00 91.25 793 ASN A O 1
ATOM 6312 N N . GLU A 1 794 ? -39.813 17.679 88.219 1.00 92.62 794 GLU A N 1
ATOM 6313 C CA . GLU A 1 794 ? -39.863 16.610 87.211 1.00 92.62 794 GLU A CA 1
ATOM 6314 C C . GLU A 1 794 ? -40.239 17.173 85.823 1.00 92.62 794 GLU A C 1
ATOM 6316 O O . GLU A 1 794 ? -39.610 16.823 84.822 1.00 92.62 794 GLU A O 1
ATOM 6321 N N . ALA A 1 795 ? -41.183 18.119 85.746 1.00 92.00 795 ALA A N 1
ATOM 6322 C CA . ALA A 1 795 ? -41.515 18.828 84.507 1.00 92.00 795 ALA A CA 1
ATOM 6323 C C . ALA A 1 795 ? -40.338 19.666 83.970 1.00 92.00 795 ALA A C 1
ATOM 6325 O O . ALA A 1 795 ? -40.019 19.574 82.783 1.00 92.00 795 ALA A O 1
ATOM 6326 N N . LEU A 1 796 ? -39.647 20.419 84.835 1.00 92.56 796 LEU A N 1
ATOM 6327 C CA . LEU A 1 796 ? -38.475 21.220 84.462 1.00 92.56 796 LEU A CA 1
ATOM 6328 C C . LEU A 1 796 ? -37.328 20.342 83.931 1.00 92.56 796 LEU A C 1
ATOM 6330 O O . LEU A 1 796 ? -36.700 20.685 82.931 1.00 92.56 796 LEU A O 1
ATOM 6334 N N . ALA A 1 797 ? -37.068 19.192 84.561 1.00 92.12 797 ALA A N 1
ATOM 6335 C CA . ALA A 1 797 ? -36.055 18.239 84.106 1.00 92.12 797 ALA A CA 1
ATOM 6336 C C . ALA A 1 797 ? -36.412 17.619 82.739 1.00 92.12 797 ALA A C 1
ATOM 6338 O O . ALA A 1 797 ? -35.549 17.465 81.866 1.00 92.12 797 ALA A O 1
ATOM 6339 N N . ASN A 1 798 ? -37.692 17.317 82.507 1.00 92.38 798 ASN A N 1
ATOM 6340 C CA . ASN A 1 798 ? -38.179 16.850 81.207 1.00 92.38 798 ASN A CA 1
ATOM 6341 C C . ASN A 1 798 ? -38.045 17.932 80.117 1.00 92.38 798 ASN A C 1
ATOM 6343 O O . ASN A 1 798 ? -37.636 17.629 78.995 1.00 92.38 798 ASN A O 1
ATOM 6347 N N . GLU A 1 799 ? -38.309 19.201 80.439 1.00 91.88 799 GLU A N 1
ATOM 6348 C CA . GLU A 1 799 ? -38.108 20.317 79.506 1.00 91.88 799 GLU A CA 1
ATOM 6349 C C . GLU A 1 799 ? -36.619 20.552 79.203 1.00 91.88 799 GLU A C 1
ATOM 6351 O O . GLU A 1 799 ? -36.244 20.678 78.036 1.00 91.88 799 GLU A O 1
ATOM 6356 N N . GLN A 1 800 ? -35.746 20.522 80.217 1.00 93.31 800 GLN A N 1
ATOM 6357 C CA . GLN A 1 800 ? -34.291 20.629 80.044 1.00 93.31 800 GLN A CA 1
ATOM 6358 C C . GLN A 1 800 ? -33.742 19.510 79.151 1.00 93.31 800 GLN A C 1
ATOM 6360 O O . GLN A 1 800 ? -33.072 19.788 78.157 1.00 93.31 800 GLN A O 1
ATOM 6365 N N . THR A 1 801 ? -34.091 18.250 79.430 1.00 93.56 801 THR A N 1
ATOM 6366 C CA . THR A 1 801 ? -33.640 17.114 78.609 1.00 93.56 801 THR A CA 1
ATOM 6367 C C . THR A 1 801 ? -34.205 17.146 77.186 1.00 93.56 801 THR A C 1
ATOM 6369 O O . THR A 1 801 ? -33.521 16.708 76.258 1.00 93.56 801 THR A O 1
ATOM 6372 N N . SER A 1 802 ? -35.408 17.691 76.976 1.00 92.94 802 SER A N 1
ATOM 6373 C CA . SER A 1 802 ? -35.963 17.964 75.642 1.00 92.94 802 SER A CA 1
ATOM 6374 C C . SER A 1 802 ? -35.165 19.047 74.906 1.00 92.94 802 SER A C 1
ATOM 6376 O O . SER A 1 802 ? -34.724 18.843 73.772 1.00 92.94 802 SER A O 1
ATOM 6378 N N . ARG A 1 803 ? -34.875 20.168 75.579 1.00 94.25 803 ARG A N 1
ATOM 6379 C CA . ARG A 1 803 ? -34.080 21.277 75.032 1.00 94.25 803 ARG A CA 1
ATOM 6380 C C . ARG A 1 803 ? -32.662 20.841 74.662 1.00 94.25 803 ARG A C 1
ATOM 6382 O O . ARG A 1 803 ? -32.151 21.252 73.624 1.00 94.25 803 ARG A O 1
ATOM 6389 N N . ASP A 1 804 ? -32.050 19.970 75.458 1.00 93.88 804 ASP A N 1
ATOM 6390 C CA . ASP A 1 804 ? -30.717 19.431 75.187 1.00 93.88 804 ASP A CA 1
ATOM 6391 C C . ASP A 1 804 ? -30.710 18.425 74.025 1.00 93.88 804 ASP A C 1
ATOM 6393 O O . ASP A 1 804 ? -29.711 18.335 73.309 1.00 93.88 804 ASP A O 1
ATOM 6397 N N . LYS A 1 805 ? -31.810 17.687 73.794 1.00 94.69 805 LYS A N 1
ATOM 6398 C CA . LYS A 1 805 ? -31.982 16.860 72.582 1.00 94.69 805 LYS A CA 1
ATOM 6399 C C . LYS A 1 805 ? -32.067 17.743 71.339 1.00 94.69 805 LYS A C 1
ATOM 6401 O O . LYS A 1 805 ? -31.252 17.572 70.439 1.00 94.69 805 LYS A O 1
ATOM 6406 N N . LEU A 1 806 ? -32.946 18.747 71.351 1.00 94.69 806 LEU A N 1
ATOM 6407 C CA . LEU A 1 806 ? -33.086 19.730 70.268 1.00 94.69 806 LEU A CA 1
ATOM 6408 C C . LEU A 1 806 ? -31.778 20.490 69.992 1.00 94.69 806 LEU A C 1
ATOM 6410 O O . LEU A 1 806 ? -31.434 20.726 68.839 1.00 94.69 806 LEU A O 1
ATOM 6414 N N . SER A 1 807 ? -31.014 20.835 71.032 1.00 94.88 807 SER A N 1
ATOM 6415 C CA . SER A 1 807 ? -29.697 21.471 70.897 1.00 94.88 807 SER A CA 1
ATOM 6416 C C . SER A 1 807 ? -28.685 20.557 70.191 1.00 94.88 807 SER A C 1
ATOM 6418 O O . SER A 1 807 ? -28.010 20.988 69.257 1.00 94.88 807 SER A O 1
ATOM 6420 N N . ARG A 1 808 ? -28.622 19.273 70.577 1.00 94.88 808 ARG A N 1
ATOM 6421 C CA . ARG A 1 808 ? -27.765 18.267 69.920 1.00 94.88 808 ARG A CA 1
ATOM 6422 C C . ARG A 1 808 ? -28.187 17.986 68.477 1.00 94.88 808 ARG A C 1
ATOM 6424 O O . ARG A 1 808 ? -27.324 17.850 67.616 1.00 94.88 808 ARG A O 1
ATOM 6431 N N . GLU A 1 809 ? -29.485 17.945 68.194 1.00 94.56 809 GLU A N 1
ATOM 6432 C CA . GLU A 1 809 ? -30.009 17.789 66.832 1.00 94.56 809 GLU A CA 1
ATOM 6433 C C . GLU A 1 809 ? -29.697 19.009 65.957 1.00 94.56 809 GLU A C 1
ATOM 6435 O O . GLU A 1 809 ? -29.214 18.838 64.840 1.00 94.56 809 GLU A O 1
ATOM 6440 N N . LEU A 1 810 ? -29.869 20.233 66.471 1.00 94.75 810 LEU A N 1
ATOM 6441 C CA . LEU A 1 810 ? -29.474 21.463 65.776 1.00 94.75 810 LEU A CA 1
ATOM 6442 C C . LEU A 1 810 ? -27.967 21.532 65.513 1.00 94.75 810 LEU A C 1
ATOM 6444 O O . LEU A 1 810 ? -27.563 22.019 64.459 1.00 94.75 810 LEU A O 1
ATOM 6448 N N . GLN A 1 811 ? -27.137 21.059 66.445 1.00 95.38 811 GLN A N 1
ATOM 6449 C CA . GLN A 1 811 ? -25.690 21.001 66.251 1.00 95.38 811 GLN A CA 1
ATOM 6450 C C . GLN A 1 811 ? -25.322 19.990 65.156 1.00 95.38 811 GLN A C 1
ATOM 6452 O O . GLN A 1 811 ? -24.646 20.364 64.201 1.00 95.38 811 GLN A O 1
ATOM 6457 N N . ARG A 1 812 ? -25.876 18.770 65.210 1.00 97.12 812 ARG A N 1
ATOM 6458 C CA . ARG A 1 812 ? -25.709 17.751 64.159 1.00 97.12 812 ARG A CA 1
ATOM 6459 C C . ARG A 1 812 ? -26.183 18.245 62.787 1.00 97.12 812 ARG A C 1
ATOM 6461 O O . ARG A 1 812 ? -25.540 17.960 61.785 1.00 97.12 812 ARG A O 1
ATOM 6468 N N . LEU A 1 813 ? -27.299 18.976 62.725 1.00 96.00 813 LEU A N 1
ATOM 6469 C CA . LEU A 1 813 ? -27.824 19.558 61.483 1.00 96.00 813 LEU A CA 1
ATOM 6470 C C . LEU A 1 813 ? -26.896 20.633 60.906 1.00 96.00 813 LEU A C 1
ATOM 6472 O O . LEU A 1 813 ? -26.724 20.680 59.692 1.00 96.00 813 LEU A O 1
ATOM 6476 N N . LYS A 1 814 ? -26.274 21.466 61.751 1.00 96.69 814 LYS A N 1
ATOM 6477 C CA . LYS A 1 814 ? -25.263 22.443 61.314 1.00 96.69 814 LYS A CA 1
ATOM 6478 C C . LYS A 1 814 ? -23.994 21.767 60.811 1.00 96.69 814 LYS A C 1
ATOM 6480 O O . LYS A 1 814 ? -23.501 22.149 59.761 1.00 96.69 814 LYS A O 1
ATOM 6485 N N . GLU A 1 815 ? -23.491 20.775 61.541 1.00 95.94 815 GLU A N 1
ATOM 6486 C CA . GLU A 1 815 ? -22.304 20.001 61.156 1.00 95.94 815 GLU A CA 1
ATOM 6487 C C . GLU A 1 815 ? -22.539 19.253 59.839 1.00 95.94 815 GLU A C 1
ATOM 6489 O O . GLU A 1 815 ? -21.700 19.307 58.950 1.00 95.94 815 GLU A O 1
ATOM 6494 N N . HIS A 1 816 ? -23.713 18.640 59.664 1.00 96.50 816 HIS A N 1
ATOM 6495 C CA . HIS A 1 816 ? -24.094 17.998 58.408 1.00 96.50 816 HIS A CA 1
ATOM 6496 C C . HIS A 1 816 ? -24.249 18.999 57.256 1.00 96.50 816 HIS A C 1
ATOM 6498 O O . HIS A 1 816 ? -23.819 18.708 56.146 1.00 96.50 816 HIS A O 1
ATOM 6504 N N . LEU A 1 817 ? -24.866 20.165 57.481 1.00 95.81 817 LEU A N 1
ATOM 6505 C CA . LEU A 1 817 ? -24.997 21.186 56.436 1.00 95.81 817 LEU A CA 1
ATOM 6506 C C . LEU A 1 817 ? -23.626 21.724 56.011 1.00 95.81 817 LEU A C 1
ATOM 6508 O O . LEU A 1 817 ? -23.369 21.830 54.819 1.00 95.81 817 LEU A O 1
ATOM 6512 N N . LEU A 1 818 ? -22.742 21.990 56.976 1.00 96.06 818 LEU A N 1
ATOM 6513 C CA . LEU A 1 818 ? -21.376 22.440 56.724 1.00 96.06 818 LEU A CA 1
ATOM 6514 C C . LEU A 1 818 ? -20.565 21.372 55.978 1.00 96.06 818 LEU A C 1
ATOM 6516 O O . LEU A 1 818 ? -19.909 21.705 55.002 1.00 96.06 818 LEU A O 1
ATOM 6520 N N . LEU A 1 819 ? -20.689 20.093 56.351 1.00 96.06 819 LEU A N 1
ATOM 6521 C CA . LEU A 1 819 ? -20.069 18.987 55.616 1.00 96.06 819 LEU A CA 1
ATOM 6522 C C . LEU A 1 819 ? -20.590 18.897 54.171 1.00 96.06 819 LEU A C 1
ATOM 6524 O O . LEU A 1 819 ? -19.801 18.699 53.257 1.00 96.06 819 LEU A O 1
ATOM 6528 N N . VAL A 1 820 ? -21.897 19.080 53.948 1.00 95.75 820 VAL A N 1
ATOM 6529 C CA . VAL A 1 820 ? -22.490 19.095 52.598 1.00 95.75 820 VAL A CA 1
ATOM 6530 C C . VAL A 1 820 ? -21.981 20.287 51.777 1.00 95.75 820 VAL A C 1
ATOM 6532 O O . VAL A 1 820 ? -21.631 20.107 50.611 1.00 95.75 820 VAL A O 1
ATOM 6535 N N . GLU A 1 821 ? -21.883 21.480 52.369 1.00 94.94 821 GLU A N 1
ATOM 6536 C CA . GLU A 1 821 ? -21.313 22.671 51.720 1.00 94.94 821 GLU A CA 1
ATOM 6537 C C . GLU A 1 821 ? -19.814 22.494 51.407 1.00 94.94 821 GLU A C 1
ATOM 6539 O O . GLU A 1 821 ? -19.379 22.813 50.299 1.00 94.94 821 GLU A O 1
ATOM 6544 N N . GLU A 1 822 ? -19.030 21.919 52.323 1.00 95.56 822 GLU A N 1
ATOM 6545 C CA . GLU A 1 822 ? -17.621 21.573 52.094 1.00 95.56 822 GLU A CA 1
ATOM 6546 C C . GLU A 1 822 ? -17.483 20.545 50.962 1.00 95.56 822 GLU A C 1
ATOM 6548 O O . GLU A 1 822 ? -16.794 20.826 49.986 1.00 95.56 822 GLU A O 1
ATOM 6553 N N . THR A 1 823 ? -18.207 19.418 51.006 1.00 94.25 823 THR A N 1
ATOM 6554 C CA . THR A 1 823 ? -18.136 18.397 49.940 1.00 94.25 823 THR A CA 1
ATOM 6555 C C . THR A 1 823 ? -18.582 18.927 48.577 1.00 94.25 823 THR A C 1
ATOM 6557 O O . THR A 1 823 ? -17.940 18.645 47.568 1.00 94.25 823 THR A O 1
ATOM 6560 N N . SER A 1 824 ? -19.633 19.755 48.531 1.00 92.12 824 SER A N 1
ATOM 6561 C CA . SER A 1 824 ? -20.124 20.341 47.280 1.00 92.12 824 SER A CA 1
ATOM 6562 C C . SER A 1 824 ? -19.148 21.375 46.708 1.00 92.12 824 SER A C 1
ATOM 6564 O O . SER A 1 824 ? -18.986 21.461 45.490 1.00 92.12 824 SER A O 1
ATOM 6566 N N . THR A 1 825 ? -18.460 22.142 47.561 1.00 93.69 825 THR A N 1
ATOM 6567 C CA . THR A 1 825 ? -17.442 23.100 47.105 1.00 93.69 825 THR A CA 1
ATOM 6568 C C . THR A 1 825 ? -16.143 22.417 46.682 1.00 93.69 825 THR A C 1
ATOM 6570 O O . THR A 1 825 ? -15.553 22.847 45.689 1.00 93.69 825 THR A O 1
ATOM 6573 N N . THR A 1 826 ? -15.719 21.329 47.337 1.00 94.88 826 THR A N 1
ATOM 6574 C CA . THR A 1 826 ? -14.579 20.524 46.861 1.00 94.88 826 THR A CA 1
ATOM 6575 C C . THR A 1 826 ? -14.887 19.848 45.528 1.00 94.88 826 THR A C 1
ATOM 6577 O O . THR A 1 826 ? -14.092 19.972 44.599 1.00 94.88 826 THR A O 1
ATOM 6580 N N . GLU A 1 827 ? -16.064 19.229 45.386 1.00 94.31 827 GLU A N 1
ATOM 6581 C CA . GLU A 1 827 ? -16.493 18.579 44.140 1.00 94.31 827 GLU A CA 1
ATOM 6582 C C . GLU A 1 827 ? -16.549 19.578 42.971 1.00 94.31 827 GLU A C 1
ATOM 6584 O O . GLU A 1 827 ? -16.041 19.292 41.886 1.00 94.31 827 GLU A O 1
ATOM 6589 N N . ALA A 1 828 ? -17.079 20.786 43.200 1.00 92.19 828 ALA A N 1
ATOM 6590 C CA . ALA A 1 828 ? -17.119 21.845 42.192 1.00 92.19 828 ALA A CA 1
ATOM 6591 C C . ALA A 1 828 ? -15.716 22.307 41.749 1.00 92.19 828 ALA A C 1
ATOM 6593 O O . ALA A 1 828 ? -15.477 22.480 40.553 1.00 92.19 828 ALA A O 1
ATOM 6594 N N . VAL A 1 829 ? -14.773 22.469 42.687 1.00 93.50 829 VAL A N 1
ATOM 6595 C CA . VAL A 1 829 ? -13.380 22.849 42.378 1.00 93.50 829 VAL A CA 1
ATOM 6596 C C . VAL A 1 829 ? -12.646 21.735 41.630 1.00 93.50 829 VAL A C 1
ATOM 6598 O O . VAL A 1 829 ? -11.862 22.008 40.721 1.00 93.50 829 VAL A O 1
ATOM 6601 N N . GLU A 1 830 ? -12.884 20.471 41.975 1.00 92.94 830 GLU A N 1
ATOM 6602 C CA . GLU A 1 830 ? -12.320 19.346 41.229 1.00 92.94 830 GLU A CA 1
ATOM 6603 C C . GLU A 1 830 ? -12.934 19.206 39.833 1.00 92.94 830 GLU A C 1
ATOM 6605 O O . GLU A 1 830 ? -12.214 18.923 38.878 1.00 92.94 830 GLU A O 1
ATOM 6610 N N . ALA A 1 831 ? -14.239 19.443 39.680 1.00 90.62 831 ALA A N 1
ATOM 6611 C CA . ALA A 1 831 ? -14.893 19.474 38.375 1.00 90.62 831 ALA A CA 1
ATOM 6612 C C . ALA A 1 831 ? -14.317 20.582 37.475 1.00 90.62 831 ALA A C 1
ATOM 6614 O O . ALA A 1 831 ? -14.044 20.321 36.304 1.00 90.62 831 ALA A O 1
ATOM 6615 N N . GLU A 1 832 ? -14.049 21.776 38.020 1.00 93.06 832 GLU A N 1
ATOM 6616 C CA . GLU A 1 832 ? -13.369 22.858 37.293 1.00 93.06 832 GLU A CA 1
ATOM 6617 C C . GLU A 1 832 ? -11.946 22.449 36.871 1.00 93.06 832 GLU A C 1
ATOM 6619 O O . GLU A 1 832 ? -11.579 22.629 35.708 1.00 93.06 832 GLU A O 1
ATOM 6624 N N . LYS A 1 833 ? -11.161 21.817 37.759 1.00 92.88 833 LYS A N 1
ATOM 6625 C CA . LYS A 1 833 ? -9.828 21.286 37.411 1.00 92.88 833 LYS A CA 1
ATOM 6626 C C . LYS A 1 833 ? -9.903 20.278 36.263 1.00 92.88 833 LYS A C 1
ATOM 6628 O O . LYS A 1 833 ? -9.279 20.517 35.228 1.00 92.88 833 LYS A O 1
ATOM 6633 N N . ARG A 1 834 ? -10.740 19.237 36.397 1.00 92.75 834 ARG A N 1
ATOM 6634 C CA . ARG A 1 834 ? -10.985 18.227 35.348 1.00 92.75 834 ARG A CA 1
ATOM 6635 C C . ARG A 1 834 ? -11.404 18.888 34.028 1.00 92.75 834 ARG A C 1
ATOM 6637 O O . ARG A 1 834 ? -10.927 18.496 32.966 1.00 92.75 834 ARG A O 1
ATOM 6644 N N . GLU A 1 835 ? -12.250 19.921 34.064 1.00 94.25 835 GLU A N 1
ATOM 6645 C CA . GLU A 1 835 ? -12.634 20.663 32.859 1.00 94.25 835 GLU A CA 1
ATOM 6646 C C . GLU A 1 835 ? -11.447 21.416 32.233 1.00 94.25 835 GLU A C 1
ATOM 6648 O O . GLU A 1 835 ? -11.251 21.351 31.016 1.00 94.25 835 GLU A O 1
ATOM 6653 N N . THR A 1 836 ? -10.639 22.121 33.030 1.00 93.00 836 THR A N 1
ATOM 6654 C CA . THR A 1 836 ? -9.472 22.863 32.520 1.00 93.00 836 THR A CA 1
ATOM 6655 C C . THR A 1 836 ? -8.405 21.946 31.920 1.00 93.00 836 THR A C 1
ATOM 6657 O O . THR A 1 836 ? -7.891 22.250 30.842 1.00 93.00 836 THR A O 1
ATOM 6660 N N . GLU A 1 837 ? -8.144 20.792 32.536 1.00 94.44 837 GLU A N 1
ATOM 6661 C CA . GLU A 1 837 ? -7.248 19.755 32.008 1.00 94.44 837 GLU A CA 1
ATOM 6662 C C . GLU A 1 837 ? -7.774 19.176 30.692 1.00 94.44 837 GLU A C 1
ATOM 6664 O O . GLU A 1 837 ? -7.040 19.114 29.705 1.00 94.44 837 GLU A O 1
ATOM 6669 N N . LEU A 1 838 ? -9.067 18.838 30.620 1.00 93.56 838 LEU A N 1
ATOM 6670 C CA . LEU A 1 838 ? -9.696 18.363 29.385 1.00 93.56 838 LEU A CA 1
ATOM 6671 C C . LEU A 1 838 ? -9.666 19.415 28.266 1.00 93.56 838 LEU A C 1
ATOM 6673 O O . LEU A 1 838 ? -9.445 19.065 27.105 1.00 93.56 838 LEU A O 1
ATOM 6677 N N . ARG A 1 839 ? -9.859 20.700 28.588 1.00 92.12 839 ARG A N 1
ATOM 6678 C CA . ARG A 1 839 ? -9.741 21.808 27.624 1.00 92.12 839 ARG A CA 1
ATOM 6679 C C . ARG A 1 839 ? -8.307 21.956 27.105 1.00 92.12 839 ARG A C 1
ATOM 6681 O O . ARG A 1 839 ? -8.128 22.179 25.908 1.00 92.12 839 ARG A O 1
ATOM 6688 N N . GLU A 1 840 ? -7.299 21.789 27.958 1.00 94.50 840 GLU A N 1
ATOM 6689 C CA . GLU A 1 840 ? -5.889 21.852 27.552 1.00 94.50 840 GLU A CA 1
ATOM 6690 C C . GLU A 1 840 ? -5.468 20.618 26.736 1.00 94.50 840 GLU A C 1
ATOM 6692 O O . GLU A 1 840 ? -4.819 20.767 25.701 1.00 94.50 840 GLU A O 1
ATOM 6697 N N . GLN A 1 841 ? -5.925 19.414 27.099 1.00 94.12 841 GLN A N 1
ATOM 6698 C CA . GLN A 1 841 ? -5.753 18.208 26.277 1.00 94.12 841 GLN A CA 1
ATOM 6699 C C . GLN A 1 841 ? -6.384 18.373 24.888 1.00 94.12 841 GLN A C 1
ATOM 6701 O O . GLN A 1 841 ? -5.747 18.059 23.884 1.00 94.12 841 GLN A O 1
ATOM 6706 N N . ILE A 1 842 ? -7.600 18.930 24.800 1.00 92.25 842 ILE A N 1
ATOM 6707 C CA . ILE A 1 842 ? -8.240 19.255 23.514 1.00 92.25 842 ILE A CA 1
ATOM 6708 C C . ILE A 1 842 ? -7.385 20.250 22.718 1.00 92.25 842 ILE A C 1
ATOM 6710 O O . ILE A 1 842 ? -7.217 20.065 21.514 1.00 92.25 842 ILE A O 1
ATOM 6714 N N . ARG A 1 843 ? -6.797 21.266 23.363 1.00 92.94 843 ARG A N 1
ATOM 6715 C CA . ARG A 1 843 ? -5.902 22.235 22.707 1.00 92.94 843 ARG A CA 1
ATOM 6716 C C . ARG A 1 843 ? -4.628 21.573 22.171 1.00 92.94 843 ARG A C 1
ATOM 6718 O O . ARG A 1 843 ? -4.212 21.874 21.054 1.00 92.94 843 ARG A O 1
ATOM 6725 N N . LEU A 1 844 ? -4.021 20.660 22.931 1.00 93.44 844 LEU A N 1
ATOM 6726 C CA . LEU A 1 844 ? -2.843 19.896 22.507 1.00 93.44 844 LEU A CA 1
ATOM 6727 C C . LEU A 1 844 ? -3.164 18.947 21.344 1.00 93.44 844 LEU A C 1
ATOM 6729 O O . LEU A 1 844 ? -2.427 18.932 20.359 1.00 93.44 844 LEU A O 1
ATOM 6733 N N . LEU A 1 845 ? -4.289 18.229 21.407 1.00 90.69 845 LEU A N 1
ATOM 6734 C CA . LEU A 1 845 ? -4.765 17.369 20.319 1.00 90.69 845 LEU A CA 1
ATOM 6735 C C . LEU A 1 845 ? -5.089 18.177 19.057 1.00 90.69 845 LEU A C 1
ATOM 6737 O O . LEU A 1 845 ? -4.678 17.787 17.970 1.00 90.69 845 LEU A O 1
ATOM 6741 N N . GLN A 1 846 ? -5.743 19.336 19.179 1.00 92.94 846 GLN A N 1
ATOM 6742 C CA . GLN A 1 846 ? -5.987 20.240 18.048 1.00 92.94 846 GLN A CA 1
ATOM 6743 C C . GLN A 1 846 ? -4.678 20.719 17.411 1.00 92.94 846 GLN A C 1
ATOM 6745 O O . GLN A 1 846 ? -4.542 20.656 16.191 1.00 92.94 846 GLN A O 1
ATOM 6750 N N . ASN A 1 847 ? -3.691 21.131 18.214 1.00 92.56 847 ASN A N 1
ATOM 6751 C CA . ASN A 1 847 ? -2.374 21.512 17.700 1.00 92.56 847 ASN A CA 1
ATOM 6752 C C . ASN A 1 847 ? -1.694 20.334 16.976 1.00 92.56 847 ASN A C 1
ATOM 6754 O O . ASN A 1 847 ? -1.174 20.518 15.876 1.00 92.56 847 ASN A O 1
ATOM 6758 N N . SER A 1 848 ? -1.745 19.127 17.551 1.00 93.94 848 SER A N 1
ATOM 6759 C CA . SER A 1 848 ? -1.202 17.903 16.946 1.00 93.94 848 SER A CA 1
ATOM 6760 C C . SER A 1 848 ? -1.874 17.568 15.609 1.00 93.94 848 SER A C 1
ATOM 6762 O O . SER A 1 848 ? -1.172 17.343 14.626 1.00 93.94 848 SER A O 1
ATOM 6764 N N . VAL A 1 849 ? -3.208 17.646 15.530 1.00 89.75 849 VAL A N 1
ATOM 6765 C CA . VAL A 1 849 ? -3.965 17.470 14.279 1.00 89.75 849 VAL A CA 1
ATOM 6766 C C . VAL A 1 849 ? -3.568 18.525 13.247 1.00 89.75 849 VAL A C 1
ATOM 6768 O O . VAL A 1 849 ? -3.246 18.161 12.124 1.00 89.75 849 VAL A O 1
ATOM 6771 N N . THR A 1 850 ? -3.476 19.811 13.611 1.00 91.44 850 THR A N 1
ATOM 6772 C CA . THR A 1 850 ? -3.047 20.846 12.646 1.00 91.44 850 THR A CA 1
ATOM 6773 C C . THR A 1 850 ? -1.604 20.669 12.164 1.00 91.44 850 THR A C 1
ATOM 6775 O O . THR A 1 850 ? -1.300 20.994 11.016 1.00 91.44 850 THR A O 1
ATOM 6778 N N . ALA A 1 851 ? -0.714 20.130 13.005 1.00 89.88 851 ALA A N 1
ATOM 6779 C CA . ALA A 1 851 ? 0.645 19.781 12.605 1.00 89.88 851 ALA A CA 1
ATOM 6780 C C . ALA A 1 851 ? 0.642 18.594 11.631 1.00 89.88 851 ALA A C 1
ATOM 6782 O O . ALA A 1 851 ? 1.235 18.700 10.557 1.00 89.88 851 ALA A O 1
ATOM 6783 N N . ALA A 1 852 ? -0.096 17.525 11.949 1.00 88.94 852 ALA A N 1
ATOM 6784 C CA . ALA A 1 852 ? -0.269 16.362 11.085 1.00 88.94 852 ALA A CA 1
ATOM 6785 C C . ALA A 1 852 ? -0.896 16.736 9.730 1.00 88.94 852 ALA A C 1
ATOM 6787 O O . ALA A 1 852 ? -0.358 16.355 8.694 1.00 88.94 852 ALA A O 1
ATOM 6788 N N . ASP A 1 853 ? -1.950 17.558 9.712 1.00 89.44 853 ASP A N 1
ATOM 6789 C CA . ASP A 1 853 ? -2.554 18.094 8.485 1.00 89.44 853 ASP A CA 1
ATOM 6790 C C . ASP A 1 853 ? -1.526 18.881 7.656 1.00 89.44 853 ASP A C 1
ATOM 6792 O O . ASP A 1 853 ? -1.448 18.720 6.437 1.00 89.44 853 ASP A O 1
ATOM 6796 N N . SER A 1 854 ? -0.692 19.705 8.303 1.00 90.50 854 SER A N 1
ATOM 6797 C CA . SER A 1 854 ? 0.357 20.463 7.609 1.00 90.50 854 SER A CA 1
ATOM 6798 C C . SER A 1 854 ? 1.435 19.559 7.001 1.00 90.50 854 SER A C 1
ATOM 6800 O O . SER A 1 854 ? 1.898 19.825 5.889 1.00 90.50 854 SER A O 1
ATOM 6802 N N . ASP A 1 855 ? 1.783 18.455 7.667 1.00 91.75 855 ASP A N 1
ATOM 6803 C CA . ASP A 1 855 ? 2.729 17.463 7.160 1.00 91.75 855 ASP A CA 1
ATOM 6804 C C . ASP A 1 855 ? 2.124 16.575 6.064 1.00 91.75 855 ASP A C 1
ATOM 6806 O O . ASP A 1 855 ? 2.809 16.266 5.085 1.00 91.75 855 ASP A O 1
ATOM 6810 N N . VAL A 1 856 ? 0.834 16.235 6.141 1.00 92.25 856 VAL A N 1
ATOM 6811 C CA . VAL A 1 856 ? 0.095 15.560 5.060 1.00 92.25 856 VAL A CA 1
ATOM 6812 C C . VAL A 1 856 ? 0.008 16.461 3.827 1.00 92.25 856 VAL A C 1
ATOM 6814 O O . VAL A 1 856 ? 0.281 16.010 2.714 1.00 92.25 856 VAL A O 1
ATOM 6817 N N . VAL A 1 857 ? -0.283 17.756 3.990 1.00 92.38 857 VAL A N 1
ATOM 6818 C CA . VAL A 1 857 ? -0.267 18.727 2.880 1.00 92.38 857 VAL A CA 1
ATOM 6819 C C . VAL A 1 857 ? 1.142 18.871 2.297 1.00 92.38 857 VAL A C 1
ATOM 6821 O O . VAL A 1 857 ? 1.298 18.862 1.074 1.00 92.38 857 VAL A O 1
ATOM 6824 N N . ARG A 1 858 ? 2.180 18.948 3.140 1.00 92.19 858 ARG A N 1
ATOM 6825 C CA . ARG A 1 858 ? 3.585 19.047 2.711 1.00 92.19 858 ARG A CA 1
ATOM 6826 C C . ARG A 1 858 ? 4.036 17.810 1.933 1.00 92.19 858 ARG A C 1
ATOM 6828 O O . ARG A 1 858 ? 4.576 17.957 0.843 1.00 92.19 858 ARG A O 1
ATOM 6835 N N . THR A 1 859 ? 3.781 16.610 2.451 1.00 89.44 859 THR A N 1
ATOM 6836 C CA . THR A 1 859 ? 4.121 15.339 1.784 1.00 89.44 859 THR A CA 1
ATOM 6837 C C . THR A 1 859 ? 3.339 15.148 0.487 1.00 89.44 859 THR A C 1
ATOM 6839 O O . THR A 1 859 ? 3.944 14.828 -0.534 1.00 89.44 859 THR A O 1
ATOM 6842 N N . THR A 1 860 ? 2.038 15.456 0.471 1.00 92.06 860 THR A N 1
ATOM 6843 C CA . THR A 1 860 ? 1.214 15.448 -0.753 1.00 92.06 860 THR A CA 1
ATOM 6844 C C . THR A 1 860 ? 1.765 16.415 -1.805 1.00 92.06 860 THR A C 1
ATOM 6846 O O . THR A 1 860 ? 1.840 16.077 -2.986 1.00 92.06 860 THR A O 1
ATOM 6849 N N . GLN A 1 861 ? 2.197 17.612 -1.394 1.00 92.81 861 GLN A N 1
ATOM 6850 C CA . GLN A 1 861 ? 2.802 18.590 -2.297 1.00 92.81 861 GLN A CA 1
ATOM 6851 C C . GLN A 1 861 ? 4.172 18.123 -2.818 1.00 92.81 861 GLN A C 1
ATOM 6853 O O . GLN A 1 861 ? 4.448 18.308 -4.003 1.00 92.81 861 GLN A O 1
ATOM 6858 N N . THR A 1 862 ? 5.003 17.476 -1.991 1.00 92.44 862 THR A N 1
ATOM 6859 C CA . THR A 1 862 ? 6.265 16.852 -2.430 1.00 92.44 862 THR A CA 1
ATOM 6860 C C . THR A 1 862 ? 6.008 15.746 -3.455 1.00 92.44 862 THR A C 1
ATOM 6862 O O . THR A 1 862 ? 6.540 15.824 -4.560 1.00 92.44 862 THR A O 1
ATOM 6865 N N . MET A 1 863 ? 5.116 14.793 -3.159 1.00 90.06 863 MET A N 1
ATOM 6866 C CA . MET A 1 863 ? 4.736 13.723 -4.094 1.00 90.06 863 MET A CA 1
ATOM 6867 C C . MET A 1 863 ? 4.186 14.280 -5.412 1.00 90.06 863 MET A C 1
ATOM 6869 O O . MET A 1 863 ? 4.495 13.768 -6.483 1.00 90.06 863 MET A O 1
ATOM 6873 N N . LYS A 1 864 ? 3.408 15.369 -5.369 1.00 93.94 864 LYS A N 1
ATOM 6874 C CA . LYS A 1 864 ? 2.903 16.039 -6.575 1.00 93.94 864 LYS A CA 1
ATOM 6875 C C . LYS A 1 864 ? 4.022 16.661 -7.420 1.00 93.94 864 LYS A C 1
ATOM 6877 O O . LYS A 1 864 ? 3.952 16.599 -8.648 1.00 93.94 864 LYS A O 1
ATOM 6882 N N . VAL A 1 865 ? 5.038 17.256 -6.791 1.00 94.69 865 VAL A N 1
ATOM 6883 C CA . VAL A 1 865 ? 6.221 17.790 -7.491 1.00 94.69 865 VAL A CA 1
ATOM 6884 C C . VAL A 1 865 ? 7.044 16.653 -8.101 1.00 94.69 865 VAL A C 1
ATOM 6886 O O . VAL A 1 865 ? 7.419 16.744 -9.267 1.00 94.69 865 VAL A O 1
ATOM 6889 N N . GLU A 1 866 ? 7.254 15.558 -7.370 1.00 95.50 866 GLU A N 1
ATOM 6890 C CA . GLU A 1 866 ? 7.964 14.370 -7.863 1.00 95.50 866 GLU A CA 1
ATOM 6891 C C . GLU A 1 866 ? 7.235 13.701 -9.035 1.00 95.50 866 GLU A C 1
ATOM 6893 O O . GLU A 1 866 ? 7.860 13.420 -10.055 1.00 95.50 866 GLU A O 1
ATOM 6898 N N . LEU A 1 867 ? 5.911 13.530 -8.952 1.00 92.62 867 LEU A N 1
ATOM 6899 C CA . LEU A 1 867 ? 5.088 13.036 -10.062 1.00 92.62 867 LEU A CA 1
ATOM 6900 C C . LEU A 1 867 ? 5.174 13.952 -11.289 1.00 92.62 867 LEU A C 1
ATOM 6902 O O . LEU A 1 867 ? 5.291 13.456 -12.406 1.00 92.62 867 LEU A O 1
ATOM 6906 N N . SER A 1 868 ? 5.171 15.274 -11.091 1.00 93.62 868 SER A N 1
ATOM 6907 C CA . SER A 1 868 ? 5.310 16.240 -12.193 1.00 93.62 868 SER A CA 1
ATOM 6908 C C . SER A 1 868 ? 6.686 16.136 -12.863 1.00 93.62 868 SER A C 1
ATOM 6910 O O . SER A 1 8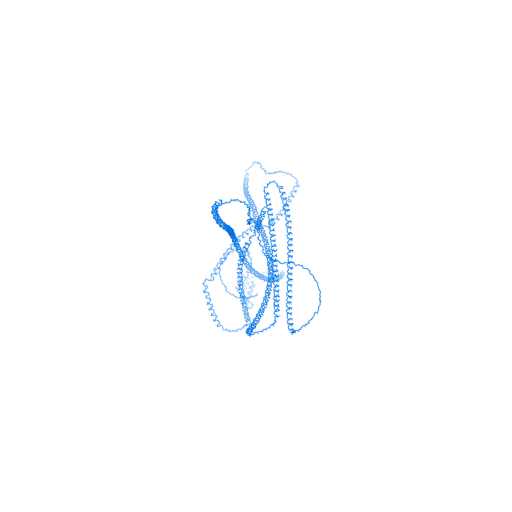68 ? 6.770 16.110 -14.087 1.00 93.62 868 SER A O 1
ATOM 6912 N N . ALA A 1 869 ? 7.759 16.003 -12.076 1.00 93.69 869 ALA A N 1
ATOM 6913 C CA . ALA A 1 869 ? 9.122 15.836 -12.583 1.00 93.69 869 ALA A CA 1
ATOM 6914 C C . ALA A 1 869 ? 9.343 14.470 -13.264 1.00 93.69 869 ALA A C 1
ATOM 6916 O O . ALA A 1 869 ? 10.064 14.375 -14.258 1.00 93.69 869 ALA A O 1
ATOM 6917 N N . LEU A 1 870 ? 8.715 13.399 -12.767 1.00 92.69 870 LEU A N 1
ATOM 6918 C CA . LEU A 1 870 ? 8.713 12.095 -13.435 1.00 92.69 870 LEU A CA 1
ATOM 6919 C C . LEU A 1 870 ? 7.948 12.150 -14.760 1.00 92.69 870 LEU A C 1
ATOM 6921 O O . LEU A 1 870 ? 8.438 11.619 -15.753 1.00 92.69 870 LEU A O 1
ATOM 6925 N N . GLN A 1 871 ? 6.801 12.832 -14.802 1.00 94.50 871 GLN A N 1
ATOM 6926 C CA . GLN A 1 871 ? 6.027 13.024 -16.027 1.00 94.50 871 GLN A CA 1
ATOM 6927 C C . GLN A 1 871 ? 6.813 13.828 -17.077 1.00 94.50 871 GLN A C 1
ATOM 6929 O O . GLN A 1 871 ? 6.863 13.418 -18.233 1.00 94.50 871 GLN A O 1
ATOM 6934 N N . GLU A 1 872 ? 7.502 14.903 -16.682 1.00 95.44 872 GLU A N 1
ATOM 6935 C CA . GLU A 1 872 ? 8.408 15.660 -17.563 1.00 95.44 872 GLU A CA 1
ATOM 6936 C C . GLU A 1 872 ? 9.543 14.776 -18.114 1.00 95.44 872 GLU A C 1
ATOM 6938 O O . GLU A 1 872 ? 9.813 14.778 -19.315 1.00 95.44 872 GLU A O 1
ATOM 6943 N N . ARG A 1 873 ? 10.161 13.938 -17.269 1.00 94.06 873 ARG A N 1
ATOM 6944 C CA . ARG A 1 873 ? 11.197 12.986 -17.709 1.00 94.06 873 ARG A CA 1
ATOM 6945 C C . ARG A 1 873 ? 10.675 11.913 -18.666 1.00 94.06 873 ARG A C 1
ATOM 6947 O O . ARG A 1 873 ? 11.442 11.479 -19.524 1.00 94.06 873 ARG A O 1
ATOM 6954 N N . VAL A 1 874 ? 9.420 11.480 -18.528 1.00 92.88 874 VAL A N 1
ATOM 6955 C CA . VAL A 1 874 ? 8.777 10.556 -19.479 1.00 92.88 874 VAL A CA 1
ATOM 6956 C C . VAL A 1 874 ? 8.566 11.245 -20.825 1.00 92.88 874 VAL A C 1
ATOM 6958 O O . VAL A 1 874 ? 8.981 10.683 -21.831 1.00 92.88 874 VAL A O 1
ATOM 6961 N N . VAL A 1 875 ? 8.044 12.476 -20.849 1.00 95.50 875 VAL A N 1
ATOM 6962 C CA . VAL A 1 875 ? 7.860 13.244 -22.096 1.00 95.50 875 VAL A CA 1
ATOM 6963 C C . VAL A 1 875 ? 9.191 13.442 -22.830 1.00 95.50 875 VAL A C 1
ATOM 6965 O O . VAL A 1 875 ? 9.284 13.119 -24.009 1.00 95.50 875 VAL A O 1
ATOM 6968 N N . ILE A 1 876 ? 10.257 13.854 -22.133 1.00 94.94 876 ILE A N 1
ATOM 6969 C CA . ILE A 1 876 ? 11.597 14.004 -22.737 1.00 94.94 876 ILE A CA 1
ATOM 6970 C C . ILE A 1 876 ? 12.121 12.662 -23.287 1.00 94.94 876 ILE A C 1
ATOM 6972 O O . ILE A 1 876 ? 12.771 12.617 -24.335 1.00 94.94 876 ILE A O 1
ATOM 6976 N N . ALA A 1 877 ? 11.844 11.546 -22.602 1.00 90.44 877 ALA A N 1
ATOM 6977 C CA . ALA A 1 877 ? 12.220 10.221 -23.085 1.00 90.44 877 ALA A CA 1
ATOM 6978 C C . ALA A 1 877 ? 11.427 9.823 -24.345 1.00 90.44 877 ALA A C 1
ATOM 6980 O O . ALA A 1 877 ? 12.033 9.321 -25.293 1.00 90.44 877 ALA A O 1
ATOM 6981 N N . GLU A 1 878 ? 10.119 10.088 -24.387 1.00 92.75 878 GLU A N 1
ATOM 6982 C CA . GLU A 1 878 ? 9.249 9.855 -25.548 1.00 92.75 878 GLU A CA 1
ATOM 6983 C C . GLU A 1 878 ? 9.669 10.703 -26.758 1.00 92.75 878 GLU A C 1
ATOM 6985 O O . GLU A 1 878 ? 9.853 10.153 -27.844 1.00 92.75 878 GLU A O 1
ATOM 6990 N N . GLU A 1 879 ? 9.928 12.001 -26.566 1.00 95.38 879 GLU A N 1
ATOM 6991 C CA . GLU A 1 879 ? 10.460 12.904 -27.598 1.00 95.38 879 GLU A CA 1
ATOM 6992 C C . GLU A 1 879 ? 11.800 12.392 -28.148 1.00 95.38 879 GLU A C 1
ATOM 6994 O O . GLU A 1 879 ? 11.976 12.272 -29.363 1.00 95.38 879 GLU A O 1
ATOM 6999 N N . SER A 1 880 ? 12.726 11.984 -27.271 1.00 92.19 880 SER A N 1
ATOM 7000 C CA . SER A 1 880 ? 14.009 11.417 -27.707 1.00 92.19 880 SER A CA 1
ATOM 7001 C C . SER A 1 880 ? 13.844 10.095 -28.473 1.00 92.19 880 SER A C 1
ATOM 7003 O O . SER A 1 880 ? 14.572 9.838 -29.434 1.00 92.19 880 SER A O 1
ATOM 7005 N N . ALA A 1 881 ? 12.873 9.259 -28.093 1.00 91.06 881 ALA A N 1
ATOM 7006 C CA . ALA A 1 881 ? 12.574 8.006 -28.780 1.00 91.06 881 ALA A CA 1
ATOM 7007 C C . ALA A 1 881 ? 11.925 8.243 -30.154 1.00 91.06 881 ALA A C 1
ATOM 7009 O O . ALA A 1 881 ? 12.169 7.469 -31.084 1.00 91.06 881 ALA A O 1
ATOM 7010 N N . GLU A 1 882 ? 11.134 9.307 -30.303 1.00 94.75 882 GLU A N 1
ATOM 7011 C CA . GLU A 1 882 ? 10.609 9.771 -31.589 1.00 94.75 882 GLU A CA 1
ATOM 7012 C C . GLU A 1 882 ? 11.734 10.281 -32.498 1.00 94.75 882 GLU A C 1
ATOM 7014 O O . GLU A 1 882 ? 11.844 9.842 -33.644 1.00 94.75 882 GLU A O 1
ATOM 7019 N N . GLU A 1 883 ? 12.641 11.117 -31.977 1.00 95.69 883 GLU A N 1
ATOM 7020 C CA . GLU A 1 883 ? 13.824 11.571 -32.719 1.00 95.69 883 GLU A CA 1
ATOM 7021 C C . GLU A 1 883 ? 14.677 10.401 -33.225 1.00 95.69 883 GLU A C 1
ATOM 7023 O O . GLU A 1 883 ? 15.060 10.373 -34.399 1.00 95.69 883 GLU A O 1
ATOM 7028 N N . TRP A 1 884 ? 14.972 9.416 -32.369 1.00 94.00 884 TRP A N 1
ATOM 7029 C CA . TRP A 1 884 ? 15.733 8.230 -32.770 1.00 94.00 884 TRP A CA 1
ATOM 7030 C C . TRP A 1 884 ? 15.007 7.400 -33.830 1.00 94.00 884 TRP A C 1
ATOM 7032 O O . TRP A 1 884 ? 15.659 6.892 -34.745 1.00 94.00 884 TRP A O 1
ATOM 7042 N N . ARG A 1 885 ? 13.675 7.295 -33.758 1.00 95.31 885 ARG A N 1
ATOM 7043 C CA . ARG A 1 885 ? 12.862 6.599 -34.766 1.00 95.31 885 ARG A CA 1
ATOM 7044 C C . ARG A 1 885 ? 12.896 7.328 -36.105 1.00 95.31 885 ARG A C 1
ATOM 7046 O O . ARG A 1 885 ? 13.190 6.702 -37.120 1.00 95.31 885 ARG A O 1
ATOM 7053 N N . CYS A 1 886 ? 12.721 8.647 -36.098 1.00 95.12 886 CYS A N 1
ATOM 7054 C CA . CYS A 1 886 ? 12.813 9.481 -37.294 1.00 95.12 886 CYS A CA 1
ATOM 7055 C C . CYS A 1 886 ? 14.206 9.395 -37.941 1.00 95.12 886 CYS A C 1
ATOM 7057 O O . CYS A 1 886 ? 14.308 9.203 -39.152 1.00 95.12 886 CYS A O 1
ATOM 7059 N N . ARG A 1 887 ? 15.287 9.454 -37.147 1.00 94.31 887 ARG A N 1
ATOM 7060 C CA . ARG A 1 887 ? 16.670 9.259 -37.634 1.00 94.31 887 ARG A CA 1
ATOM 7061 C C . ARG A 1 887 ? 16.903 7.853 -38.196 1.00 94.31 887 ARG A C 1
ATOM 7063 O O . ARG A 1 887 ? 17.603 7.700 -39.192 1.00 94.31 887 ARG A O 1
ATOM 7070 N N . PHE A 1 888 ? 16.322 6.824 -37.582 1.00 94.00 888 PHE A N 1
ATOM 7071 C CA . PHE A 1 888 ? 16.403 5.455 -38.091 1.00 94.00 888 PHE A CA 1
ATOM 7072 C C . PHE A 1 888 ? 15.654 5.292 -39.421 1.00 94.00 888 PHE A C 1
ATOM 7074 O O . PHE A 1 888 ? 16.151 4.625 -40.328 1.00 94.00 888 PHE A O 1
ATOM 7081 N N . GLU A 1 889 ? 14.487 5.917 -39.573 1.00 95.25 889 GLU A N 1
ATOM 7082 C CA . GLU A 1 889 ? 13.706 5.876 -40.812 1.00 95.25 889 GLU A CA 1
ATOM 7083 C C . GLU A 1 889 ? 14.368 6.652 -41.959 1.00 95.25 889 GLU A C 1
ATOM 7085 O O . GLU A 1 889 ? 14.383 6.158 -43.091 1.00 95.25 889 GLU A O 1
ATOM 7090 N N . THR A 1 890 ? 14.987 7.808 -41.692 1.00 94.12 890 THR A N 1
ATOM 7091 C CA . THR A 1 890 ? 15.752 8.544 -42.714 1.00 94.12 890 THR A CA 1
ATOM 7092 C C . THR A 1 890 ? 17.011 7.792 -43.141 1.00 94.12 890 THR A C 1
ATOM 7094 O O . THR A 1 890 ? 17.242 7.650 -44.341 1.00 94.12 890 THR A O 1
ATOM 7097 N N . GLU A 1 891 ? 17.770 7.220 -42.202 1.00 94.25 891 GLU A N 1
ATOM 7098 C CA . GLU A 1 891 ? 18.924 6.355 -42.493 1.00 94.25 891 GLU A CA 1
ATOM 7099 C C . GLU A 1 891 ? 18.506 5.099 -43.280 1.00 94.25 891 GLU A C 1
ATOM 7101 O O . GLU A 1 891 ? 19.152 4.717 -44.256 1.00 94.25 891 GLU A O 1
ATOM 7106 N N . LYS A 1 892 ? 17.378 4.471 -42.921 1.00 93.81 892 LYS A N 1
ATOM 7107 C CA . LYS A 1 892 ? 16.805 3.338 -43.663 1.00 93.81 892 LYS A CA 1
ATOM 7108 C C . LYS A 1 892 ? 16.426 3.728 -45.096 1.00 93.81 892 LYS A C 1
ATOM 7110 O O . LYS A 1 892 ? 16.676 2.944 -46.013 1.00 93.81 892 LYS A O 1
ATOM 7115 N N . ARG A 1 893 ? 15.857 4.921 -45.304 1.00 95.19 893 ARG A N 1
ATOM 7116 C CA . ARG A 1 893 ? 15.537 5.449 -46.640 1.00 95.19 893 ARG A CA 1
ATOM 7117 C C . ARG A 1 893 ? 16.803 5.712 -47.460 1.00 95.19 893 ARG A C 1
ATOM 7119 O O . ARG A 1 893 ? 16.892 5.206 -48.573 1.00 95.19 893 ARG A O 1
ATOM 7126 N N . LEU A 1 894 ? 17.805 6.387 -46.893 1.00 95.56 894 LEU A N 1
ATOM 7127 C CA . LEU A 1 894 ? 19.107 6.624 -47.538 1.00 95.56 894 LEU A CA 1
ATOM 7128 C C . LEU A 1 894 ? 19.818 5.312 -47.912 1.00 95.56 894 LEU A C 1
ATOM 7130 O O . LEU A 1 894 ? 20.418 5.203 -48.982 1.00 95.56 894 LEU A O 1
ATOM 7134 N N . ARG A 1 895 ? 19.705 4.272 -47.077 1.00 93.19 895 ARG A N 1
ATOM 7135 C CA . ARG A 1 895 ? 20.189 2.917 -47.401 1.00 93.19 895 ARG A CA 1
ATOM 7136 C C . ARG A 1 895 ? 19.414 2.252 -48.535 1.00 93.19 895 ARG A C 1
ATOM 7138 O O . ARG A 1 895 ? 20.008 1.488 -49.286 1.00 93.19 895 ARG A O 1
ATOM 7145 N N . SER A 1 896 ? 18.117 2.519 -48.686 1.00 94.50 896 SER A N 1
ATOM 7146 C CA . SER A 1 896 ? 17.364 2.066 -49.865 1.00 94.50 896 SER A CA 1
ATOM 7147 C C . SER A 1 896 ? 17.852 2.790 -51.117 1.00 94.50 896 SER A C 1
ATOM 7149 O O . SER A 1 896 ? 18.287 2.141 -52.058 1.00 94.50 896 SER A O 1
ATOM 7151 N N . GLU A 1 897 ? 17.900 4.124 -51.082 1.00 95.50 897 GLU A N 1
ATOM 7152 C CA . GLU A 1 897 ? 18.319 4.970 -52.209 1.00 95.50 897 GLU A CA 1
ATOM 7153 C C . GLU A 1 897 ? 19.747 4.640 -52.687 1.00 95.50 897 GLU A C 1
ATOM 7155 O O . GLU A 1 897 ? 20.004 4.551 -53.887 1.00 95.50 897 GLU A O 1
ATOM 7160 N N . THR A 1 898 ? 20.678 4.378 -51.763 1.00 93.75 898 THR A N 1
ATOM 7161 C CA . THR A 1 898 ? 22.046 3.943 -52.104 1.00 93.75 898 THR A CA 1
ATOM 7162 C C . THR A 1 898 ? 22.111 2.512 -52.644 1.00 93.75 898 THR A C 1
ATOM 7164 O O . THR A 1 898 ? 22.909 2.254 -53.545 1.00 93.75 898 THR A O 1
ATOM 7167 N N . ASN A 1 899 ? 21.261 1.592 -52.173 1.00 94.56 899 ASN A N 1
ATOM 7168 C CA . ASN A 1 899 ? 21.137 0.254 -52.763 1.00 94.56 899 ASN A CA 1
ATOM 7169 C C . ASN A 1 899 ? 20.538 0.307 -54.180 1.00 94.56 899 ASN A C 1
ATOM 7171 O O . ASN A 1 899 ? 21.028 -0.392 -55.066 1.00 94.56 899 ASN A O 1
ATOM 7175 N N . ASP A 1 900 ? 19.544 1.163 -54.420 1.00 95.38 900 ASP A N 1
ATOM 7176 C CA . ASP A 1 900 ? 18.923 1.359 -55.736 1.00 95.38 900 ASP A CA 1
ATOM 7177 C C . ASP A 1 900 ? 19.909 2.012 -56.726 1.00 95.38 900 ASP A C 1
ATOM 7179 O O . ASP A 1 900 ? 20.023 1.592 -57.885 1.00 95.38 900 ASP A O 1
ATOM 7183 N N . ALA A 1 901 ? 20.709 2.977 -56.259 1.00 94.75 901 ALA A N 1
ATOM 7184 C CA . ALA A 1 901 ? 21.816 3.551 -57.024 1.00 94.75 901 ALA A CA 1
ATOM 7185 C C . ALA A 1 901 ? 22.911 2.511 -57.327 1.00 94.75 901 ALA A C 1
ATOM 7187 O O . ALA A 1 901 ? 23.396 2.437 -58.458 1.00 94.75 901 ALA A O 1
ATOM 7188 N N . LEU A 1 902 ? 23.271 1.660 -56.358 1.00 94.50 902 LEU A N 1
ATOM 7189 C CA . LEU A 1 902 ? 24.229 0.570 -56.555 1.00 94.50 902 LEU A CA 1
ATOM 7190 C C . LEU A 1 902 ? 23.709 -0.469 -57.559 1.00 94.50 902 LEU A C 1
ATOM 7192 O O . LEU A 1 902 ? 24.463 -0.895 -58.433 1.00 94.50 902 LEU A O 1
ATOM 7196 N N . ALA A 1 903 ? 22.432 -0.849 -57.483 1.00 93.75 903 ALA A N 1
ATOM 7197 C CA . ALA A 1 903 ? 21.794 -1.747 -58.444 1.00 93.75 903 ALA A CA 1
ATOM 7198 C C . ALA A 1 903 ? 21.789 -1.142 -59.859 1.00 93.75 903 ALA A C 1
ATOM 7200 O O . ALA A 1 903 ? 22.122 -1.828 -60.827 1.00 93.75 903 ALA A O 1
ATOM 7201 N N . SER A 1 904 ? 21.508 0.159 -59.973 1.00 95.25 904 SER A N 1
ATOM 7202 C CA . SER A 1 904 ? 21.573 0.902 -61.238 1.00 95.25 904 SER A CA 1
ATOM 7203 C C . SER A 1 904 ? 22.992 0.917 -61.820 1.00 95.25 904 SER A C 1
ATOM 7205 O O . SER A 1 904 ? 23.185 0.605 -62.994 1.00 95.25 904 SER A O 1
ATOM 7207 N N . LEU A 1 905 ? 24.013 1.180 -60.996 1.00 95.25 905 LEU A N 1
ATOM 7208 C CA . LEU A 1 905 ? 25.419 1.108 -61.412 1.00 95.25 905 LEU A CA 1
ATOM 7209 C C . LEU A 1 905 ? 25.838 -0.316 -61.811 1.00 95.25 905 LEU A C 1
ATOM 7211 O O . LEU A 1 905 ? 26.568 -0.480 -62.785 1.00 95.25 905 LEU A O 1
ATOM 7215 N N . GLN A 1 906 ? 25.356 -1.354 -61.123 1.00 94.38 906 GLN A N 1
ATOM 7216 C CA . GLN A 1 906 ? 25.604 -2.751 -61.506 1.00 94.38 906 GLN A CA 1
ATOM 7217 C C . GLN A 1 906 ? 24.978 -3.112 -62.861 1.00 94.38 906 GLN A C 1
ATOM 7219 O O . GLN A 1 906 ? 25.562 -3.908 -63.599 1.00 94.38 906 GLN A O 1
ATOM 7224 N N . ILE A 1 907 ? 23.820 -2.536 -63.207 1.00 95.44 907 ILE A N 1
ATOM 7225 C CA . ILE A 1 907 ? 23.218 -2.677 -64.541 1.00 95.44 907 ILE A CA 1
ATOM 7226 C C . ILE A 1 907 ? 24.113 -2.001 -65.585 1.00 95.44 907 ILE A C 1
ATOM 7228 O O . ILE A 1 907 ? 24.545 -2.676 -66.515 1.00 95.44 907 ILE A O 1
ATOM 7232 N N . VAL A 1 908 ? 24.493 -0.734 -65.380 1.00 96.19 908 VAL A N 1
ATOM 7233 C CA . VAL A 1 908 ? 25.359 0.011 -66.317 1.00 96.19 908 VAL A CA 1
ATOM 7234 C C . VAL A 1 908 ? 26.721 -0.670 -66.506 1.00 96.19 908 VAL A C 1
ATOM 7236 O O . VAL A 1 908 ? 27.190 -0.805 -67.630 1.00 96.19 908 VAL A O 1
ATOM 7239 N N . VAL A 1 909 ? 27.353 -1.173 -65.440 1.00 93.69 909 VAL A N 1
ATOM 7240 C CA . VAL A 1 909 ? 28.619 -1.926 -65.543 1.00 93.69 909 VAL A CA 1
ATOM 7241 C C . VAL A 1 909 ? 28.436 -3.230 -66.327 1.00 93.69 909 VAL A C 1
ATOM 7243 O O . VAL A 1 909 ? 29.319 -3.603 -67.102 1.00 93.69 909 VAL A O 1
ATOM 7246 N N . ARG A 1 910 ? 27.296 -3.918 -66.180 1.00 94.25 910 ARG A N 1
ATOM 7247 C CA . ARG A 1 910 ? 26.977 -5.123 -66.963 1.00 94.25 910 ARG A CA 1
ATOM 7248 C C . ARG A 1 910 ? 26.743 -4.794 -68.439 1.00 94.25 910 ARG A C 1
ATOM 7250 O O . ARG A 1 910 ? 27.226 -5.536 -69.290 1.00 94.25 910 ARG A O 1
ATOM 7257 N N . GLU A 1 911 ? 26.057 -3.695 -68.740 1.00 94.50 911 GLU A N 1
ATOM 7258 C CA . GLU A 1 911 ? 25.845 -3.204 -70.108 1.00 94.50 911 GLU A CA 1
ATOM 7259 C C . GLU A 1 911 ? 27.170 -2.805 -70.766 1.00 94.50 911 GLU A C 1
ATOM 7261 O O . GLU A 1 911 ? 27.489 -3.327 -71.830 1.00 94.50 911 GLU A O 1
ATOM 7266 N N . LEU A 1 912 ? 28.008 -2.010 -70.090 1.00 93.06 912 LEU A N 1
ATOM 7267 C CA . LEU A 1 912 ? 29.354 -1.656 -70.560 1.00 93.06 912 LEU A CA 1
ATOM 7268 C C . LEU A 1 912 ? 30.248 -2.886 -70.771 1.00 93.06 912 LEU A C 1
ATOM 7270 O O . LEU A 1 912 ? 31.026 -2.922 -71.722 1.00 93.06 912 LEU A O 1
ATOM 7274 N N . SER A 1 913 ? 30.129 -3.910 -69.920 1.00 92.19 913 SER A N 1
ATOM 7275 C CA . SER A 1 913 ? 30.859 -5.174 -70.098 1.00 92.19 913 SER A CA 1
ATOM 7276 C C . SER A 1 913 ? 30.378 -5.926 -71.344 1.00 92.19 913 SER A C 1
ATOM 7278 O O . SER A 1 913 ? 31.198 -6.372 -72.143 1.00 92.19 913 SER A O 1
ATOM 7280 N N . ALA A 1 914 ? 29.061 -6.017 -71.555 1.00 92.44 914 ALA A N 1
ATOM 7281 C CA . ALA A 1 914 ? 28.470 -6.662 -72.728 1.00 92.44 914 ALA A CA 1
ATOM 7282 C C . ALA A 1 914 ? 28.739 -5.890 -74.036 1.00 92.44 914 ALA A C 1
ATOM 7284 O O . ALA A 1 914 ? 28.885 -6.497 -75.100 1.00 92.44 914 ALA A O 1
ATOM 7285 N N . ASP A 1 915 ? 28.822 -4.562 -73.971 1.00 92.81 915 ASP A N 1
ATOM 7286 C CA . ASP A 1 915 ? 29.222 -3.710 -75.089 1.00 92.81 915 ASP A CA 1
ATOM 7287 C C . ASP A 1 915 ? 30.716 -3.874 -75.394 1.00 92.81 915 ASP A C 1
ATOM 7289 O O . ASP A 1 915 ? 31.069 -4.070 -76.555 1.00 92.81 915 ASP A O 1
ATOM 7293 N N . HIS A 1 916 ? 31.586 -3.926 -74.379 1.00 92.25 916 HIS A N 1
ATOM 7294 C CA . HIS A 1 916 ? 33.011 -4.210 -74.566 1.00 92.25 916 HIS A CA 1
ATOM 7295 C C . HIS A 1 916 ? 33.264 -5.611 -75.150 1.00 92.25 916 HIS A C 1
ATOM 7297 O O . HIS A 1 916 ? 34.089 -5.768 -76.052 1.00 92.25 916 HIS A O 1
ATOM 7303 N N . GLU A 1 917 ? 32.528 -6.634 -74.702 1.00 93.12 917 GLU A N 1
ATOM 7304 C CA . GLU A 1 917 ? 32.560 -7.971 -75.308 1.00 93.12 917 GLU A CA 1
ATOM 7305 C C . GLU A 1 917 ? 32.140 -7.934 -76.787 1.00 93.12 917 GLU A C 1
ATOM 7307 O O . GLU A 1 917 ? 32.779 -8.576 -77.626 1.00 93.12 917 GLU A O 1
ATOM 7312 N N . ARG A 1 918 ? 31.116 -7.140 -77.132 1.00 93.69 918 ARG A N 1
ATOM 7313 C CA . ARG A 1 918 ? 30.649 -6.960 -78.516 1.00 93.69 918 ARG A CA 1
ATOM 7314 C C . ARG A 1 918 ? 31.673 -6.221 -79.378 1.00 93.69 918 ARG A C 1
ATOM 7316 O O . ARG A 1 918 ? 31.975 -6.681 -80.476 1.00 93.69 918 ARG A O 1
ATOM 7323 N N . GLU A 1 919 ? 32.255 -5.131 -78.882 1.00 93.94 919 GLU A N 1
ATOM 7324 C CA . GLU A 1 919 ? 33.323 -4.391 -79.565 1.00 93.94 919 GLU A CA 1
ATOM 7325 C C . GLU A 1 919 ? 34.573 -5.253 -79.772 1.00 93.94 919 GLU A C 1
ATOM 7327 O O . GLU A 1 919 ? 35.171 -5.232 -80.850 1.00 93.94 919 GLU A O 1
ATOM 7332 N N . SER A 1 920 ? 34.944 -6.057 -78.772 1.00 91.75 920 SER A N 1
ATOM 7333 C CA . SER A 1 920 ? 36.049 -7.016 -78.846 1.00 91.75 920 SER A CA 1
ATOM 7334 C C . SER A 1 920 ? 35.780 -8.110 -79.888 1.00 91.75 920 SER A C 1
ATOM 7336 O O . SER A 1 920 ? 36.648 -8.413 -80.714 1.00 91.75 920 SER A O 1
ATOM 7338 N N . ALA A 1 921 ? 34.554 -8.643 -79.938 1.00 91.81 921 ALA A N 1
ATOM 7339 C CA . ALA A 1 921 ? 34.127 -9.590 -80.968 1.00 91.81 921 ALA A CA 1
ATOM 7340 C C . ALA A 1 921 ? 34.156 -8.968 -82.379 1.00 91.81 921 ALA A C 1
ATOM 7342 O O . ALA A 1 921 ? 34.693 -9.581 -83.306 1.00 91.81 921 ALA A O 1
ATOM 7343 N N . ASP A 1 922 ? 33.672 -7.735 -82.543 1.00 93.50 922 ASP A N 1
ATOM 7344 C CA . ASP A 1 922 ? 33.704 -6.996 -83.812 1.00 93.50 922 ASP A CA 1
ATOM 7345 C C . ASP A 1 922 ? 35.136 -6.662 -84.258 1.00 93.50 922 ASP A C 1
ATOM 7347 O O . ASP A 1 922 ? 35.468 -6.772 -85.444 1.00 93.50 922 ASP A O 1
ATOM 7351 N N . ALA A 1 923 ? 36.011 -6.268 -83.330 1.00 91.94 923 ALA A N 1
ATOM 7352 C CA . ALA A 1 923 ? 37.426 -6.020 -83.592 1.00 91.94 923 ALA A CA 1
ATOM 7353 C C . ALA A 1 923 ? 38.153 -7.312 -83.996 1.00 91.94 923 ALA A C 1
ATOM 7355 O O . ALA A 1 923 ? 38.909 -7.318 -84.972 1.00 91.94 923 ALA A O 1
ATOM 7356 N N . SER A 1 924 ? 37.870 -8.422 -83.310 1.00 92.75 924 SER A N 1
ATOM 7357 C CA . SER A 1 924 ? 38.362 -9.759 -83.656 1.00 92.75 924 SER A CA 1
ATOM 7358 C C . SER A 1 924 ? 37.885 -10.193 -85.047 1.00 92.75 924 SER A C 1
ATOM 7360 O O . SER A 1 924 ? 38.690 -10.628 -85.874 1.00 92.75 924 SER A O 1
ATOM 7362 N N . HIS A 1 925 ? 36.608 -9.970 -85.375 1.00 93.12 925 HIS A N 1
ATOM 7363 C CA . HIS A 1 925 ? 36.058 -10.264 -86.698 1.00 93.12 925 HIS A CA 1
ATOM 7364 C C . HIS A 1 925 ? 36.713 -9.415 -87.802 1.00 93.12 925 HIS A C 1
ATOM 7366 O O . HIS A 1 925 ? 37.123 -9.957 -88.831 1.00 93.12 925 HIS A O 1
ATOM 7372 N N . LYS A 1 926 ? 36.896 -8.105 -87.582 1.00 94.00 926 LYS A N 1
ATOM 7373 C CA . LYS A 1 926 ? 37.633 -7.212 -88.500 1.00 94.00 926 LYS A CA 1
ATOM 7374 C C . LYS A 1 926 ? 39.084 -7.666 -88.688 1.00 94.00 926 LYS A C 1
ATOM 7376 O O . LYS A 1 926 ? 39.566 -7.694 -89.818 1.00 94.00 926 LYS A O 1
ATOM 7381 N N . ASN A 1 927 ? 39.767 -8.076 -87.618 1.00 91.00 927 ASN A N 1
ATOM 7382 C CA . ASN A 1 927 ? 41.126 -8.620 -87.684 1.00 91.00 927 ASN A CA 1
ATOM 7383 C C . ASN A 1 927 ? 41.158 -9.923 -88.505 1.00 91.00 927 ASN A C 1
ATOM 7385 O O . ASN A 1 927 ? 41.969 -10.052 -89.418 1.00 91.00 927 ASN A O 1
ATOM 7389 N N . MET A 1 928 ? 40.209 -10.840 -88.294 1.00 92.00 928 MET A N 1
ATOM 7390 C CA . MET A 1 928 ? 40.077 -12.063 -89.095 1.00 92.00 928 MET A CA 1
ATOM 7391 C C . MET A 1 928 ? 39.813 -11.769 -90.586 1.00 92.00 928 MET A C 1
ATOM 7393 O O . MET A 1 928 ? 40.430 -12.398 -91.448 1.00 92.00 928 MET A O 1
ATOM 7397 N N . GLN A 1 929 ? 38.968 -10.782 -90.914 1.00 92.94 929 GLN A N 1
ATOM 7398 C CA . GLN A 1 929 ? 38.768 -10.331 -92.299 1.00 92.94 929 GLN A CA 1
ATOM 7399 C C . GLN A 1 929 ? 40.052 -9.749 -92.912 1.00 92.94 929 GLN A C 1
ATOM 7401 O O . GLN A 1 929 ? 40.380 -10.053 -94.060 1.00 92.94 929 GLN A O 1
ATOM 7406 N N . LEU A 1 930 ? 40.795 -8.927 -92.162 1.00 92.50 930 LEU A N 1
ATOM 7407 C CA . LEU A 1 930 ? 42.081 -8.380 -92.605 1.00 92.50 930 LEU A CA 1
ATOM 7408 C C . LEU A 1 930 ? 43.116 -9.491 -92.812 1.00 92.50 930 LEU A C 1
ATOM 7410 O O . LEU A 1 930 ? 43.812 -9.479 -93.821 1.00 92.50 930 LEU A O 1
ATOM 7414 N N . GLN A 1 931 ? 43.167 -10.496 -91.936 1.00 93.12 931 GLN A N 1
ATOM 7415 C CA . GLN A 1 931 ? 44.017 -11.675 -92.117 1.00 93.12 931 GLN A CA 1
ATOM 7416 C C . GLN A 1 931 ? 43.627 -12.499 -93.352 1.00 93.12 931 GLN A C 1
ATOM 7418 O O . GLN A 1 931 ? 44.523 -13.004 -94.026 1.00 93.12 931 GLN A O 1
ATOM 7423 N N . SER A 1 932 ? 42.335 -12.620 -93.687 1.00 92.50 932 SER A N 1
ATOM 7424 C CA . SER A 1 932 ? 41.902 -13.249 -94.949 1.00 92.50 932 SER A CA 1
ATOM 7425 C C . SER A 1 932 ? 42.420 -12.466 -96.152 1.00 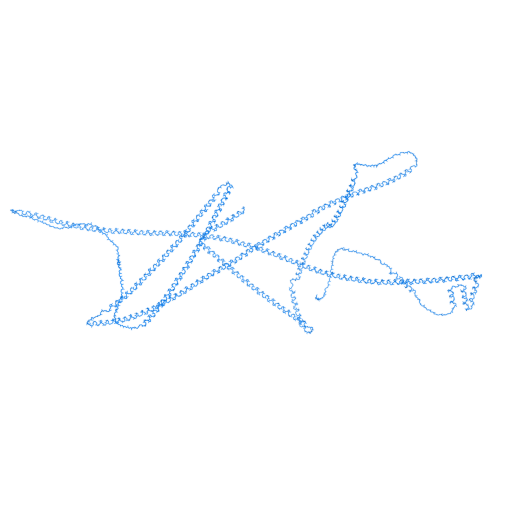92.50 932 SER A C 1
ATOM 7427 O O . SER A 1 932 ? 43.122 -13.028 -96.986 1.00 92.50 932 SER A O 1
ATOM 7429 N N . LYS A 1 933 ? 42.207 -11.143 -96.175 1.00 93.56 933 LYS A N 1
ATOM 7430 C CA . LYS A 1 933 ? 42.710 -10.262 -97.243 1.00 93.56 933 LYS A CA 1
ATOM 7431 C C . LYS A 1 933 ? 44.234 -10.293 -97.365 1.00 93.56 933 LYS A C 1
ATOM 7433 O O . LYS A 1 933 ? 44.750 -10.303 -98.475 1.00 93.56 933 LYS A O 1
ATOM 7438 N N . ILE A 1 934 ? 44.964 -10.346 -96.249 1.00 91.94 934 ILE A N 1
ATOM 7439 C CA . ILE A 1 934 ? 46.427 -10.492 -96.248 1.00 91.94 934 ILE A CA 1
ATOM 7440 C C . ILE A 1 934 ? 46.830 -11.845 -96.844 1.00 91.94 934 ILE A C 1
ATOM 7442 O O . ILE A 1 934 ? 47.748 -11.880 -97.661 1.00 91.94 934 ILE A O 1
ATOM 7446 N N . LYS A 1 935 ? 46.149 -12.947 -96.499 1.00 92.31 935 LYS A N 1
ATOM 7447 C CA . LYS A 1 935 ? 46.398 -14.272 -97.099 1.00 92.31 935 LYS A CA 1
ATOM 7448 C C . LYS A 1 935 ? 46.102 -14.276 -98.599 1.00 92.31 935 LYS A C 1
ATOM 7450 O O . LYS A 1 935 ? 46.957 -14.696 -99.368 1.00 92.31 935 LYS A O 1
ATOM 7455 N N . GLU A 1 936 ? 44.952 -13.752 -99.016 1.00 93.00 936 GLU A N 1
ATOM 7456 C CA . GLU A 1 936 ? 44.570 -13.599 -100.427 1.00 93.00 936 GLU A CA 1
ATOM 7457 C C . GLU A 1 936 ? 45.632 -12.797 -101.195 1.00 93.00 936 GLU A C 1
ATOM 7459 O O . GLU A 1 936 ? 46.216 -13.309 -102.150 1.00 93.00 936 GLU A O 1
ATOM 7464 N N . LEU A 1 937 ? 45.985 -11.596 -100.720 1.00 92.12 937 LEU A N 1
ATOM 7465 C CA . LEU A 1 937 ? 47.038 -10.773 -101.319 1.00 92.12 937 LEU A CA 1
ATOM 7466 C C . LEU A 1 937 ? 48.390 -11.499 -101.355 1.00 92.12 937 LEU A C 1
ATOM 7468 O O . LEU A 1 937 ? 49.063 -11.464 -102.383 1.00 92.12 937 LEU A O 1
ATOM 7472 N N . THR A 1 938 ? 48.761 -12.222 -100.294 1.00 93.25 938 THR A N 1
ATOM 7473 C CA . THR A 1 938 ? 49.993 -13.031 -100.263 1.00 93.25 938 THR A CA 1
ATOM 7474 C C . THR A 1 938 ? 49.976 -14.091 -101.364 1.00 93.25 938 THR A C 1
ATOM 7476 O O . THR A 1 938 ? 50.922 -14.149 -102.143 1.00 93.25 938 THR A O 1
ATOM 7479 N N . THR A 1 939 ? 48.876 -14.838 -101.529 1.00 92.19 939 THR A N 1
ATOM 7480 C CA . THR A 1 939 ? 48.754 -15.825 -102.619 1.00 92.19 939 THR A CA 1
ATOM 7481 C C . THR A 1 939 ? 48.780 -15.185 -104.010 1.00 92.19 939 THR A C 1
ATOM 7483 O O . THR A 1 939 ? 49.366 -15.756 -104.929 1.00 92.19 939 THR A O 1
ATOM 7486 N N . THR A 1 940 ? 48.231 -13.973 -104.189 1.00 92.88 940 THR A N 1
ATOM 7487 C CA . THR A 1 940 ? 48.364 -13.251 -105.470 1.00 92.88 940 THR A CA 1
ATOM 7488 C C . THR A 1 940 ? 49.804 -12.816 -105.735 1.00 92.88 940 THR A C 1
ATOM 7490 O O . THR A 1 940 ? 50.286 -12.982 -106.852 1.00 92.88 940 THR A O 1
ATOM 7493 N N . VAL A 1 941 ? 50.535 -12.348 -104.717 1.00 91.56 941 VAL A N 1
ATOM 7494 C CA . VAL A 1 941 ? 51.958 -11.987 -104.830 1.00 91.56 941 VAL A CA 1
ATOM 7495 C C . VAL A 1 941 ? 52.820 -13.219 -105.112 1.00 91.56 941 VAL A C 1
ATOM 7497 O O . VAL A 1 941 ? 53.728 -13.143 -105.935 1.00 91.56 941 VAL A O 1
ATOM 7500 N N . GLU A 1 942 ? 52.535 -14.362 -104.487 1.00 92.62 942 GLU A N 1
ATOM 7501 C CA . GLU A 1 942 ? 53.191 -15.642 -104.786 1.00 92.62 942 GLU A CA 1
ATOM 7502 C C . GLU A 1 942 ? 52.917 -16.093 -106.226 1.00 92.62 942 GLU A C 1
ATOM 7504 O O . GLU A 1 942 ? 53.855 -16.456 -106.935 1.00 92.62 942 GLU A O 1
ATOM 7509 N N . SER A 1 943 ? 51.673 -15.976 -106.702 1.00 91.69 943 SER A N 1
ATOM 7510 C CA . SER A 1 943 ? 51.321 -16.253 -108.101 1.00 91.69 943 SER A CA 1
ATOM 7511 C C . SER A 1 943 ? 52.067 -15.329 -109.070 1.00 91.69 943 SER A C 1
ATOM 7513 O O . SER A 1 943 ? 52.654 -15.807 -110.036 1.00 91.69 943 SER A O 1
ATOM 7515 N N . MET A 1 944 ? 52.112 -14.019 -108.802 1.00 91.31 944 MET A N 1
ATOM 7516 C CA . MET A 1 944 ? 52.844 -13.057 -109.639 1.00 91.31 944 MET A CA 1
ATOM 7517 C C . MET A 1 944 ? 54.360 -13.294 -109.608 1.00 91.31 944 MET A C 1
ATOM 7519 O O . MET A 1 944 ? 55.022 -13.107 -110.627 1.00 91.31 944 MET A O 1
ATOM 7523 N N . ARG A 1 945 ? 54.926 -13.744 -108.479 1.00 93.00 945 ARG A N 1
ATOM 7524 C CA . ARG A 1 945 ? 56.334 -14.171 -108.394 1.00 93.00 945 ARG A CA 1
ATOM 7525 C C . ARG A 1 945 ? 56.591 -15.415 -109.240 1.00 93.00 945 ARG A C 1
ATOM 7527 O O . ARG A 1 945 ? 57.535 -15.404 -110.019 1.00 93.00 945 ARG A O 1
ATOM 7534 N N . ALA A 1 946 ? 55.734 -16.432 -109.161 1.00 91.75 946 ALA A N 1
ATOM 7535 C CA . ALA A 1 946 ? 55.850 -17.634 -109.989 1.00 91.75 946 ALA A CA 1
ATOM 7536 C C . ALA A 1 946 ? 55.706 -17.324 -111.494 1.00 91.75 946 ALA A C 1
ATOM 7538 O O . ALA A 1 946 ? 56.430 -17.882 -112.319 1.00 91.75 946 ALA A O 1
ATOM 7539 N N . GLU A 1 947 ? 54.824 -16.393 -111.871 1.00 93.06 947 GLU A N 1
ATOM 7540 C CA . GLU A 1 947 ? 54.736 -15.902 -113.251 1.00 93.06 947 GLU A CA 1
ATOM 7541 C C . GLU A 1 947 ? 55.974 -15.107 -113.676 1.00 93.06 947 GLU A C 1
ATOM 7543 O O . GLU A 1 947 ? 56.434 -15.272 -114.805 1.00 93.06 947 GLU A O 1
ATOM 7548 N N . MET A 1 948 ? 56.544 -14.287 -112.789 1.00 90.12 948 MET A N 1
ATOM 7549 C CA . MET A 1 948 ? 57.781 -13.545 -113.044 1.00 90.12 948 MET A CA 1
ATOM 7550 C C . MET A 1 948 ? 58.987 -14.481 -113.196 1.00 90.12 948 MET A C 1
ATOM 7552 O O . MET A 1 948 ? 59.797 -14.282 -114.098 1.00 90.12 948 MET A O 1
ATOM 7556 N N . GLU A 1 949 ? 59.087 -15.531 -112.378 1.00 92.94 949 GLU A N 1
ATOM 7557 C CA . GLU A 1 949 ? 60.096 -16.587 -112.517 1.00 92.94 949 GLU A CA 1
ATOM 7558 C C . GLU A 1 949 ? 59.925 -17.350 -113.836 1.00 92.94 949 GLU A C 1
ATOM 7560 O O . GLU A 1 949 ? 60.905 -17.524 -114.562 1.00 92.94 949 GLU A O 1
ATOM 7565 N N . ARG A 1 950 ? 58.689 -17.721 -114.210 1.00 93.38 950 ARG A N 1
ATOM 7566 C CA . ARG A 1 950 ? 58.397 -18.338 -115.517 1.00 93.38 950 ARG A CA 1
ATOM 7567 C C . ARG A 1 950 ? 58.808 -17.425 -116.672 1.00 93.38 950 ARG A C 1
ATOM 7569 O O . ARG A 1 950 ? 59.518 -17.876 -117.559 1.00 93.38 950 ARG A O 1
ATOM 7576 N N . LEU A 1 951 ? 58.419 -16.149 -116.645 1.00 91.38 951 LEU A N 1
ATOM 7577 C CA . LEU A 1 951 ? 58.778 -15.171 -117.680 1.00 91.38 951 LEU A CA 1
ATOM 7578 C C . LEU A 1 951 ? 60.290 -14.913 -117.742 1.00 91.38 951 LEU A C 1
ATOM 7580 O O . LEU A 1 951 ? 60.823 -14.694 -118.826 1.00 91.38 951 LEU A O 1
ATOM 7584 N N . SER A 1 952 ? 60.990 -14.958 -116.606 1.00 93.00 952 SER A N 1
ATOM 7585 C CA . SER A 1 952 ? 62.454 -14.876 -116.550 1.00 93.00 952 SER A CA 1
ATOM 7586 C C . SER A 1 952 ? 63.113 -16.103 -117.190 1.00 93.00 952 SER A C 1
ATOM 7588 O O . SER A 1 952 ? 64.087 -15.973 -117.931 1.00 93.00 952 SER A O 1
ATOM 7590 N N . LEU A 1 953 ? 62.545 -17.293 -116.973 1.00 91.88 953 LEU A N 1
ATOM 7591 C CA . LEU A 1 953 ? 63.016 -18.541 -117.572 1.00 91.88 953 LEU A CA 1
ATOM 7592 C C . LEU A 1 953 ? 62.725 -18.579 -119.082 1.00 91.88 953 LEU A C 1
ATOM 7594 O O . LEU A 1 953 ? 63.630 -18.859 -119.865 1.00 91.88 953 LEU A O 1
ATOM 7598 N N . ASP A 1 954 ? 61.521 -18.187 -119.508 1.00 90.44 954 ASP A N 1
ATOM 7599 C CA . ASP A 1 954 ? 61.167 -18.003 -120.922 1.00 90.44 954 ASP A CA 1
ATOM 7600 C C . ASP A 1 954 ? 62.125 -17.001 -121.589 1.00 90.44 954 ASP A C 1
ATOM 7602 O O . ASP A 1 954 ? 62.690 -17.291 -122.647 1.00 90.44 954 ASP A O 1
ATOM 7606 N N . LYS A 1 955 ? 62.396 -15.859 -120.939 1.00 91.25 955 LYS A N 1
ATOM 7607 C CA . LYS A 1 955 ? 63.380 -14.869 -121.398 1.00 91.25 955 LYS A CA 1
ATOM 7608 C C . LYS A 1 955 ? 64.772 -15.491 -121.562 1.00 91.25 955 LYS A C 1
ATOM 7610 O O . LYS A 1 955 ? 65.373 -15.292 -122.616 1.00 91.25 955 LYS A O 1
ATOM 7615 N N . GLN A 1 956 ? 65.262 -16.260 -120.585 1.00 92.25 956 GLN A N 1
ATOM 7616 C CA . GLN A 1 956 ? 66.551 -16.953 -120.694 1.00 92.25 956 GLN A CA 1
ATOM 7617 C C . GLN A 1 956 ? 66.570 -17.898 -121.902 1.00 92.25 956 GLN A C 1
ATOM 7619 O O . GLN A 1 956 ? 67.517 -17.858 -122.680 1.00 92.25 956 GLN A O 1
ATOM 7624 N N . THR A 1 957 ? 65.508 -18.681 -122.140 1.00 91.38 957 THR A N 1
ATOM 7625 C CA . THR A 1 957 ? 65.457 -19.557 -123.328 1.00 91.38 957 THR A CA 1
ATOM 7626 C C . THR A 1 957 ? 65.467 -18.774 -124.643 1.00 91.38 957 THR A C 1
ATOM 7628 O O . THR A 1 957 ? 66.070 -19.222 -125.617 1.00 91.38 957 THR A O 1
ATOM 7631 N N . VAL A 1 958 ? 64.853 -17.586 -124.687 1.00 90.00 958 VAL A N 1
ATOM 7632 C CA . VAL A 1 958 ? 64.901 -16.695 -125.857 1.00 90.00 958 VAL A CA 1
ATOM 7633 C C . VAL A 1 958 ? 66.297 -16.091 -126.040 1.00 90.00 958 VAL A C 1
ATOM 7635 O O . VAL A 1 958 ? 66.762 -16.003 -127.175 1.00 90.00 958 VAL A O 1
ATOM 7638 N N . GLU A 1 959 ? 66.991 -15.720 -124.961 1.00 90.88 959 GLU A N 1
ATOM 7639 C CA . GLU A 1 959 ? 68.383 -15.249 -125.007 1.00 90.88 959 GLU A CA 1
ATOM 7640 C C . GLU A 1 959 ? 69.346 -16.367 -125.453 1.00 90.88 959 GLU A C 1
ATOM 7642 O O . GLU A 1 959 ? 70.183 -16.130 -126.327 1.00 90.88 959 GLU A O 1
ATOM 7647 N N . ASP A 1 960 ? 69.165 -17.601 -124.976 1.00 91.94 960 ASP A N 1
ATOM 7648 C CA . ASP A 1 960 ? 69.938 -18.778 -125.399 1.00 91.94 960 ASP A CA 1
ATOM 7649 C C . ASP A 1 960 ? 69.700 -19.113 -126.886 1.00 91.94 960 ASP A C 1
ATOM 7651 O O . ASP A 1 960 ? 70.642 -19.397 -127.634 1.00 91.94 960 ASP A O 1
ATOM 7655 N N . LEU A 1 961 ? 68.446 -19.038 -127.355 1.00 92.50 961 LEU A N 1
ATOM 7656 C CA . LEU A 1 961 ? 68.095 -19.199 -128.772 1.00 92.50 961 LEU A CA 1
ATOM 7657 C C . LEU A 1 961 ? 68.671 -18.071 -129.638 1.00 92.50 961 LEU A C 1
ATOM 7659 O O . LEU A 1 961 ? 69.137 -18.333 -130.750 1.00 92.50 961 LEU A O 1
ATOM 7663 N N . LEU A 1 962 ? 68.675 -16.831 -129.140 1.00 89.06 962 LEU A N 1
ATOM 7664 C CA . LEU A 1 962 ? 69.289 -15.687 -129.813 1.00 89.06 962 LEU A CA 1
ATOM 7665 C C . LEU A 1 962 ? 70.804 -15.886 -129.942 1.00 89.06 962 LEU A C 1
ATOM 7667 O O . LEU A 1 962 ? 71.354 -15.655 -131.016 1.00 89.06 962 LEU A O 1
ATOM 7671 N N . GLU A 1 963 ? 71.482 -16.338 -128.888 1.00 91.31 963 GLU A N 1
ATOM 7672 C CA . GLU A 1 963 ? 72.929 -16.576 -128.911 1.00 91.31 963 GLU A CA 1
ATOM 7673 C C . GLU A 1 963 ? 73.294 -17.785 -129.785 1.00 91.31 963 GLU A C 1
ATOM 7675 O O . GLU A 1 963 ? 74.253 -17.732 -130.556 1.00 91.31 963 GLU A O 1
ATOM 7680 N N . SER A 1 964 ? 72.467 -18.835 -129.782 1.00 90.69 964 SER A N 1
ATOM 7681 C CA . SER A 1 964 ? 72.564 -19.941 -130.743 1.00 90.69 964 SER A CA 1
ATOM 7682 C C . SER A 1 964 ? 72.413 -19.448 -132.188 1.00 90.69 964 SER A C 1
ATOM 7684 O O . SER A 1 964 ? 73.222 -19.797 -133.052 1.00 90.69 964 SER A O 1
ATOM 7686 N N . ALA A 1 965 ? 71.445 -18.564 -132.456 1.00 87.88 965 ALA A N 1
ATOM 7687 C CA . ALA A 1 965 ? 71.252 -17.955 -133.768 1.00 87.88 965 ALA A CA 1
ATOM 7688 C C . ALA A 1 965 ? 72.424 -17.042 -134.171 1.00 87.88 965 ALA A C 1
ATOM 7690 O O . ALA A 1 965 ? 72.867 -17.118 -135.316 1.00 87.88 965 ALA A O 1
ATOM 7691 N N . LYS A 1 966 ? 72.986 -16.241 -133.252 1.00 90.38 966 LYS A N 1
ATOM 7692 C CA . LYS A 1 966 ? 74.215 -15.457 -133.491 1.00 90.38 966 LYS A CA 1
ATOM 7693 C C . LYS A 1 966 ? 75.409 -16.358 -133.789 1.00 90.38 966 LYS A C 1
ATOM 7695 O O . LYS A 1 966 ? 76.148 -16.080 -134.724 1.00 90.38 966 LYS A O 1
ATOM 7700 N N . SER A 1 967 ? 75.587 -17.450 -133.049 1.00 89.12 967 SER A N 1
ATOM 7701 C CA . SER A 1 967 ? 76.654 -18.430 -133.286 1.00 89.12 967 SER A CA 1
ATOM 7702 C C . SER A 1 967 ? 76.495 -19.118 -134.650 1.00 89.12 967 SER A C 1
ATOM 7704 O O . SER A 1 967 ? 77.447 -19.225 -135.426 1.00 89.12 967 SER A O 1
ATOM 7706 N N . ALA A 1 968 ? 75.265 -19.488 -135.020 1.00 89.81 968 ALA A N 1
ATOM 7707 C CA . ALA A 1 968 ? 74.936 -19.990 -136.352 1.00 89.81 968 ALA A CA 1
ATOM 7708 C C . ALA A 1 968 ? 75.188 -18.944 -137.457 1.00 89.81 968 ALA A C 1
ATOM 7710 O O . ALA A 1 968 ? 75.700 -19.294 -138.519 1.00 89.81 968 ALA A O 1
ATOM 7711 N N . ILE A 1 969 ? 74.887 -17.665 -137.214 1.00 87.94 969 ILE A N 1
ATOM 7712 C CA . ILE A 1 969 ? 75.226 -16.563 -138.124 1.00 87.94 969 ILE A CA 1
ATOM 7713 C C . ILE A 1 969 ? 76.745 -16.411 -138.231 1.00 87.94 969 ILE A C 1
ATOM 7715 O O . ILE A 1 969 ? 77.243 -16.443 -139.344 1.00 87.94 969 ILE A O 1
ATOM 7719 N N . ASN A 1 970 ? 77.495 -16.357 -137.128 1.00 88.94 970 ASN A N 1
ATOM 7720 C CA . ASN A 1 970 ? 78.957 -16.238 -137.131 1.00 88.94 970 ASN A CA 1
ATOM 7721 C C . ASN A 1 970 ? 79.644 -17.435 -137.808 1.00 88.94 970 ASN A C 1
ATOM 7723 O O . ASN A 1 970 ? 80.614 -17.252 -138.534 1.00 88.94 970 ASN A O 1
ATOM 7727 N N . SER A 1 971 ? 79.138 -18.660 -137.636 1.00 89.44 971 SER A N 1
ATOM 7728 C CA . SER A 1 971 ? 79.653 -19.823 -138.377 1.00 89.44 971 SER A CA 1
ATOM 7729 C C . SER A 1 971 ? 79.374 -19.728 -139.879 1.00 89.44 971 SER A C 1
ATOM 7731 O O . SER A 1 971 ? 80.251 -20.054 -140.674 1.00 89.44 971 SER A O 1
ATOM 7733 N N . ARG A 1 972 ? 78.204 -19.218 -140.292 1.00 87.00 972 ARG A N 1
ATOM 7734 C CA . ARG A 1 972 ? 77.918 -18.910 -141.703 1.00 87.00 972 ARG A CA 1
ATOM 7735 C C . ARG A 1 972 ? 78.775 -17.758 -142.220 1.00 87.00 972 ARG A C 1
ATOM 7737 O O . ARG A 1 972 ? 79.254 -17.859 -143.338 1.00 87.00 972 ARG A O 1
ATOM 7744 N N . GLN A 1 973 ? 78.996 -16.723 -141.414 1.00 87.56 973 GLN A N 1
ATOM 7745 C CA . GLN A 1 973 ? 79.867 -15.588 -141.710 1.00 87.56 973 GLN A CA 1
ATOM 7746 C C . GLN A 1 973 ? 81.290 -16.085 -141.963 1.00 87.56 973 GLN A C 1
ATOM 7748 O O . GLN A 1 973 ? 81.861 -15.775 -142.996 1.00 87.56 973 GLN A O 1
ATOM 7753 N N . LYS A 1 974 ? 81.802 -16.970 -141.101 1.00 88.31 974 LYS A N 1
ATOM 7754 C CA . LYS A 1 974 ? 83.102 -17.613 -141.282 1.00 88.31 974 LYS A CA 1
ATOM 7755 C C . LYS A 1 974 ? 83.153 -18.520 -142.515 1.00 88.31 974 LYS A C 1
ATOM 7757 O O . LYS A 1 974 ? 84.147 -18.510 -143.219 1.00 88.31 974 LYS A O 1
ATOM 7762 N N . ILE A 1 975 ? 82.098 -19.282 -142.816 1.00 87.62 975 ILE A N 1
ATOM 7763 C CA . ILE A 1 975 ? 82.029 -20.062 -144.066 1.00 87.62 975 ILE A CA 1
ATOM 7764 C C . ILE A 1 975 ? 82.023 -19.130 -145.288 1.00 87.62 975 ILE A C 1
ATOM 7766 O O . ILE A 1 975 ? 82.622 -19.467 -146.304 1.00 87.62 975 ILE A O 1
ATOM 7770 N N . VAL A 1 976 ? 81.369 -17.968 -145.203 1.00 83.69 976 VAL A N 1
ATOM 7771 C CA . VAL A 1 976 ? 81.414 -16.932 -146.244 1.00 83.69 976 VAL A CA 1
ATOM 7772 C C . VAL A 1 976 ? 82.826 -16.360 -146.363 1.00 83.69 976 VAL A C 1
ATOM 7774 O O . VAL A 1 976 ? 83.342 -16.356 -147.469 1.00 83.69 976 VAL A O 1
ATOM 7777 N N . GLU A 1 977 ? 83.490 -15.999 -145.263 1.00 86.25 977 GLU A N 1
ATOM 7778 C CA . GLU A 1 977 ? 84.890 -15.545 -145.247 1.00 86.25 977 GLU A CA 1
ATOM 7779 C C . GLU A 1 977 ? 85.849 -16.614 -145.810 1.00 86.25 977 GLU A C 1
ATOM 7781 O O . GLU A 1 977 ? 86.687 -16.304 -146.650 1.00 86.25 977 GLU A O 1
ATOM 7786 N N . ASP A 1 978 ? 85.699 -17.888 -145.433 1.00 84.44 978 ASP A N 1
ATOM 7787 C CA . ASP A 1 978 ? 86.498 -19.007 -145.956 1.00 84.44 978 ASP A CA 1
ATOM 7788 C C . ASP A 1 978 ? 86.246 -19.216 -147.469 1.00 84.44 978 ASP A C 1
ATOM 7790 O O . ASP A 1 978 ? 87.176 -19.521 -148.219 1.00 84.44 978 ASP A O 1
ATOM 7794 N N . LEU A 1 979 ? 85.008 -19.029 -147.950 1.00 83.12 979 LEU A N 1
ATOM 7795 C CA . LEU A 1 979 ? 84.664 -19.060 -149.381 1.00 83.12 979 LEU A CA 1
ATOM 7796 C C . LEU A 1 979 ? 85.169 -17.819 -150.133 1.00 83.12 979 LEU A C 1
ATOM 7798 O O . LEU A 1 979 ? 85.572 -17.936 -151.289 1.00 83.12 979 LEU A O 1
ATOM 7802 N N . GLU A 1 980 ? 85.174 -16.647 -149.502 1.00 81.31 980 GLU A N 1
ATOM 7803 C CA . GLU A 1 980 ? 85.745 -15.409 -150.035 1.00 81.31 980 GLU A CA 1
ATOM 7804 C C . GLU A 1 980 ? 87.268 -15.525 -150.154 1.00 81.31 980 GLU A C 1
ATOM 7806 O O . GLU A 1 980 ? 87.813 -15.200 -151.207 1.00 81.31 980 GLU A O 1
ATOM 7811 N N . VAL A 1 981 ? 87.946 -16.091 -149.151 1.00 80.00 981 VAL A N 1
ATOM 7812 C CA . VAL A 1 981 ? 89.381 -16.413 -149.198 1.00 80.00 981 VAL A CA 1
ATOM 7813 C C . VAL A 1 981 ? 89.675 -17.462 -150.271 1.00 80.00 981 VAL A C 1
ATOM 7815 O O . VAL A 1 981 ? 90.616 -17.278 -151.036 1.00 80.00 981 VAL A O 1
ATOM 7818 N N . GLN A 1 982 ? 88.856 -18.510 -150.424 1.00 77.19 982 GLN A N 1
ATOM 7819 C CA . GLN A 1 982 ? 89.015 -19.470 -151.530 1.00 77.19 982 GLN A CA 1
ATOM 7820 C C . GLN A 1 982 ? 88.801 -18.820 -152.905 1.00 77.19 982 GLN A C 1
ATOM 7822 O O . GLN A 1 982 ? 89.537 -19.118 -153.846 1.00 77.19 982 GLN A O 1
ATOM 7827 N N . LEU A 1 983 ? 87.831 -17.911 -153.041 1.00 70.06 983 LEU A N 1
ATOM 7828 C CA . LEU A 1 983 ? 87.650 -17.113 -154.258 1.00 70.06 983 LEU A CA 1
ATOM 7829 C C . LEU A 1 983 ? 88.854 -16.196 -154.514 1.00 70.06 983 LEU A C 1
ATOM 7831 O O . LEU A 1 983 ? 89.226 -16.003 -155.672 1.00 70.06 983 LEU A O 1
ATOM 7835 N N . GLU A 1 984 ? 89.488 -15.673 -153.467 1.00 73.69 984 GLU A N 1
ATOM 7836 C CA . GLU A 1 984 ? 90.656 -14.801 -153.573 1.00 73.69 984 GLU A CA 1
ATOM 7837 C C . GLU A 1 984 ? 91.955 -15.574 -153.865 1.00 73.69 984 GLU A C 1
ATOM 7839 O O . GLU A 1 984 ? 92.740 -15.138 -154.703 1.00 73.69 984 GLU A O 1
ATOM 7844 N N . GLU A 1 985 ? 92.154 -16.776 -153.315 1.00 67.38 985 GLU A N 1
ATOM 7845 C CA . GLU A 1 985 ? 93.258 -17.676 -153.693 1.00 67.38 985 GLU A CA 1
ATOM 7846 C C . GLU A 1 985 ? 93.106 -18.208 -155.132 1.00 67.38 985 GLU A C 1
ATOM 7848 O O . GLU A 1 985 ? 94.095 -18.321 -155.872 1.00 67.38 985 GLU A O 1
ATOM 7853 N N . LEU A 1 986 ? 91.868 -18.466 -155.576 1.00 60.00 986 LEU A N 1
ATOM 7854 C CA . LEU A 1 986 ? 91.559 -18.800 -156.972 1.00 60.00 986 LEU A CA 1
ATOM 7855 C C . LEU A 1 986 ? 91.805 -17.616 -157.925 1.00 60.00 986 LEU A C 1
ATOM 7857 O O . LEU A 1 986 ? 92.234 -17.840 -159.060 1.00 60.00 986 LEU A O 1
ATOM 7861 N N . ARG A 1 987 ? 91.606 -16.366 -157.478 1.00 60.03 987 ARG A N 1
ATOM 7862 C CA . ARG A 1 987 ? 92.010 -15.158 -158.226 1.00 60.03 987 ARG A CA 1
ATOM 7863 C C . ARG A 1 987 ? 93.529 -14.979 -158.242 1.00 60.03 987 ARG A C 1
ATOM 7865 O O . ARG A 1 987 ? 94.100 -14.798 -159.317 1.00 60.03 987 ARG A O 1
ATOM 7872 N N . ALA A 1 988 ? 94.196 -15.105 -157.096 1.00 55.22 988 ALA A N 1
ATOM 7873 C CA . ALA A 1 988 ? 95.648 -14.953 -156.967 1.00 55.22 988 ALA A CA 1
ATOM 7874 C C . ALA A 1 988 ? 96.432 -15.967 -157.821 1.00 55.22 988 ALA A C 1
ATOM 7876 O O . ALA A 1 988 ? 97.508 -15.657 -158.334 1.00 55.22 988 ALA A O 1
ATOM 7877 N N . SER A 1 989 ? 95.868 -17.158 -158.036 1.00 51.69 989 SER A N 1
ATOM 7878 C CA . SER A 1 989 ? 96.479 -18.220 -158.846 1.00 51.69 989 SER A CA 1
ATOM 7879 C C . SER A 1 989 ? 96.202 -18.108 -160.356 1.00 51.69 989 SER A C 1
ATOM 7881 O O . SER A 1 989 ? 96.738 -18.906 -161.129 1.00 51.69 989 SER A O 1
ATOM 7883 N N . SER A 1 990 ? 95.390 -17.142 -160.817 1.00 41.03 990 SER A N 1
ATOM 7884 C CA . SER A 1 990 ? 95.004 -17.031 -162.232 1.00 41.03 990 SER A CA 1
ATOM 7885 C C . SER A 1 990 ? 94.959 -15.597 -162.788 1.00 41.03 990 SER A C 1
ATOM 7887 O O . SER A 1 990 ? 93.893 -15.029 -163.015 1.00 41.03 990 SER A O 1
ATOM 7889 N N . ARG A 1 991 ? 96.137 -15.179 -163.270 1.00 39.94 991 ARG A N 1
ATOM 7890 C CA . ARG A 1 991 ? 96.375 -14.319 -164.453 1.00 39.94 991 ARG A CA 1
ATOM 7891 C C . ARG A 1 991 ? 96.216 -12.795 -164.326 1.00 39.94 991 ARG A C 1
ATOM 7893 O O . ARG A 1 991 ? 95.147 -12.238 -164.135 1.00 39.94 991 ARG A O 1
ATOM 7900 N N . LEU A 1 992 ? 97.337 -12.161 -164.675 1.00 37.03 992 LEU A N 1
ATOM 7901 C CA . LEU A 1 992 ? 97.493 -10.923 -165.449 1.00 37.03 992 LEU A CA 1
ATOM 7902 C C . LEU A 1 992 ? 96.274 -10.478 -166.291 1.00 37.03 992 LEU A C 1
ATOM 7904 O O . LEU A 1 992 ? 95.701 -11.277 -167.031 1.00 37.03 992 LEU A O 1
ATOM 7908 N N . SER A 1 993 ? 96.093 -9.150 -166.340 1.00 30.23 993 SER A N 1
ATOM 7909 C CA . SER A 1 993 ? 95.218 -8.368 -167.234 1.00 30.23 993 SER A CA 1
ATOM 7910 C C . SER A 1 993 ? 93.735 -8.269 -166.849 1.00 30.23 993 SER A C 1
ATOM 7912 O O . SER A 1 993 ? 92.926 -9.132 -167.178 1.00 30.23 993 SER A O 1
ATOM 7914 N N . THR A 1 994 ? 93.328 -7.120 -166.304 1.00 34.22 994 THR A N 1
ATOM 7915 C CA . THR A 1 994 ? 92.673 -6.062 -167.108 1.00 34.22 994 THR A CA 1
ATOM 7916 C C . THR A 1 994 ? 92.529 -4.765 -166.304 1.00 34.22 994 THR A C 1
ATOM 7918 O O . THR A 1 994 ? 92.530 -4.778 -165.077 1.00 34.22 994 THR A O 1
ATOM 7921 N N . GLU A 1 995 ? 92.459 -3.631 -167.002 1.00 34.12 995 GLU A N 1
ATOM 7922 C CA . GLU A 1 995 ? 92.550 -2.279 -166.440 1.00 34.12 995 GLU A CA 1
ATOM 7923 C C . GLU A 1 995 ? 91.470 -1.370 -167.054 1.00 34.12 995 GLU A C 1
ATOM 7925 O O . GLU A 1 995 ? 91.172 -1.503 -168.237 1.00 34.12 995 GLU A O 1
ATOM 7930 N N . SER A 1 996 ? 90.953 -0.428 -166.252 1.00 36.28 996 SER A N 1
ATOM 7931 C CA . SER A 1 996 ? 90.190 0.777 -166.639 1.00 36.28 996 SER A CA 1
ATOM 7932 C C . SER A 1 996 ? 88.890 0.630 -167.454 1.00 36.28 996 SER A C 1
ATOM 7934 O O . SER A 1 996 ? 88.900 0.238 -168.615 1.00 36.28 996 SER A O 1
ATOM 7936 N N . TYR A 1 997 ? 87.788 1.161 -166.906 1.00 44.53 997 TYR A N 1
ATOM 7937 C CA . TYR A 1 997 ? 86.729 1.785 -167.710 1.00 44.53 997 TYR A CA 1
ATOM 7938 C C . TYR A 1 997 ? 86.225 3.083 -167.056 1.00 44.53 997 TYR A C 1
ATOM 7940 O O . TYR A 1 997 ? 85.671 3.085 -165.959 1.00 44.53 997 TYR A O 1
ATOM 7948 N N . ARG A 1 998 ? 86.400 4.200 -167.769 1.00 50.03 998 ARG A N 1
ATOM 7949 C CA . ARG A 1 998 ? 85.708 5.489 -167.587 1.00 50.03 998 ARG A CA 1
ATOM 7950 C C . ARG A 1 998 ? 84.970 5.764 -168.902 1.00 50.03 998 ARG A C 1
ATOM 7952 O O . ARG A 1 998 ? 85.537 5.515 -169.962 1.00 50.03 998 ARG A O 1
ATOM 7959 N N . ILE A 1 999 ? 83.720 6.224 -168.849 1.00 57.81 999 ILE A N 1
ATOM 7960 C CA . ILE A 1 999 ? 82.861 6.364 -170.041 1.00 57.81 999 ILE A CA 1
ATOM 7961 C C . ILE A 1 999 ? 82.909 7.804 -170.578 1.00 57.81 999 ILE A C 1
ATOM 7963 O O . ILE A 1 999 ? 82.709 8.752 -169.823 1.00 57.81 999 ILE A O 1
ATOM 7967 N N . ASP A 1 1000 ? 83.141 7.958 -171.886 1.00 56.88 1000 ASP A N 1
ATOM 7968 C CA . ASP A 1 1000 ? 83.216 9.257 -172.571 1.00 56.88 1000 ASP A CA 1
ATOM 7969 C C . ASP A 1 1000 ? 81.843 9.919 -172.803 1.00 56.88 1000 ASP A C 1
ATOM 7971 O O . ASP A 1 1000 ? 80.893 9.274 -173.264 1.00 56.88 1000 ASP A O 1
ATOM 7975 N N . ASP A 1 1001 ? 81.783 11.247 -172.614 1.00 62.59 1001 ASP A N 1
ATOM 7976 C CA . ASP A 1 1001 ? 80.598 12.115 -172.802 1.00 62.59 1001 ASP A CA 1
ATOM 7977 C C . ASP A 1 1001 ? 79.967 11.999 -174.205 1.00 62.59 1001 ASP A C 1
ATOM 7979 O O . ASP A 1 1001 ? 78.749 12.095 -174.369 1.00 62.59 1001 ASP A O 1
ATOM 7983 N N . ALA A 1 1002 ? 80.774 11.707 -175.231 1.00 66.12 1002 ALA A N 1
ATOM 7984 C CA . ALA A 1 1002 ? 80.286 11.454 -176.589 1.00 66.12 1002 ALA A CA 1
ATOM 7985 C C . ALA A 1 1002 ? 79.288 10.278 -176.646 1.00 66.12 1002 ALA A C 1
ATOM 7987 O O . ALA A 1 1002 ? 78.277 10.349 -177.349 1.00 66.12 1002 ALA A O 1
ATOM 7988 N N . THR A 1 1003 ? 79.531 9.228 -175.858 1.00 65.75 1003 THR A N 1
ATOM 7989 C CA . THR A 1 1003 ? 78.659 8.046 -175.753 1.00 65.75 1003 THR A CA 1
ATOM 7990 C C . THR A 1 1003 ? 77.343 8.395 -175.063 1.00 65.75 1003 THR A C 1
ATOM 7992 O O . THR A 1 1003 ? 76.273 7.969 -175.502 1.00 65.75 1003 THR A O 1
ATOM 7995 N N . LEU A 1 1004 ? 77.410 9.224 -174.016 1.00 67.12 1004 LEU A N 1
ATOM 7996 C CA . LEU A 1 1004 ? 76.240 9.668 -173.262 1.00 67.12 1004 LEU A CA 1
ATOM 7997 C C . LEU A 1 1004 ? 75.311 10.521 -174.139 1.00 67.12 1004 LEU A C 1
ATOM 7999 O O . LEU A 1 1004 ? 74.104 10.276 -174.198 1.00 67.12 1004 LEU A O 1
ATOM 8003 N N . ARG A 1 1005 ? 75.877 11.470 -174.899 1.00 71.75 1005 ARG A N 1
ATOM 8004 C CA . ARG A 1 1005 ? 75.126 12.281 -175.873 1.00 71.75 1005 ARG A CA 1
ATOM 8005 C C . ARG A 1 1005 ? 74.480 11.423 -176.956 1.00 71.75 1005 ARG A C 1
ATOM 8007 O O . ARG A 1 1005 ? 73.327 11.670 -177.303 1.00 71.75 1005 ARG A O 1
ATOM 8014 N N . GLN A 1 1006 ? 75.177 10.400 -177.455 1.00 71.81 1006 GLN A N 1
ATOM 8015 C CA . GLN A 1 1006 ? 74.625 9.479 -178.451 1.00 71.81 1006 GLN A CA 1
ATOM 8016 C C . GLN A 1 1006 ? 73.449 8.660 -177.889 1.00 71.81 1006 GLN A C 1
ATOM 8018 O O . GLN A 1 1006 ? 72.459 8.464 -178.595 1.00 71.81 1006 GLN A O 1
ATOM 8023 N N . LEU A 1 1007 ? 73.506 8.231 -176.622 1.00 72.19 1007 LEU A N 1
ATOM 8024 C CA . LEU A 1 1007 ? 72.401 7.543 -175.937 1.00 72.19 1007 LEU A CA 1
ATOM 8025 C C . LEU A 1 1007 ? 71.181 8.456 -175.736 1.00 72.19 1007 LEU A C 1
ATOM 8027 O O . LEU A 1 1007 ? 70.065 8.061 -176.077 1.00 72.19 1007 LEU A O 1
ATOM 8031 N N . PHE A 1 1008 ? 71.378 9.699 -175.281 1.00 75.12 1008 PHE A N 1
ATOM 8032 C CA . PHE A 1 1008 ? 70.291 10.683 -175.184 1.00 75.12 1008 PHE A CA 1
ATOM 8033 C C . PHE A 1 1008 ? 69.675 11.012 -176.551 1.00 75.12 1008 PHE A C 1
ATOM 8035 O O . PHE A 1 1008 ? 68.450 11.056 -176.681 1.00 75.12 1008 PHE A O 1
ATOM 8042 N N . LEU A 1 1009 ? 70.490 11.187 -177.595 1.00 75.12 1009 LEU A N 1
ATOM 8043 C CA . LEU A 1 1009 ? 69.987 11.438 -178.948 1.00 75.12 1009 LEU A CA 1
ATOM 8044 C C . LEU A 1 1009 ? 69.214 10.223 -179.495 1.00 75.12 1009 LEU A C 1
ATOM 8046 O O . LEU A 1 1009 ? 68.164 10.385 -180.122 1.00 75.12 1009 LEU A O 1
ATOM 8050 N N . SER A 1 1010 ? 69.682 9.008 -179.193 1.00 73.31 1010 SER A N 1
ATOM 8051 C CA . SER A 1 1010 ? 68.994 7.755 -179.532 1.00 73.31 1010 SER A CA 1
ATOM 8052 C C . SER A 1 1010 ? 67.645 7.641 -178.820 1.00 73.31 1010 SER A C 1
ATOM 8054 O O . SER A 1 1010 ? 66.671 7.248 -179.449 1.00 73.31 1010 SER A O 1
ATOM 8056 N N . TYR A 1 1011 ? 67.533 8.057 -177.554 1.00 79.06 1011 TYR A N 1
ATOM 8057 C CA . TYR A 1 1011 ? 66.260 8.053 -176.819 1.00 79.06 1011 TYR A CA 1
ATOM 8058 C C . TYR A 1 1011 ? 65.186 8.936 -177.482 1.00 79.06 1011 TYR A C 1
ATOM 8060 O O . TYR A 1 1011 ? 64.038 8.514 -177.640 1.00 79.06 1011 TYR A O 1
ATOM 8068 N N . PHE A 1 1012 ? 65.546 10.145 -177.927 1.00 73.81 1012 PHE A N 1
ATOM 8069 C CA . PHE A 1 1012 ? 64.590 11.055 -178.574 1.00 73.81 1012 PHE A CA 1
ATOM 8070 C C . PHE A 1 1012 ? 64.252 10.683 -180.027 1.00 73.81 1012 PHE A C 1
ATOM 8072 O O . PHE A 1 1012 ? 63.144 10.983 -180.483 1.00 73.81 1012 PHE A O 1
ATOM 8079 N N . THR A 1 1013 ? 65.168 10.026 -180.744 1.00 73.94 1013 THR A N 1
ATOM 8080 C CA . THR A 1 1013 ? 64.998 9.652 -182.164 1.00 73.94 1013 THR A CA 1
ATOM 8081 C C . THR A 1 1013 ? 64.485 8.226 -182.385 1.00 73.94 1013 THR A C 1
ATOM 8083 O O . THR A 1 1013 ? 63.926 7.945 -183.444 1.00 73.94 1013 THR A O 1
ATOM 8086 N N . ALA A 1 1014 ? 64.602 7.335 -181.397 1.00 70.38 1014 ALA A N 1
ATOM 8087 C CA . ALA A 1 1014 ? 64.097 5.968 -181.485 1.00 70.38 1014 ALA A CA 1
ATOM 8088 C C . ALA A 1 1014 ? 62.555 5.905 -181.555 1.00 70.38 1014 ALA A C 1
ATOM 8090 O O . ALA A 1 1014 ? 61.866 6.762 -180.977 1.00 70.38 1014 ALA A O 1
ATOM 8091 N N . PRO A 1 1015 ? 61.994 4.870 -182.213 1.00 66.00 1015 PRO A N 1
ATOM 8092 C CA . PRO A 1 1015 ? 60.568 4.568 -182.139 1.00 66.00 1015 PRO A CA 1
ATOM 8093 C C . PRO A 1 1015 ? 60.170 4.168 -180.706 1.00 66.00 1015 PRO A C 1
ATOM 8095 O O . PRO A 1 1015 ? 61.011 3.779 -179.891 1.00 66.00 1015 PRO A O 1
ATOM 8098 N N . VAL A 1 1016 ? 58.891 4.363 -180.371 1.00 67.12 1016 VAL A N 1
ATOM 8099 C CA . VAL A 1 1016 ? 58.391 4.409 -178.980 1.00 67.12 1016 VAL A CA 1
ATOM 8100 C C . VAL A 1 1016 ? 58.636 3.103 -178.215 1.00 67.12 1016 VAL A C 1
ATOM 8102 O O . VAL A 1 1016 ? 58.947 3.142 -177.028 1.00 67.12 1016 VAL A O 1
ATOM 8105 N N . ASP A 1 1017 ? 58.582 1.972 -178.916 1.00 71.38 1017 ASP A N 1
ATOM 8106 C CA . ASP A 1 1017 ? 58.865 0.620 -178.428 1.00 71.38 1017 ASP A CA 1
ATOM 8107 C C . ASP A 1 1017 ? 60.290 0.448 -177.877 1.00 71.38 1017 ASP A C 1
ATOM 8109 O O . ASP A 1 1017 ? 60.482 -0.300 -176.925 1.00 71.38 1017 ASP A O 1
ATOM 8113 N N . LYS A 1 1018 ? 61.281 1.177 -178.409 1.00 72.88 1018 LYS A N 1
ATOM 8114 C CA . LYS A 1 1018 ? 62.693 1.063 -177.986 1.00 72.88 1018 LYS A CA 1
ATOM 8115 C C . LYS A 1 1018 ? 63.141 2.119 -176.982 1.00 72.88 1018 LYS A C 1
ATOM 8117 O O . LYS A 1 1018 ? 64.237 2.026 -176.433 1.00 72.88 1018 LYS A O 1
ATOM 8122 N N . ARG A 1 1019 ? 62.307 3.128 -176.711 1.00 75.38 1019 ARG A N 1
ATOM 8123 C CA . ARG A 1 1019 ? 62.615 4.175 -175.718 1.00 75.38 1019 ARG A CA 1
ATOM 8124 C C . ARG A 1 1019 ? 62.710 3.600 -174.308 1.00 75.38 1019 ARG A C 1
ATOM 8126 O O . ARG A 1 1019 ? 63.562 4.036 -173.542 1.00 75.38 1019 ARG A O 1
ATOM 8133 N N . ALA A 1 1020 ? 61.887 2.595 -174.011 1.00 73.31 1020 ALA A N 1
ATOM 8134 C CA . ALA A 1 1020 ? 61.901 1.838 -172.765 1.00 73.31 1020 ALA A CA 1
ATOM 8135 C C . ALA A 1 1020 ? 63.291 1.263 -172.444 1.00 73.31 1020 ALA A C 1
ATOM 8137 O O . ALA A 1 1020 ? 63.873 1.568 -171.401 1.00 73.31 1020 ALA A O 1
ATOM 8138 N N . ASP A 1 1021 ? 63.849 0.500 -173.384 1.00 75.69 1021 ASP A N 1
ATOM 8139 C CA . ASP A 1 1021 ? 65.151 -0.147 -173.226 1.00 75.69 1021 ASP A CA 1
ATOM 8140 C C . ASP A 1 1021 ? 66.285 0.879 -173.141 1.00 75.69 1021 ASP A C 1
ATOM 8142 O O . ASP A 1 1021 ? 67.175 0.744 -172.306 1.00 75.69 1021 ASP A O 1
ATOM 8146 N N . ILE A 1 1022 ? 66.234 1.949 -173.945 1.00 77.44 1022 ILE A N 1
ATOM 8147 C CA . ILE A 1 1022 ? 67.248 3.015 -173.915 1.00 77.44 1022 ILE A CA 1
ATOM 8148 C C . ILE A 1 1022 ? 67.199 3.797 -172.588 1.00 77.44 1022 ILE A C 1
ATOM 8150 O O . ILE A 1 1022 ? 68.251 4.167 -172.071 1.00 77.44 1022 ILE A O 1
ATOM 8154 N N . ALA A 1 1023 ? 66.019 4.012 -171.993 1.00 75.88 1023 ALA A N 1
ATOM 8155 C CA . ALA A 1 1023 ? 65.888 4.638 -170.673 1.00 75.88 1023 ALA A CA 1
ATOM 8156 C C . ALA A 1 1023 ? 66.435 3.749 -169.544 1.00 75.88 1023 ALA A C 1
ATOM 8158 O O . ALA A 1 1023 ? 67.132 4.243 -168.658 1.00 75.88 1023 ALA A O 1
ATOM 8159 N N . LEU A 1 1024 ? 66.167 2.440 -169.589 1.00 76.56 1024 LEU A N 1
ATOM 8160 C CA . LEU A 1 1024 ? 66.737 1.481 -168.637 1.00 76.56 1024 LEU A CA 1
ATOM 8161 C C . LEU A 1 1024 ? 68.256 1.350 -168.801 1.00 76.56 1024 LEU A C 1
ATOM 8163 O O . LEU A 1 1024 ? 68.970 1.259 -167.804 1.00 76.56 1024 LEU A O 1
ATOM 8167 N N . LEU A 1 1025 ? 68.756 1.405 -170.037 1.00 77.88 1025 LEU A N 1
ATOM 8168 C CA . LEU A 1 1025 ? 70.185 1.397 -170.333 1.00 77.88 1025 LEU A CA 1
ATOM 8169 C C . LEU A 1 1025 ? 70.868 2.682 -169.832 1.00 77.88 1025 LEU A C 1
ATOM 8171 O O . LEU A 1 1025 ? 71.917 2.595 -169.204 1.00 77.88 1025 LEU A O 1
ATOM 8175 N N . LEU A 1 1026 ? 70.250 3.856 -170.014 1.00 76.50 1026 LEU A N 1
ATOM 8176 C CA . LEU A 1 1026 ? 70.716 5.122 -169.430 1.00 76.50 1026 LEU A CA 1
ATOM 8177 C C . LEU A 1 1026 ? 70.745 5.071 -167.894 1.00 76.50 1026 LEU A C 1
ATOM 8179 O O . LEU A 1 1026 ? 71.763 5.421 -167.306 1.00 76.50 1026 LEU A O 1
ATOM 8183 N N . ALA A 1 1027 ? 69.680 4.592 -167.243 1.00 75.50 1027 ALA A N 1
ATOM 8184 C CA . ALA A 1 1027 ? 69.626 4.472 -165.781 1.00 75.50 1027 ALA A CA 1
ATOM 8185 C C . ALA A 1 1027 ? 70.655 3.467 -165.224 1.00 75.50 1027 ALA A C 1
ATOM 8187 O O . ALA A 1 1027 ? 71.207 3.686 -164.148 1.00 75.50 1027 ALA A O 1
ATOM 8188 N N . SER A 1 1028 ? 70.943 2.391 -165.967 1.00 75.44 1028 SER A N 1
ATOM 8189 C CA . SER A 1 1028 ? 71.959 1.399 -165.597 1.00 75.44 1028 SER A CA 1
ATOM 8190 C C . SER A 1 1028 ? 73.392 1.882 -165.834 1.00 75.44 1028 SER A C 1
ATOM 8192 O O . SER A 1 1028 ? 74.275 1.495 -165.079 1.00 75.44 1028 SER A O 1
ATOM 8194 N N . ILE A 1 1029 ? 73.640 2.693 -166.868 1.00 75.06 1029 ILE A N 1
ATOM 8195 C CA . ILE A 1 1029 ? 74.966 3.266 -167.170 1.00 75.06 1029 ILE A CA 1
ATOM 8196 C C . ILE A 1 1029 ? 75.285 4.457 -166.250 1.00 75.06 1029 ILE A C 1
ATOM 8198 O O . ILE A 1 1029 ? 76.450 4.725 -165.977 1.00 75.06 1029 ILE A O 1
ATOM 8202 N N . LEU A 1 1030 ? 74.261 5.159 -165.753 1.00 72.06 1030 LEU A N 1
ATOM 8203 C CA . LEU A 1 1030 ? 74.388 6.273 -164.805 1.00 72.06 1030 LEU A CA 1
ATOM 8204 C C . LEU A 1 1030 ? 74.317 5.846 -163.325 1.00 72.06 1030 LEU A C 1
ATOM 8206 O O . LEU A 1 1030 ? 74.183 6.713 -162.466 1.00 72.06 1030 LEU A O 1
ATOM 8210 N N . GLU A 1 1031 ? 74.382 4.543 -163.029 1.00 74.25 1031 GLU A N 1
ATOM 8211 C CA . GLU A 1 1031 ? 74.418 3.980 -161.665 1.00 74.25 1031 GLU A CA 1
ATOM 8212 C C . GLU A 1 1031 ? 73.295 4.490 -160.735 1.00 74.25 1031 GLU A C 1
ATOM 8214 O O . GLU A 1 1031 ? 73.517 4.827 -159.571 1.00 74.25 1031 GLU A O 1
ATOM 8219 N N . TYR A 1 1032 ? 72.055 4.559 -161.235 1.00 72.19 1032 TYR A N 1
ATOM 8220 C CA . TYR A 1 1032 ? 70.928 5.016 -160.414 1.00 72.19 1032 TYR A CA 1
ATOM 8221 C C . TYR A 1 1032 ? 70.664 4.056 -159.241 1.00 72.19 1032 TYR A C 1
ATOM 8223 O O . TYR A 1 1032 ? 70.669 2.833 -159.408 1.00 72.19 1032 TYR A O 1
ATOM 8231 N N . SER A 1 1033 ? 70.364 4.630 -158.068 1.00 70.25 1033 SER A N 1
ATOM 8232 C CA . SER A 1 1033 ? 69.956 3.910 -156.850 1.00 70.25 1033 SER A CA 1
ATOM 8233 C C . SER A 1 1033 ? 68.907 2.829 -157.157 1.00 70.25 1033 SER A C 1
ATOM 8235 O O . SER A 1 1033 ? 68.033 3.068 -158.000 1.00 70.25 1033 SER A O 1
ATOM 8237 N N . PRO A 1 1034 ? 68.912 1.664 -156.472 1.00 71.31 1034 PRO A N 1
ATOM 8238 C CA . PRO A 1 1034 ? 67.897 0.628 -156.674 1.00 71.31 1034 PRO A CA 1
ATOM 8239 C C . PRO A 1 1034 ? 66.460 1.158 -156.540 1.00 71.31 1034 PRO A C 1
ATOM 8241 O O . PRO A 1 1034 ? 65.576 0.693 -157.259 1.00 71.31 1034 PRO A O 1
ATOM 8244 N N . GLU A 1 1035 ? 66.229 2.173 -155.704 1.00 71.69 1035 GLU A N 1
ATOM 8245 C CA . GLU A 1 1035 ? 64.929 2.834 -155.543 1.00 71.69 1035 GLU A CA 1
ATOM 8246 C C . GLU A 1 1035 ? 64.534 3.668 -156.775 1.00 71.69 1035 GLU A C 1
ATOM 8248 O O . GLU A 1 1035 ? 63.389 3.611 -157.230 1.00 71.69 1035 GLU A O 1
ATOM 8253 N N . ASP A 1 1036 ? 65.478 4.404 -157.366 1.00 72.19 1036 ASP A N 1
ATOM 8254 C CA . ASP A 1 1036 ? 65.237 5.233 -158.553 1.00 72.19 1036 ASP A CA 1
ATOM 8255 C C . ASP A 1 1036 ? 65.182 4.399 -159.838 1.00 72.19 1036 ASP A C 1
ATOM 8257 O O . ASP A 1 1036 ? 64.326 4.639 -160.692 1.00 72.19 1036 ASP A O 1
ATOM 8261 N N . MET A 1 1037 ? 65.980 3.331 -159.940 1.00 71.19 1037 MET A N 1
ATOM 8262 C CA . MET A 1 1037 ? 65.772 2.286 -160.947 1.00 71.19 1037 MET A CA 1
ATOM 8263 C C . MET A 1 1037 ? 64.372 1.670 -160.847 1.00 71.19 1037 MET A C 1
ATOM 8265 O O . MET A 1 1037 ? 63.780 1.338 -161.879 1.00 71.19 1037 MET A O 1
ATOM 8269 N N . HIS A 1 1038 ? 63.826 1.505 -159.637 1.00 69.81 1038 HIS A N 1
ATOM 8270 C CA . HIS A 1 1038 ? 62.481 0.960 -159.477 1.00 69.81 1038 HIS A CA 1
ATOM 8271 C C . HIS A 1 1038 ? 61.413 1.941 -159.979 1.00 69.81 1038 HIS A C 1
ATOM 8273 O O . HIS A 1 1038 ? 60.505 1.509 -160.693 1.00 69.81 1038 HIS A O 1
ATOM 8279 N N . LYS A 1 1039 ? 61.570 3.248 -159.710 1.00 71.62 1039 LYS A N 1
ATOM 8280 C CA . LYS A 1 1039 ? 60.722 4.325 -160.263 1.00 71.62 1039 LYS A CA 1
ATOM 8281 C C . LYS A 1 1039 ? 60.799 4.382 -161.794 1.00 71.62 1039 LYS A C 1
ATOM 8283 O O . LYS A 1 1039 ? 59.760 4.440 -162.446 1.00 71.62 1039 LYS A O 1
ATOM 8288 N N . VAL A 1 1040 ? 61.997 4.285 -162.384 1.00 64.69 1040 VAL A N 1
ATOM 8289 C CA . VAL A 1 1040 ? 62.175 4.255 -163.851 1.00 64.69 1040 VAL A CA 1
ATOM 8290 C C . VAL A 1 1040 ? 61.507 3.019 -164.464 1.00 64.69 1040 VAL A C 1
ATOM 8292 O O . VAL A 1 1040 ? 60.749 3.164 -165.420 1.00 64.69 1040 VAL A O 1
ATOM 8295 N N . ARG A 1 1041 ? 61.675 1.816 -163.889 1.00 71.44 1041 ARG A N 1
ATOM 8296 C CA . ARG A 1 1041 ? 60.935 0.615 -164.339 1.00 71.44 1041 ARG A CA 1
ATOM 8297 C C . ARG A 1 1041 ? 59.422 0.788 -164.227 1.00 71.44 1041 ARG A C 1
ATOM 8299 O O . ARG A 1 1041 ? 58.705 0.385 -165.134 1.00 71.44 1041 ARG A O 1
ATOM 8306 N N . GLN A 1 1042 ? 58.934 1.389 -163.145 1.00 68.50 1042 GLN A N 1
ATOM 8307 C CA . GLN A 1 1042 ? 57.501 1.579 -162.907 1.00 68.50 1042 GLN A CA 1
ATOM 8308 C C . GLN A 1 1042 ? 56.878 2.633 -163.844 1.00 68.50 1042 GLN A C 1
ATOM 8310 O O . GLN A 1 1042 ? 55.708 2.512 -164.195 1.00 68.50 1042 GLN A O 1
ATOM 8315 N N . ALA A 1 1043 ? 57.661 3.614 -164.305 1.00 62.88 1043 ALA A N 1
ATOM 8316 C CA . ALA A 1 1043 ? 57.255 4.588 -165.323 1.00 62.88 1043 ALA A CA 1
ATOM 8317 C C . ALA A 1 1043 ? 57.348 4.052 -166.768 1.00 62.88 1043 ALA A C 1
ATOM 8319 O O . ALA A 1 1043 ? 56.618 4.516 -167.642 1.00 62.88 1043 ALA A O 1
ATOM 8320 N N . VAL A 1 1044 ? 58.240 3.090 -167.026 1.00 62.84 1044 VAL A N 1
ATOM 8321 C CA . VAL A 1 1044 ? 58.498 2.519 -168.361 1.00 62.84 1044 VAL A CA 1
ATOM 8322 C C . VAL A 1 1044 ? 57.624 1.289 -168.660 1.00 62.84 1044 VAL A C 1
ATOM 8324 O O . VAL A 1 1044 ? 57.168 1.121 -169.791 1.00 62.84 1044 VAL A O 1
ATOM 8327 N N . SER A 1 1045 ? 57.326 0.454 -167.662 1.00 56.44 1045 SER A N 1
ATOM 8328 C CA . SER A 1 1045 ? 56.532 -0.779 -167.809 1.00 56.44 1045 SER A CA 1
ATOM 8329 C C . SER A 1 1045 ? 55.033 -0.546 -167.580 1.00 56.44 1045 SER A C 1
ATOM 8331 O O . SER A 1 1045 ? 54.435 -1.060 -166.633 1.00 56.44 1045 SER A O 1
ATOM 8333 N N . GLY A 1 1046 ? 54.401 0.250 -168.442 1.00 48.81 1046 GLY A N 1
ATOM 8334 C CA . GLY A 1 1046 ? 52.984 0.602 -168.313 1.00 48.81 1046 GLY A CA 1
ATOM 8335 C C . GLY A 1 1046 ? 52.000 -0.497 -168.744 1.00 48.81 1046 GLY A C 1
ATOM 8336 O O . GLY A 1 1046 ? 51.473 -0.427 -169.855 1.00 48.81 1046 GLY A O 1
ATOM 8337 N N . THR A 1 1047 ? 51.663 -1.468 -167.879 1.00 41.22 1047 THR A N 1
ATOM 8338 C CA . THR A 1 1047 ? 50.423 -2.271 -168.037 1.00 41.22 1047 THR A CA 1
ATOM 8339 C C . THR A 1 1047 ? 49.874 -2.878 -166.726 1.00 41.22 1047 THR A C 1
ATOM 8341 O O . THR A 1 1047 ? 50.340 -3.903 -166.255 1.00 41.22 1047 THR A O 1
ATOM 8344 N N . THR A 1 1048 ? 48.812 -2.246 -166.204 1.00 34.78 1048 THR A N 1
ATOM 8345 C CA . THR A 1 1048 ? 47.617 -2.805 -165.512 1.00 34.78 1048 THR A CA 1
ATOM 8346 C C . THR A 1 1048 ? 47.699 -3.865 -164.389 1.00 34.78 1048 THR A C 1
ATOM 8348 O O . THR A 1 1048 ? 48.239 -4.947 -164.574 1.00 34.78 1048 THR A O 1
ATOM 8351 N N . SER A 1 1049 ? 46.835 -3.646 -163.378 1.00 34.41 1049 SER A N 1
ATOM 8352 C CA . SER A 1 1049 ? 46.168 -4.649 -162.509 1.00 34.41 1049 SER A CA 1
ATOM 8353 C C . SER A 1 1049 ? 46.956 -5.260 -161.332 1.00 34.41 1049 SER A C 1
ATOM 8355 O O . SER A 1 1049 ? 48.146 -5.495 -161.445 1.00 34.41 1049 SER A O 1
ATOM 8357 N N . ASN A 1 1050 ? 46.350 -5.638 -160.190 1.00 35.84 1050 ASN A N 1
ATOM 8358 C CA . ASN A 1 1050 ? 45.055 -5.296 -159.548 1.00 35.84 1050 ASN A CA 1
ATOM 8359 C C . ASN A 1 1050 ? 44.988 -5.989 -158.153 1.00 35.84 1050 ASN A C 1
ATOM 8361 O O . ASN A 1 1050 ? 45.220 -7.193 -158.121 1.00 35.84 1050 ASN A O 1
ATOM 8365 N N . ARG A 1 1051 ? 44.537 -5.302 -157.074 1.00 37.94 1051 ARG A N 1
ATOM 8366 C CA . ARG A 1 1051 ? 44.165 -5.861 -155.729 1.00 37.94 1051 ARG A CA 1
ATOM 8367 C C . ARG A 1 1051 ? 45.309 -6.562 -154.940 1.00 37.94 1051 ARG A C 1
ATOM 8369 O O . ARG A 1 1051 ? 46.249 -7.056 -155.532 1.00 37.94 1051 ARG A O 1
ATOM 8376 N N . GLN A 1 1052 ? 45.343 -6.670 -153.601 1.00 38.16 1052 GLN A N 1
ATOM 8377 C CA . GLN A 1 1052 ? 44.454 -6.374 -152.445 1.00 38.16 1052 GLN A CA 1
ATOM 8378 C C . GLN A 1 1052 ? 45.344 -6.396 -151.153 1.00 38.16 1052 GLN A C 1
ATOM 8380 O O . GLN A 1 1052 ? 46.460 -6.888 -151.252 1.00 38.16 1052 GLN A O 1
ATOM 8385 N N . ARG A 1 1053 ? 45.001 -5.988 -149.912 1.00 35.12 1053 ARG A N 1
ATOM 8386 C CA . ARG A 1 1053 ? 43.840 -5.358 -149.221 1.00 35.12 1053 ARG A CA 1
ATOM 8387 C C . ARG A 1 1053 ? 44.386 -4.815 -147.868 1.00 35.12 1053 ARG A C 1
ATOM 8389 O O . ARG A 1 1053 ? 45.025 -5.594 -147.179 1.00 35.12 1053 ARG A O 1
ATOM 8396 N N . GLN A 1 1054 ? 44.240 -3.540 -147.482 1.00 39.12 1054 GLN A N 1
ATOM 8397 C CA . GLN A 1 1054 ? 43.433 -2.998 -146.346 1.00 39.12 1054 GLN A CA 1
ATOM 8398 C C . GLN A 1 1054 ? 44.096 -1.634 -146.003 1.00 39.12 1054 GLN A C 1
ATOM 8400 O O . GLN A 1 1054 ? 45.306 -1.603 -145.846 1.00 39.12 1054 GLN A O 1
ATOM 8405 N N . SER A 1 1055 ? 43.475 -0.454 -146.135 1.00 36.66 1055 SER A N 1
ATOM 8406 C CA . SER A 1 1055 ? 42.355 0.141 -145.375 1.00 36.66 1055 SER A CA 1
ATOM 8407 C C . SER A 1 1055 ? 42.683 0.441 -143.904 1.00 36.66 1055 SER A C 1
ATOM 8409 O O . SER A 1 1055 ? 42.751 -0.495 -143.117 1.00 36.66 1055 SER A O 1
ATOM 8411 N N . GLY A 1 1056 ? 42.782 1.728 -143.526 1.00 41.12 1056 GLY A N 1
ATOM 8412 C CA . GLY A 1 1056 ? 42.879 2.145 -142.114 1.00 41.12 1056 GLY A CA 1
ATOM 8413 C C . GLY A 1 1056 ? 43.661 3.436 -141.820 1.00 41.12 1056 GLY A C 1
ATOM 8414 O O . GLY A 1 1056 ? 44.537 3.420 -140.964 1.00 41.12 1056 GLY A O 1
ATOM 8415 N N . SER A 1 1057 ? 43.389 4.551 -142.507 1.00 41.19 1057 SER A N 1
ATOM 8416 C CA . SER A 1 1057 ? 43.996 5.851 -142.167 1.00 41.19 1057 SER A CA 1
ATOM 8417 C C . SER A 1 1057 ? 43.332 6.466 -140.926 1.00 41.19 1057 SER A C 1
ATOM 8419 O O . SER A 1 1057 ? 42.233 7.013 -141.028 1.00 41.19 1057 SER A O 1
ATOM 8421 N N . VAL A 1 1058 ? 43.997 6.378 -139.774 1.00 49.94 1058 VAL A N 1
ATOM 8422 C CA . VAL A 1 1058 ? 43.574 7.011 -138.511 1.00 49.94 1058 VAL A CA 1
ATOM 8423 C C . VAL A 1 1058 ? 43.946 8.503 -138.513 1.00 49.94 1058 VAL A C 1
ATOM 8425 O O . VAL A 1 1058 ? 44.976 8.891 -139.064 1.00 49.94 1058 VAL A O 1
ATOM 8428 N N . SER A 1 1059 ? 43.081 9.347 -137.945 1.00 60.25 1059 SER A N 1
ATOM 8429 C CA . SER A 1 1059 ? 43.196 10.813 -137.998 1.00 60.25 1059 SER A CA 1
ATOM 8430 C C . SER A 1 1059 ? 44.193 11.376 -136.976 1.00 60.25 1059 SER A C 1
ATOM 8432 O O . SER A 1 1059 ? 44.337 10.843 -135.878 1.00 60.25 1059 SER A O 1
ATOM 8434 N N . LEU A 1 1060 ? 44.815 12.519 -137.294 1.00 62.06 1060 LEU A N 1
ATOM 8435 C CA . LEU A 1 1060 ? 45.760 13.241 -136.422 1.00 62.06 1060 LEU A CA 1
ATOM 8436 C C . LEU A 1 1060 ? 45.170 13.572 -135.033 1.00 62.06 1060 LEU A C 1
ATOM 8438 O O . LEU A 1 1060 ? 45.889 13.585 -134.037 1.00 62.06 1060 LEU A O 1
ATOM 8442 N N . ALA A 1 1061 ? 43.853 13.791 -134.954 1.00 64.25 1061 ALA A N 1
ATOM 8443 C CA . ALA A 1 1061 ? 43.147 14.028 -133.692 1.00 64.25 1061 ALA A CA 1
ATOM 8444 C C . ALA A 1 1061 ? 43.207 12.821 -132.733 1.00 64.25 1061 ALA A C 1
ATOM 8446 O O . ALA A 1 1061 ? 43.237 12.989 -131.518 1.00 64.25 1061 ALA A O 1
ATOM 8447 N N . GLU A 1 1062 ? 43.272 11.605 -133.272 1.00 63.16 1062 GLU A N 1
ATOM 8448 C CA . GLU A 1 1062 ? 43.252 10.359 -132.502 1.00 63.16 1062 GLU A CA 1
ATOM 8449 C C . GLU A 1 1062 ? 44.654 9.986 -131.985 1.00 63.16 1062 GLU A C 1
ATOM 8451 O O . GLU A 1 1062 ? 44.784 9.372 -130.929 1.00 63.16 1062 GLU A O 1
ATOM 8456 N N . GLN A 1 1063 ? 45.716 10.461 -132.651 1.00 70.62 1063 GLN A N 1
ATOM 8457 C CA . GLN A 1 1063 ? 47.075 10.467 -132.090 1.00 70.62 1063 GLN A CA 1
ATOM 8458 C C . GLN A 1 1063 ? 47.219 11.466 -130.929 1.00 70.62 1063 GLN A C 1
ATOM 8460 O O . GLN A 1 1063 ? 47.918 11.170 -129.963 1.00 70.62 1063 GLN A O 1
ATOM 8465 N N . PHE A 1 1064 ? 46.533 12.613 -130.982 1.00 65.75 1064 PHE A N 1
ATOM 8466 C CA . PHE A 1 1064 ? 46.550 13.602 -129.895 1.00 65.75 1064 PHE A CA 1
ATOM 8467 C C . PHE A 1 1064 ? 45.824 13.116 -128.629 1.00 65.75 1064 PHE A C 1
ATOM 8469 O O . PHE A 1 1064 ? 46.291 13.372 -127.522 1.00 65.75 1064 PHE A O 1
ATOM 8476 N N . ILE A 1 1065 ? 44.719 12.377 -128.784 1.00 69.00 1065 ILE A N 1
ATOM 8477 C CA . ILE A 1 1065 ? 43.996 11.760 -127.658 1.00 69.00 1065 ILE A CA 1
ATOM 8478 C C . ILE A 1 1065 ? 44.855 10.664 -127.007 1.00 69.00 1065 ILE A C 1
ATOM 8480 O O . ILE A 1 1065 ? 45.092 10.717 -125.803 1.00 69.00 1065 ILE A O 1
ATOM 8484 N N . ARG A 1 1066 ? 45.437 9.760 -127.810 1.00 66.06 1066 ARG A N 1
ATOM 8485 C CA . ARG A 1 1066 ? 46.369 8.714 -127.338 1.00 66.06 1066 ARG A CA 1
ATOM 8486 C C . ARG A 1 1066 ? 47.577 9.272 -126.574 1.00 66.06 1066 ARG A C 1
ATOM 8488 O O . ARG A 1 1066 ? 48.068 8.615 -125.663 1.00 66.06 1066 ARG A O 1
ATOM 8495 N N . PHE A 1 1067 ? 48.061 10.460 -126.945 1.00 71.75 1067 PHE A N 1
ATOM 8496 C CA . PHE A 1 1067 ? 49.166 11.128 -126.253 1.00 71.75 1067 PHE A CA 1
ATOM 8497 C C . PHE A 1 1067 ? 48.752 11.616 -124.852 1.00 71.75 1067 PHE A C 1
ATOM 8499 O O . PHE A 1 1067 ? 49.427 11.298 -123.875 1.00 71.75 1067 PHE A O 1
ATOM 8506 N N . LEU A 1 1068 ? 47.607 12.300 -124.733 1.00 66.62 1068 LEU A N 1
ATOM 8507 C CA . LEU A 1 1068 ? 47.081 12.784 -123.446 1.00 66.62 1068 LEU A CA 1
ATOM 8508 C C . LEU A 1 1068 ? 46.688 11.645 -122.489 1.00 66.62 1068 LEU A C 1
ATOM 8510 O O . LEU A 1 1068 ? 46.892 11.752 -121.279 1.00 66.62 1068 LEU A O 1
ATOM 8514 N N . GLU A 1 1069 ? 46.175 10.536 -123.025 1.00 64.38 1069 GLU A N 1
ATOM 8515 C CA . GLU A 1 1069 ? 45.912 9.318 -122.248 1.00 64.38 1069 GLU A CA 1
ATOM 8516 C C . GLU A 1 1069 ? 47.221 8.705 -121.710 1.00 64.38 1069 GLU A C 1
ATOM 8518 O O . GLU A 1 1069 ? 47.263 8.276 -120.560 1.00 64.38 1069 GLU A O 1
ATOM 8523 N N . SER A 1 1070 ? 48.319 8.751 -122.479 1.00 58.81 1070 SER A N 1
ATOM 8524 C CA . SER A 1 1070 ? 49.611 8.168 -122.075 1.00 58.81 1070 SER A CA 1
ATOM 8525 C C . SER A 1 1070 ? 50.407 8.954 -121.019 1.00 58.81 1070 SER A C 1
ATOM 8527 O O . SER A 1 1070 ? 51.221 8.355 -120.320 1.00 58.81 1070 SER A O 1
ATOM 8529 N N . GLU A 1 1071 ? 50.171 10.261 -120.848 1.00 56.59 1071 GLU A N 1
ATOM 8530 C CA . GLU A 1 1071 ? 50.785 11.044 -119.753 1.00 56.59 1071 GLU A CA 1
ATOM 8531 C C . GLU A 1 1071 ? 50.003 10.945 -118.428 1.00 56.59 1071 GLU A C 1
ATOM 8533 O O . GLU A 1 1071 ? 50.557 11.201 -117.357 1.00 56.59 1071 GLU A O 1
ATOM 8538 N N . SER A 1 1072 ? 48.731 10.534 -118.470 1.00 51.78 1072 SER A N 1
ATOM 8539 C CA . SER A 1 1072 ? 47.819 10.611 -117.317 1.00 51.78 1072 SER A CA 1
ATOM 8540 C C . SER A 1 1072 ? 47.923 9.439 -116.325 1.00 51.78 1072 SER A C 1
ATOM 8542 O O . SER A 1 1072 ? 47.414 9.542 -115.211 1.00 51.78 1072 SER A O 1
ATOM 8544 N N . GLU A 1 1073 ? 48.604 8.340 -116.674 1.00 47.56 1073 GLU A N 1
ATOM 8545 C CA . GLU A 1 1073 ? 48.739 7.151 -115.805 1.00 47.56 1073 GLU A CA 1
ATOM 8546 C C . GLU A 1 1073 ? 50.004 7.150 -114.913 1.00 47.56 1073 GLU A C 1
ATOM 8548 O O . GLU A 1 1073 ? 50.165 6.279 -114.059 1.00 47.56 1073 GLU A O 1
ATOM 8553 N N . SER A 1 1074 ? 50.892 8.147 -115.033 1.00 45.41 1074 SER A N 1
ATOM 8554 C CA . SER A 1 1074 ? 52.184 8.183 -114.309 1.00 45.41 1074 SER A CA 1
ATOM 8555 C C . SER A 1 1074 ? 52.158 8.893 -112.939 1.00 45.41 1074 SER A C 1
ATOM 8557 O O . SER A 1 1074 ? 53.212 9.201 -112.385 1.00 45.41 1074 SER A O 1
ATOM 8559 N N . ALA A 1 1075 ? 50.976 9.160 -112.368 1.00 45.19 1075 ALA A N 1
ATOM 8560 C CA . ALA A 1 1075 ? 50.812 9.982 -111.155 1.00 45.19 1075 ALA A CA 1
ATOM 8561 C C . ALA A 1 1075 ? 50.243 9.245 -109.917 1.00 45.19 1075 ALA A C 1
ATOM 8563 O O . ALA A 1 1075 ? 49.868 9.894 -108.943 1.00 45.19 1075 ALA A O 1
ATOM 8564 N N . SER A 1 1076 ? 50.188 7.904 -109.914 1.00 43.62 1076 SER A N 1
ATOM 8565 C CA . SER A 1 1076 ? 49.587 7.114 -108.815 1.00 43.62 1076 SER A CA 1
ATOM 8566 C C . SER A 1 1076 ? 50.589 6.464 -107.838 1.00 43.62 1076 SER A C 1
ATOM 8568 O O . SER A 1 1076 ? 50.190 5.644 -107.009 1.00 43.62 1076 SER A O 1
ATOM 8570 N N . THR A 1 1077 ? 51.882 6.804 -107.898 1.00 47.88 1077 THR A N 1
ATOM 8571 C CA . THR A 1 1077 ? 52.912 6.252 -106.993 1.00 47.88 1077 THR A CA 1
ATOM 8572 C C . THR A 1 1077 ? 53.838 7.331 -106.428 1.00 47.88 1077 THR A C 1
ATOM 8574 O O . THR A 1 1077 ? 54.974 7.490 -106.871 1.00 47.88 1077 THR A O 1
ATOM 8577 N N . ALA A 1 1078 ? 53.366 8.039 -105.400 1.00 36.69 1078 ALA A N 1
ATOM 8578 C CA . ALA A 1 1078 ? 54.198 8.827 -104.489 1.00 36.69 1078 ALA A CA 1
ATOM 8579 C C . ALA A 1 1078 ? 53.774 8.526 -103.032 1.00 36.69 1078 ALA A C 1
ATOM 8581 O O . ALA A 1 1078 ? 52.572 8.462 -102.763 1.00 36.69 1078 ALA A O 1
ATOM 8582 N N . PRO A 1 1079 ? 54.709 8.287 -102.091 1.00 48.19 1079 PRO A N 1
ATOM 8583 C CA . PRO A 1 1079 ? 54.362 7.754 -100.776 1.00 48.19 1079 PRO A CA 1
ATOM 8584 C C . PRO A 1 1079 ? 54.005 8.858 -99.770 1.00 48.19 1079 PRO A C 1
ATOM 8586 O O . PRO A 1 1079 ? 54.792 9.773 -99.528 1.00 48.19 1079 PRO A O 1
ATOM 8589 N N . HIS A 1 1080 ? 52.849 8.730 -99.115 1.00 40.84 1080 HIS A N 1
ATOM 8590 C CA . HIS A 1 1080 ? 52.520 9.538 -97.940 1.00 40.84 1080 HIS A CA 1
ATOM 8591 C C . HIS A 1 1080 ? 53.316 9.063 -96.716 1.00 40.84 1080 HIS A C 1
ATOM 8593 O O . HIS A 1 1080 ? 53.167 7.926 -96.268 1.00 40.84 1080 HIS A O 1
ATOM 8599 N N . LEU A 1 1081 ? 54.134 9.955 -96.151 1.00 40.03 1081 LEU A N 1
ATOM 8600 C CA . LEU A 1 1081 ? 54.770 9.767 -94.845 1.00 40.03 1081 LEU A CA 1
ATOM 8601 C C . LEU A 1 1081 ? 53.800 10.160 -93.711 1.00 40.03 1081 LEU A C 1
ATOM 8603 O O . LEU A 1 1081 ? 53.072 11.145 -93.859 1.00 40.03 1081 LEU A O 1
ATOM 8607 N N . PRO A 1 1082 ? 53.787 9.435 -92.577 1.00 45.81 1082 PRO A N 1
ATOM 8608 C CA . PRO A 1 1082 ? 52.904 9.730 -91.454 1.00 45.81 1082 PRO A CA 1
ATOM 8609 C C . PRO A 1 1082 ? 53.489 10.809 -90.532 1.00 45.81 1082 PRO A C 1
ATOM 8611 O O . PRO A 1 1082 ? 54.668 10.772 -90.183 1.00 45.81 1082 PRO A O 1
ATOM 8614 N N . VAL A 1 1083 ? 52.638 11.725 -90.063 1.00 39.84 1083 VAL A N 1
ATOM 8615 C CA . VAL A 1 1083 ? 52.952 12.678 -88.987 1.00 39.84 1083 VAL A CA 1
ATOM 8616 C C . VAL A 1 1083 ? 51.865 12.571 -87.918 1.00 39.84 1083 VAL A C 1
ATOM 8618 O O . VAL A 1 1083 ? 50.713 12.913 -88.171 1.00 39.84 1083 VAL A O 1
ATOM 8621 N N . GLY A 1 1084 ? 52.230 12.076 -86.731 1.00 42.31 1084 GLY A N 1
ATOM 8622 C CA . GLY A 1 1084 ? 51.410 12.176 -85.515 1.00 42.31 1084 GLY A CA 1
ATOM 8623 C C . GLY A 1 1084 ? 51.640 13.511 -84.792 1.00 42.31 1084 GLY A C 1
ATOM 8624 O O . GLY A 1 1084 ? 52.645 14.180 -85.043 1.00 42.31 1084 GLY A O 1
ATOM 8625 N N . PRO A 1 1085 ? 50.723 13.913 -83.897 1.00 42.03 1085 PRO A N 1
ATOM 8626 C CA . PRO A 1 1085 ? 50.973 13.756 -82.450 1.00 42.03 1085 PRO A CA 1
ATOM 8627 C C . PRO A 1 1085 ? 49.754 13.140 -81.720 1.00 42.03 1085 PRO A C 1
ATOM 8629 O O . PRO A 1 1085 ? 48.624 13.343 -82.145 1.00 42.03 1085 PRO A O 1
ATOM 8632 N N . ARG A 1 1086 ? 49.899 12.242 -80.732 1.00 31.09 1086 ARG A N 1
ATOM 8633 C CA . ARG A 1 1086 ? 50.529 12.328 -79.388 1.00 31.09 1086 ARG A CA 1
ATOM 8634 C C . ARG A 1 1086 ? 49.548 12.853 -78.320 1.00 31.09 1086 ARG A C 1
ATOM 8636 O O . ARG A 1 1086 ? 48.960 13.913 -78.482 1.00 31.09 1086 ARG A O 1
ATOM 8643 N N . GLU A 1 1087 ? 49.390 12.070 -77.253 1.00 38.25 1087 GLU A N 1
ATOM 8644 C CA . GLU A 1 1087 ? 48.432 12.246 -76.148 1.00 38.25 1087 GLU A CA 1
ATOM 8645 C C . GLU A 1 1087 ? 48.732 13.454 -75.242 1.00 38.25 1087 GLU A C 1
ATOM 8647 O O . GLU A 1 1087 ? 49.901 13.800 -75.058 1.00 38.25 1087 GLU A O 1
ATOM 8652 N N . ALA A 1 1088 ? 47.687 14.000 -74.598 1.00 33.50 1088 ALA A N 1
ATOM 8653 C CA . ALA A 1 1088 ? 47.747 14.612 -73.261 1.00 33.50 1088 ALA A CA 1
ATOM 8654 C C . ALA A 1 1088 ? 46.337 14.827 -72.652 1.00 33.50 1088 ALA A C 1
ATOM 8656 O O . ALA A 1 1088 ? 45.536 15.608 -73.163 1.00 33.50 1088 ALA A O 1
ATOM 8657 N N . THR A 1 1089 ? 46.060 14.174 -71.524 1.00 40.22 1089 THR A N 1
ATOM 8658 C CA . THR A 1 1089 ? 45.079 14.566 -70.482 1.00 40.22 1089 THR A CA 1
ATOM 8659 C C . THR A 1 1089 ? 45.842 15.243 -69.312 1.00 40.22 1089 THR A C 1
ATOM 8661 O O . THR A 1 1089 ? 47.075 15.187 -69.348 1.00 40.22 1089 THR A O 1
ATOM 8664 N N . PRO A 1 1090 ? 45.227 15.820 -68.241 1.00 51.41 1090 PRO A N 1
ATOM 8665 C CA . PRO A 1 1090 ? 43.819 16.210 -67.977 1.00 51.41 1090 PRO A CA 1
ATOM 8666 C C . PRO A 1 1090 ? 43.587 17.629 -67.341 1.00 51.41 1090 PRO A C 1
ATOM 8668 O O . PRO A 1 1090 ? 44.399 18.090 -66.552 1.00 51.41 1090 PRO A O 1
ATOM 8671 N N . GLY A 1 1091 ? 42.386 18.216 -67.547 1.00 32.03 1091 GLY A N 1
ATOM 8672 C CA . GLY A 1 1091 ? 41.611 19.096 -66.612 1.00 32.03 1091 GLY A CA 1
ATOM 8673 C C . GLY A 1 1091 ? 42.190 20.435 -66.071 1.00 32.03 1091 GLY A C 1
ATOM 8674 O O . GLY A 1 1091 ? 43.331 20.771 -66.374 1.00 32.03 1091 GLY A O 1
ATOM 8675 N N . PRO A 1 1092 ? 41.449 21.199 -65.217 1.00 55.88 1092 PRO A N 1
ATOM 8676 C CA . PRO A 1 1092 ? 40.001 21.174 -64.893 1.00 55.88 1092 PRO A CA 1
ATOM 8677 C C . PRO A 1 1092 ? 39.320 22.597 -64.870 1.00 55.88 1092 PRO A C 1
ATOM 8679 O O . PRO A 1 1092 ? 39.855 23.540 -65.443 1.00 55.88 1092 PRO A O 1
ATOM 8682 N N . SER A 1 1093 ? 38.182 22.750 -64.150 1.00 31.70 1093 SER A N 1
ATOM 8683 C CA . SER A 1 1093 ? 37.380 23.976 -63.813 1.00 31.70 1093 SER A CA 1
ATOM 8684 C C . SER A 1 1093 ? 36.335 24.488 -64.844 1.00 31.70 1093 SER A C 1
ATOM 8686 O O . SER A 1 1093 ? 36.702 24.855 -65.951 1.00 31.70 1093 SER A O 1
ATOM 8688 N N . ILE A 1 1094 ? 35.003 24.400 -64.605 1.00 35.19 1094 ILE A N 1
ATOM 8689 C CA . ILE A 1 1094 ? 34.107 25.245 -63.741 1.00 35.19 1094 ILE A CA 1
ATOM 8690 C C . ILE A 1 1094 ? 33.879 26.648 -64.373 1.00 35.19 1094 ILE A C 1
ATOM 8692 O O . ILE A 1 1094 ? 34.858 27.348 -64.592 1.00 35.19 1094 ILE A O 1
ATOM 8696 N N . ALA A 1 1095 ? 32.678 27.185 -64.683 1.00 32.34 1095 ALA A N 1
ATOM 8697 C CA . ALA A 1 1095 ? 31.247 26.793 -64.566 1.00 32.34 1095 ALA A CA 1
ATOM 8698 C C . ALA A 1 1095 ? 30.395 27.587 -65.627 1.00 32.34 1095 ALA A C 1
ATOM 8700 O O . ALA A 1 1095 ? 30.939 27.873 -66.691 1.00 32.34 1095 ALA A O 1
ATOM 8701 N N . PRO A 1 1096 ? 29.166 28.103 -65.361 1.00 41.06 1096 PRO A N 1
ATOM 8702 C CA . PRO A 1 1096 ? 27.846 27.456 -65.201 1.00 41.06 1096 PRO A CA 1
ATOM 8703 C C . PRO A 1 1096 ? 26.832 27.766 -66.356 1.00 41.06 1096 PRO A C 1
ATOM 8705 O O . PRO A 1 1096 ? 27.110 28.607 -67.211 1.00 41.06 1096 PRO A O 1
ATOM 8708 N N . PRO A 1 1097 ? 25.633 27.131 -66.395 1.00 48.72 1097 PRO A N 1
ATOM 8709 C CA . PRO A 1 1097 ? 24.661 27.248 -67.498 1.00 48.72 1097 PRO A CA 1
ATOM 8710 C C . PRO A 1 1097 ? 23.521 28.269 -67.272 1.00 48.72 1097 PRO A C 1
ATOM 8712 O O . PRO A 1 1097 ? 23.223 28.654 -66.143 1.00 48.72 1097 PRO A O 1
ATOM 8715 N N . GLN A 1 1098 ? 22.814 28.639 -68.351 1.00 30.06 1098 GLN A N 1
ATOM 8716 C CA . GLN A 1 1098 ? 21.598 29.473 -68.336 1.00 30.06 1098 GLN A CA 1
ATOM 8717 C C . GLN A 1 1098 ? 20.603 29.055 -69.450 1.00 30.06 1098 GLN A C 1
ATOM 8719 O O . GLN A 1 1098 ? 20.987 28.962 -70.611 1.00 30.06 1098 GLN A O 1
ATOM 8724 N N . LEU A 1 1099 ? 19.319 28.923 -69.067 1.00 28.89 1099 LEU A N 1
ATOM 8725 C CA . LEU A 1 1099 ? 18.081 29.014 -69.880 1.00 28.89 1099 LEU A CA 1
ATOM 8726 C C . LEU A 1 1099 ? 17.643 27.832 -70.797 1.00 28.89 1099 LEU A C 1
ATOM 8728 O O . LEU A 1 1099 ? 18.046 27.736 -71.949 1.00 28.89 1099 LEU A O 1
ATOM 8732 N N . ASN A 1 1100 ? 16.706 27.014 -70.279 1.00 30.03 1100 ASN A N 1
ATOM 8733 C CA . ASN A 1 1100 ? 15.264 26.929 -70.646 1.00 30.03 1100 ASN A CA 1
ATOM 8734 C C . ASN A 1 1100 ? 14.796 27.013 -72.130 1.00 30.03 1100 ASN A C 1
ATOM 8736 O O . ASN A 1 1100 ? 15.337 27.806 -72.893 1.00 30.03 1100 ASN A O 1
ATOM 8740 N N . PRO A 1 1101 ? 13.582 26.500 -72.471 1.00 52.59 1101 PRO A N 1
ATOM 8741 C CA . PRO A 1 1101 ? 12.865 25.305 -71.977 1.00 52.59 1101 PRO A CA 1
ATOM 8742 C C . PRO A 1 1101 ? 12.102 24.543 -73.113 1.00 52.59 1101 PRO A C 1
ATOM 8744 O O . PRO A 1 1101 ? 12.229 24.878 -74.286 1.00 52.59 1101 PRO A O 1
ATOM 8747 N N . SER A 1 1102 ? 11.206 23.610 -72.733 1.00 31.45 1102 SER A N 1
ATOM 8748 C CA . SER A 1 1102 ? 9.854 23.343 -73.311 1.00 31.45 1102 SER A CA 1
ATOM 8749 C C . SER A 1 1102 ? 9.500 21.917 -73.807 1.00 31.45 1102 SER A C 1
ATOM 8751 O O . SER A 1 1102 ? 10.042 21.398 -74.772 1.00 31.45 1102 SER A O 1
ATOM 8753 N N . THR A 1 1103 ? 8.482 21.352 -73.134 1.00 33.53 1103 THR A N 1
ATOM 8754 C CA . THR A 1 1103 ? 7.343 20.546 -73.644 1.00 33.53 1103 THR A CA 1
ATOM 8755 C C . THR A 1 1103 ? 7.549 19.348 -74.588 1.00 33.53 1103 THR A C 1
ATOM 8757 O O . THR A 1 1103 ? 7.747 19.549 -75.780 1.00 33.53 1103 THR A O 1
ATOM 8760 N N . SER A 1 1104 ? 7.177 18.142 -74.118 1.00 32.34 1104 SER A N 1
ATOM 8761 C CA . SER A 1 1104 ? 5.955 17.441 -74.597 1.00 32.34 1104 SER A CA 1
ATOM 8762 C C . SER A 1 1104 ? 5.661 16.112 -73.863 1.00 32.34 1104 SER A C 1
ATOM 8764 O O . SER A 1 1104 ? 6.491 15.210 -73.847 1.00 32.34 1104 SER A O 1
ATOM 8766 N N . GLN A 1 1105 ? 4.442 15.978 -73.331 1.00 33.50 1105 GLN A N 1
ATOM 8767 C CA . GLN A 1 1105 ? 3.700 14.714 -73.114 1.00 33.50 1105 GLN A CA 1
ATOM 8768 C C . GLN A 1 1105 ? 2.831 14.420 -74.375 1.00 33.50 1105 GLN A C 1
ATOM 8770 O O . GLN A 1 1105 ? 2.795 15.310 -75.234 1.00 33.50 1105 GLN A O 1
ATOM 8775 N N . PRO A 1 1106 ? 2.062 13.304 -74.519 1.00 55.72 1106 PRO A N 1
ATOM 8776 C CA . PRO A 1 1106 ? 1.804 12.156 -73.617 1.00 55.72 1106 PRO A CA 1
ATOM 8777 C C . PRO A 1 1106 ? 1.922 10.761 -74.322 1.00 55.72 1106 PRO A C 1
ATOM 8779 O O . PRO A 1 1106 ? 2.472 10.675 -75.416 1.00 55.72 1106 PRO A O 1
ATOM 8782 N N . ASN A 1 1107 ? 1.290 9.722 -73.731 1.00 31.70 1107 ASN A N 1
ATOM 8783 C CA . ASN A 1 1107 ? 0.918 8.383 -74.264 1.00 31.70 1107 ASN A CA 1
ATOM 8784 C C . ASN A 1 1107 ? 1.944 7.232 -74.093 1.00 31.70 1107 ASN A C 1
ATOM 8786 O O . ASN A 1 1107 ? 3.120 7.429 -74.361 1.00 31.70 1107 ASN A O 1
ATOM 8790 N N . ASN A 1 1108 ? 1.560 5.981 -73.774 1.00 34.12 1108 ASN A N 1
ATOM 8791 C CA . ASN A 1 1108 ? 0.371 5.451 -73.067 1.00 34.12 1108 ASN A CA 1
ATOM 8792 C C . ASN A 1 1108 ? 0.591 3.955 -72.693 1.00 34.12 1108 ASN A C 1
ATOM 8794 O O . ASN A 1 1108 ? 1.371 3.289 -73.365 1.00 34.12 1108 ASN A O 1
ATOM 8798 N N . LEU A 1 1109 ? -0.204 3.442 -71.743 1.00 35.88 1109 LEU A N 1
ATOM 8799 C CA . LEU A 1 1109 ? -0.623 2.031 -71.554 1.00 35.88 1109 LEU A CA 1
ATOM 8800 C C . LEU A 1 1109 ? 0.383 0.907 -71.171 1.00 35.88 1109 LEU A C 1
ATOM 8802 O O . LEU A 1 1109 ? 1.192 0.443 -71.965 1.00 35.88 1109 LEU A O 1
ATOM 8806 N N . ASP A 1 1110 ? 0.127 0.380 -69.967 1.00 35.06 1110 ASP A N 1
ATOM 8807 C CA . ASP A 1 1110 ? -0.104 -1.033 -69.603 1.00 35.06 1110 ASP A CA 1
ATOM 8808 C C . ASP A 1 1110 ? 0.950 -2.147 -69.786 1.00 35.06 1110 ASP A C 1
ATOM 8810 O O . ASP A 1 1110 ? 1.197 -2.675 -70.864 1.00 35.06 1110 ASP A O 1
ATOM 8814 N N . ALA A 1 1111 ? 1.390 -2.627 -68.613 1.00 43.50 1111 ALA A N 1
ATOM 8815 C CA . ALA A 1 1111 ? 1.263 -4.006 -68.119 1.00 43.50 1111 ALA A CA 1
ATOM 8816 C C . ALA A 1 1111 ? 1.732 -5.200 -68.986 1.00 43.50 1111 ALA A C 1
ATOM 8818 O O . ALA A 1 1111 ? 1.151 -5.537 -70.011 1.00 43.50 1111 ALA A O 1
ATOM 8819 N N . VAL A 1 1112 ? 2.596 -6.035 -68.394 1.00 40.94 1112 VAL A N 1
ATOM 8820 C CA . VAL A 1 1112 ? 2.137 -7.243 -67.670 1.00 40.94 1112 VAL A CA 1
ATOM 8821 C C . VAL A 1 1112 ? 3.270 -7.806 -66.800 1.00 40.94 1112 VAL A C 1
ATOM 8823 O O . VAL A 1 1112 ? 4.421 -7.877 -67.217 1.00 40.94 1112 VAL A O 1
ATOM 8826 N N . LEU A 1 1113 ? 2.913 -8.222 -65.582 1.00 45.31 1113 LEU A N 1
ATOM 8827 C CA . LEU A 1 1113 ? 3.774 -8.954 -64.651 1.00 45.31 1113 LEU A CA 1
ATOM 8828 C C . LEU A 1 1113 ? 4.196 -10.324 -65.196 1.00 45.31 1113 LEU A C 1
ATOM 8830 O O . LEU A 1 1113 ? 3.350 -11.105 -65.644 1.00 45.31 1113 LEU A O 1
ATOM 8834 N N . LYS A 1 1114 ? 5.466 -10.675 -64.980 1.00 35.31 1114 LYS A N 1
ATOM 8835 C CA . LYS A 1 1114 ? 5.849 -12.037 -64.608 1.00 35.31 1114 LYS A CA 1
ATOM 8836 C C . LYS A 1 1114 ? 7.074 -12.038 -63.703 1.00 35.31 1114 LYS A C 1
ATOM 8838 O O . LYS A 1 1114 ? 7.915 -11.137 -63.897 1.00 35.31 1114 LYS A O 1
#

Sequence (1114 aa):
MSWLRNLQGQLSELASEVLSEATDEVADPESELQVAKKKLAEAERLLIIEQSKVTALEEKVNEQEQQLSAYQVDIDMVTEQHKTMILARDEEIKKLKTEVERSQLGGWRSSDVDTGSLEQTVMDLQHEVSHWKSLVEADSKKISCAELEKRLEEERLKKEEEIASLVELHTRNMNEMKEMYEERICALEGVASSSTSNTDLLDAVLLEKEELLETKRKLEEMVKQRESACPSTADASVSAADDRLVVVDFVERSPADVTDLEEKLREAQSVISQLRASTSELEAKVAESENLKIQHKELAQAYNDLNEEFEKYKEITVSNNQDNNNQDLTRRIDLLKANLIEYEERYEMCKRENLETVAQLERLSGEFERLKTGFADVRDQKDSDMCIEVDRLRVALEQAKQDRDRLRDDVDKFRSTIEGIDVELDLLRASNQRLSQENERMAAVIDRYNSTFDAVSAQREAGVGQEVSDAQPLAGKQSAAFENLNKELREEITMLQERNRLLSEESRLLAEVNAHMKKQEETDSRRTQLLEEKISLLEEHRGELQTSLRELQEKASQNQSNQSTSSTDEVSALTAQLREALAANAEKTEECEKLRQQTDDLEKEVTVRQSCIDEMIAQTNVLQVQLQLAAETNMQLKQQILEKDRSLNTLNEELSRKQPETAVSDGLNEPSAGEGTGNNDGQLLFPLQKCEENDPSVSTDSCGDVPSEQQHSRVECPEMKGSRSDQVLVELEEKLKEKEGVIESLIRENEQLRQVATQKHAESVDYFSRLESTVAQIAVLEQKILDNERQANEALANEQTSRDKLSRELQRLKEHLLLVEETSTTEAVEAEKRETELREQIRLLQNSVTAADSDVVRTTQTMKVELSALQERVVIAEESAEEWRCRFETEKRLRSETNDALASLQIVVRELSADHERESADASHKNMQLQSKIKELTTTVESMRAEMERLSLDKQTVEDLLESAKSAINSRQKIVEDLEVQLEELRASSRLSTESYRIDDATLRQLFLSYFTAPVDKRADIALLLASILEYSPEDMHKVRQAVSGTTSNRQRQSGSVSLAEQFIRFLESESESASTAPHLPVGPREATPGPSIAPPQLNPSTSQPNNLDAVLK

Organism: NCBI:txid53326

Secondary structure (DSSP, 8-state):
-HHHHHHHHHHHHHHHHHHHHTT-----HHHHHHHHHHHHHHHHHHHHHHHHHHHHHHHHHHHHHHHHHHHHHHHHHHHHHHHHHHHHHHHHHHHHHHHHHHHHHS-S------SHHHHHHHHHHHHHHHHHHHHHHHHT-SS-HHHHHHHHHHHHHHHHHHHHHHHHHHHHHHHHHHHHHHHHHHHHHHHHTTTTHHHHHHHHHHHHHHHHHHHHHHHHHHHHHHHTS-------------------------TTHHHHHHHHHHHHHHHHHHHHHHHHHHHHHHHHHHHHHHHHHHHHHHHHHHHHHHHHHHHHHIIIIIHHHHHHHHHHHHHHHHHHHHHHHHHHHHHHHHHHHHHHHHHHHHHHHHHHHHHHHHHHHHHHHHHHHHHHHHHHHHHHHHHHHHHHHHHHHHHHHHHHHHHHHHHHHHHHHHHHHHHHHHHHHHHHHHHHHHHHHHHHTT----------SHHHHHHHHHHHHHHHHHHHHHHHHHHHHHHHHHHHHHHHHHHHHHHHHHHHHHHHHHHHHHHHHHHHHHHHHHHHHHHHHHHHHHTTSS----TTHHHHHHHHHHHHHHHHHHHHHHHHHHHHHHHHHHHHHHHHHHHHHHHHHHHHHHHHHHHHHHHHHHHHHHHHHHHHHHHHHHHHHHHHTTPPP----------------------------------------------------------------SSSSHHHHHHHHHHHHHHHHHHHHHHHHHHHHHHHHHHHHHHHHHHHHHHHHHHHHHHHHHHHHHHHHHHHHHHHHHHHHHHHHHHHHHHHHHHHHHHHHHHHHHHHHHHHHHHHHHHHHHHHHHHHHHHHHHHHHHHHHHHHHHHHHHHHHHHHHHHHHHHHHHHHHHHHHHHHHHHHHHHHHHHHHHHHHHHHHHHHHHHHHHHHHHHHHHHHHHHHHHHHHHHHHHHHHHHHHHHHHHHHHHHHHHHHHHHHHHHHHHHHTS----------HHHHHHHHHHHHHS-HHHHHHHHHHHHHHTT--HHHHHHHHHHH---------------HHHHHHHHHHHHTTTTS--PPPP--------------------------------